Protein AF-Q0C7G9-F1 (afdb_monomer)

Mean predicted aligned error: 18.38 Å

Sequence (761 aa):
MPNPLQRLKQLMHKTRQRRKGALDIEALPSEIRRLLLSTLDPASLLALIHASPTYYQQFQLDKRFILRSCLELALGKVAVDAHVVQLSSSRDFLSRRTQQKVDRFLASYRDRRSASPASILREADVESLTKMLKFHVHVVMPLLSQYTRCAMDHLAVQTNIPRSADPQTPSRTEETRLMRALYRFELCCNVFGLGHLSHPFVGRPESMNEYVLQHLTAIFEPWELEEISCVHIFAQDKYNQVFDEIRDDLDRDNQRNGNGWSTPEGLDLDEHTLERTRLLKGTISRGLKLLHIVSQIHDHDTLVSVMDSEMVSLDIFIGDGLMEALSQVTQSRLWGLQPQSPRNVLVRQRAPMPFRGDQEAENAPSLGWVLLWGETYSNMFGGWTWQPLRRWGYVIRSIRVHMRRIIHSEQSRSPPSSSLIYPDLDHPPLKHIVYIAIPSSALHATLSPPDASPFIKYANAFLSVAYVIRAVELLLVYDLRQLKRAETSSPSTYVWHPIPPPLSLARLRYTTDLLLNPRGIGWSYAPAYSPPQADSNNASTRAFVLKHLLKLFTTYLLFNLHQATFGRNFPSVAVAIQTAASRVGIQLTPATTADLARHYLLGPACWLAAYAFIDGCHALVAAVHGVLRASAPASEPWTWMYPPLFRSPRAMLTCRLRDIWGRMWHDLCRRPLLATSLLLVPGGISGTVKRLLVLLVSFAVSGCVHAAGAYAVSGDAYGAGVMVVFFIVMAGCIVLQEVLALGVQRALGGWGYLYLYGSTV

Secondary structure (DSSP, 8-state):
---HHHHHHHHHHHHHHHGGGS--GGGS-HHHHHHHHHHS-HHHHHHHHHH-HHHHHHHHHTHHHHHHHHHHHHHGGGHHHHHHHHHHTSHHHHHT-BHHHHHHHHHHHHHHTTS-HHHHHHHS-HHHHHHHHHHIIIIIHHHHHHHHHHHHHHHHHHHT----S---PPPHHHHHHHHHHHHHHHHHHHHHS-TTTTPPPBS--TTHHHHHHHHHHHHS-HHHHHHHHHHHHHHHHHHHHHHHHHHHHHBTTTGGGSSS---TT-B---TT-HHHHHHHHHHHTT-HHHHHHHTT---HHHHHHHHHHH-----SSS---HHHHTSHHHHHHHHHH-TT-HHHHHHHTT-B-----SSS-TTSPPHHHHHHTTTB-----GGGS-HHHHHTTTTT---HHHHHHHHHHHHHHS---TTSSS-----HHHHHHHHHHHHHHHHHHHHS--SS-HHHHHHHHHHHHHHHHHHHIIIIIS-GGG-EEEEEEETTEEEEEEPPPTT-HHHHHHHHHHHH-TT-TTBTT-GGGPPPPTTS----HHHHHHHHHHHHHHHHHHHHHHIIIIII-HHHHHHHHHHHHHHTT----HHHHHHHIIIIIIHHHHHHHHHHHHHHHHHHHHHHHHHHHHTSS-----GGGS--SS--GGGGGG--HHHIIIIIS--TTHHHHHHHHHHHS-TTS-HHHHHHHHHHHHHHHHHHHHHHHHHHHH--HHHHHHHHHHHHHHHHHHHHHHHHHHHHHHHTTTTTHHHHH----

pLDDT: mean 80.61, std 14.95, range [27.89, 97.44]

Solvent-accessible surface area (backbone atoms only — not comparable to full-atom values): 41775 Å² total; per-residue (Å²): 131,83,56,69,68,56,54,49,53,50,49,54,50,50,53,55,56,62,48,72,73,55,81,58,77,80,76,47,56,70,69,56,50,51,52,53,50,31,71,30,48,67,66,59,38,52,52,46,40,72,74,29,71,68,49,32,54,54,43,65,76,44,39,60,59,32,51,38,37,18,46,48,71,69,38,44,76,42,39,50,47,45,51,50,31,54,55,40,69,31,67,74,46,39,76,64,36,31,61,73,56,50,54,54,50,53,51,54,49,53,59,48,73,76,50,59,42,73,56,58,54,64,71,50,50,62,67,57,49,50,50,46,50,50,45,43,63,74,34,48,52,57,48,53,54,51,49,55,52,51,18,51,52,46,46,36,69,74,64,77,50,74,96,75,77,74,87,75,71,70,51,74,57,31,46,49,46,48,53,43,17,50,35,51,40,35,36,46,10,36,72,77,34,34,15,83,80,66,33,69,68,46,76,71,62,96,54,52,35,56,53,50,37,55,54,50,60,74,68,44,55,42,60,57,52,36,34,25,47,22,52,48,52,52,51,50,57,51,51,49,53,50,43,66,71,40,27,71,81,46,23,55,74,59,73,59,81,80,74,88,70,89,72,96,77,48,46,61,56,55,89,89,37,71,58,30,54,26,28,51,45,30,39,57,18,27,24,58,63,57,56,43,52,61,72,67,56,85,52,64,70,60,44,46,54,50,45,70,72,65,55,33,68,46,80,78,97,78,70,67,43,74,64,52,19,38,20,46,68,44,48,53,50,54,45,71,77,42,64,82,37,72,66,51,45,36,41,74,67,48,36,80,34,73,72,74,58,80,82,74,41,96,85,55,72,31,55,39,48,25,60,72,49,72,35,26,43,67,75,77,37,50,56,58,47,66,66,75,49,35,58,41,30,39,53,42,41,73,61,68,79,60,46,59,55,52,49,53,56,38,50,72,74,56,52,63,66,65,86,72,73,54,89,61,92,73,50,66,67,59,57,54,50,51,67,50,47,54,57,50,51,23,48,43,34,23,79,60,39,66,100,60,55,61,64,55,12,20,51,49,8,25,48,38,43,48,48,48,44,44,46,46,25,50,70,72,71,40,65,64,89,72,39,22,41,58,42,75,80,49,78,60,42,76,43,77,40,64,70,57,63,85,97,36,74,63,29,52,54,52,51,51,46,57,70,76,34,55,64,32,66,36,26,65,87,25,69,95,35,53,81,76,66,77,82,68,78,84,72,51,68,65,60,54,31,50,53,22,50,53,44,30,53,52,19,48,50,50,34,50,49,42,42,51,44,64,68,72,35,41,69,59,53,22,50,50,51,35,57,55,35,48,76,73,72,40,89,64,53,74,66,58,28,41,50,49,38,53,70,69,46,45,54,61,47,52,53,50,30,51,48,22,48,58,55,22,54,52,21,47,55,52,28,52,53,42,55,65,50,72,77,47,100,66,81,60,87,60,70,78,76,65,65,75,53,51,53,51,70,67,31,59,79,68,75,39,65,58,37,34,64,70,47,21,45,64,50,58,59,51,55,35,38,46,50,45,20,56,70,72,49,75,83,92,52,58,75,66,60,44,52,52,49,35,46,42,43,28,29,35,56,53,12,50,29,52,16,33,12,45,24,27,53,68,74,36,66,65,64,18,50,50,40,26,49,50,31,37,50,52,41,50,50,38,52,51,53,51,52,50,52,53,50,53,45,62,73,50,58,78,68,44,58,61,80,78,62,71,82,80,130

Organism: Aspergillus terreus (strain NIH 2624 / FGSC A1156) (NCBI:txid341663)

Structure (mmCIF, N/CA/C/O backbone):
data_AF-Q0C7G9-F1
#
_entry.id   AF-Q0C7G9-F1
#
loop_
_atom_site.group_PDB
_atom_site.id
_atom_site.type_symbol
_atom_site.label_atom_id
_atom_site.label_alt_id
_atom_site.label_comp_id
_atom_site.label_asym_id
_atom_site.label_entity_id
_atom_site.label_seq_id
_atom_site.pdbx_PDB_ins_code
_atom_site.Cartn_x
_atom_site.Cartn_y
_atom_site.Cartn_z
_atom_site.occupancy
_atom_site.B_iso_or_equiv
_atom_site.auth_seq_id
_atom_site.auth_comp_id
_atom_site.auth_asym_id
_atom_site.auth_atom_id
_atom_site.pdbx_PDB_model_num
ATOM 1 N N . MET A 1 1 ? 6.159 -60.104 55.538 1.00 52.03 1 MET A N 1
ATOM 2 C CA . MET A 1 1 ? 6.085 -58.894 54.685 1.00 52.03 1 MET A CA 1
ATOM 3 C C . MET A 1 1 ? 4.843 -58.103 55.076 1.00 52.03 1 MET A C 1
ATOM 5 O O . MET A 1 1 ? 3.802 -58.736 55.204 1.00 52.03 1 MET A O 1
ATOM 9 N N . PRO A 1 2 ? 4.912 -56.786 55.344 1.00 51.84 2 PRO A N 1
ATOM 10 C CA . PRO A 1 2 ? 3.731 -56.040 55.774 1.00 51.84 2 PRO A CA 1
ATOM 11 C C . PRO A 1 2 ? 2.715 -55.903 54.631 1.00 51.84 2 PRO A C 1
ATOM 13 O O . PRO A 1 2 ? 3.087 -55.697 53.475 1.00 51.84 2 PRO A O 1
ATOM 16 N N . ASN A 1 3 ? 1.435 -56.031 54.985 1.00 67.00 3 ASN A N 1
ATOM 17 C CA . ASN A 1 3 ? 0.284 -56.041 54.085 1.00 67.00 3 ASN A CA 1
ATOM 18 C C . ASN A 1 3 ? 0.251 -54.758 53.211 1.00 67.00 3 ASN A C 1
ATOM 20 O O . ASN A 1 3 ? 0.360 -53.654 53.758 1.00 67.00 3 ASN A O 1
ATOM 24 N N . PRO A 1 4 ? 0.092 -54.850 51.874 1.00 63.19 4 PRO A N 1
ATOM 25 C CA . PRO A 1 4 ? 0.054 -53.689 50.975 1.00 63.19 4 PRO A CA 1
ATOM 26 C C . PRO A 1 4 ? -0.978 -52.622 51.381 1.00 63.19 4 PRO A C 1
ATOM 28 O O . PRO A 1 4 ? -0.719 -51.428 51.224 1.00 63.19 4 PRO A O 1
ATOM 31 N N . LEU A 1 5 ? -2.085 -53.017 52.019 1.00 60.72 5 LEU A N 1
ATOM 32 C CA . LEU A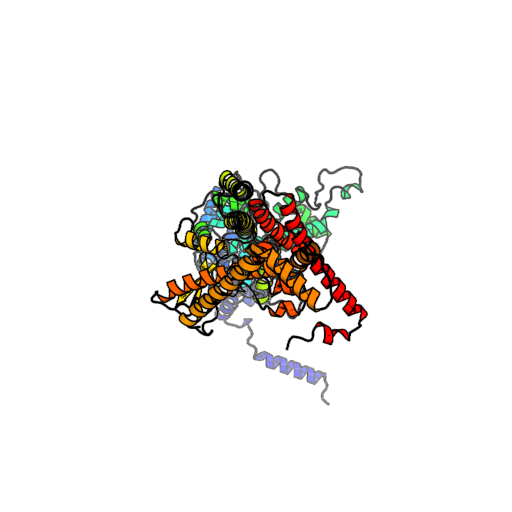 1 5 ? -3.093 -52.094 52.557 1.00 60.72 5 LEU A CA 1
ATOM 33 C C . LEU A 1 5 ? -2.582 -51.259 53.744 1.00 60.72 5 LEU A C 1
ATOM 35 O O . LEU A 1 5 ? -2.958 -50.097 53.898 1.00 60.72 5 LEU A O 1
ATOM 39 N N . GLN A 1 6 ? -1.691 -51.813 54.568 1.00 70.56 6 GLN A N 1
ATOM 40 C CA . GLN A 1 6 ? -1.032 -51.079 55.654 1.00 70.56 6 GLN A CA 1
ATOM 41 C C . GLN A 1 6 ? -0.008 -50.078 55.112 1.00 70.56 6 GLN A C 1
ATOM 43 O O . GLN A 1 6 ? 0.085 -48.964 55.627 1.00 70.56 6 GLN A O 1
ATOM 48 N N . ARG A 1 7 ? 0.700 -50.431 54.030 1.00 64.69 7 ARG A N 1
ATOM 49 C CA . ARG A 1 7 ? 1.621 -49.523 53.328 1.00 64.69 7 ARG A CA 1
ATOM 50 C C . ARG A 1 7 ? 0.877 -48.356 52.683 1.00 64.69 7 ARG A C 1
ATOM 52 O O . ARG A 1 7 ? 1.328 -47.220 52.798 1.00 64.69 7 ARG A O 1
ATOM 59 N N . LEU A 1 8 ? -0.285 -48.620 52.080 1.00 58.41 8 LEU A N 1
ATOM 60 C CA . LEU A 1 8 ? -1.154 -47.592 51.507 1.00 58.41 8 LEU A CA 1
ATOM 61 C C . LEU A 1 8 ? -1.707 -46.658 52.594 1.00 58.41 8 LEU A C 1
ATOM 63 O O . LEU A 1 8 ? -1.618 -45.442 52.457 1.00 58.41 8 LEU A O 1
ATOM 67 N N . LYS A 1 9 ? -2.187 -47.207 53.721 1.00 70.38 9 LYS A N 1
ATOM 68 C CA . LYS A 1 9 ? -2.651 -46.403 54.865 1.00 70.38 9 LYS A CA 1
ATOM 69 C C . LYS A 1 9 ? -1.531 -45.550 55.463 1.00 70.38 9 LYS A C 1
ATOM 71 O O . LYS A 1 9 ? -1.766 -44.384 55.759 1.00 70.38 9 LYS A O 1
ATOM 76 N N . GLN A 1 10 ? -0.313 -46.077 55.591 1.00 70.88 10 GLN A N 1
ATOM 77 C CA . GLN A 1 10 ? 0.842 -45.302 56.057 1.00 70.88 10 GLN A CA 1
ATOM 78 C C . GLN A 1 10 ? 1.275 -44.226 55.057 1.00 70.88 10 GLN A C 1
ATOM 80 O O . GLN A 1 10 ? 1.610 -43.121 55.479 1.00 70.88 10 GLN A O 1
ATOM 85 N N . LEU A 1 11 ? 1.231 -44.509 53.751 1.00 58.66 11 LEU A N 1
ATOM 86 C CA . LEU A 1 11 ? 1.492 -43.524 52.701 1.00 58.66 11 LEU A CA 1
ATOM 87 C C . LEU A 1 11 ? 0.460 -42.404 52.745 1.00 58.66 11 LEU A C 1
ATOM 89 O O . LEU A 1 11 ? 0.868 -41.255 52.857 1.00 58.66 11 LEU A O 1
ATOM 93 N N . MET A 1 12 ? -0.836 -42.730 52.778 1.00 59.41 12 MET A N 1
ATOM 94 C CA . MET A 1 12 ? -1.930 -41.761 52.907 1.00 59.41 12 MET A CA 1
ATOM 95 C C . MET A 1 12 ? -1.834 -40.960 54.208 1.00 59.41 12 MET A C 1
ATOM 97 O O . MET A 1 12 ? -2.069 -39.754 54.203 1.00 59.41 12 MET A O 1
ATOM 101 N N . HIS A 1 13 ? -1.442 -41.588 55.321 1.00 62.81 13 HIS A N 1
ATOM 102 C CA . HIS A 1 13 ? -1.265 -40.887 56.590 1.00 62.81 13 HIS A CA 1
ATOM 103 C C . HIS A 1 13 ? -0.047 -39.951 56.564 1.00 62.81 13 HIS A C 1
ATOM 105 O O . HIS A 1 13 ? -0.152 -38.829 57.062 1.00 62.81 13 HIS A O 1
ATOM 111 N N . LYS A 1 14 ? 1.053 -40.348 55.900 1.00 57.00 14 LYS A N 1
ATOM 112 C CA . LYS A 1 14 ? 2.213 -39.488 55.609 1.00 57.00 14 LYS A CA 1
ATOM 113 C C . LYS A 1 14 ? 1.868 -38.352 54.647 1.00 57.00 14 LYS A C 1
ATOM 115 O O . LYS A 1 14 ? 2.334 -37.241 54.871 1.00 57.00 14 LYS A O 1
ATOM 120 N N . THR A 1 15 ? 1.038 -38.569 53.620 1.00 52.56 15 THR A N 1
ATOM 121 C CA . THR A 1 15 ? 0.563 -37.489 52.729 1.00 52.56 15 THR A CA 1
ATOM 122 C C . THR A 1 15 ? -0.351 -36.524 53.482 1.00 52.56 15 THR A C 1
ATOM 124 O O . THR A 1 15 ? -0.251 -35.312 53.307 1.00 52.56 15 THR A O 1
ATOM 127 N N . ARG A 1 16 ? -1.197 -37.045 54.382 1.00 50.59 16 ARG A N 1
ATOM 128 C CA . ARG A 1 16 ? -2.101 -36.261 55.236 1.00 50.59 16 ARG A CA 1
ATOM 129 C C . ARG A 1 16 ? -1.350 -35.474 56.319 1.00 50.59 16 ARG A C 1
ATOM 131 O O . ARG A 1 16 ? -1.746 -34.356 56.619 1.00 50.59 16 ARG A O 1
ATOM 138 N N . GLN A 1 17 ? -0.246 -36.004 56.856 1.00 51.53 17 GLN A N 1
ATOM 139 C CA . GLN A 1 17 ? 0.662 -35.265 57.744 1.00 51.53 17 GLN A CA 1
ATOM 140 C C . GLN A 1 17 ? 1.540 -34.254 56.987 1.00 51.53 17 GLN A C 1
ATOM 142 O O . GLN A 1 17 ? 1.730 -33.155 57.491 1.00 51.53 17 GLN A O 1
ATOM 147 N N . ARG A 1 18 ? 1.998 -34.547 55.758 1.00 48.12 18 ARG A N 1
ATOM 148 C CA . ARG A 1 18 ? 2.683 -33.555 54.899 1.00 48.12 18 ARG A CA 1
ATOM 149 C C . ARG A 1 18 ? 1.771 -32.385 54.509 1.00 48.12 18 ARG A C 1
ATOM 151 O O . ARG A 1 18 ? 2.253 -31.268 54.392 1.00 48.12 18 ARG A O 1
ATOM 158 N N . ARG A 1 19 ? 0.458 -32.617 54.366 1.00 49.03 19 ARG A N 1
ATOM 159 C CA . ARG A 1 19 ? -0.550 -31.563 54.138 1.00 49.03 19 ARG A CA 1
ATOM 160 C C . ARG A 1 19 ? -0.839 -30.680 55.358 1.00 49.03 19 ARG A C 1
ATOM 162 O O . ARG A 1 19 ? -1.354 -29.590 55.165 1.00 49.03 19 ARG A O 1
ATOM 169 N N . LYS A 1 20 ? -0.483 -31.082 56.586 1.00 45.44 20 LYS A N 1
ATOM 170 C CA . LYS A 1 20 ? -0.690 -30.257 57.798 1.00 45.44 20 LYS A CA 1
ATOM 171 C C . LYS A 1 20 ? 0.229 -29.026 57.889 1.00 45.44 20 LYS A C 1
ATOM 173 O O . LYS A 1 20 ? 0.033 -28.213 58.781 1.00 45.44 20 LYS A O 1
ATOM 178 N N . GLY A 1 21 ? 1.203 -28.893 56.985 1.00 45.41 21 GLY A N 1
ATOM 179 C CA . GLY A 1 21 ? 2.015 -27.682 56.812 1.00 45.41 21 GLY A CA 1
ATOM 180 C C . GLY A 1 21 ? 1.626 -26.829 55.598 1.00 45.41 21 GLY A C 1
ATOM 181 O O . GLY A 1 21 ? 2.313 -25.854 55.315 1.00 45.41 21 GLY A O 1
ATOM 182 N N . ALA A 1 22 ? 0.571 -27.188 54.856 1.00 50.72 22 ALA A N 1
ATOM 183 C CA . ALA A 1 22 ? 0.025 -26.318 53.822 1.00 50.72 22 ALA A CA 1
ATOM 184 C C . ALA A 1 22 ? -0.895 -25.302 54.506 1.00 50.72 22 ALA A C 1
ATOM 186 O O . ALA A 1 22 ? -1.895 -25.695 55.103 1.00 50.72 22 ALA A O 1
ATOM 187 N N . LEU A 1 23 ? -0.523 -24.020 54.463 1.00 58.00 23 LEU A N 1
ATOM 188 C CA . LEU A 1 23 ? -1.391 -22.914 54.870 1.00 58.00 23 LEU A CA 1
ATOM 189 C C . LEU A 1 23 ? -2.753 -23.082 54.188 1.00 58.00 23 LEU A C 1
ATOM 191 O O . LEU A 1 23 ? -2.828 -23.100 52.959 1.00 58.00 23 LEU A O 1
ATOM 195 N N . ASP A 1 24 ? -3.806 -23.245 54.986 1.00 77.00 24 ASP A N 1
ATOM 196 C CA . ASP A 1 24 ? -5.170 -23.232 54.477 1.00 77.00 24 ASP A CA 1
ATOM 197 C C . ASP A 1 24 ? -5.474 -21.809 54.001 1.00 77.00 24 ASP A C 1
ATOM 199 O O . ASP A 1 24 ? -5.425 -20.854 54.779 1.00 77.00 24 ASP A O 1
ATOM 203 N N . ILE A 1 25 ? -5.718 -21.664 52.701 1.00 81.50 25 ILE A N 1
ATOM 204 C CA . ILE A 1 25 ? -5.929 -20.372 52.049 1.00 81.50 25 ILE A CA 1
ATOM 205 C C . ILE A 1 25 ? -7.168 -19.659 52.618 1.00 81.50 25 ILE A C 1
ATOM 207 O O . ILE A 1 25 ? -7.213 -18.432 52.663 1.00 81.50 25 ILE A O 1
ATOM 211 N N . GLU A 1 26 ? -8.142 -20.411 53.141 1.00 85.00 26 GLU A N 1
ATOM 212 C CA . GLU A 1 26 ? -9.327 -19.850 53.796 1.00 85.00 26 GLU A CA 1
ATOM 213 C C . GLU A 1 26 ? -9.049 -19.325 55.210 1.00 85.00 26 GLU A C 1
ATOM 215 O O . GLU A 1 26 ? -9.740 -18.417 55.672 1.00 85.00 26 GLU A O 1
ATOM 220 N N . ALA A 1 27 ? -8.009 -19.837 55.877 1.00 85.31 27 ALA A N 1
ATOM 221 C CA . ALA A 1 27 ? -7.601 -19.418 57.218 1.00 85.31 27 ALA A CA 1
ATOM 222 C C . ALA A 1 27 ? -6.750 -18.133 57.222 1.00 85.31 27 ALA A C 1
ATOM 224 O O . ALA A 1 27 ? -6.308 -17.679 58.279 1.00 85.31 27 ALA A O 1
ATOM 225 N N . LEU A 1 28 ? -6.500 -17.539 56.050 1.00 87.38 28 LEU A N 1
ATOM 226 C CA . LEU A 1 28 ? -5.770 -16.281 55.932 1.00 87.38 28 LEU A CA 1
ATOM 227 C C . LEU A 1 28 ? -6.563 -15.109 56.552 1.00 87.38 28 LEU A C 1
ATOM 229 O O . LEU A 1 28 ? -7.795 -15.056 56.429 1.00 87.38 28 LEU A O 1
ATOM 233 N N . PRO A 1 29 ? -5.879 -14.116 57.158 1.00 90.44 29 PRO A N 1
ATOM 234 C CA . PRO A 1 29 ? -6.519 -12.888 57.628 1.00 90.44 29 PRO A CA 1
ATOM 235 C C . PRO A 1 29 ? -7.336 -12.205 56.524 1.00 90.44 29 PRO A C 1
ATOM 237 O O . PRO A 1 29 ? -6.981 -12.278 55.342 1.00 90.44 29 PRO A O 1
ATOM 240 N N . SER A 1 30 ? -8.427 -11.531 56.895 1.00 86.94 30 SER A N 1
ATOM 241 C CA . SER A 1 30 ? -9.338 -10.848 55.958 1.00 86.94 30 SER A CA 1
ATOM 242 C C . SER A 1 30 ? -8.619 -9.874 55.023 1.00 86.94 30 SER A C 1
ATOM 244 O O . SER A 1 30 ? -8.951 -9.788 53.844 1.00 86.94 30 SER A O 1
ATOM 246 N N . GLU A 1 31 ? -7.586 -9.193 55.513 1.00 87.44 31 GLU A N 1
ATOM 247 C CA . GLU A 1 31 ? -6.753 -8.249 54.770 1.00 87.44 31 GLU A CA 1
ATOM 248 C C . GLU A 1 31 ? -5.969 -8.954 53.660 1.00 87.44 31 GLU A C 1
ATOM 250 O O . GLU A 1 31 ? -5.906 -8.463 52.533 1.00 87.44 31 GLU A O 1
ATOM 255 N N . ILE A 1 32 ? -5.418 -10.136 53.955 1.00 88.88 32 ILE A N 1
ATOM 256 C CA . ILE A 1 32 ? -4.672 -10.947 52.988 1.00 88.88 32 ILE A CA 1
ATOM 257 C C . ILE A 1 32 ? -5.630 -11.569 51.974 1.00 88.88 32 ILE A C 1
ATOM 259 O O . ILE A 1 32 ? -5.340 -11.555 50.779 1.00 88.88 32 ILE A O 1
ATOM 263 N N . ARG A 1 33 ? -6.801 -12.050 52.414 1.00 90.75 33 ARG A N 1
ATOM 264 C CA . ARG A 1 33 ? -7.844 -12.558 51.506 1.00 90.75 33 ARG A CA 1
ATOM 265 C C . ARG A 1 33 ? -8.330 -11.469 50.552 1.00 90.75 33 ARG A C 1
ATOM 267 O O . ARG A 1 33 ? -8.446 -11.720 49.355 1.00 90.75 33 ARG A O 1
ATOM 274 N N . ARG A 1 34 ? -8.552 -10.254 51.059 1.00 90.94 34 ARG A N 1
ATOM 275 C CA . ARG A 1 34 ? -8.919 -9.080 50.257 1.00 90.94 34 ARG A CA 1
ATOM 276 C C . ARG A 1 34 ? -7.824 -8.711 49.257 1.00 90.94 34 ARG A C 1
ATOM 278 O O . ARG A 1 34 ? -8.138 -8.475 48.092 1.00 90.94 34 ARG A O 1
ATOM 285 N N . LEU A 1 35 ? -6.562 -8.666 49.692 1.00 89.00 35 LEU A N 1
ATOM 286 C CA . LEU A 1 35 ? -5.435 -8.363 48.809 1.00 89.00 35 LEU A CA 1
ATOM 287 C C . LEU A 1 35 ? -5.318 -9.416 47.702 1.00 89.00 35 LEU A C 1
ATOM 289 O O . LEU A 1 35 ? -5.230 -9.050 46.535 1.00 89.00 35 LEU A O 1
ATOM 293 N N . LEU A 1 36 ? -5.422 -10.700 48.052 1.00 90.25 36 LEU A N 1
ATOM 294 C CA . LEU A 1 36 ? -5.384 -11.805 47.099 1.00 90.25 36 LEU A CA 1
ATOM 295 C C . LEU A 1 36 ? -6.495 -11.664 46.055 1.00 90.25 36 LEU A C 1
ATOM 297 O O . LEU A 1 36 ? -6.204 -11.671 44.865 1.00 90.25 36 LEU A O 1
ATOM 301 N N . LEU A 1 37 ? -7.745 -11.439 46.477 1.00 90.94 37 LEU A N 1
ATOM 302 C CA . LEU A 1 37 ? -8.864 -11.207 45.555 1.00 90.94 37 LEU A CA 1
ATOM 303 C C . LEU A 1 37 ? -8.624 -10.013 44.615 1.00 90.94 37 LEU A C 1
ATOM 305 O O . LEU A 1 37 ? -9.061 -10.045 43.469 1.00 90.94 37 LEU A O 1
ATOM 309 N N . SER A 1 38 ? -7.922 -8.972 45.074 1.00 89.88 38 SER A N 1
ATOM 310 C CA . SER A 1 38 ? -7.631 -7.778 44.269 1.00 89.88 38 SER A CA 1
ATOM 311 C C . SER A 1 38 ? -6.505 -7.955 43.242 1.00 89.88 38 SER A C 1
ATOM 313 O O . SER A 1 38 ? -6.370 -7.116 42.355 1.00 89.88 38 SER A O 1
ATOM 315 N N . THR A 1 39 ? -5.716 -9.030 43.340 1.00 90.62 39 THR A N 1
ATOM 316 C CA . THR A 1 39 ? -4.610 -9.332 42.414 1.00 90.62 39 THR A CA 1
ATOM 317 C C . THR A 1 39 ? -4.955 -10.399 41.374 1.00 90.62 39 THR A C 1
ATOM 319 O O . THR A 1 39 ? -4.121 -10.699 40.524 1.00 90.62 39 THR A O 1
ATOM 322 N N . LEU A 1 40 ? -6.145 -11.003 41.451 1.00 91.00 40 LEU A N 1
ATOM 323 C CA . LEU A 1 40 ? -6.573 -12.051 40.525 1.00 91.00 40 LEU A CA 1
ATOM 324 C C . LEU A 1 40 ? -7.103 -11.468 39.214 1.00 91.00 40 LEU A C 1
ATOM 326 O O . LEU A 1 40 ? -7.822 -10.464 39.197 1.00 91.00 40 LEU A O 1
ATOM 330 N N . ASP A 1 41 ? -6.800 -12.157 38.117 1.00 89.19 41 ASP A N 1
ATOM 331 C CA . ASP A 1 41 ? -7.468 -11.931 36.842 1.00 89.19 41 ASP A CA 1
ATOM 332 C C . ASP A 1 41 ? -8.962 -12.322 36.926 1.00 89.19 41 ASP A C 1
ATOM 334 O O . ASP A 1 41 ? -9.367 -13.071 37.825 1.00 89.19 41 ASP A O 1
ATOM 338 N N . PRO A 1 42 ? -9.804 -11.837 35.998 1.00 89.25 42 PRO A N 1
ATOM 339 C CA . PRO A 1 42 ? -11.243 -12.084 36.011 1.00 89.25 42 PRO A CA 1
ATOM 340 C C . PRO A 1 42 ? -11.656 -13.557 36.098 1.00 89.25 42 PRO A C 1
ATOM 342 O O . PRO A 1 42 ? -12.624 -13.871 36.793 1.00 89.25 42 PRO A O 1
ATOM 345 N N . ALA A 1 43 ? -10.947 -14.460 35.414 1.00 88.62 43 ALA A N 1
ATOM 346 C CA . ALA A 1 43 ? -11.293 -15.876 35.403 1.00 88.62 43 ALA A CA 1
ATOM 347 C C . ALA A 1 43 ? -10.939 -16.529 36.744 1.00 88.62 43 ALA A C 1
ATOM 349 O O . ALA A 1 43 ? -11.777 -17.214 37.336 1.00 88.62 43 ALA A O 1
ATOM 350 N N . SER A 1 44 ? -9.743 -16.248 37.267 1.00 90.94 44 SER A N 1
ATOM 351 C CA . SER A 1 44 ? -9.307 -16.742 38.577 1.00 90.94 44 SER A CA 1
ATOM 352 C C . SER A 1 44 ? -10.158 -16.191 39.722 1.00 90.94 44 SER A C 1
ATOM 354 O O . SER A 1 44 ? -10.475 -16.926 40.659 1.00 90.94 44 SER A O 1
ATOM 356 N N . LEU A 1 45 ? -10.574 -14.921 39.643 1.00 92.38 45 LEU A N 1
ATOM 357 C CA . LEU A 1 45 ? -11.474 -14.313 40.621 1.00 92.38 45 LEU A CA 1
ATOM 358 C C . LEU A 1 45 ? -12.808 -15.064 40.670 1.00 92.38 45 LEU A C 1
ATOM 360 O O . LEU A 1 45 ? -13.227 -15.476 41.750 1.00 92.38 45 LEU A O 1
ATOM 364 N N . LEU A 1 46 ? -13.451 -15.265 39.513 1.00 90.69 46 LEU A N 1
ATOM 365 C CA . LEU A 1 46 ? -14.728 -15.980 39.412 1.00 90.69 46 LEU A CA 1
ATOM 366 C C . LEU A 1 46 ? -14.610 -17.431 39.896 1.00 90.69 46 LEU A C 1
ATOM 368 O O . LEU A 1 46 ? -15.462 -17.897 40.651 1.00 90.69 46 LEU A O 1
ATOM 372 N N . ALA A 1 47 ? -13.532 -18.123 39.520 1.00 91.62 47 ALA A N 1
ATOM 373 C CA . ALA A 1 47 ? -13.276 -19.487 39.964 1.00 91.62 47 ALA A CA 1
ATOM 374 C C . ALA A 1 47 ? -13.137 -19.577 41.493 1.00 91.62 47 ALA A C 1
ATOM 376 O O . ALA A 1 47 ? -13.756 -20.442 42.112 1.00 91.62 47 ALA A O 1
ATOM 377 N N . LEU A 1 48 ? -12.383 -18.664 42.118 1.00 91.50 48 LEU A N 1
ATOM 378 C CA . LEU A 1 48 ? -12.155 -18.682 43.565 1.00 91.50 48 LEU A CA 1
ATOM 379 C C . LEU A 1 48 ? -13.429 -18.371 44.360 1.00 91.50 48 LEU A C 1
ATOM 381 O O . LEU A 1 48 ? -13.722 -19.061 45.337 1.00 91.50 48 LEU A O 1
ATOM 385 N N . ILE A 1 49 ? -14.212 -17.373 43.936 1.00 93.06 49 ILE A N 1
ATOM 386 C CA . ILE A 1 49 ? -15.463 -17.029 44.628 1.00 93.06 49 ILE A CA 1
ATOM 387 C C . ILE A 1 49 ? -16.550 -18.096 44.433 1.00 93.06 49 ILE A C 1
ATOM 389 O O . ILE A 1 49 ? -17.434 -18.209 45.273 1.00 93.06 49 ILE A O 1
ATOM 393 N N . HIS A 1 50 ? -16.505 -18.879 43.351 1.00 91.56 50 HIS A N 1
ATOM 394 C CA . HIS A 1 50 ? -17.407 -20.020 43.167 1.00 91.56 50 HIS A CA 1
ATOM 395 C C . HIS A 1 50 ? -16.956 -21.245 43.972 1.00 91.56 50 HIS A C 1
ATOM 397 O O . HIS A 1 50 ? -17.795 -22.007 44.444 1.00 91.56 50 HIS A O 1
ATOM 403 N N . ALA A 1 51 ? -15.645 -21.440 44.133 1.00 92.44 51 ALA A N 1
ATOM 404 C CA . ALA A 1 51 ? -15.086 -22.597 44.825 1.00 92.44 51 ALA A CA 1
ATOM 405 C C . ALA A 1 51 ? -15.114 -22.478 46.359 1.00 92.44 51 ALA A C 1
ATOM 407 O O . ALA A 1 51 ? -15.149 -23.505 47.034 1.00 92.44 51 ALA A O 1
ATOM 408 N N . SER A 1 52 ? -15.089 -21.259 46.915 1.00 92.88 52 SER A N 1
ATOM 409 C CA . SER A 1 52 ? -14.989 -21.030 48.362 1.00 92.88 52 SER A CA 1
ATOM 410 C C . SER A 1 52 ? -16.042 -20.038 48.882 1.00 92.88 52 SER A C 1
ATOM 412 O O . SER A 1 52 ? -15.987 -18.845 48.554 1.00 92.88 52 SER A O 1
ATOM 414 N N . PRO A 1 53 ? -16.958 -20.474 49.773 1.00 92.19 53 PRO A N 1
ATOM 415 C CA . PRO A 1 53 ? -17.904 -19.585 50.451 1.00 92.19 53 PRO A CA 1
ATOM 416 C C . PRO A 1 53 ? -17.209 -18.485 51.266 1.00 92.19 53 PRO A C 1
ATOM 418 O O . PRO A 1 53 ? -17.690 -17.353 51.314 1.00 92.19 53 PRO A O 1
ATOM 421 N N . THR A 1 54 ? -16.056 -18.796 51.864 1.00 91.56 54 THR A N 1
ATOM 422 C CA . THR A 1 54 ? -15.241 -17.865 52.658 1.00 91.56 54 THR A CA 1
ATOM 423 C C . THR A 1 54 ? -14.734 -16.699 51.803 1.00 91.56 54 THR A C 1
ATOM 425 O O . THR A 1 54 ? -14.806 -15.534 52.207 1.00 91.56 54 THR A O 1
ATOM 428 N N . TYR A 1 55 ? -14.258 -16.991 50.590 1.00 92.69 55 TYR A N 1
ATOM 429 C CA . TYR A 1 55 ? -13.835 -15.967 49.633 1.00 92.69 55 TYR A CA 1
ATOM 430 C C . TYR A 1 55 ? -15.012 -15.247 48.975 1.00 92.69 55 TYR A C 1
ATOM 432 O O . TYR A 1 55 ? -14.913 -14.047 48.724 1.00 92.69 55 TYR A O 1
ATOM 440 N N . TYR A 1 56 ? -16.144 -15.923 48.762 1.00 93.81 56 TYR A N 1
ATOM 441 C CA . TYR A 1 56 ? -17.375 -15.273 48.311 1.00 93.81 56 TYR A CA 1
ATOM 442 C C . TYR A 1 56 ? -17.874 -14.227 49.318 1.00 93.81 56 TYR A C 1
ATOM 444 O O . TYR A 1 56 ? -18.201 -13.107 48.930 1.00 93.81 56 TYR A O 1
ATOM 452 N N . GLN A 1 57 ? -17.882 -14.548 50.615 1.00 92.69 57 GLN A N 1
ATOM 453 C CA . GLN A 1 57 ? -18.255 -13.598 51.668 1.00 92.69 57 GLN A CA 1
ATOM 454 C C . GLN A 1 57 ? -17.306 -12.393 51.702 1.00 92.69 57 GLN A C 1
ATOM 456 O O . GLN A 1 57 ? -17.773 -11.254 51.708 1.00 92.69 57 GLN A O 1
ATOM 461 N N . GLN A 1 58 ? -15.987 -12.622 51.637 1.00 92.56 58 GLN A N 1
ATOM 462 C CA . GLN A 1 58 ? -15.004 -11.533 51.556 1.00 92.56 58 GLN A CA 1
ATOM 463 C C . GLN A 1 58 ? -15.215 -10.667 50.303 1.00 92.56 58 GLN A C 1
ATOM 465 O O . GLN A 1 58 ? -15.127 -9.441 50.372 1.00 92.56 58 GLN A O 1
ATOM 470 N N . PHE A 1 59 ? -15.531 -11.293 49.167 1.00 93.31 59 PHE A N 1
ATOM 471 C CA . PHE A 1 59 ? -15.854 -10.592 47.930 1.00 93.31 59 PHE A CA 1
ATOM 472 C C . PHE A 1 59 ? -17.092 -9.704 48.071 1.00 93.31 59 PHE A C 1
ATOM 474 O O . PHE A 1 59 ? -17.074 -8.580 47.580 1.00 93.31 59 PHE A O 1
ATOM 481 N N . GLN A 1 60 ? -18.150 -10.161 48.747 1.00 93.62 60 GLN A N 1
ATOM 482 C CA . GLN A 1 60 ? -19.354 -9.346 48.946 1.00 93.62 60 GLN A CA 1
ATOM 483 C C . GLN A 1 60 ? -19.098 -8.123 49.834 1.00 93.62 60 GLN A C 1
ATOM 485 O O . GLN A 1 60 ? -19.632 -7.054 49.541 1.00 93.62 60 GLN A O 1
ATOM 490 N N . LEU A 1 61 ? -18.256 -8.252 50.867 1.00 92.75 61 LEU A N 1
ATOM 491 C CA . LEU A 1 61 ? -17.919 -7.146 51.773 1.00 92.75 61 LEU A CA 1
ATOM 492 C C . LEU A 1 61 ? -17.189 -5.999 51.055 1.00 92.75 61 LEU A C 1
ATOM 494 O O . LEU A 1 61 ? -17.544 -4.837 51.231 1.00 92.75 61 LEU A O 1
ATOM 498 N N . ASP A 1 62 ? -16.215 -6.318 50.196 1.00 90.25 62 ASP A N 1
ATOM 499 C CA . ASP A 1 62 ? -15.363 -5.334 49.506 1.00 90.25 62 ASP A CA 1
ATOM 500 C C . ASP A 1 62 ? -15.581 -5.306 47.981 1.00 90.25 62 ASP A C 1
ATOM 502 O O . ASP A 1 62 ? -14.681 -4.971 47.200 1.00 90.25 62 ASP A O 1
ATOM 506 N N . LYS A 1 63 ? -16.796 -5.638 47.532 1.00 91.81 63 LYS A N 1
ATOM 507 C CA . LYS A 1 63 ? -17.125 -5.895 46.120 1.00 91.81 63 LYS A CA 1
ATOM 508 C C . LYS A 1 63 ? -16.673 -4.793 45.170 1.00 91.81 63 LYS A C 1
ATOM 510 O O . LYS A 1 63 ? -16.072 -5.074 44.136 1.00 91.81 63 LYS A O 1
ATOM 515 N N . ARG A 1 64 ? -16.933 -3.526 45.515 1.00 92.44 64 ARG A N 1
ATOM 516 C CA . ARG A 1 64 ? -16.550 -2.376 44.677 1.00 92.44 64 ARG A CA 1
ATOM 517 C C . ARG A 1 64 ? -15.037 -2.298 44.488 1.00 92.44 64 ARG A C 1
ATOM 519 O O . ARG A 1 64 ? -14.573 -2.082 43.374 1.00 92.44 64 ARG A O 1
ATOM 526 N N . PHE A 1 65 ? -14.282 -2.468 45.571 1.00 91.06 65 PHE A N 1
ATOM 527 C CA . PHE A 1 65 ? -12.825 -2.398 45.547 1.00 91.06 65 PHE A CA 1
ATOM 528 C C . PHE A 1 65 ? -12.235 -3.553 44.734 1.00 91.06 65 PHE A C 1
ATOM 530 O O . PHE A 1 65 ? -11.415 -3.311 43.854 1.00 91.06 65 PHE A O 1
ATOM 537 N N . ILE A 1 66 ? -12.699 -4.781 44.979 1.00 93.19 66 ILE A N 1
ATOM 538 C CA . ILE A 1 66 ? -12.186 -5.981 44.310 1.00 93.19 66 ILE A CA 1
ATOM 539 C C . ILE A 1 66 ? -12.499 -5.952 42.812 1.00 93.19 66 ILE A C 1
ATOM 541 O O . ILE A 1 66 ? -11.602 -6.170 42.002 1.00 93.19 66 ILE A O 1
ATOM 545 N N . LEU A 1 67 ? -13.738 -5.622 42.426 1.00 92.75 67 LEU A N 1
ATOM 546 C CA . LEU A 1 67 ? -14.114 -5.505 41.013 1.00 92.75 67 LEU A CA 1
ATOM 547 C C . LEU A 1 67 ? -13.300 -4.429 40.294 1.00 92.75 67 LEU A C 1
ATOM 549 O O . LEU A 1 67 ? -12.855 -4.652 39.171 1.00 92.75 67 LEU A O 1
ATOM 553 N N . ARG A 1 68 ? -13.089 -3.278 40.944 1.00 92.12 68 ARG A N 1
ATOM 554 C CA . ARG A 1 68 ? -12.265 -2.203 40.391 1.00 92.12 68 ARG A CA 1
ATOM 555 C C . ARG A 1 68 ? -10.840 -2.686 40.146 1.00 92.12 68 ARG A C 1
ATOM 557 O O . ARG A 1 68 ? -10.364 -2.556 39.028 1.00 92.12 68 ARG A O 1
ATOM 564 N N . SER A 1 69 ? -10.189 -3.263 41.154 1.00 90.81 69 SER A N 1
ATOM 565 C CA . SER A 1 69 ? -8.808 -3.743 41.033 1.00 90.81 69 SER A CA 1
ATOM 566 C C . SER A 1 69 ? -8.665 -4.851 39.987 1.00 90.81 69 SER A C 1
ATOM 568 O O . SER A 1 69 ? -7.732 -4.823 39.192 1.00 90.81 69 SER A O 1
ATOM 570 N N . CYS A 1 70 ? -9.631 -5.769 39.917 1.00 91.94 70 CYS A N 1
ATOM 571 C CA . CYS A 1 70 ? -9.656 -6.826 38.909 1.00 91.94 70 CYS A CA 1
ATOM 572 C C . CYS A 1 70 ? -9.793 -6.261 37.481 1.00 91.94 70 CYS A C 1
ATOM 574 O O . CYS A 1 70 ? -9.061 -6.663 36.578 1.00 91.94 70 CYS A O 1
ATOM 576 N N . LEU A 1 71 ? -10.680 -5.281 37.269 1.00 92.06 71 LEU A N 1
ATOM 577 C CA . LEU A 1 71 ? -10.839 -4.616 35.970 1.00 92.06 71 LEU A CA 1
ATOM 578 C C . LEU A 1 71 ? -9.642 -3.726 35.612 1.00 92.06 71 LEU A C 1
ATOM 580 O O . LEU A 1 71 ? -9.264 -3.676 34.445 1.00 92.06 71 LEU A O 1
ATOM 584 N N . GLU A 1 72 ? -9.029 -3.051 36.587 1.00 90.50 72 GLU A N 1
ATOM 585 C CA . GLU A 1 72 ? -7.784 -2.293 36.394 1.00 90.50 72 GLU A CA 1
ATOM 586 C C . GLU A 1 72 ? -6.654 -3.213 35.914 1.00 90.50 72 GLU A C 1
ATOM 588 O O . GLU A 1 72 ? -5.956 -2.873 34.957 1.00 90.50 72 GLU A O 1
ATOM 593 N N . LEU A 1 73 ? -6.518 -4.395 36.528 1.00 89.12 73 LEU A N 1
ATOM 594 C CA . LEU A 1 73 ? -5.532 -5.409 36.150 1.00 89.12 73 LEU A CA 1
ATOM 595 C C . LEU A 1 73 ? -5.788 -5.960 34.739 1.00 89.12 73 LEU A C 1
ATOM 597 O O . LEU A 1 73 ? -4.854 -6.067 33.945 1.00 89.12 73 LEU A O 1
ATOM 601 N N . ALA A 1 74 ? -7.044 -6.299 34.433 1.00 90.06 74 ALA A N 1
ATOM 602 C CA . ALA A 1 74 ? -7.424 -6.947 33.179 1.00 90.06 74 ALA A CA 1
ATOM 603 C C . ALA A 1 74 ? -7.413 -5.996 31.976 1.00 90.06 74 ALA A C 1
ATOM 605 O O . ALA A 1 74 ? -6.964 -6.364 30.894 1.00 90.06 74 ALA A O 1
ATOM 606 N N . LEU A 1 75 ? -7.921 -4.773 32.149 1.00 90.31 75 LEU A N 1
ATOM 607 C CA . LEU A 1 75 ? -8.173 -3.852 31.040 1.00 90.31 75 LEU A CA 1
ATOM 608 C C . LEU A 1 75 ? -7.076 -2.797 30.873 1.00 90.31 75 LEU A C 1
ATOM 610 O O . LEU A 1 75 ? -6.911 -2.264 29.776 1.00 90.31 75 LEU A O 1
ATOM 614 N N . GLY A 1 76 ? -6.352 -2.434 31.937 1.00 88.75 76 GLY A N 1
ATOM 615 C CA . GLY A 1 76 ? -5.382 -1.338 31.895 1.00 88.75 76 GLY A CA 1
ATOM 616 C C . GLY A 1 76 ? -5.982 -0.065 31.279 1.00 88.75 76 GLY A C 1
ATOM 617 O O . GLY A 1 76 ? -7.007 0.443 31.736 1.00 88.75 76 GLY A O 1
ATOM 618 N N . LYS A 1 77 ? -5.382 0.444 30.194 1.00 84.62 77 LYS A N 1
ATOM 619 C CA . LYS A 1 77 ? -5.900 1.622 29.468 1.00 84.62 77 LYS A CA 1
ATOM 620 C C . LYS A 1 77 ? -7.185 1.371 28.676 1.00 84.62 77 LYS A C 1
ATOM 622 O O . LYS A 1 77 ? -7.915 2.322 28.406 1.00 84.62 77 LYS A O 1
ATOM 627 N N . VAL A 1 78 ? -7.504 0.117 28.355 1.00 91.56 78 VAL A N 1
ATOM 628 C CA . VAL A 1 78 ? -8.745 -0.268 27.657 1.00 91.56 78 VAL A CA 1
ATOM 629 C C . VAL A 1 78 ? -9.976 -0.071 28.552 1.00 91.56 78 VAL A C 1
ATOM 631 O O . VAL A 1 78 ? -11.101 -0.028 28.059 1.00 91.56 78 VAL A O 1
ATOM 634 N N . ALA A 1 79 ? -9.792 0.144 29.861 1.00 91.69 79 ALA A N 1
ATOM 635 C CA . ALA A 1 79 ? -10.887 0.403 30.792 1.00 91.69 79 ALA A CA 1
ATOM 636 C C . ALA A 1 79 ? -11.758 1.607 30.396 1.00 91.69 79 ALA A C 1
ATOM 638 O O . ALA A 1 79 ? -12.963 1.588 30.646 1.00 91.69 79 ALA A O 1
ATOM 639 N N . VAL A 1 80 ? -11.177 2.627 29.748 1.00 91.25 80 VAL A N 1
ATOM 640 C CA . VAL A 1 80 ? -11.930 3.783 29.231 1.00 91.25 80 VAL A CA 1
ATOM 641 C C . VAL A 1 80 ? -12.929 3.338 28.164 1.00 91.25 80 VAL A C 1
ATOM 643 O O . VAL A 1 80 ? -14.112 3.663 28.253 1.00 91.25 80 VAL A O 1
ATOM 646 N N . ASP A 1 81 ? -12.466 2.544 27.197 1.00 93.50 81 ASP A N 1
ATOM 647 C CA . ASP A 1 81 ? -13.287 2.028 26.101 1.00 93.50 81 ASP A CA 1
ATOM 648 C C . ASP A 1 81 ? -14.367 1.078 26.640 1.00 93.50 81 ASP A C 1
ATOM 650 O O . ASP A 1 81 ? -15.538 1.206 26.288 1.00 93.50 81 ASP A O 1
ATOM 654 N N . ALA A 1 82 ? -14.009 0.196 27.579 1.00 94.31 82 ALA A N 1
ATOM 655 C CA . ALA A 1 82 ? -14.951 -0.716 28.226 1.00 94.31 82 ALA A CA 1
ATOM 656 C C . ALA A 1 82 ? -16.050 0.013 29.017 1.00 94.31 82 ALA A C 1
ATOM 658 O O . ALA A 1 82 ? -17.219 -0.376 28.968 1.00 94.31 82 ALA A O 1
ATOM 659 N N . HIS A 1 83 ? -15.697 1.083 29.733 1.00 92.81 83 HIS A N 1
ATOM 660 C CA . HIS A 1 83 ? -16.664 1.882 30.480 1.00 92.81 83 HIS A CA 1
ATOM 661 C C . HIS A 1 83 ? -17.622 2.632 29.546 1.00 92.81 83 HIS A C 1
ATOM 663 O O . HIS A 1 83 ? -18.830 2.650 29.770 1.00 92.81 83 HIS A O 1
ATOM 669 N N . VAL A 1 84 ? -17.106 3.216 28.464 1.00 93.25 84 VAL A N 1
ATOM 670 C CA . VAL A 1 84 ? -17.921 3.949 27.483 1.00 93.25 84 VAL A CA 1
ATOM 671 C C . VAL A 1 84 ? -18.848 2.998 26.726 1.00 93.25 84 VAL A C 1
ATOM 673 O O . VAL A 1 84 ? -20.018 3.325 26.525 1.00 93.25 84 VAL A O 1
ATOM 676 N N . VAL A 1 85 ? -18.378 1.791 26.393 1.00 95.19 85 VAL A N 1
ATOM 677 C CA . VAL A 1 85 ? -19.232 0.719 25.867 1.00 95.19 85 VAL A CA 1
ATOM 678 C C . VAL A 1 85 ? -20.368 0.426 26.837 1.00 95.19 85 VAL A C 1
ATOM 680 O O . VAL A 1 85 ? -21.523 0.470 26.427 1.00 95.19 85 VAL A O 1
ATOM 683 N N . GLN A 1 86 ? -20.077 0.251 28.128 1.00 93.94 86 GLN A N 1
ATOM 684 C CA . GLN A 1 86 ? -21.104 0.007 29.142 1.00 93.94 86 GLN A CA 1
ATOM 685 C C . GLN A 1 86 ? -22.155 1.133 29.222 1.00 93.94 86 GLN A C 1
ATOM 687 O O . GLN A 1 86 ? -23.343 0.843 29.380 1.00 93.94 86 GLN A O 1
ATOM 692 N N . LEU A 1 87 ? -21.754 2.400 29.079 1.00 91.81 87 LEU A N 1
ATOM 693 C CA . LEU A 1 87 ? -22.685 3.536 29.029 1.00 91.81 87 LEU A CA 1
ATOM 694 C C . LEU A 1 87 ? -23.542 3.521 27.751 1.00 91.81 87 LEU A C 1
ATOM 696 O O . LEU A 1 87 ? -24.762 3.699 27.817 1.00 91.81 87 LEU A O 1
ATOM 700 N N . SER A 1 88 ? -22.917 3.265 26.598 1.00 92.88 88 SER A N 1
ATOM 701 C CA . SER A 1 88 ? -23.599 3.198 25.297 1.00 92.88 88 SER A CA 1
ATOM 702 C C . SER A 1 88 ? -24.527 1.983 25.159 1.00 92.88 88 SER A C 1
ATOM 704 O O . SER A 1 88 ? -25.519 2.053 24.444 1.00 92.88 88 SER A O 1
ATOM 706 N N . SER A 1 89 ? -24.266 0.899 25.897 1.00 91.56 89 SER A N 1
ATOM 707 C CA . SER A 1 89 ? -25.123 -0.290 25.977 1.00 91.56 89 SER A CA 1
ATOM 708 C C . SER A 1 89 ? -26.320 -0.106 26.920 1.00 91.56 89 SER A C 1
ATOM 710 O O . SER A 1 89 ? -27.062 -1.052 27.174 1.00 91.56 89 SER A O 1
ATOM 712 N N . SER A 1 90 ? -26.531 1.075 27.504 1.00 90.38 90 SER A N 1
ATOM 713 C CA . SER A 1 90 ? -27.709 1.308 28.340 1.00 90.38 90 SER A CA 1
ATOM 714 C C . SER A 1 90 ? -28.982 1.419 27.493 1.00 90.38 90 SER A C 1
ATOM 716 O O . SER A 1 90 ? -28.983 1.975 26.393 1.00 90.38 90 SER A O 1
ATOM 718 N N . ARG A 1 91 ? -30.105 0.923 28.028 1.00 88.19 91 ARG A N 1
ATOM 719 C CA . ARG A 1 91 ? -31.413 1.017 27.358 1.00 88.19 91 ARG A CA 1
ATOM 720 C C . ARG A 1 91 ? -31.826 2.469 27.103 1.00 88.19 91 ARG A C 1
ATOM 722 O O . ARG A 1 91 ? -32.390 2.756 26.050 1.00 88.19 91 ARG A O 1
ATOM 729 N N . ASP A 1 92 ? -31.536 3.377 28.038 1.00 87.44 92 ASP A N 1
ATOM 730 C CA . ASP A 1 92 ? -31.849 4.804 27.880 1.00 87.44 92 ASP A CA 1
ATOM 731 C C . ASP A 1 92 ? -31.073 5.436 26.717 1.00 87.44 92 ASP A C 1
ATOM 733 O O . ASP A 1 92 ? -31.657 6.181 25.930 1.00 87.44 92 ASP A O 1
ATOM 737 N N . PHE A 1 93 ? -29.794 5.076 26.549 1.00 89.75 93 PHE A N 1
ATOM 738 C CA . PHE A 1 93 ? -29.021 5.528 25.399 1.00 89.75 93 PHE A CA 1
ATOM 739 C C . PHE A 1 93 ? -29.585 4.946 24.100 1.00 89.75 93 PHE A C 1
ATOM 741 O O . PHE A 1 93 ? -29.999 5.714 23.234 1.00 89.75 93 PHE A O 1
ATOM 748 N N . LEU A 1 94 ? -29.670 3.614 23.982 1.00 86.25 94 LEU A N 1
ATOM 749 C CA . LEU A 1 94 ? -30.033 2.922 22.736 1.00 86.25 94 LEU A CA 1
ATOM 750 C C . LEU A 1 94 ? -31.432 3.272 22.211 1.00 86.25 94 LEU A C 1
ATOM 752 O O . LEU A 1 94 ? -31.600 3.420 21.003 1.00 86.25 94 LEU A O 1
ATOM 756 N N . SER A 1 95 ? -32.418 3.437 23.100 1.00 84.25 95 SER A N 1
ATOM 757 C CA . SER A 1 95 ? -33.814 3.718 22.720 1.00 84.25 95 SER A CA 1
ATOM 758 C C . SER A 1 95 ? -34.074 5.167 22.296 1.00 84.25 95 SER A C 1
ATOM 760 O O . SER A 1 95 ? -35.134 5.468 21.752 1.00 84.25 95 SER A O 1
ATOM 762 N N . ARG A 1 96 ? -33.137 6.089 22.553 1.00 83.25 96 ARG A N 1
ATOM 763 C CA . ARG A 1 96 ? -33.324 7.532 22.333 1.00 83.25 96 ARG A CA 1
ATOM 764 C C . ARG A 1 96 ? -32.133 8.168 21.615 1.00 83.25 96 ARG A C 1
ATOM 766 O O . ARG A 1 96 ? -31.789 9.312 21.924 1.00 83.25 96 ARG A O 1
ATOM 773 N N . ARG A 1 97 ? -31.480 7.439 20.704 1.00 86.62 97 ARG A N 1
ATOM 774 C CA . ARG A 1 97 ? -30.311 7.927 19.952 1.00 86.62 97 ARG A CA 1
ATOM 775 C C . ARG A 1 97 ? -30.735 8.937 18.895 1.00 86.62 97 ARG A C 1
ATOM 777 O O . ARG A 1 97 ? -31.430 8.585 17.951 1.00 86.62 97 ARG A O 1
ATOM 784 N N . THR A 1 98 ? -30.291 10.176 19.070 1.00 87.88 98 THR A N 1
ATOM 785 C CA . THR A 1 98 ? -30.416 11.271 18.101 1.00 87.88 98 THR A CA 1
ATOM 786 C C . THR A 1 98 ? -29.031 11.830 17.802 1.00 87.88 98 THR A C 1
ATOM 788 O O . THR A 1 98 ? -28.119 11.669 18.619 1.00 87.88 98 THR A O 1
ATOM 791 N N . GLN A 1 99 ? -28.885 12.549 16.687 1.00 88.69 99 GLN A N 1
ATOM 792 C CA . GLN A 1 99 ? -27.628 13.209 16.312 1.00 88.69 99 GLN A CA 1
ATOM 793 C C . GLN A 1 99 ? -27.040 14.038 17.465 1.00 88.69 99 GLN A C 1
ATOM 795 O O . GLN A 1 99 ? -25.926 13.782 17.904 1.00 88.69 99 GLN A O 1
ATOM 800 N N . GLN A 1 100 ? -27.830 14.927 18.076 1.00 90.00 100 GLN A N 1
ATOM 801 C CA . GLN A 1 100 ? -27.362 15.786 19.172 1.00 90.00 100 GLN A CA 1
ATOM 802 C C . GLN A 1 100 ? -26.860 15.004 20.400 1.00 90.00 100 GLN A C 1
ATOM 804 O O . GLN A 1 100 ? -25.908 15.417 21.069 1.00 90.00 100 GLN A O 1
ATOM 809 N N . LYS A 1 101 ? -27.515 13.886 20.744 1.00 90.38 101 LYS A N 1
ATOM 810 C CA . LYS A 1 101 ? -27.094 13.049 21.875 1.00 90.38 101 LYS A CA 1
ATOM 811 C C . LYS A 1 101 ? -25.816 12.287 21.559 1.00 90.38 101 LYS A C 1
ATOM 813 O O . LYS A 1 101 ? -24.964 12.184 22.438 1.00 90.38 101 LYS A O 1
ATOM 818 N N . VAL A 1 102 ? -25.686 11.785 20.333 1.00 91.12 102 VAL A N 1
ATOM 819 C CA . VAL A 1 102 ? -24.476 11.104 19.869 1.00 91.12 102 VAL A CA 1
ATOM 820 C C . VAL A 1 102 ? -23.296 12.071 19.831 1.00 91.12 102 VAL A C 1
ATOM 822 O O . VAL A 1 102 ? -22.266 11.759 20.421 1.00 91.12 102 VAL A O 1
ATOM 825 N N . ASP A 1 103 ? -23.465 13.271 19.275 1.00 92.69 103 ASP A N 1
ATOM 826 C CA . ASP A 1 103 ? -22.413 14.293 19.216 1.00 92.69 103 ASP A CA 1
ATOM 827 C C . ASP A 1 103 ? -21.905 14.644 20.626 1.00 92.69 103 ASP A C 1
ATOM 829 O O . ASP A 1 103 ? -20.701 14.632 20.893 1.00 92.69 103 ASP A O 1
ATOM 833 N N . ARG A 1 104 ? -22.826 14.876 21.576 1.00 93.94 104 ARG A N 1
ATOM 834 C CA . ARG A 1 104 ? -22.483 15.165 22.980 1.00 93.94 104 ARG A CA 1
ATOM 835 C C . ARG A 1 104 ? -21.786 13.986 23.660 1.00 93.94 104 ARG A C 1
ATOM 837 O O . ARG A 1 104 ? -20.836 14.181 24.419 1.00 93.94 104 ARG A O 1
ATOM 844 N N . PHE A 1 105 ? -22.262 12.769 23.410 1.00 93.81 105 PHE A N 1
ATOM 845 C CA . PHE A 1 105 ? -21.685 11.554 23.976 1.00 93.81 105 PHE A CA 1
ATOM 846 C C . PHE A 1 105 ? -20.255 11.325 23.471 1.00 93.81 105 PHE A C 1
ATOM 848 O O . PHE A 1 105 ? -19.348 11.078 24.265 1.00 93.81 105 PHE A O 1
ATOM 855 N N . LEU A 1 106 ? -20.035 11.476 22.165 1.00 93.50 106 LEU A N 1
ATOM 856 C CA . LEU A 1 106 ? -18.730 11.315 21.533 1.00 93.50 106 LEU A CA 1
ATOM 857 C C . LEU A 1 106 ? -17.746 12.427 21.916 1.00 93.50 106 LEU A C 1
ATOM 859 O O . LEU A 1 106 ? -16.566 12.139 22.112 1.00 93.50 106 LEU A O 1
ATOM 863 N N . ALA A 1 107 ? -18.219 13.663 22.109 1.00 91.56 107 ALA A N 1
ATOM 864 C CA . ALA A 1 107 ? -17.411 14.738 22.682 1.00 91.56 107 ALA A CA 1
ATOM 865 C C . ALA A 1 107 ? -16.933 14.383 24.102 1.00 91.56 107 ALA A C 1
ATOM 867 O O . ALA A 1 107 ? -15.735 14.424 24.371 1.00 91.56 107 ALA A O 1
ATOM 868 N N . SER A 1 108 ? -17.834 13.910 24.974 1.00 91.62 108 SER A N 1
ATOM 869 C CA . SER A 1 108 ? -17.450 13.459 26.322 1.00 91.62 108 SER A CA 1
ATOM 870 C C . SER A 1 108 ? -16.471 12.283 26.285 1.00 91.62 108 SER A C 1
ATOM 872 O O . SER A 1 108 ? -15.541 12.226 27.090 1.00 91.62 108 SER A O 1
ATOM 874 N N . TYR A 1 109 ? -16.645 11.345 25.352 1.00 92.31 109 TYR A N 1
ATOM 875 C CA . TYR A 1 109 ? -15.702 10.243 25.179 1.00 92.31 109 TYR A CA 1
ATOM 876 C C . TYR A 1 109 ? -14.314 10.739 24.754 1.00 92.31 109 TYR A C 1
ATOM 878 O O . TYR A 1 109 ? -13.314 10.295 25.319 1.00 92.31 109 TYR A O 1
ATOM 886 N N . ARG A 1 110 ? -14.240 11.692 23.817 1.00 90.25 110 ARG A N 1
ATOM 887 C CA . ARG A 1 110 ? -12.978 12.308 23.387 1.00 90.25 110 ARG A CA 1
ATOM 888 C C . ARG A 1 110 ? -12.220 12.926 24.564 1.00 90.25 110 ARG A C 1
ATOM 890 O O . ARG A 1 110 ? -11.018 12.700 24.678 1.00 90.25 110 ARG A O 1
ATOM 897 N N . ASP A 1 111 ? -12.921 13.614 25.461 1.00 86.81 111 ASP A N 1
ATOM 898 C CA . ASP A 1 111 ? -12.319 14.197 26.665 1.00 86.81 111 ASP A CA 1
ATOM 899 C C . ASP A 1 111 ? -11.831 13.107 27.637 1.00 86.81 111 ASP A C 1
ATOM 901 O O . ASP A 1 111 ? -10.708 13.163 28.146 1.00 86.81 111 ASP A O 1
ATOM 905 N N . ARG A 1 112 ? -12.634 12.051 27.839 1.00 86.94 112 ARG A N 1
ATOM 906 C CA . ARG A 1 112 ? -12.306 10.918 28.727 1.00 86.94 112 ARG A CA 1
ATOM 907 C C . ARG A 1 112 ? -11.127 10.074 28.247 1.00 86.94 112 ARG A C 1
ATOM 909 O O . ARG A 1 112 ? -10.464 9.465 29.080 1.00 86.94 112 ARG A O 1
ATOM 916 N N . ARG A 1 113 ? -10.824 10.037 26.944 1.00 85.81 113 ARG A N 1
ATOM 917 C CA . ARG A 1 113 ? -9.647 9.316 26.410 1.00 85.81 113 ARG A CA 1
ATOM 918 C C . ARG A 1 113 ? -8.318 9.848 26.951 1.00 85.81 113 ARG A C 1
ATOM 920 O O . ARG A 1 113 ? -7.342 9.103 26.977 1.00 85.81 113 ARG A O 1
ATOM 927 N N . SER A 1 114 ? -8.289 11.103 27.398 1.00 80.12 114 SER A N 1
ATOM 928 C CA . SER A 1 114 ? -7.119 11.719 28.035 1.00 80.12 114 SER A CA 1
ATOM 929 C C . SER A 1 114 ? -7.081 11.509 29.556 1.00 80.12 114 SER A C 1
ATOM 931 O O . SER A 1 114 ? -6.089 11.854 30.196 1.00 80.12 114 SER A O 1
ATOM 933 N N . ALA A 1 115 ? -8.145 10.960 30.153 1.00 78.56 115 ALA A N 1
ATOM 934 C CA . ALA A 1 115 ? -8.241 10.742 31.591 1.00 78.56 115 ALA A CA 1
ATOM 935 C C . ALA A 1 115 ? -7.522 9.457 32.035 1.00 78.56 115 ALA A C 1
ATOM 937 O O . ALA A 1 115 ? -7.354 8.502 31.275 1.00 78.56 115 ALA A O 1
ATOM 938 N N . SER A 1 116 ? -7.127 9.413 33.311 1.00 80.19 116 SER A N 1
ATOM 939 C CA . SER A 1 116 ? -6.544 8.207 33.901 1.00 80.19 116 SER A CA 1
ATOM 940 C C . SER A 1 116 ? -7.599 7.092 34.020 1.00 80.19 116 SER A C 1
ATOM 942 O O . SER A 1 116 ? -8.663 7.338 34.602 1.00 80.19 116 SER A O 1
ATOM 944 N N . PRO A 1 117 ? -7.311 5.854 33.568 1.00 78.88 117 PRO A N 1
ATOM 945 C CA . PRO A 1 117 ? -8.219 4.709 33.698 1.00 78.88 117 PRO A CA 1
ATOM 946 C C . PRO A 1 117 ? -8.714 4.473 35.134 1.00 78.88 117 PRO A C 1
ATOM 948 O O . PRO A 1 117 ? -9.891 4.189 35.356 1.00 78.88 117 PRO A O 1
ATOM 951 N N . ALA A 1 118 ? -7.833 4.677 36.119 1.00 76.88 118 ALA A N 1
ATOM 952 C CA . ALA A 1 118 ? -8.142 4.521 37.540 1.00 76.88 118 ALA A CA 1
ATOM 953 C C . ALA A 1 118 ? -9.129 5.581 38.068 1.00 76.88 118 ALA A C 1
ATOM 955 O O . ALA A 1 118 ? -9.808 5.351 39.069 1.00 76.88 118 ALA A O 1
ATOM 956 N N . SER A 1 119 ? -9.226 6.748 37.417 1.00 81.69 119 SER A N 1
ATOM 957 C CA . SER A 1 119 ? -10.238 7.764 37.745 1.00 81.69 119 SER A CA 1
ATOM 958 C C . SER A 1 119 ? -11.623 7.302 37.299 1.00 81.69 119 SER A C 1
ATOM 960 O O . SER A 1 119 ? -12.563 7.301 38.088 1.00 81.69 119 SER A O 1
ATOM 962 N N . ILE A 1 120 ? -11.725 6.809 36.063 1.00 82.50 120 ILE A N 1
ATOM 963 C CA . ILE A 1 120 ? -12.992 6.365 35.467 1.00 82.50 120 ILE A CA 1
ATOM 964 C C . ILE A 1 120 ? -13.569 5.171 36.231 1.00 82.50 120 ILE A C 1
ATOM 966 O O . ILE A 1 120 ? -14.748 5.157 36.580 1.00 82.50 120 ILE A O 1
ATOM 970 N N . LEU A 1 121 ? -12.732 4.185 36.562 1.00 84.69 121 LEU A N 1
ATOM 971 C CA . LEU A 1 121 ? -13.181 3.018 37.322 1.00 84.69 121 LEU A CA 1
ATOM 972 C C . LEU A 1 121 ? -13.506 3.344 38.789 1.00 84.69 121 LEU A C 1
ATOM 974 O O . LEU A 1 121 ? -14.270 2.620 39.426 1.00 84.69 121 LEU A O 1
ATOM 978 N N . ARG A 1 122 ? -12.961 4.437 39.339 1.00 83.50 122 ARG A N 1
ATOM 979 C CA . ARG A 1 122 ? -13.315 4.922 40.680 1.00 83.50 122 ARG A CA 1
ATOM 980 C C . ARG A 1 122 ? -14.704 5.553 40.703 1.00 83.50 122 ARG A C 1
ATOM 982 O O . ARG A 1 122 ? -15.428 5.355 41.677 1.00 83.50 122 ARG A O 1
ATOM 989 N N . GLU A 1 123 ? -15.071 6.274 39.651 1.00 83.38 123 GLU A N 1
ATOM 990 C CA . GLU A 1 123 ? -16.385 6.910 39.503 1.00 83.38 123 GLU A CA 1
ATOM 991 C C . GLU A 1 123 ? -17.503 5.902 39.200 1.00 83.38 123 GLU A C 1
ATOM 993 O O . GLU A 1 123 ? -18.652 6.142 39.566 1.00 83.38 123 GLU A O 1
ATOM 998 N N . ALA A 1 124 ? -17.175 4.754 38.599 1.00 87.50 124 ALA A N 1
ATOM 999 C CA . ALA A 1 124 ? -18.143 3.709 38.287 1.00 87.50 124 ALA A CA 1
ATOM 1000 C C . ALA A 1 124 ? -18.792 3.091 39.544 1.00 87.50 124 ALA A C 1
ATOM 1002 O O . ALA A 1 124 ? -18.143 2.825 40.567 1.00 87.50 124 ALA A O 1
ATOM 1003 N N . ASP A 1 125 ? -20.094 2.827 39.444 1.00 91.12 125 ASP A N 1
ATOM 1004 C CA . ASP A 1 125 ? -20.870 2.124 40.458 1.00 91.12 125 ASP A CA 1
ATOM 1005 C C . ASP A 1 125 ? -20.684 0.597 40.366 1.00 91.12 125 ASP A C 1
ATOM 1007 O O . ASP A 1 125 ? -20.145 0.047 39.401 1.00 91.12 125 ASP A O 1
ATOM 1011 N N . VAL A 1 126 ? -21.118 -0.120 41.405 1.00 91.75 126 VAL A N 1
ATOM 1012 C CA . VAL A 1 126 ? -20.933 -1.581 41.500 1.00 91.75 126 VAL A CA 1
ATOM 1013 C C . VAL A 1 126 ? -21.663 -2.317 40.377 1.00 91.75 126 VAL A C 1
ATOM 1015 O O . VAL A 1 126 ? -21.177 -3.346 39.897 1.00 91.75 126 VAL A O 1
ATOM 1018 N N . GLU A 1 127 ? -22.814 -1.803 39.945 1.00 92.00 127 GLU A N 1
ATOM 1019 C CA . GLU A 1 127 ? -23.586 -2.390 38.855 1.00 92.00 127 GLU A CA 1
ATOM 1020 C C . GLU A 1 127 ? -22.838 -2.278 37.521 1.00 92.00 127 GLU A C 1
ATOM 1022 O O . GLU A 1 127 ? -22.677 -3.294 36.837 1.00 92.00 127 GLU A O 1
ATOM 1027 N N . SER A 1 128 ? -22.308 -1.098 37.180 1.00 91.94 128 SER A N 1
ATOM 1028 C CA . SER A 1 128 ? -21.518 -0.912 35.957 1.00 91.94 128 SER A CA 1
ATOM 1029 C C . SER A 1 128 ? -20.257 -1.765 35.968 1.00 91.94 128 SER A C 1
ATOM 1031 O O . SER A 1 128 ? -19.992 -2.450 34.982 1.00 91.94 128 SER A O 1
ATOM 1033 N N . LEU A 1 129 ? -19.523 -1.813 37.087 1.00 93.56 129 LEU A N 1
ATOM 1034 C CA . LEU A 1 129 ? -18.338 -2.671 37.224 1.00 93.56 129 LEU A CA 1
ATOM 1035 C C . LEU A 1 129 ? -18.691 -4.155 37.029 1.00 93.56 129 LEU A C 1
ATOM 1037 O O . LEU A 1 129 ? -17.987 -4.885 36.333 1.00 93.56 129 LEU A O 1
ATOM 1041 N N . THR A 1 130 ? -19.819 -4.604 37.586 1.00 93.06 130 THR A N 1
ATOM 1042 C CA . THR A 1 130 ? -20.285 -5.988 37.419 1.00 93.06 130 THR A CA 1
ATOM 1043 C C . THR A 1 130 ? -20.640 -6.286 35.959 1.00 93.06 130 THR A C 1
ATOM 1045 O O . THR A 1 130 ? -20.276 -7.344 35.446 1.00 93.06 130 THR A O 1
ATOM 1048 N N . LYS A 1 131 ? -21.338 -5.373 35.271 1.00 93.25 131 LYS A N 1
ATOM 1049 C CA . LYS A 1 131 ? -21.698 -5.536 33.852 1.00 93.25 131 LYS A CA 1
ATOM 1050 C C . LYS A 1 131 ? -20.463 -5.533 32.948 1.00 93.25 131 LYS A C 1
ATOM 1052 O O . LYS A 1 131 ? -20.358 -6.403 32.086 1.00 93.25 131 LYS A O 1
ATOM 1057 N N . MET A 1 132 ? -19.501 -4.643 33.205 1.00 94.50 132 MET A N 1
ATOM 1058 C CA . MET A 1 132 ? -18.214 -4.604 32.502 1.00 94.50 132 MET A CA 1
ATOM 1059 C C . MET A 1 132 ? -17.452 -5.922 32.653 1.00 94.50 132 MET A C 1
ATOM 1061 O O . MET A 1 132 ? -17.018 -6.485 31.650 1.00 94.50 132 MET A O 1
ATOM 1065 N N . LEU A 1 133 ? -17.344 -6.449 33.879 1.00 93.56 133 LEU A N 1
ATOM 1066 C CA . LEU A 1 133 ? -16.678 -7.728 34.135 1.00 93.56 133 LEU A CA 1
ATOM 1067 C C . LEU A 1 133 ? -17.380 -8.884 33.415 1.00 93.56 133 LEU A C 1
ATOM 1069 O O . LEU A 1 133 ? -16.725 -9.688 32.757 1.00 93.56 133 LEU A O 1
ATOM 1073 N N . LYS A 1 134 ? -18.717 -8.949 33.487 1.00 93.31 134 LYS A N 1
ATOM 1074 C CA . LYS A 1 134 ? -19.496 -9.988 32.800 1.00 93.31 134 LYS A CA 1
ATOM 1075 C C . LYS A 1 134 ? -19.285 -9.948 31.291 1.00 93.31 134 LYS A C 1
ATOM 1077 O O . LYS A 1 134 ? -19.027 -10.997 30.711 1.00 93.31 134 LYS A O 1
ATOM 1082 N N . PHE A 1 135 ? -19.367 -8.768 30.678 1.00 95.19 135 PHE A N 1
ATOM 1083 C CA . PHE A 1 135 ? -19.149 -8.600 29.242 1.00 95.19 135 PHE A CA 1
ATOM 1084 C C . PHE A 1 135 ? -17.712 -8.956 28.842 1.00 95.19 135 PHE A C 1
ATOM 1086 O O . PHE A 1 135 ? -17.496 -9.656 27.856 1.00 95.19 135 PHE A O 1
ATOM 1093 N N . HIS A 1 136 ? -16.727 -8.547 29.643 1.00 95.44 136 HIS A N 1
ATOM 1094 C CA . HIS A 1 136 ? -15.327 -8.876 29.402 1.00 95.44 136 HIS A CA 1
ATOM 1095 C C . HIS A 1 136 ? -15.080 -10.394 29.410 1.00 95.44 136 HIS A C 1
ATOM 1097 O O . HIS A 1 136 ? -14.549 -10.940 28.446 1.00 95.44 136 HIS A O 1
ATOM 1103 N N . VAL A 1 137 ? -15.525 -11.080 30.466 1.00 93.62 137 VAL A N 1
ATOM 1104 C CA . VAL A 1 137 ? -15.300 -12.522 30.652 1.00 93.62 137 VAL A CA 1
ATOM 1105 C C . VAL A 1 137 ? -16.091 -13.368 29.659 1.00 93.62 137 VAL A C 1
ATOM 1107 O O . VAL A 1 137 ? -15.542 -14.315 29.108 1.00 93.62 137 VAL A O 1
ATOM 1110 N N . HIS A 1 138 ? -17.369 -13.054 29.434 1.00 93.12 138 HIS A N 1
ATOM 1111 C CA . HIS A 1 138 ? -18.262 -13.936 28.676 1.00 93.12 138 HIS A CA 1
ATOM 1112 C C . HIS A 1 138 ? -18.340 -13.599 27.188 1.00 93.12 138 HIS A C 1
ATOM 1114 O O . HIS A 1 138 ? -18.809 -14.428 26.429 1.00 93.12 138 HIS A O 1
ATOM 1120 N N . VAL A 1 139 ? -17.918 -12.408 26.753 1.00 95.69 139 VAL A N 1
ATOM 1121 C CA . VAL A 1 139 ? -18.020 -12.002 25.339 1.00 95.69 139 VAL A CA 1
ATOM 1122 C C . VAL A 1 139 ? -16.645 -11.675 24.768 1.00 95.69 139 VAL A C 1
ATOM 1124 O O . VAL A 1 139 ? -16.229 -12.277 23.780 1.00 95.69 139 VAL A O 1
ATOM 1127 N N . VAL A 1 140 ? -15.906 -10.758 25.398 1.00 96.12 140 VAL A N 1
ATOM 1128 C CA . VAL A 1 140 ? -14.645 -10.246 24.835 1.00 96.12 140 VAL A CA 1
ATOM 1129 C C . VAL A 1 140 ? -13.545 -11.308 24.839 1.00 96.12 140 VAL A C 1
ATOM 1131 O O . VAL A 1 140 ? -12.948 -11.549 23.793 1.00 96.12 140 VAL A O 1
ATOM 1134 N N . MET A 1 141 ? -13.290 -11.974 25.969 1.00 93.00 141 MET A N 1
ATOM 1135 C CA . MET A 1 141 ? -12.215 -12.975 26.077 1.00 93.00 141 MET A CA 1
ATOM 1136 C C . MET A 1 141 ? -12.409 -14.201 25.155 1.00 93.00 141 MET A C 1
ATOM 1138 O O . MET A 1 141 ? -11.449 -14.598 24.479 1.00 93.00 141 MET A O 1
ATOM 1142 N N . PRO A 1 142 ? -13.620 -14.786 25.035 1.00 94.00 142 PRO A N 1
ATOM 1143 C CA . PRO A 1 142 ? -13.870 -15.861 24.076 1.00 94.00 142 PRO A CA 1
ATOM 1144 C C . PRO A 1 142 ? -13.667 -15.421 22.621 1.00 94.00 142 PRO A C 1
ATOM 1146 O O . PRO A 1 142 ? -12.998 -16.120 21.856 1.00 94.00 142 PRO A O 1
ATOM 1149 N N . LEU A 1 143 ? -14.177 -14.243 22.241 1.00 95.62 143 LEU A N 1
ATOM 1150 C CA . LEU A 1 143 ? -14.018 -13.717 20.881 1.00 95.62 143 LEU A CA 1
ATOM 1151 C C . LEU A 1 143 ? -12.567 -13.360 20.558 1.00 95.62 143 LEU A C 1
ATOM 1153 O O . LEU A 1 143 ? -12.119 -13.605 19.442 1.00 95.62 143 LEU A O 1
ATOM 1157 N N . LEU A 1 144 ? -11.805 -12.844 21.525 1.00 93.50 144 LEU A N 1
ATOM 1158 C CA . LEU A 1 144 ? -10.370 -12.589 21.380 1.00 93.50 144 LEU A CA 1
ATOM 1159 C C . LEU A 1 144 ? -9.625 -13.882 21.017 1.00 93.50 144 LEU A C 1
ATOM 1161 O O . LEU A 1 144 ? -8.823 -13.912 20.077 1.00 93.50 144 LEU A O 1
ATOM 1165 N N . SER A 1 145 ? -9.949 -14.971 21.715 1.00 90.94 145 SER A N 1
ATOM 1166 C CA . SER A 1 145 ? -9.373 -16.298 21.474 1.00 90.94 145 SER A CA 1
ATOM 1167 C C . SER A 1 145 ? -9.759 -16.846 20.094 1.00 90.94 145 SER A C 1
ATOM 1169 O O . SER A 1 145 ? -8.910 -17.354 19.357 1.00 90.94 145 SER A O 1
ATOM 1171 N N . GLN A 1 146 ? -11.032 -16.707 19.708 1.00 91.81 146 GLN A N 1
ATOM 1172 C CA . GLN A 1 146 ? -11.543 -17.151 18.409 1.00 91.81 146 GLN A CA 1
ATOM 1173 C C . GLN A 1 146 ? -10.939 -16.351 17.247 1.00 91.81 146 GLN A C 1
ATOM 1175 O O . GLN A 1 146 ? -10.503 -16.946 16.259 1.00 91.81 146 GLN A O 1
ATOM 1180 N N . TYR A 1 147 ? -10.857 -15.024 17.377 1.00 92.38 147 TYR A N 1
ATOM 1181 C CA . TYR A 1 147 ? -10.223 -14.143 16.398 1.00 92.38 147 TYR A CA 1
ATOM 1182 C C . TYR A 1 147 ? -8.760 -14.532 16.196 1.00 92.38 147 TYR A C 1
ATOM 1184 O O . TYR A 1 147 ? -8.313 -14.697 15.064 1.00 92.38 147 TYR A O 1
ATOM 1192 N N . THR A 1 148 ? -8.018 -14.733 17.290 1.00 88.75 148 THR A N 1
ATOM 1193 C CA . THR A 1 148 ? -6.594 -15.095 17.242 1.00 88.75 148 THR A CA 1
ATOM 1194 C C . THR A 1 148 ? -6.378 -16.391 16.464 1.00 88.75 148 THR A C 1
ATOM 1196 O O . THR A 1 148 ? -5.482 -16.466 15.621 1.00 88.75 148 THR A O 1
ATOM 1199 N N . ARG A 1 149 ? -7.242 -17.388 16.685 1.00 86.69 149 ARG A N 1
ATOM 1200 C CA . ARG A 1 149 ? -7.227 -18.652 15.942 1.00 86.69 149 ARG A CA 1
ATOM 1201 C C . ARG A 1 149 ? -7.509 -18.442 14.450 1.00 86.69 149 ARG A C 1
ATOM 1203 O O . ARG A 1 149 ? -6.709 -18.866 13.624 1.00 86.69 149 ARG A O 1
ATOM 1210 N N . CYS A 1 150 ? -8.579 -17.723 14.106 1.00 88.12 150 CYS A N 1
ATOM 1211 C CA . CYS A 1 150 ? -8.949 -17.473 12.707 1.00 88.12 150 CYS A CA 1
ATOM 1212 C C . CYS A 1 150 ? -7.868 -16.674 11.957 1.00 88.12 150 CYS A C 1
ATOM 1214 O O . CYS A 1 150 ? -7.520 -16.991 10.822 1.00 88.12 150 CYS A O 1
ATOM 1216 N N . ALA A 1 151 ? -7.280 -15.668 12.608 1.00 85.88 151 ALA A N 1
ATOM 1217 C CA . ALA A 1 151 ? -6.204 -14.868 12.036 1.00 85.88 151 ALA A CA 1
ATOM 1218 C C . ALA A 1 151 ? -4.938 -15.701 11.761 1.00 85.88 151 ALA A C 1
ATOM 1220 O O . ALA A 1 151 ? -4.258 -15.473 10.759 1.00 85.88 151 ALA A O 1
ATOM 1221 N N . MET A 1 152 ? -4.619 -16.672 12.627 1.00 79.19 152 MET A N 1
ATOM 1222 C CA . MET A 1 152 ? -3.528 -17.629 12.401 1.00 79.19 152 MET A CA 1
ATOM 1223 C C . MET A 1 152 ? -3.797 -18.527 11.192 1.00 79.19 152 MET A C 1
ATOM 1225 O O . MET A 1 152 ? -2.888 -18.748 10.392 1.00 79.19 152 MET A O 1
ATOM 1229 N N . ASP A 1 153 ? -5.028 -19.012 11.041 1.00 81.94 153 ASP A N 1
ATOM 1230 C CA . ASP A 1 153 ? -5.401 -19.884 9.927 1.00 81.94 153 ASP A CA 1
ATOM 1231 C C . ASP A 1 153 ? -5.296 -19.147 8.585 1.00 81.94 153 ASP A C 1
ATOM 1233 O O . ASP A 1 153 ? -4.670 -19.647 7.649 1.00 81.94 153 ASP A O 1
ATOM 1237 N N . HIS A 1 154 ? -5.786 -17.907 8.511 1.00 81.88 154 HIS A N 1
ATOM 1238 C CA . HIS A 1 154 ? -5.627 -17.067 7.321 1.00 81.88 154 HIS A CA 1
ATOM 1239 C C . HIS A 1 154 ? -4.157 -16.773 6.987 1.00 81.88 154 HIS A C 1
ATOM 1241 O O . HIS A 1 154 ? -3.766 -16.814 5.818 1.00 81.88 154 HIS A O 1
ATOM 1247 N N . LEU A 1 155 ? -3.319 -16.519 7.997 1.00 76.25 155 LEU A N 1
ATOM 1248 C CA . LEU A 1 155 ? -1.888 -16.290 7.791 1.00 76.25 155 LEU A CA 1
ATOM 1249 C C . LEU A 1 155 ? -1.178 -17.542 7.249 1.00 76.25 155 LEU A C 1
ATOM 1251 O O . LEU A 1 155 ? -0.314 -17.432 6.374 1.00 76.25 155 LEU A O 1
ATOM 1255 N N . ALA A 1 156 ? -1.540 -18.728 7.745 1.00 73.81 156 ALA A N 1
ATOM 1256 C CA . ALA A 1 156 ? -0.982 -19.995 7.278 1.00 73.81 156 ALA A CA 1
ATOM 1257 C C . ALA A 1 156 ? -1.320 -20.244 5.799 1.00 73.81 156 ALA A C 1
ATOM 1259 O O . ALA A 1 156 ? -0.423 -20.528 5.002 1.00 73.81 156 ALA A O 1
ATOM 1260 N N . VAL A 1 157 ? -2.585 -20.035 5.414 1.00 75.69 157 VAL A N 1
ATOM 1261 C CA . VAL A 1 157 ? -3.044 -20.147 4.017 1.00 75.69 157 VAL A CA 1
ATOM 1262 C C . VAL A 1 157 ? -2.279 -19.188 3.103 1.00 75.69 157 VAL A C 1
ATOM 1264 O O . VAL A 1 157 ? -1.845 -19.569 2.019 1.00 75.69 157 VAL A O 1
ATOM 1267 N N . GLN A 1 158 ? -2.056 -17.949 3.540 1.00 68.00 158 GLN A N 1
ATOM 1268 C CA . GLN A 1 158 ? -1.423 -16.931 2.703 1.00 68.00 158 GLN A CA 1
ATOM 1269 C C . GLN A 1 158 ? 0.093 -17.124 2.528 1.00 68.00 158 GLN A C 1
ATOM 1271 O O . GLN A 1 158 ? 0.674 -16.638 1.556 1.00 68.00 158 GLN A O 1
ATOM 1276 N N . THR A 1 159 ? 0.753 -17.815 3.460 1.00 65.50 159 THR A N 1
ATOM 1277 C CA . THR A 1 159 ? 2.216 -17.971 3.459 1.00 65.50 159 THR A CA 1
ATOM 1278 C C . THR A 1 159 ? 2.705 -19.307 2.897 1.00 65.50 159 THR A C 1
ATOM 1280 O O . THR A 1 159 ? 3.898 -19.411 2.607 1.00 65.50 159 THR A O 1
ATOM 1283 N N . ASN A 1 160 ? 1.828 -20.302 2.693 1.00 63.00 160 ASN A N 1
ATOM 1284 C CA . ASN A 1 160 ? 2.195 -21.690 2.352 1.00 63.00 160 ASN A CA 1
ATOM 1285 C C . ASN A 1 160 ? 3.227 -22.305 3.325 1.00 63.00 160 ASN A C 1
ATOM 1287 O O . ASN A 1 160 ? 3.965 -23.222 2.963 1.00 63.00 160 ASN A O 1
ATOM 1291 N N . ILE A 1 161 ? 3.314 -21.789 4.554 1.00 54.34 161 ILE A N 1
ATOM 1292 C CA . ILE A 1 161 ? 4.215 -22.300 5.590 1.00 54.34 161 ILE A CA 1
ATOM 1293 C C . ILE A 1 161 ? 3.411 -23.296 6.441 1.00 54.34 161 ILE A C 1
ATOM 1295 O O . ILE A 1 161 ? 2.328 -22.939 6.912 1.00 54.34 161 ILE A O 1
ATOM 1299 N N . PRO A 1 162 ? 3.897 -24.539 6.647 1.00 50.16 162 PRO A N 1
ATOM 1300 C CA . PRO A 1 162 ? 3.251 -25.495 7.544 1.00 50.16 162 PRO A CA 1
ATOM 1301 C C . PRO A 1 162 ? 3.073 -24.897 8.945 1.00 50.16 162 PRO A C 1
ATOM 1303 O O . PRO A 1 162 ? 3.891 -24.079 9.361 1.00 50.16 162 PRO A O 1
ATOM 1306 N N . ARG A 1 163 ? 2.060 -25.342 9.704 1.00 52.53 163 ARG A N 1
ATOM 1307 C CA . ARG A 1 163 ? 1.926 -25.067 11.151 1.00 52.53 163 ARG A CA 1
ATOM 1308 C C . ARG A 1 163 ? 3.139 -25.643 11.909 1.00 52.53 163 ARG A C 1
ATOM 1310 O O . ARG A 1 163 ? 3.029 -26.674 12.560 1.00 52.53 163 ARG A O 1
ATOM 1317 N N . SER A 1 164 ? 4.325 -25.054 11.793 1.00 40.25 164 SER A N 1
ATOM 1318 C CA . SER A 1 164 ? 5.506 -25.505 12.521 1.00 40.25 164 SER A CA 1
ATOM 1319 C C . SER A 1 164 ? 5.593 -24.757 13.848 1.00 40.25 164 SER A C 1
ATOM 1321 O O . SER A 1 164 ? 5.863 -23.559 13.854 1.00 40.25 164 SER A O 1
ATOM 1323 N N . ALA A 1 165 ? 5.391 -25.518 14.927 1.00 37.31 165 ALA A N 1
ATOM 1324 C CA . ALA A 1 165 ? 5.652 -25.206 16.333 1.00 37.31 165 ALA A CA 1
ATOM 1325 C C . ALA A 1 165 ? 4.888 -24.004 16.927 1.00 37.31 165 ALA A C 1
ATOM 1327 O O . ALA A 1 165 ? 5.346 -22.870 16.865 1.00 37.31 165 ALA A O 1
ATOM 1328 N N . 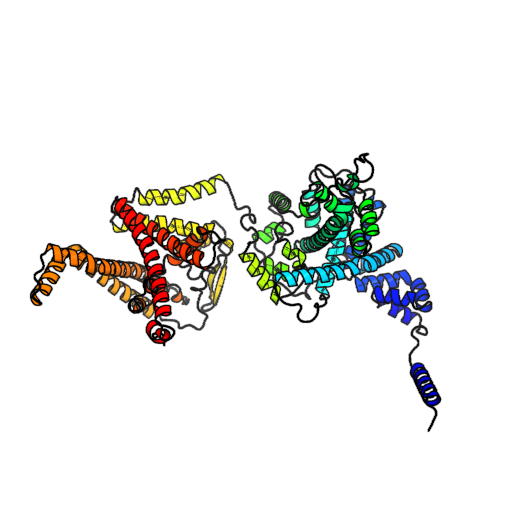ASP A 1 166 ? 3.770 -24.345 17.580 1.00 39.56 166 ASP A N 1
ATOM 1329 C CA . ASP A 1 166 ? 2.975 -23.560 18.536 1.00 39.56 166 ASP A CA 1
ATOM 1330 C C . ASP A 1 166 ? 2.317 -22.277 17.974 1.00 39.56 166 ASP A C 1
ATOM 1332 O O . ASP A 1 166 ? 3.010 -21.393 17.462 1.00 39.56 166 ASP A O 1
ATOM 1336 N N . PRO A 1 167 ? 0.976 -22.113 18.032 1.00 48.75 167 PRO A N 1
ATOM 1337 C CA . PRO A 1 167 ? 0.374 -20.804 17.808 1.00 48.75 167 PRO A CA 1
ATOM 1338 C C . PRO A 1 167 ? 0.959 -19.844 18.841 1.00 48.75 167 PRO A C 1
ATOM 1340 O O . PRO A 1 167 ? 0.550 -19.872 19.996 1.00 48.75 167 PRO A O 1
ATOM 1343 N N . GLN A 1 168 ? 1.940 -19.026 18.435 1.00 58.78 168 GLN A N 1
ATOM 1344 C CA . GLN A 1 168 ? 2.542 -18.018 19.303 1.00 58.78 168 GLN A CA 1
ATOM 1345 C C . GLN A 1 168 ? 1.413 -17.257 19.986 1.00 58.78 168 GLN A C 1
ATOM 1347 O O . GLN A 1 168 ? 0.645 -16.551 19.324 1.00 58.78 168 GLN A O 1
ATOM 1352 N N . THR A 1 169 ? 1.294 -17.463 21.298 1.00 66.25 169 THR A N 1
ATOM 1353 C CA . THR A 1 169 ? 0.368 -16.731 22.151 1.00 66.25 169 THR A CA 1
ATOM 1354 C C . THR A 1 169 ? 0.558 -15.248 21.858 1.00 66.25 169 THR A C 1
ATOM 1356 O O . THR A 1 169 ? 1.715 -14.806 21.828 1.00 66.25 169 THR A O 1
ATOM 1359 N N . PRO A 1 170 ? -0.522 -14.494 21.588 1.00 73.25 170 PRO A N 1
ATOM 1360 C CA . PRO A 1 170 ? -0.399 -13.081 21.274 1.00 73.25 170 PRO A CA 1
ATOM 1361 C C . PRO A 1 170 ? 0.381 -12.403 22.395 1.00 73.25 170 PRO A C 1
ATOM 1363 O O . PRO A 1 170 ? 0.164 -12.667 23.578 1.00 73.25 170 PRO A O 1
ATOM 1366 N N . SER A 1 171 ? 1.335 -11.556 22.026 1.00 80.62 171 SER A N 1
ATOM 1367 C CA . SER A 1 171 ? 2.021 -10.731 23.011 1.00 80.62 171 SER A CA 1
ATOM 1368 C C . SER A 1 171 ? 1.003 -9.834 23.716 1.00 80.62 171 SER A C 1
ATOM 1370 O O . SER A 1 171 ? -0.032 -9.477 23.148 1.00 80.62 171 SER A O 1
ATOM 1372 N N . ARG A 1 172 ? 1.324 -9.390 24.935 1.00 82.94 172 ARG A N 1
ATOM 1373 C CA . ARG A 1 172 ? 0.446 -8.507 25.718 1.00 82.94 172 ARG A CA 1
ATOM 1374 C C . ARG A 1 172 ? -0.005 -7.264 24.935 1.00 82.94 172 ARG A C 1
ATOM 1376 O O . ARG A 1 172 ? -1.142 -6.821 25.083 1.00 82.94 172 ARG A O 1
ATOM 1383 N N . THR A 1 173 ? 0.860 -6.709 24.081 1.00 84.81 173 THR A N 1
ATOM 1384 C CA . THR A 1 173 ? 0.529 -5.554 23.228 1.00 84.81 173 THR A CA 1
ATOM 1385 C C . THR A 1 173 ? -0.469 -5.921 22.127 1.00 84.81 173 THR A C 1
ATOM 1387 O O . THR A 1 173 ? -1.406 -5.164 21.884 1.00 84.81 173 THR A O 1
ATOM 1390 N N . GLU A 1 174 ? -0.307 -7.076 21.476 1.00 86.19 174 GLU A N 1
ATOM 1391 C CA . GLU A 1 174 ? -1.241 -7.565 20.449 1.00 86.19 174 GLU A CA 1
ATOM 1392 C C . GLU A 1 174 ? -2.612 -7.884 21.060 1.00 86.19 174 GLU A C 1
ATOM 1394 O O . GLU A 1 174 ? -3.640 -7.484 20.514 1.00 86.19 174 GLU A O 1
ATOM 1399 N N . GLU A 1 175 ? -2.624 -8.532 22.228 1.00 88.19 175 GLU A N 1
ATOM 1400 C CA . GLU A 1 175 ? -3.838 -8.810 23.001 1.00 88.19 175 GLU A CA 1
ATOM 1401 C C . GLU A 1 175 ? -4.561 -7.510 23.378 1.00 88.19 175 GLU A C 1
ATOM 1403 O O . GLU A 1 175 ? -5.760 -7.372 23.142 1.00 88.19 175 GLU A O 1
ATOM 1408 N N . THR A 1 176 ? -3.820 -6.510 23.865 1.00 89.56 176 THR A N 1
ATOM 1409 C CA . THR A 1 176 ? -4.367 -5.189 24.210 1.00 89.56 176 THR A CA 1
ATOM 1410 C C . THR A 1 176 ? -4.951 -4.477 22.985 1.00 89.56 176 THR A C 1
ATOM 1412 O O . THR A 1 176 ? -6.048 -3.923 23.070 1.00 89.56 176 THR A O 1
ATOM 1415 N N . ARG A 1 177 ? -4.265 -4.507 21.830 1.00 90.62 177 ARG A N 1
ATOM 1416 C CA . ARG A 1 177 ? -4.764 -3.922 20.568 1.00 90.62 177 ARG A CA 1
ATOM 1417 C C . ARG A 1 177 ? -6.062 -4.586 20.117 1.00 90.62 177 ARG A C 1
ATOM 1419 O O . ARG A 1 177 ? -7.012 -3.886 19.777 1.00 90.62 177 ARG A O 1
ATOM 1426 N N . LEU A 1 178 ? -6.131 -5.917 20.155 1.00 93.12 178 LEU A N 1
ATOM 1427 C CA . LEU A 1 178 ? -7.333 -6.662 19.777 1.00 93.12 178 LEU A CA 1
ATOM 1428 C C . LEU A 1 178 ? -8.492 -6.420 20.749 1.00 93.12 178 LEU A C 1
ATOM 1430 O O . LEU A 1 178 ? -9.612 -6.158 20.319 1.00 93.12 178 LEU A O 1
ATOM 1434 N N . MET A 1 179 ? -8.229 -6.444 22.055 1.00 94.12 179 MET A N 1
ATOM 1435 C CA . MET A 1 179 ? -9.232 -6.155 23.081 1.00 94.12 179 MET A CA 1
ATOM 1436 C C . MET A 1 179 ? -9.826 -4.755 22.891 1.00 94.12 179 MET A C 1
ATOM 1438 O O . MET A 1 179 ? -11.043 -4.573 22.881 1.00 94.12 179 MET A O 1
ATOM 1442 N N . ARG A 1 180 ? -8.964 -3.764 22.660 1.00 93.19 180 ARG A N 1
ATOM 1443 C CA . ARG A 1 180 ? -9.349 -2.392 22.333 1.00 93.19 180 ARG A CA 1
ATOM 1444 C C . ARG A 1 180 ? -10.176 -2.307 21.049 1.00 93.19 180 ARG A C 1
ATOM 1446 O O . ARG A 1 180 ? -11.187 -1.607 21.026 1.00 93.19 180 ARG A O 1
ATOM 1453 N N . ALA A 1 181 ? -9.780 -3.030 20.003 1.00 95.25 181 ALA A N 1
ATOM 1454 C CA . ALA A 1 181 ? -10.518 -3.105 18.745 1.00 95.25 181 ALA A CA 1
ATOM 1455 C C . ALA A 1 181 ? -11.935 -3.665 18.944 1.00 95.25 181 ALA A C 1
ATOM 1457 O O . ALA A 1 181 ? -12.889 -3.095 18.420 1.00 95.25 181 ALA A O 1
ATOM 1458 N N . LEU A 1 182 ? -12.083 -4.725 19.750 1.00 97.25 182 LEU A N 1
ATOM 1459 C CA . LEU A 1 182 ? -13.374 -5.329 20.097 1.00 97.25 182 LEU A CA 1
ATOM 1460 C C . LEU A 1 182 ? -14.286 -4.321 20.814 1.00 97.25 182 LEU A C 1
ATOM 1462 O O . LEU A 1 182 ? -15.411 -4.092 20.373 1.00 97.25 182 LEU A O 1
ATOM 1466 N N . TYR A 1 183 ? -13.801 -3.649 21.864 1.00 97.44 183 TYR A N 1
ATOM 1467 C CA . TYR A 1 183 ? -14.603 -2.634 22.560 1.00 97.44 183 TYR A CA 1
ATOM 1468 C C . TYR A 1 183 ? -14.993 -1.465 21.650 1.00 97.44 183 TYR A C 1
ATOM 1470 O O . TYR A 1 183 ? -16.126 -0.995 21.689 1.00 97.44 183 TYR A O 1
ATOM 1478 N N . ARG A 1 184 ? -14.091 -0.993 20.789 1.00 95.44 184 ARG A N 1
ATOM 1479 C CA . ARG A 1 184 ? -14.398 0.117 19.874 1.00 95.44 184 ARG A CA 1
ATOM 1480 C C . ARG A 1 184 ? -15.341 -0.287 18.748 1.00 95.44 184 ARG A C 1
ATOM 1482 O O . ARG A 1 184 ? -16.158 0.527 18.327 1.00 95.44 184 ARG A O 1
ATOM 1489 N N . PHE A 1 185 ? -15.264 -1.531 18.289 1.00 95.88 185 PHE A N 1
ATOM 1490 C CA . PHE A 1 185 ? -16.246 -2.098 17.375 1.00 95.88 185 PHE A CA 1
ATOM 1491 C C . PHE A 1 185 ? -17.636 -2.158 18.027 1.00 95.88 185 PHE A C 1
ATOM 1493 O O . PHE A 1 185 ? -18.605 -1.689 17.429 1.00 95.88 185 PHE A O 1
ATOM 1500 N N . GLU A 1 186 ? -17.731 -2.634 19.273 1.00 96.00 186 GLU A N 1
ATOM 1501 C CA . GLU A 1 186 ? -18.984 -2.629 20.044 1.00 96.00 186 GLU A CA 1
ATOM 1502 C C . GLU A 1 186 ? -19.529 -1.205 20.222 1.00 96.00 186 GLU A C 1
ATOM 1504 O O . GLU A 1 186 ? -20.716 -0.956 20.024 1.00 96.00 186 GLU A O 1
ATOM 1509 N N . LEU A 1 187 ? -18.654 -0.238 20.512 1.00 94.69 187 LEU A N 1
ATOM 1510 C CA . LEU A 1 187 ? -19.025 1.172 20.591 1.00 94.69 187 LEU A CA 1
ATOM 1511 C C . LEU A 1 187 ? -19.619 1.679 19.268 1.00 94.69 187 LEU A C 1
ATOM 1513 O O . LEU A 1 187 ? -20.647 2.353 19.280 1.00 94.69 187 LEU A O 1
ATOM 1517 N N . CYS A 1 188 ? -19.012 1.338 18.126 1.00 92.81 188 CYS A N 1
ATOM 1518 C CA . CYS A 1 188 ? -19.547 1.703 16.812 1.00 92.81 188 CYS A CA 1
ATOM 1519 C C . CYS A 1 188 ? -20.936 1.089 16.581 1.00 92.81 188 CYS A C 1
ATOM 1521 O O . CYS A 1 188 ? -21.830 1.777 16.086 1.00 92.81 188 CYS A O 1
ATOM 1523 N N . CYS A 1 189 ? -21.145 -0.164 16.996 1.00 91.19 189 CYS A N 1
ATOM 1524 C CA . CYS A 1 189 ? -22.447 -0.833 16.927 1.00 91.19 189 CYS A CA 1
ATOM 1525 C C . CYS A 1 189 ? -23.498 -0.121 17.795 1.00 91.19 189 CYS A C 1
ATOM 1527 O O . CYS A 1 189 ? -24.601 0.160 17.330 1.00 91.19 189 CYS A O 1
ATOM 1529 N N . ASN A 1 190 ? -23.138 0.264 19.021 1.00 91.44 190 ASN A N 1
ATOM 1530 C CA . ASN A 1 190 ? -24.035 0.960 19.945 1.00 91.44 190 ASN A CA 1
ATOM 1531 C C . ASN A 1 190 ? -24.319 2.416 19.571 1.00 91.44 190 ASN A C 1
ATOM 1533 O O . ASN A 1 190 ? -25.366 2.943 19.939 1.00 91.44 190 ASN A O 1
ATOM 1537 N N . VAL A 1 191 ? -23.407 3.103 18.884 1.00 89.75 191 VAL A N 1
ATOM 1538 C CA . VAL A 1 191 ? -23.566 4.528 18.551 1.00 89.75 191 VAL A CA 1
ATOM 1539 C C . VAL A 1 191 ? -24.181 4.717 17.166 1.00 89.75 191 VAL A C 1
ATOM 1541 O O . VAL A 1 191 ? -25.124 5.493 17.026 1.00 89.75 191 VAL A O 1
ATOM 1544 N N . PHE A 1 192 ? -23.685 3.992 16.162 1.00 87.19 192 PHE A N 1
ATOM 1545 C CA . PHE A 1 192 ? -24.065 4.176 14.757 1.00 87.19 192 PHE A CA 1
ATOM 1546 C C . PHE A 1 192 ? -24.875 3.007 14.176 1.00 87.19 192 PHE A C 1
ATOM 1548 O O . PHE A 1 192 ? -25.577 3.195 13.184 1.00 87.19 192 PHE A O 1
ATOM 1555 N N . GLY A 1 193 ? -24.771 1.817 14.776 1.00 84.31 193 GLY A N 1
ATOM 1556 C CA . GLY A 1 193 ? -25.488 0.600 14.378 1.00 84.31 193 GLY A CA 1
ATOM 1557 C C . GLY A 1 193 ? -26.838 0.428 15.076 1.00 84.31 193 GLY A C 1
ATOM 1558 O O . GLY A 1 193 ? -27.386 1.384 15.618 1.00 84.31 193 GLY A O 1
ATOM 1559 N N . LEU A 1 194 ? -27.381 -0.789 15.098 1.00 81.69 194 LEU A N 1
ATOM 1560 C CA . LEU A 1 194 ? -28.623 -1.115 15.814 1.00 81.69 194 LEU A CA 1
ATOM 1561 C C . LEU A 1 194 ? -28.403 -1.423 17.309 1.00 81.69 194 LEU A C 1
ATOM 1563 O O . LEU A 1 194 ? -29.320 -1.265 18.121 1.00 81.69 194 LEU A O 1
ATOM 1567 N N . GLY A 1 195 ? -27.182 -1.819 17.680 1.00 78.81 195 GLY A N 1
ATOM 1568 C CA . GLY A 1 195 ? -26.843 -2.274 19.025 1.00 78.81 195 GLY A CA 1
ATOM 1569 C C . GLY A 1 195 ? -27.585 -3.558 19.418 1.00 78.81 195 GLY A C 1
ATOM 1570 O O . GLY A 1 195 ? -28.386 -4.114 18.665 1.00 78.81 195 GLY A O 1
ATOM 1571 N N . HIS A 1 196 ? -27.350 -4.039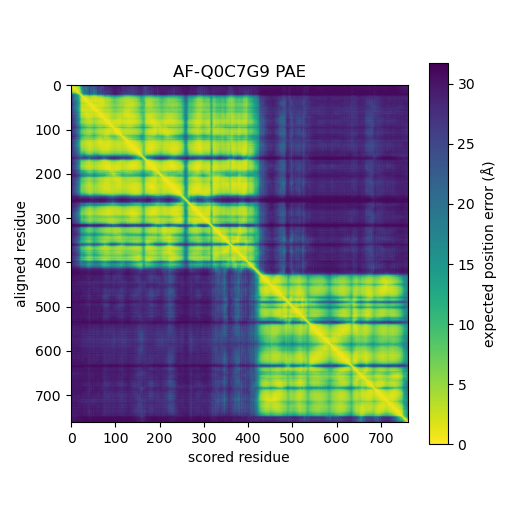 20.636 1.00 79.69 196 HIS A N 1
ATOM 1572 C CA . HIS A 1 196 ? -27.921 -5.317 21.079 1.00 79.69 196 HIS A CA 1
ATOM 1573 C C . HIS A 1 196 ? -29.449 -5.306 21.290 1.00 79.69 196 HIS A C 1
ATOM 1575 O O . HIS A 1 196 ? -30.024 -6.381 21.429 1.00 79.69 196 HIS A O 1
ATOM 1581 N N . LEU A 1 197 ? -30.098 -4.133 21.331 1.00 79.88 197 LEU A N 1
ATOM 1582 C CA . LEU A 1 197 ? -31.560 -3.987 21.469 1.00 79.88 197 LEU A CA 1
ATOM 1583 C C . LEU A 1 197 ? -32.288 -3.763 20.134 1.00 79.88 197 LEU A C 1
ATOM 1585 O O . LEU A 1 197 ? -33.495 -3.548 20.144 1.00 79.88 197 LEU A O 1
ATOM 1589 N N . SER A 1 198 ? -31.572 -3.751 19.007 1.00 76.50 198 SER A N 1
ATOM 1590 C CA . SER A 1 198 ? -32.160 -3.571 17.672 1.00 76.50 198 SER A CA 1
ATOM 1591 C C . SER A 1 198 ? -32.966 -2.274 17.479 1.00 76.50 198 SER A C 1
ATOM 1593 O O . SER A 1 198 ? -33.892 -2.225 16.675 1.00 76.50 198 SER A O 1
ATOM 1595 N N . HIS A 1 199 ? -32.633 -1.197 18.199 1.00 78.00 199 HIS A N 1
ATOM 1596 C CA . HIS A 1 199 ? -33.340 0.083 18.067 1.00 78.00 199 HIS A CA 1
ATOM 1597 C C . HIS A 1 199 ? -32.716 0.945 16.961 1.00 78.00 199 HIS A C 1
ATOM 1599 O O . HIS A 1 199 ? -31.504 1.130 16.980 1.00 78.00 199 HIS A O 1
ATOM 1605 N N . PRO A 1 200 ? -33.482 1.537 16.030 1.00 73.69 200 PRO A N 1
ATOM 1606 C CA . PRO A 1 200 ? -32.920 2.385 14.981 1.00 73.69 200 PRO A CA 1
ATOM 1607 C C . PRO A 1 200 ? -32.481 3.763 15.502 1.00 73.69 200 PRO A C 1
ATOM 1609 O O . PRO A 1 200 ? -32.894 4.225 16.567 1.00 73.69 200 PRO A O 1
ATOM 1612 N N . PHE A 1 201 ? -31.633 4.435 14.725 1.00 78.69 201 PHE A N 1
ATOM 1613 C CA . PHE A 1 201 ? -31.229 5.818 14.971 1.00 78.69 201 PHE A CA 1
ATOM 1614 C C . PHE A 1 201 ? -32.385 6.776 14.641 1.00 78.69 201 PHE A C 1
ATOM 1616 O O . PHE A 1 201 ? -32.919 6.742 13.532 1.00 78.69 201 PHE A O 1
ATOM 1623 N N . VAL A 1 202 ? -32.761 7.652 15.577 1.00 78.50 202 VAL A N 1
ATOM 1624 C CA . VAL A 1 202 ? -33.880 8.592 15.408 1.00 78.50 202 VAL A CA 1
ATOM 1625 C C . VAL A 1 202 ? -33.403 9.862 14.704 1.00 78.50 202 VAL A C 1
ATOM 1627 O O . VAL A 1 202 ? -32.495 10.535 15.192 1.00 78.50 202 VAL A O 1
ATOM 1630 N N . GLY A 1 203 ? -34.046 10.217 13.585 1.00 70.12 203 GLY A N 1
ATOM 1631 C CA . GLY A 1 203 ? -33.709 11.417 12.808 1.00 70.12 203 GLY A CA 1
ATOM 1632 C C . GLY A 1 203 ? -32.321 11.313 12.174 1.00 70.12 203 GLY A C 1
ATOM 1633 O O . GLY A 1 203 ? -31.409 12.050 12.545 1.00 70.12 203 GLY A O 1
ATOM 1634 N N . ARG A 1 204 ? -32.145 10.335 11.276 1.00 72.81 204 ARG A N 1
ATOM 1635 C CA . ARG A 1 204 ? -30.851 10.016 10.661 1.00 72.81 204 ARG A CA 1
ATOM 1636 C C . ARG A 1 204 ? -30.338 11.196 9.810 1.00 72.81 204 ARG A C 1
ATOM 1638 O O . ARG A 1 204 ? -31.130 11.753 9.052 1.00 72.81 204 ARG A O 1
ATOM 1645 N N . PRO A 1 205 ? -29.044 11.562 9.899 1.00 74.69 205 PRO A N 1
ATOM 1646 C CA . PRO A 1 205 ? -28.445 12.559 9.012 1.00 74.69 205 PRO A CA 1
ATOM 1647 C C . PRO A 1 205 ? -28.582 12.173 7.533 1.00 74.69 205 PRO A C 1
ATOM 1649 O O . PRO A 1 205 ? -28.495 10.989 7.204 1.00 74.69 205 PRO A O 1
ATOM 1652 N N . GLU A 1 206 ? -28.714 13.166 6.646 1.00 71.19 206 GLU A N 1
ATOM 1653 C CA . GLU A 1 206 ? -28.807 12.955 5.187 1.00 71.19 206 GLU A CA 1
ATOM 1654 C C . GLU A 1 206 ? -27.596 12.189 4.626 1.00 71.19 206 GLU A C 1
ATOM 1656 O O . GLU A 1 206 ? -27.750 11.324 3.770 1.00 71.19 206 GLU A O 1
ATOM 1661 N N . SER A 1 207 ? -26.393 12.458 5.150 1.00 79.06 207 SER A N 1
ATOM 1662 C CA . SER A 1 207 ? -25.151 11.764 4.786 1.00 79.06 207 SER A CA 1
ATOM 1663 C C . SER A 1 207 ? -24.576 11.015 5.989 1.00 79.06 207 SER A C 1
ATOM 1665 O O . SER A 1 207 ? -23.652 11.475 6.665 1.00 79.06 207 SER A O 1
ATOM 1667 N N . MET A 1 208 ? -25.148 9.844 6.293 1.00 81.12 208 MET A N 1
ATOM 1668 C CA . MET A 1 208 ? -24.717 9.041 7.445 1.00 81.12 208 MET A CA 1
ATOM 1669 C C . MET A 1 208 ? -23.246 8.614 7.331 1.00 81.12 208 MET A C 1
ATOM 1671 O O . MET A 1 208 ? -22.516 8.675 8.315 1.00 81.12 208 MET A O 1
ATOM 1675 N N . ASN A 1 209 ? -22.792 8.225 6.139 1.00 83.12 209 ASN A N 1
ATOM 1676 C CA . ASN A 1 209 ? -21.405 7.842 5.870 1.00 83.12 209 ASN A CA 1
ATOM 1677 C C . ASN A 1 209 ? -20.383 8.894 6.298 1.00 83.12 209 ASN A C 1
ATOM 1679 O O . ASN A 1 209 ? -19.437 8.607 7.034 1.00 83.12 209 ASN A O 1
ATOM 1683 N N . GLU A 1 210 ? -20.577 10.120 5.820 1.00 84.31 210 GLU A N 1
ATOM 1684 C CA . GLU A 1 210 ? -19.666 11.230 6.080 1.00 84.31 210 GLU A CA 1
ATOM 1685 C C . GLU A 1 210 ? -19.767 11.655 7.547 1.00 84.31 210 GLU A C 1
ATOM 1687 O O . GLU A 1 210 ? -18.739 11.898 8.178 1.00 84.31 210 GLU A O 1
ATOM 1692 N N . TYR A 1 211 ? -20.977 11.630 8.121 1.00 86.38 211 TYR A N 1
ATOM 1693 C CA . TYR A 1 211 ? -21.207 11.865 9.545 1.00 86.38 211 TYR A CA 1
ATOM 1694 C C . TYR A 1 211 ? -20.441 10.867 10.429 1.00 86.38 211 TYR A C 1
ATOM 1696 O O . TYR A 1 211 ? -19.714 11.281 11.337 1.00 86.38 211 TYR A O 1
ATOM 1704 N N . VAL A 1 212 ? -20.544 9.562 10.153 1.00 88.50 212 VAL A N 1
ATOM 1705 C CA . VAL A 1 212 ? -19.817 8.508 10.882 1.00 88.50 212 VAL A CA 1
ATOM 1706 C C . VAL A 1 212 ? -18.313 8.699 10.720 1.00 88.50 212 VAL A C 1
ATOM 1708 O O . VAL A 1 212 ? -17.587 8.736 11.715 1.00 88.50 212 VAL A O 1
ATOM 1711 N N . LEU A 1 213 ? -17.830 8.867 9.485 1.00 88.44 213 LEU A N 1
ATOM 1712 C CA . LEU A 1 213 ? -16.403 9.010 9.210 1.00 88.44 213 LEU A CA 1
ATOM 1713 C C . LEU A 1 213 ? -15.803 10.246 9.898 1.00 88.44 213 LEU A C 1
ATOM 1715 O O . LEU A 1 213 ? -14.716 10.164 10.474 1.00 88.44 213 LEU A O 1
ATOM 1719 N N . GLN A 1 214 ? -16.502 11.381 9.881 1.00 89.19 214 GLN A N 1
ATOM 1720 C CA . GLN A 1 214 ? -16.057 12.613 10.532 1.00 89.19 214 GLN A CA 1
ATOM 1721 C C . GLN A 1 214 ? -15.907 12.428 12.047 1.00 89.19 214 GLN A C 1
ATOM 1723 O O . GLN A 1 214 ? -14.901 12.841 12.625 1.00 89.19 214 GLN A O 1
ATOM 1728 N N . HIS A 1 215 ? -16.863 11.756 12.691 1.00 89.69 215 HIS A N 1
ATOM 1729 C CA . HIS A 1 215 ? -16.795 11.476 14.125 1.00 89.69 215 HIS A CA 1
ATOM 1730 C C . HIS A 1 215 ? -15.690 10.478 14.471 1.00 89.69 215 HIS A C 1
ATOM 1732 O O . HIS A 1 215 ? -14.916 10.702 15.401 1.00 89.69 215 HIS A O 1
ATOM 1738 N N . LEU A 1 216 ? -15.573 9.396 13.702 1.00 90.94 216 LEU A N 1
ATOM 1739 C CA . LEU A 1 216 ? -14.551 8.377 13.920 1.00 90.94 216 LEU A CA 1
ATOM 1740 C C . LEU A 1 216 ? -13.138 8.945 13.748 1.00 90.94 216 LEU A C 1
ATOM 1742 O O . LEU A 1 216 ? -12.272 8.714 14.591 1.00 90.94 216 LEU A O 1
ATOM 1746 N N . THR A 1 217 ? -12.910 9.752 12.711 1.00 89.81 217 THR A N 1
ATOM 1747 C CA . THR A 1 217 ? -11.611 10.400 12.480 1.00 89.81 217 THR A CA 1
ATOM 1748 C C . THR A 1 217 ? -11.298 11.489 13.506 1.00 89.81 217 THR A C 1
ATOM 1750 O O . THR A 1 217 ? -10.125 11.724 13.783 1.00 89.81 217 THR A O 1
ATOM 1753 N N . ALA A 1 218 ? -12.294 12.115 14.136 1.00 88.94 218 ALA A N 1
ATOM 1754 C CA . ALA A 1 218 ? -12.061 13.075 15.216 1.00 88.94 218 ALA A CA 1
ATOM 1755 C C . ALA A 1 218 ? -11.596 12.424 16.536 1.00 88.94 218 ALA A C 1
ATOM 1757 O O . ALA A 1 218 ? -10.997 13.105 17.372 1.00 88.94 218 ALA A O 1
ATOM 1758 N N . ILE A 1 219 ? -11.881 11.132 16.736 1.00 90.56 219 ILE A N 1
ATOM 1759 C CA . ILE A 1 219 ? -11.663 10.421 18.007 1.00 90.56 219 ILE A CA 1
ATOM 1760 C C . ILE A 1 219 ? -10.494 9.436 17.925 1.00 90.56 219 ILE A C 1
ATOM 1762 O O . ILE A 1 219 ? -9.735 9.301 18.888 1.00 90.56 219 ILE A O 1
ATOM 1766 N N . PHE A 1 220 ? -10.354 8.749 16.792 1.00 91.81 220 PHE A N 1
ATOM 1767 C CA . PHE A 1 220 ? -9.396 7.665 16.606 1.00 91.81 220 PHE A CA 1
ATOM 1768 C C . PHE A 1 220 ? -8.292 8.039 15.618 1.00 91.81 220 PHE A C 1
ATOM 1770 O O . PHE A 1 220 ? -8.490 8.821 14.678 1.00 91.81 220 PHE A O 1
ATOM 1777 N N . GLU A 1 221 ? -7.116 7.460 15.831 1.00 91.62 221 GLU A N 1
ATOM 1778 C CA . GLU A 1 221 ? -6.028 7.479 14.859 1.00 91.62 221 GLU A CA 1
ATOM 1779 C C . GLU A 1 221 ? -6.275 6.479 13.711 1.00 91.62 221 GLU A C 1
ATOM 1781 O O . GLU A 1 221 ? -7.001 5.497 13.878 1.00 91.62 221 GLU A O 1
ATOM 1786 N N . PRO A 1 222 ? -5.665 6.683 12.531 1.00 92.12 222 PRO A N 1
ATOM 1787 C CA . PRO A 1 222 ? -5.885 5.842 11.350 1.00 92.12 222 PRO A CA 1
ATOM 1788 C C . PRO A 1 222 ? -5.696 4.333 11.570 1.00 92.12 222 PRO A C 1
ATOM 1790 O O . PRO A 1 222 ? -6.515 3.533 11.124 1.00 92.12 222 PRO A O 1
ATOM 1793 N N . TRP A 1 223 ? -4.651 3.930 12.300 1.00 91.50 223 TRP A N 1
ATOM 1794 C CA . TRP A 1 223 ? -4.410 2.516 12.613 1.00 91.50 223 TRP A CA 1
ATOM 1795 C C . TRP A 1 223 ? -5.437 1.948 13.597 1.00 91.50 223 TRP A C 1
ATOM 1797 O O . TRP A 1 223 ? -5.750 0.766 13.529 1.00 91.50 223 TRP A O 1
ATOM 1807 N N . GLU A 1 224 ? -6.003 2.776 14.478 1.00 93.12 224 GLU A N 1
ATOM 1808 C CA . GLU A 1 224 ? -7.077 2.371 15.389 1.00 93.12 224 GLU A CA 1
ATOM 1809 C C . GLU A 1 224 ? -8.390 2.111 14.629 1.00 93.12 224 GLU A C 1
ATOM 1811 O O . GLU A 1 224 ? -9.152 1.219 14.993 1.00 93.12 224 GLU A O 1
ATOM 1816 N N . LEU A 1 225 ? -8.651 2.858 13.551 1.00 93.19 225 LEU A N 1
ATOM 1817 C CA . LEU A 1 225 ? -9.789 2.608 12.657 1.00 93.19 225 LEU A CA 1
ATOM 1818 C C . LEU A 1 225 ? -9.594 1.332 11.832 1.00 93.19 225 LEU A C 1
ATOM 1820 O O . LEU A 1 225 ? -10.542 0.576 11.603 1.00 93.19 225 LEU A O 1
ATOM 1824 N N . GLU A 1 226 ? -8.357 1.049 11.431 1.00 92.19 226 GLU A N 1
ATOM 1825 C CA . GLU A 1 226 ? -8.016 -0.212 10.776 1.00 92.19 226 GLU A CA 1
ATOM 1826 C C . GLU A 1 226 ? -8.155 -1.411 11.733 1.00 92.19 226 GLU A C 1
ATOM 1828 O O . GLU A 1 226 ? -8.617 -2.473 11.319 1.00 92.19 226 GLU A O 1
ATOM 1833 N N . GLU A 1 227 ? -7.825 -1.249 13.022 1.00 93.50 227 GLU A N 1
ATOM 1834 C CA . GLU A 1 227 ? -8.057 -2.264 14.063 1.00 93.50 227 GLU A CA 1
ATOM 1835 C C . GLU A 1 227 ? -9.551 -2.628 14.154 1.00 93.50 227 GLU A C 1
ATOM 1837 O O . GLU A 1 227 ? -9.905 -3.808 14.115 1.00 93.50 227 GLU A O 1
ATOM 1842 N N . ILE A 1 228 ? -10.436 -1.623 14.192 1.00 93.62 228 ILE A N 1
ATOM 1843 C CA . ILE A 1 228 ? -11.898 -1.824 14.177 1.00 93.62 228 ILE A CA 1
ATOM 1844 C C . ILE A 1 228 ? -12.334 -2.523 12.882 1.00 93.62 228 ILE A C 1
ATOM 1846 O O . ILE A 1 228 ? -13.154 -3.442 12.914 1.00 93.62 228 ILE A O 1
ATOM 1850 N N . SER A 1 229 ? -11.757 -2.127 11.745 1.00 91.69 229 SER A N 1
ATOM 1851 C CA . SER A 1 229 ? -12.048 -2.737 10.442 1.00 91.69 229 SER A CA 1
ATOM 1852 C C . SER A 1 229 ? -11.683 -4.226 10.411 1.00 91.69 229 SER A C 1
ATOM 1854 O O . SER A 1 229 ? -12.391 -5.016 9.794 1.00 91.69 229 SER A O 1
ATOM 1856 N N . CYS A 1 230 ? -10.616 -4.643 11.101 1.00 92.31 230 CYS A N 1
ATOM 1857 C CA . CYS A 1 230 ? -10.257 -6.059 11.218 1.00 92.31 230 CYS A CA 1
ATOM 1858 C C . CYS A 1 230 ? -11.324 -6.863 11.978 1.00 92.31 230 CYS A C 1
ATOM 1860 O O . CYS A 1 230 ? -11.702 -7.947 11.537 1.00 92.31 230 CYS A O 1
ATOM 1862 N N . VAL A 1 231 ? -11.852 -6.319 13.081 1.00 94.31 231 VAL A N 1
ATOM 1863 C CA . VAL A 1 231 ? -12.945 -6.951 13.843 1.00 94.31 231 VAL A CA 1
ATOM 1864 C C . VAL A 1 231 ? -14.228 -7.018 13.014 1.00 94.31 231 VAL A C 1
ATOM 1866 O O . VAL A 1 231 ? -14.905 -8.044 13.025 1.00 94.31 231 VAL A O 1
ATOM 1869 N N . HIS A 1 232 ? -14.534 -5.969 12.245 1.00 92.88 232 HIS A N 1
ATOM 1870 C CA . HIS A 1 232 ? -15.678 -5.979 11.337 1.00 92.88 232 HIS A CA 1
ATOM 1871 C C . HIS A 1 232 ? -15.563 -7.094 10.289 1.00 92.88 232 HIS A C 1
ATOM 1873 O O . HIS A 1 232 ? -16.513 -7.849 10.110 1.00 92.88 232 HIS A O 1
ATOM 1879 N N . ILE A 1 233 ? -14.408 -7.231 9.626 1.00 90.50 233 ILE A N 1
ATOM 1880 C CA . ILE A 1 233 ? -14.183 -8.302 8.641 1.00 90.50 233 ILE A CA 1
ATOM 1881 C C . ILE A 1 233 ? -14.294 -9.685 9.291 1.00 90.50 233 ILE A C 1
ATOM 1883 O O . ILE A 1 233 ? -14.885 -10.584 8.704 1.00 90.50 233 ILE A O 1
ATOM 1887 N N . PHE A 1 234 ? -13.793 -9.855 10.516 1.00 93.00 234 PHE A N 1
ATOM 1888 C CA . PHE A 1 234 ? -13.971 -11.101 11.262 1.00 93.00 234 PHE A CA 1
ATOM 1889 C C . PHE A 1 234 ? -15.453 -11.425 11.514 1.00 93.00 234 PHE A C 1
ATOM 1891 O O . PHE A 1 234 ? -15.873 -12.557 11.282 1.00 93.00 234 PHE A O 1
ATOM 1898 N N . ALA A 1 235 ? -16.254 -10.442 11.938 1.00 92.75 235 ALA A N 1
ATOM 1899 C CA . ALA A 1 235 ? -17.695 -10.619 12.107 1.00 92.75 235 ALA A CA 1
ATOM 1900 C C . ALA A 1 235 ? -18.383 -10.943 10.770 1.00 92.75 235 ALA A C 1
ATOM 1902 O O . ALA A 1 235 ? -19.222 -11.835 10.710 1.00 92.75 235 ALA A O 1
ATOM 1903 N N . GLN A 1 236 ? -17.990 -10.258 9.695 1.00 90.81 236 GLN A N 1
ATOM 1904 C CA . GLN A 1 236 ? -18.517 -10.473 8.350 1.00 90.81 236 GLN A CA 1
ATOM 1905 C C . GLN A 1 236 ? -18.247 -11.893 7.844 1.00 90.81 236 GLN A C 1
ATOM 1907 O O . GLN A 1 236 ? -19.166 -12.553 7.369 1.00 90.81 236 GLN A O 1
ATOM 1912 N N . ASP A 1 237 ? -17.009 -12.380 7.967 1.00 90.88 237 ASP A N 1
ATOM 1913 C CA . ASP A 1 237 ? -16.643 -13.740 7.564 1.00 90.88 237 ASP A CA 1
ATOM 1914 C C . ASP A 1 237 ? -17.421 -14.783 8.390 1.00 90.88 237 ASP A C 1
ATOM 1916 O O . ASP A 1 237 ? -17.862 -15.792 7.846 1.00 90.88 237 ASP A O 1
ATOM 1920 N N . LYS A 1 238 ? -17.645 -14.524 9.687 1.00 92.56 238 LYS A N 1
ATOM 1921 C CA . LYS A 1 238 ? -18.421 -15.412 10.565 1.00 92.56 238 LYS A CA 1
ATOM 1922 C C . LYS A 1 238 ? -19.901 -15.468 10.204 1.00 92.56 238 LYS A C 1
ATOM 1924 O O . LYS A 1 238 ? -20.442 -16.559 10.086 1.00 92.56 238 LYS A O 1
ATOM 1929 N N . TYR A 1 239 ? -20.550 -14.325 10.005 1.00 91.81 239 TYR A N 1
ATOM 1930 C CA . TYR A 1 239 ? -21.963 -14.317 9.626 1.00 91.81 239 TYR A CA 1
ATOM 1931 C C . TYR A 1 239 ? -22.194 -14.823 8.206 1.00 91.81 239 TYR A C 1
ATOM 1933 O O . TYR A 1 239 ? -23.219 -15.441 7.973 1.00 91.81 239 TYR A O 1
ATOM 1941 N N . ASN A 1 240 ? -21.254 -14.628 7.275 1.00 90.81 240 ASN A N 1
ATOM 1942 C CA . ASN A 1 240 ? -21.360 -15.255 5.958 1.00 90.81 240 ASN A CA 1
ATOM 1943 C C . ASN A 1 240 ? -21.340 -16.785 6.055 1.00 90.81 240 ASN A C 1
ATOM 1945 O O . ASN A 1 240 ? -22.194 -17.409 5.446 1.00 90.81 240 ASN A O 1
ATOM 1949 N N . GLN A 1 241 ? -20.440 -17.364 6.863 1.00 91.38 241 GLN A N 1
ATOM 1950 C CA . GLN A 1 241 ? -20.428 -18.814 7.123 1.00 91.38 241 GLN A CA 1
ATOM 1951 C C . GLN A 1 241 ? -21.786 -19.288 7.651 1.00 91.38 241 GLN A C 1
ATOM 1953 O O . GLN A 1 241 ? -22.363 -20.221 7.113 1.00 91.38 241 GLN A O 1
ATOM 1958 N N . VAL A 1 242 ? -22.334 -18.581 8.641 1.00 91.06 242 VAL A N 1
ATOM 1959 C CA . VAL A 1 242 ? -23.641 -18.908 9.227 1.00 91.06 242 VAL A CA 1
ATOM 1960 C C . VAL A 1 242 ? -24.775 -18.763 8.212 1.00 91.06 242 VAL A C 1
ATOM 1962 O O . VAL A 1 242 ? -25.645 -19.618 8.153 1.00 91.06 242 VAL A O 1
ATOM 1965 N N . PHE A 1 243 ? -24.775 -17.701 7.404 1.00 88.62 243 PHE A N 1
ATOM 1966 C CA . PHE A 1 243 ? -25.789 -17.490 6.369 1.00 88.62 243 PHE A CA 1
ATOM 1967 C C . PHE A 1 243 ? -25.734 -18.579 5.298 1.00 88.62 243 PHE A C 1
ATOM 1969 O O . PHE A 1 243 ? -26.780 -18.975 4.805 1.00 88.62 243 PHE A O 1
ATOM 1976 N N . ASP A 1 244 ? -24.540 -19.065 4.951 1.00 88.88 244 ASP A N 1
ATOM 1977 C CA . ASP A 1 244 ? -24.376 -20.179 4.014 1.00 88.88 244 ASP A CA 1
ATOM 1978 C C . ASP A 1 244 ? -24.873 -21.501 4.617 1.00 88.88 244 ASP A C 1
ATOM 1980 O O . ASP A 1 244 ? -25.440 -22.316 3.897 1.00 88.88 244 ASP A O 1
ATOM 1984 N N . GLU A 1 245 ? -24.692 -21.699 5.928 1.00 88.75 245 GLU A N 1
ATOM 1985 C CA . GLU A 1 245 ? -25.168 -22.882 6.659 1.00 88.75 245 GLU A CA 1
ATOM 1986 C C . GLU A 1 245 ? -26.700 -22.936 6.756 1.00 88.75 245 GLU A C 1
ATOM 1988 O O . GLU A 1 245 ? -27.271 -24.000 6.555 1.00 88.75 245 GLU A O 1
ATOM 1993 N N . ILE A 1 246 ? -27.365 -21.807 7.028 1.00 86.75 246 ILE A N 1
ATOM 1994 C CA . ILE A 1 246 ? -28.830 -21.738 7.221 1.00 86.75 246 ILE A CA 1
ATOM 1995 C C . ILE A 1 246 ? -29.609 -21.394 5.944 1.00 86.75 246 ILE A C 1
ATOM 1997 O O . ILE A 1 246 ? -30.833 -21.263 5.994 1.00 86.75 246 ILE A O 1
ATOM 2001 N N . ARG A 1 247 ? -28.912 -21.165 4.820 1.00 82.69 247 ARG A N 1
ATOM 2002 C CA . ARG A 1 247 ? -29.517 -20.669 3.575 1.00 82.69 247 ARG A CA 1
ATOM 2003 C C . ARG A 1 247 ? -30.706 -21.525 3.173 1.00 82.69 247 ARG A C 1
ATOM 2005 O O . ARG A 1 247 ? -31.793 -20.997 2.994 1.00 82.69 247 ARG A O 1
ATOM 2012 N N . ASP A 1 248 ? -30.489 -22.829 3.067 1.00 78.06 248 ASP A N 1
ATOM 2013 C CA . ASP A 1 248 ? -31.464 -23.748 2.489 1.00 78.06 248 ASP A CA 1
ATOM 2014 C C . ASP A 1 248 ? -32.710 -23.920 3.391 1.00 78.06 248 ASP A C 1
ATOM 2016 O O . ASP A 1 248 ? -33.773 -24.288 2.890 1.00 78.06 248 ASP A O 1
ATOM 2020 N N . ASP A 1 249 ? -32.611 -23.621 4.693 1.00 78.50 249 ASP A N 1
ATOM 2021 C CA . ASP A 1 249 ? -33.723 -23.699 5.656 1.00 78.50 249 ASP A CA 1
ATOM 2022 C C . ASP A 1 249 ? -34.621 -22.454 5.643 1.00 78.50 249 ASP A C 1
ATOM 2024 O O . ASP A 1 249 ? -35.828 -22.545 5.883 1.00 78.50 249 ASP A O 1
ATOM 2028 N N . LEU A 1 250 ? -34.031 -21.285 5.373 1.00 72.44 250 LEU A N 1
ATOM 2029 C CA . LEU A 1 250 ? -34.718 -19.988 5.352 1.00 72.44 250 LEU A CA 1
ATOM 2030 C C . LEU A 1 250 ? -35.087 -19.523 3.932 1.00 72.44 250 LEU A C 1
ATOM 2032 O O . LEU A 1 250 ? -35.769 -18.504 3.777 1.00 72.44 250 LEU A O 1
ATOM 2036 N N . ASP A 1 251 ? -34.656 -20.269 2.909 1.00 65.44 251 ASP A N 1
ATOM 2037 C CA . ASP A 1 251 ? -34.892 -19.956 1.504 1.00 65.44 251 ASP A CA 1
ATOM 2038 C C . ASP A 1 251 ? -36.382 -20.037 1.136 1.00 65.44 251 ASP A C 1
ATOM 2040 O O . ASP A 1 251 ? -37.121 -20.980 1.453 1.00 65.44 251 ASP A O 1
ATOM 2044 N N . ARG A 1 252 ? -36.806 -19.020 0.387 1.00 57.16 252 ARG A N 1
ATOM 2045 C CA . ARG A 1 252 ? -38.163 -18.805 -0.112 1.00 57.16 252 ARG A CA 1
ATOM 2046 C C . ARG A 1 252 ? -38.628 -19.955 -1.018 1.00 57.16 252 ARG A C 1
ATOM 2048 O O . ARG A 1 252 ? -39.829 -20.228 -1.073 1.00 57.16 252 ARG A O 1
ATOM 2055 N N . ASP A 1 253 ? -37.706 -20.651 -1.690 1.00 52.00 253 ASP A N 1
ATOM 2056 C CA . ASP A 1 253 ? -38.017 -21.756 -2.606 1.00 52.00 253 ASP A CA 1
ATOM 2057 C C . ASP A 1 253 ? -38.098 -23.149 -1.943 1.00 52.00 253 ASP A C 1
ATOM 2059 O O . ASP A 1 253 ? -38.762 -24.032 -2.492 1.00 52.00 253 ASP A O 1
ATOM 2063 N N . ASN A 1 254 ? -37.538 -23.362 -0.744 1.00 48.84 254 ASN A N 1
ATOM 2064 C CA . ASN A 1 254 ? -37.607 -24.659 -0.045 1.00 48.84 254 ASN A CA 1
ATOM 2065 C C . ASN A 1 254 ? -38.867 -24.830 0.824 1.00 48.84 254 ASN A C 1
ATOM 2067 O O . ASN A 1 254 ? -39.369 -25.948 0.971 1.00 48.84 254 ASN A O 1
ATOM 2071 N N . GLN A 1 255 ? -39.481 -23.736 1.292 1.00 49.06 255 GLN A N 1
ATOM 2072 C CA . GLN A 1 255 ? -40.818 -23.771 1.920 1.00 49.06 255 GLN A CA 1
ATOM 2073 C C . GLN A 1 255 ? -41.949 -24.148 0.937 1.00 49.06 255 GLN A C 1
ATOM 2075 O O . GLN A 1 255 ? -43.104 -24.341 1.321 1.00 49.06 255 GLN A O 1
ATOM 2080 N N . ARG A 1 256 ? -41.624 -24.294 -0.352 1.00 45.47 256 ARG A N 1
ATOM 2081 C CA . ARG A 1 256 ? -42.552 -24.531 -1.463 1.00 45.47 256 ARG A CA 1
ATOM 2082 C C . ARG A 1 256 ? -43.085 -25.972 -1.538 1.00 45.47 256 ARG A C 1
ATOM 2084 O O . ARG A 1 256 ? -44.113 -26.200 -2.174 1.00 45.47 256 ARG A O 1
ATOM 2091 N N . ASN A 1 257 ? -42.442 -26.936 -0.867 1.00 40.66 257 ASN A N 1
ATOM 2092 C CA . ASN A 1 257 ? -42.688 -28.372 -1.080 1.00 40.66 257 ASN A CA 1
ATOM 2093 C C . ASN A 1 257 ? -43.606 -29.076 -0.057 1.00 40.66 257 ASN A C 1
ATOM 2095 O O . ASN A 1 257 ? -43.769 -30.292 -0.141 1.00 40.66 257 ASN A O 1
ATOM 2099 N N . GLY A 1 258 ? -44.244 -28.359 0.876 1.00 45.81 258 GLY A N 1
ATOM 2100 C CA . GLY A 1 258 ? -45.098 -28.990 1.897 1.00 45.81 258 GLY A CA 1
ATOM 2101 C C . GLY A 1 258 ? -46.616 -28.869 1.700 1.00 45.81 258 GLY A C 1
ATOM 2102 O O . GLY A 1 258 ? -47.347 -29.801 2.033 1.00 45.81 258 GLY A O 1
ATOM 2103 N N . ASN A 1 259 ? -47.134 -27.720 1.238 1.00 40.69 259 ASN A N 1
ATOM 2104 C CA . ASN A 1 259 ? -48.554 -27.413 1.495 1.00 40.69 259 ASN A CA 1
ATOM 2105 C C . ASN A 1 259 ? -49.236 -26.424 0.530 1.00 40.69 259 ASN A C 1
ATOM 2107 O O . ASN A 1 259 ? -50.386 -26.066 0.768 1.00 40.69 259 ASN A O 1
ATOM 2111 N N . GLY A 1 260 ? -48.606 -26.001 -0.570 1.00 41.00 260 GLY A N 1
ATOM 2112 C CA . GLY A 1 260 ? -49.306 -25.300 -1.663 1.00 41.00 260 GLY A CA 1
ATOM 2113 C C . GLY A 1 260 ? -49.941 -23.936 -1.332 1.00 41.00 260 GLY A C 1
ATOM 2114 O O . GLY A 1 260 ? -50.686 -23.415 -2.158 1.00 41.00 260 GLY A O 1
ATOM 2115 N N . TRP A 1 261 ? -49.637 -23.336 -0.179 1.00 30.80 261 TRP A N 1
ATOM 2116 C CA . TRP A 1 261 ? -50.014 -21.963 0.167 1.00 30.80 261 TRP A CA 1
ATOM 2117 C C . TRP A 1 261 ? -48.754 -21.156 0.471 1.00 30.80 261 TRP A C 1
ATOM 2119 O O . TRP A 1 261 ? -47.944 -21.547 1.303 1.00 30.80 261 TRP A O 1
ATOM 2129 N N . SER A 1 262 ? -48.583 -20.042 -0.236 1.00 34.09 262 SER A N 1
ATOM 2130 C CA . SER A 1 262 ? -47.447 -19.129 -0.112 1.00 34.09 262 SER A CA 1
ATOM 2131 C C . SER A 1 262 ? -47.555 -18.254 1.139 1.00 34.09 262 SER A C 1
ATOM 2133 O O . SER A 1 262 ? -48.463 -17.427 1.228 1.00 34.09 262 SER A O 1
ATOM 2135 N N . THR A 1 263 ? -46.598 -18.368 2.057 1.00 35.25 263 THR A N 1
ATOM 2136 C CA . THR A 1 263 ? -46.247 -17.292 2.991 1.00 35.25 263 THR A CA 1
ATOM 2137 C C . THR A 1 263 ? -45.312 -16.305 2.270 1.00 35.25 263 THR A C 1
ATOM 2139 O O . THR A 1 263 ? -44.325 -16.729 1.672 1.00 35.25 263 THR A O 1
ATOM 2142 N N . PRO A 1 264 ? -45.578 -14.986 2.280 1.00 41.16 264 PRO A N 1
ATOM 2143 C CA . PRO A 1 264 ? -44.712 -13.973 1.655 1.00 41.16 264 PRO A CA 1
ATOM 2144 C C . PRO A 1 264 ? -43.333 -13.770 2.330 1.00 41.16 264 PRO A C 1
ATOM 2146 O O . PRO A 1 264 ? -42.666 -12.783 2.034 1.00 41.16 264 PRO A O 1
ATOM 2149 N N . GLU A 1 265 ? -42.928 -14.647 3.255 1.00 50.06 265 GLU A N 1
ATOM 2150 C CA . GLU A 1 265 ? -41.960 -14.377 4.337 1.00 50.06 265 GLU A CA 1
ATOM 2151 C C . GLU A 1 265 ? -40.599 -15.093 4.200 1.00 50.06 265 GLU A C 1
ATOM 2153 O O . GLU A 1 265 ? -39.812 -15.072 5.137 1.00 50.06 265 GLU A O 1
ATOM 2158 N N . GLY A 1 266 ? -40.276 -15.722 3.063 1.00 55.03 266 GLY A N 1
ATOM 2159 C CA . GLY A 1 266 ? -38.942 -16.322 2.872 1.00 55.03 266 GLY A CA 1
ATOM 2160 C C . GLY A 1 266 ? -37.843 -15.275 2.636 1.00 55.03 266 GLY A C 1
ATOM 2161 O O . GLY A 1 266 ? -38.092 -14.269 1.957 1.00 55.03 266 GLY A O 1
ATOM 2162 N N . LEU A 1 267 ? -36.633 -15.517 3.148 1.00 66.12 267 LEU A N 1
ATOM 2163 C CA . LEU A 1 267 ? -35.477 -14.619 3.017 1.00 66.12 267 LEU A CA 1
ATOM 2164 C C . LEU A 1 267 ? -34.567 -15.063 1.869 1.00 66.12 267 LEU A C 1
ATOM 2166 O O . LEU A 1 267 ? -34.264 -16.244 1.731 1.00 66.12 267 LEU A O 1
ATOM 2170 N N . ASP A 1 268 ? -34.090 -14.107 1.071 1.00 66.38 268 ASP A N 1
ATOM 2171 C CA . ASP A 1 268 ? -33.085 -14.378 0.039 1.00 66.38 268 ASP A CA 1
ATOM 2172 C C . ASP A 1 268 ? -31.665 -14.230 0.618 1.00 66.38 268 ASP A C 1
ATOM 2174 O O . ASP A 1 268 ? -31.153 -13.122 0.840 1.00 66.38 268 ASP A O 1
ATOM 2178 N N . LEU A 1 269 ? -31.034 -15.379 0.870 1.00 73.81 269 LEU A N 1
ATOM 2179 C CA . LEU A 1 269 ? -29.670 -15.494 1.386 1.00 73.81 269 LEU A CA 1
ATOM 2180 C C . LEU A 1 269 ? -28.654 -15.895 0.308 1.00 73.81 269 LEU A C 1
ATOM 2182 O O . LEU A 1 269 ? -27.526 -16.260 0.656 1.00 73.81 269 LEU A O 1
ATOM 2186 N N . ASP A 1 270 ? -28.993 -15.797 -0.979 1.00 72.25 270 ASP A N 1
ATOM 2187 C CA . ASP A 1 270 ? -28.062 -16.140 -2.049 1.00 72.25 270 ASP A CA 1
ATOM 2188 C C . ASP A 1 270 ? -26.849 -15.201 -2.114 1.00 72.25 270 ASP A C 1
ATOM 2190 O O . ASP A 1 270 ? -26.854 -14.033 -1.696 1.00 72.25 270 ASP A O 1
ATOM 2194 N N . GLU A 1 271 ? -25.749 -15.735 -2.646 1.00 64.88 271 GLU A N 1
ATOM 2195 C CA . GLU A 1 271 ? -24.526 -14.964 -2.820 1.00 64.88 271 GLU A CA 1
ATOM 2196 C C . GLU A 1 271 ? -24.780 -13.798 -3.794 1.00 64.88 271 GLU A C 1
ATOM 2198 O O . GLU A 1 271 ? -25.353 -13.966 -4.867 1.00 64.88 271 GLU A O 1
ATOM 2203 N N . HIS A 1 272 ? -24.333 -12.595 -3.417 1.00 68.31 272 HIS A N 1
ATOM 2204 C CA . HIS A 1 272 ? -24.503 -11.332 -4.158 1.00 68.31 272 HIS A CA 1
ATOM 2205 C C . HIS A 1 272 ? -25.894 -10.684 -4.142 1.00 68.31 272 HIS A C 1
ATOM 2207 O O . HIS A 1 272 ? -26.071 -9.645 -4.788 1.00 68.31 272 HIS A O 1
ATOM 2213 N N . THR A 1 273 ? -26.854 -11.192 -3.369 1.00 74.88 273 THR A N 1
ATOM 2214 C CA . THR A 1 273 ? -28.162 -10.536 -3.278 1.00 74.88 273 THR A CA 1
ATOM 2215 C C . THR A 1 273 ? -28.107 -9.289 -2.395 1.00 74.88 273 THR A C 1
ATOM 2217 O O . THR A 1 273 ? -27.345 -9.161 -1.420 1.00 74.88 273 THR A O 1
ATOM 2220 N N . LEU A 1 274 ? -28.899 -8.287 -2.783 1.00 73.06 274 LEU A N 1
ATOM 2221 C CA . LEU A 1 274 ? -28.990 -7.030 -2.044 1.00 73.06 274 LEU A CA 1
ATOM 2222 C C . LEU A 1 274 ? -29.614 -7.256 -0.661 1.00 73.06 274 LEU A C 1
ATOM 2224 O O . LEU A 1 274 ? -29.229 -6.586 0.297 1.00 73.06 274 LEU A O 1
ATOM 2228 N N . GLU A 1 275 ? -30.533 -8.217 -0.567 1.00 75.50 275 GLU A N 1
ATOM 2229 C CA . GLU A 1 275 ? -31.195 -8.646 0.663 1.00 75.50 275 GLU A CA 1
ATOM 2230 C C . GLU A 1 275 ? -30.184 -9.244 1.651 1.00 75.50 275 GLU A C 1
ATOM 2232 O O . GLU A 1 275 ? -30.005 -8.680 2.736 1.00 75.50 275 GLU A O 1
ATOM 2237 N N . ARG A 1 276 ? -29.391 -10.244 1.231 1.00 83.44 276 ARG A N 1
ATOM 2238 C CA . ARG A 1 276 ? -28.282 -10.789 2.031 1.00 83.44 276 ARG A CA 1
ATOM 2239 C C . ARG A 1 276 ? -27.332 -9.700 2.519 1.00 83.44 276 ARG A C 1
ATOM 2241 O O . ARG A 1 276 ? -26.946 -9.675 3.686 1.00 83.44 276 ARG A O 1
ATOM 2248 N N . THR A 1 277 ? -26.971 -8.757 1.648 1.00 80.06 277 THR A N 1
ATOM 2249 C CA . THR A 1 277 ? -26.069 -7.651 2.007 1.00 80.06 277 THR A CA 1
ATOM 2250 C C . THR A 1 277 ? -26.660 -6.753 3.104 1.00 80.06 277 THR A C 1
ATOM 2252 O O . THR A 1 277 ? -25.935 -6.329 4.009 1.00 80.06 277 THR A O 1
ATOM 2255 N N . ARG A 1 278 ? -27.963 -6.447 3.050 1.00 78.56 278 ARG A N 1
ATOM 2256 C CA . ARG A 1 278 ? -28.655 -5.626 4.062 1.00 78.56 278 ARG A CA 1
ATOM 2257 C C . ARG A 1 278 ? -28.808 -6.362 5.388 1.00 78.56 278 ARG A C 1
ATOM 2259 O O . ARG A 1 278 ? -28.542 -5.761 6.432 1.00 78.56 278 ARG A O 1
ATOM 2266 N N . LEU A 1 279 ? -29.171 -7.642 5.340 1.00 85.12 279 LEU A N 1
ATOM 2267 C CA . LEU A 1 279 ? -29.254 -8.522 6.507 1.00 85.12 279 LEU A CA 1
ATOM 2268 C C . LEU A 1 279 ? -27.897 -8.640 7.194 1.00 85.12 279 LEU A C 1
ATOM 2270 O O . LEU A 1 279 ? -27.782 -8.412 8.393 1.00 85.12 279 LEU A O 1
ATOM 2274 N N . LEU A 1 280 ? -26.835 -8.892 6.429 1.00 86.25 280 LEU A N 1
ATOM 2275 C CA . LEU A 1 280 ? -25.481 -9.014 6.959 1.00 86.25 280 LEU A CA 1
ATOM 2276 C C . LEU A 1 280 ? -25.056 -7.741 7.704 1.00 86.25 280 LEU A C 1
ATOM 2278 O O . LEU A 1 280 ? -24.558 -7.807 8.826 1.00 86.25 280 LEU A O 1
ATOM 2282 N N . LYS A 1 281 ? -25.299 -6.563 7.117 1.00 83.94 281 LYS A N 1
ATOM 2283 C CA . LYS A 1 281 ? -24.985 -5.271 7.746 1.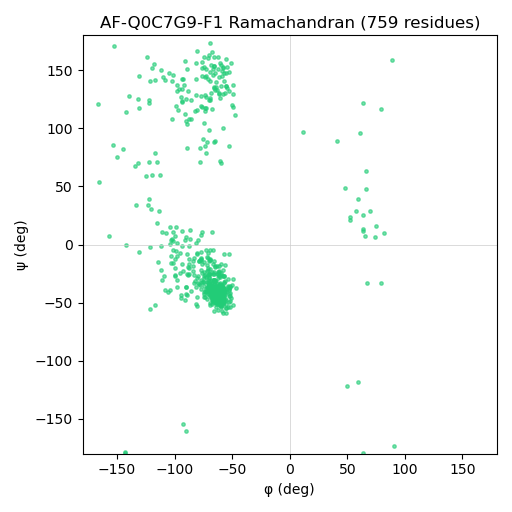00 83.94 281 LYS A CA 1
ATOM 2284 C C . LYS A 1 281 ? -25.777 -5.038 9.029 1.00 83.94 281 LYS A C 1
ATOM 2286 O O . LYS A 1 281 ? -25.187 -4.626 10.031 1.00 83.94 281 LYS A O 1
ATOM 2291 N N . GLY A 1 282 ? -27.087 -5.279 9.003 1.00 83.62 282 GLY A N 1
ATOM 2292 C CA . GLY A 1 282 ? -27.945 -5.096 10.170 1.00 83.62 282 GLY A CA 1
ATOM 2293 C C . GLY A 1 282 ? -27.562 -6.045 11.305 1.00 83.62 282 GLY A C 1
ATOM 2294 O O . GLY A 1 282 ? -27.326 -5.581 12.423 1.00 83.62 282 GLY A O 1
ATOM 2295 N N . THR A 1 283 ? -27.346 -7.323 10.998 1.00 89.25 283 THR A N 1
ATOM 2296 C CA . THR A 1 283 ? -26.912 -8.353 11.952 1.00 89.25 283 THR A CA 1
ATOM 2297 C C . THR A 1 283 ? -25.526 -8.060 12.541 1.00 89.25 283 THR A C 1
ATOM 2299 O O . THR A 1 283 ? -25.359 -8.108 13.759 1.00 89.25 283 THR A O 1
ATOM 2302 N N . ILE A 1 284 ? -24.537 -7.642 11.737 1.00 90.44 284 ILE A N 1
ATOM 2303 C CA . ILE A 1 284 ? -23.220 -7.209 12.253 1.00 90.44 284 ILE A CA 1
ATOM 2304 C C . ILE A 1 284 ? -23.370 -6.021 13.215 1.00 90.44 284 ILE A C 1
ATOM 2306 O O . ILE A 1 284 ? -22.700 -5.963 14.248 1.00 90.44 284 ILE A O 1
ATOM 2310 N N . SER A 1 285 ? -24.268 -5.080 12.908 1.00 89.44 285 SER A N 1
ATOM 2311 C CA . SER A 1 285 ? -24.477 -3.866 13.706 1.00 89.44 285 SER A CA 1
ATOM 2312 C C . SER A 1 285 ? -25.111 -4.106 15.084 1.00 89.44 285 SER A C 1
ATOM 2314 O O . SER A 1 285 ? -25.223 -3.165 15.876 1.00 89.44 285 SER A O 1
ATOM 2316 N N . ARG A 1 286 ? -25.506 -5.351 15.388 1.00 89.81 286 ARG A N 1
ATOM 2317 C CA . ARG A 1 286 ? -26.007 -5.773 16.703 1.00 89.81 286 ARG A CA 1
ATOM 2318 C C . ARG A 1 286 ? -24.924 -5.982 17.753 1.00 89.81 286 ARG A C 1
ATOM 2320 O O . ARG A 1 286 ? -25.244 -6.075 18.940 1.00 89.81 286 ARG A O 1
ATOM 2327 N N . GLY A 1 287 ? -23.663 -5.998 17.331 1.00 91.69 287 GLY A N 1
ATOM 2328 C CA . GLY A 1 287 ? -22.511 -6.032 18.220 1.00 91.69 287 GLY A CA 1
ATOM 2329 C C . GLY A 1 287 ? -22.021 -7.436 18.568 1.00 91.69 287 GLY A C 1
ATOM 2330 O O . GLY A 1 287 ? -22.452 -8.457 18.030 1.00 91.69 287 GLY A O 1
ATOM 2331 N N . LEU A 1 288 ? -21.064 -7.474 19.489 1.00 95.62 288 LEU A N 1
ATOM 2332 C CA . LEU A 1 288 ? -20.272 -8.649 19.833 1.00 95.62 288 LEU A CA 1
ATOM 2333 C C . LEU A 1 288 ? -21.064 -9.719 20.581 1.00 95.62 288 LEU A C 1
ATOM 2335 O O . LEU A 1 288 ? -20.705 -10.892 20.516 1.00 95.62 288 LEU A O 1
ATOM 2339 N N . LYS A 1 289 ? -22.130 -9.347 21.299 1.00 94.62 289 LYS A N 1
ATOM 2340 C CA . LYS A 1 289 ? -22.914 -10.316 22.078 1.00 94.62 289 LYS A CA 1
ATOM 2341 C C . LYS A 1 289 ? -23.588 -11.349 21.171 1.00 94.62 289 LYS A C 1
ATOM 2343 O O . LYS A 1 289 ? -23.476 -12.538 21.451 1.00 94.62 289 LYS A O 1
ATOM 2348 N N . LEU A 1 290 ? -24.237 -10.902 20.093 1.00 93.44 290 LEU A N 1
ATOM 2349 C CA . LEU A 1 290 ? -24.853 -11.802 19.114 1.00 93.44 290 LEU A CA 1
ATOM 2350 C C . LEU A 1 290 ? -23.783 -12.634 18.398 1.00 93.44 290 LEU A C 1
ATOM 2352 O O . LEU A 1 290 ? -23.904 -13.852 18.336 1.00 93.44 290 LEU A O 1
ATOM 2356 N N . LEU A 1 291 ? -22.685 -11.995 17.977 1.00 94.56 291 LEU A N 1
ATOM 2357 C CA . LEU A 1 291 ? -21.565 -12.677 17.322 1.00 94.56 291 LEU A CA 1
ATOM 2358 C C . LEU A 1 291 ? -20.989 -13.806 18.190 1.00 94.56 291 LEU A C 1
ATOM 2360 O O . LEU A 1 291 ? -20.672 -14.881 17.681 1.00 94.56 291 LEU A O 1
ATOM 2364 N N . HIS A 1 292 ? -20.861 -13.568 19.499 1.00 95.44 292 HIS A N 1
ATOM 2365 C CA . HIS A 1 292 ? -20.420 -14.581 20.450 1.00 95.44 292 HIS A CA 1
ATOM 2366 C C . HIS A 1 292 ? -21.432 -15.722 20.579 1.00 95.44 292 HIS A C 1
ATOM 2368 O O . HIS A 1 292 ? -21.022 -16.870 20.459 1.00 95.44 292 HIS A O 1
ATOM 2374 N N . ILE A 1 293 ? -22.721 -15.418 20.782 1.00 93.69 293 ILE A N 1
ATOM 2375 C CA . ILE A 1 293 ? -23.784 -16.430 20.922 1.00 93.69 293 ILE A CA 1
ATOM 2376 C C . ILE A 1 293 ? -23.789 -17.356 19.707 1.00 93.69 293 ILE A C 1
ATOM 2378 O O . ILE A 1 293 ? -23.622 -18.560 19.864 1.00 93.69 293 ILE A O 1
ATOM 2382 N N . VAL A 1 294 ? -23.879 -16.785 18.507 1.00 92.62 294 VAL A N 1
ATOM 2383 C CA . VAL A 1 294 ? -23.916 -17.532 17.243 1.00 92.62 294 VAL A CA 1
ATOM 2384 C C . VAL A 1 294 ? -22.657 -18.385 17.065 1.00 92.62 294 VAL A C 1
ATOM 2386 O O . VAL A 1 294 ? -22.735 -19.535 16.658 1.00 92.62 294 VAL A O 1
ATOM 2389 N N . SER A 1 295 ? -21.492 -17.877 17.476 1.00 88.94 295 SER A N 1
ATOM 2390 C CA . SER A 1 295 ? -20.229 -18.625 17.416 1.00 88.94 295 SER A CA 1
ATOM 2391 C C . SER A 1 295 ? -20.128 -19.808 18.392 1.00 88.94 295 SER A C 1
ATOM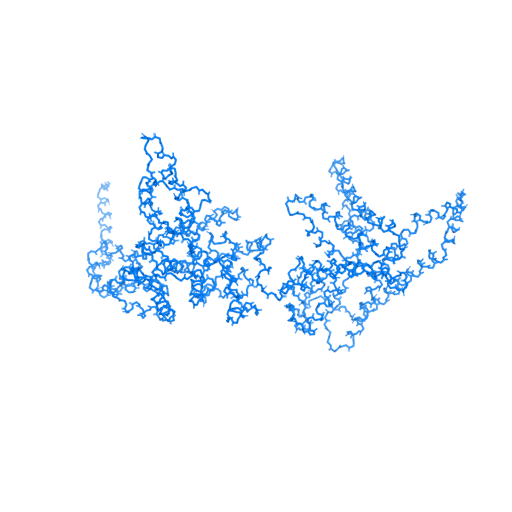 2393 O O . SER A 1 295 ? -19.157 -20.561 18.304 1.00 88.94 295 SER A O 1
ATOM 2395 N N . GLN A 1 296 ? -21.034 -19.933 19.367 1.00 89.88 296 GLN A N 1
ATOM 2396 C CA . GLN A 1 296 ? -21.066 -21.045 20.329 1.00 89.88 296 GLN A CA 1
ATOM 2397 C C . GLN A 1 296 ? -22.159 -22.077 20.022 1.00 89.88 296 GLN A C 1
ATOM 2399 O O . GLN A 1 296 ? -22.181 -23.130 20.658 1.00 89.88 296 GLN A O 1
ATOM 2404 N N . ILE A 1 297 ? -23.070 -21.791 19.090 1.00 90.69 297 ILE A N 1
ATOM 2405 C CA . ILE A 1 297 ? -24.125 -22.731 18.719 1.00 90.69 297 ILE A CA 1
ATOM 2406 C C . ILE A 1 297 ? -23.517 -23.806 17.813 1.00 90.69 297 ILE A C 1
ATOM 2408 O O . ILE A 1 297 ? -22.826 -23.508 16.842 1.00 90.69 297 ILE A O 1
ATOM 2412 N N . HIS A 1 298 ? -23.742 -25.068 18.171 1.00 89.38 298 HIS A N 1
ATOM 2413 C CA . HIS A 1 298 ? -23.327 -26.236 17.385 1.00 89.38 298 HIS A CA 1
ATOM 2414 C C . HIS A 1 298 ? -24.518 -27.030 16.842 1.00 89.38 298 HIS A C 1
ATOM 2416 O O . HIS A 1 298 ? -24.338 -27.886 15.984 1.00 89.38 298 HIS A O 1
ATOM 2422 N N . ASP A 1 299 ? -25.710 -26.768 17.376 1.00 92.19 299 ASP A N 1
ATOM 2423 C CA . ASP A 1 299 ? -26.957 -27.398 16.968 1.00 92.19 299 ASP A CA 1
ATOM 2424 C C . ASP A 1 299 ? -27.608 -26.582 15.848 1.00 92.19 299 ASP A C 1
ATOM 2426 O O . ASP A 1 299 ? -27.813 -25.377 16.005 1.00 92.19 299 ASP A O 1
ATOM 2430 N N . HIS A 1 300 ? -27.904 -27.242 14.728 1.00 87.88 300 HIS A N 1
ATOM 2431 C CA . HIS A 1 300 ? -28.381 -26.588 13.508 1.00 87.88 300 HIS A CA 1
ATOM 2432 C C . HIS A 1 300 ? -29.755 -25.941 13.697 1.00 87.88 300 HIS A C 1
ATOM 2434 O O . HIS A 1 300 ? -29.917 -24.759 13.411 1.00 87.88 300 HIS A O 1
ATOM 2440 N N . ASP A 1 301 ? -30.715 -26.661 14.279 1.00 86.50 301 ASP A N 1
ATOM 2441 C CA . ASP A 1 301 ? -32.078 -26.151 14.483 1.00 86.50 301 ASP A CA 1
ATOM 2442 C C . ASP A 1 301 ? -32.089 -24.940 15.428 1.00 86.50 301 ASP A C 1
ATOM 2444 O O . ASP A 1 301 ? -32.773 -23.939 15.193 1.00 86.50 301 ASP A O 1
ATOM 2448 N N . THR A 1 302 ? -31.269 -24.990 16.484 1.00 89.50 302 THR A N 1
ATOM 2449 C CA . THR A 1 302 ? -31.065 -23.850 17.384 1.00 89.50 302 THR A CA 1
ATOM 2450 C C . THR A 1 302 ? -30.428 -22.668 16.652 1.00 89.50 302 THR A C 1
ATOM 2452 O O . THR A 1 302 ? -30.812 -21.524 16.903 1.00 89.50 302 THR A O 1
ATOM 2455 N N . LEU A 1 303 ? -29.466 -22.912 15.755 1.00 89.69 303 LEU A N 1
ATOM 2456 C CA . LEU A 1 303 ? -28.822 -21.862 14.964 1.00 89.69 303 LEU A CA 1
ATOM 2457 C C . LEU A 1 303 ? -29.836 -21.176 14.048 1.00 89.69 303 LEU A C 1
ATOM 2459 O O . LEU A 1 303 ? -29.924 -19.950 14.076 1.00 89.69 303 LEU A O 1
ATOM 2463 N N . VAL A 1 304 ? -30.631 -21.952 13.308 1.00 86.44 304 VAL A N 1
ATOM 2464 C CA . VAL A 1 304 ? -31.692 -21.441 12.430 1.00 86.44 304 VAL A CA 1
ATOM 2465 C C . VAL A 1 304 ? -32.689 -20.609 13.236 1.00 86.44 304 VAL A C 1
ATOM 2467 O O . VAL A 1 304 ? -32.935 -19.461 12.885 1.00 86.44 304 VAL A O 1
ATOM 2470 N N . SER A 1 305 ? -33.187 -21.113 14.371 1.00 86.25 305 SER A N 1
ATOM 2471 C CA . SER A 1 305 ? -34.154 -20.387 15.210 1.00 86.25 305 SER A CA 1
ATOM 2472 C C . SER A 1 305 ? -33.596 -19.080 15.795 1.00 86.25 305 SER A C 1
ATOM 2474 O O . SER A 1 305 ? -34.275 -18.047 15.811 1.00 86.25 305 SER A O 1
ATOM 2476 N N . VAL A 1 306 ? -32.348 -19.092 16.274 1.00 88.94 306 VAL A N 1
ATOM 2477 C CA . VAL A 1 306 ? -31.695 -17.878 16.784 1.00 88.94 306 VAL A CA 1
ATOM 2478 C C . VAL A 1 306 ? -31.485 -16.874 15.657 1.00 88.94 306 VAL A C 1
ATOM 2480 O O . VAL A 1 306 ? -31.747 -15.691 15.847 1.00 88.94 306 VAL A O 1
ATOM 2483 N N . MET A 1 307 ? -31.036 -17.319 14.486 1.00 88.62 307 MET A N 1
ATOM 2484 C CA . MET A 1 307 ? -30.795 -16.426 13.357 1.00 88.62 307 MET A CA 1
ATOM 2485 C C . MET A 1 307 ? -32.098 -15.858 12.790 1.00 88.62 307 MET A C 1
ATOM 2487 O O . MET A 1 307 ? -32.168 -14.648 12.610 1.00 88.62 307 MET A O 1
ATOM 2491 N N . ASP A 1 3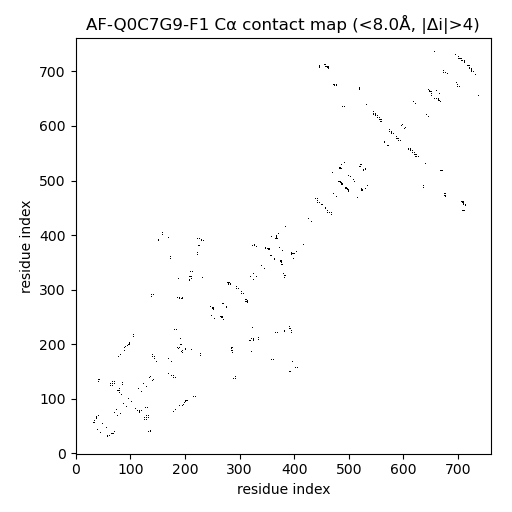08 ? -33.145 -16.663 12.632 1.00 83.06 308 ASP A N 1
ATOM 2492 C CA . ASP A 1 308 ? -34.476 -16.215 12.198 1.00 83.06 308 ASP A CA 1
ATOM 2493 C C . ASP A 1 308 ? -35.034 -15.096 13.101 1.00 83.06 308 ASP A C 1
ATOM 2495 O O . ASP A 1 308 ? -35.543 -14.081 12.630 1.00 83.06 308 ASP A O 1
ATOM 2499 N N . SER A 1 309 ? -34.840 -15.218 14.420 1.00 83.88 309 SER A N 1
ATOM 2500 C CA . SER A 1 309 ? -35.315 -14.215 15.387 1.00 83.88 309 SER A CA 1
ATOM 2501 C C . SER A 1 309 ? -34.403 -12.991 15.560 1.00 83.88 309 SER A C 1
ATOM 2503 O O . SER A 1 309 ? -34.883 -11.898 15.873 1.00 83.88 309 SER A O 1
ATOM 2505 N N . GLU A 1 310 ? -33.086 -13.145 15.406 1.00 85.62 310 GLU A N 1
ATOM 2506 C CA . GLU A 1 310 ? -32.114 -12.096 15.736 1.00 85.62 310 GLU A CA 1
ATOM 2507 C C . GLU A 1 310 ? -31.553 -11.362 14.506 1.00 85.62 310 GLU A C 1
ATOM 2509 O O . GLU A 1 310 ? -30.972 -10.278 14.679 1.00 85.62 310 GLU A O 1
ATOM 2514 N N . MET A 1 311 ? -31.708 -11.917 13.295 1.00 84.62 311 MET A N 1
ATOM 2515 C CA . MET A 1 311 ? -31.327 -11.271 12.037 1.00 84.62 311 MET A CA 1
ATOM 2516 C C . MET A 1 311 ? -32.185 -10.038 11.790 1.00 84.62 311 MET A C 1
ATOM 2518 O O . MET A 1 311 ? -33.402 -10.046 11.936 1.00 84.62 311 MET A O 1
ATOM 2522 N N . VAL A 1 312 ? -31.534 -8.947 11.394 1.00 79.69 312 VAL A N 1
ATOM 2523 C CA . VAL A 1 312 ? -32.235 -7.692 11.127 1.00 79.69 312 VAL A CA 1
ATOM 2524 C C . VAL A 1 312 ? -31.775 -7.145 9.793 1.00 79.69 312 VAL A C 1
ATOM 2526 O O . VAL A 1 312 ? -30.582 -6.928 9.582 1.00 79.69 312 VAL A O 1
ATOM 2529 N N . SER A 1 313 ? -32.728 -6.883 8.901 1.00 75.62 313 SER A N 1
ATOM 2530 C CA . SER A 1 313 ? -32.460 -6.131 7.680 1.00 75.62 313 SER A CA 1
ATOM 2531 C C . SER A 1 313 ? -32.268 -4.663 8.033 1.00 75.62 313 SER A C 1
ATOM 2533 O O . SER A 1 313 ? -33.091 -4.049 8.717 1.00 75.62 313 SER A O 1
ATOM 2535 N N . LEU A 1 314 ? -31.173 -4.075 7.562 1.00 70.19 314 LEU A N 1
ATOM 2536 C CA . LEU A 1 314 ? -31.002 -2.630 7.601 1.00 70.19 314 LEU A CA 1
ATOM 2537 C C . LEU A 1 314 ? -31.580 -2.040 6.309 1.00 70.19 314 LEU A C 1
ATOM 2539 O O . LEU A 1 314 ? -30.853 -1.831 5.335 1.00 70.19 314 LEU A O 1
ATOM 2543 N N . ASP A 1 315 ? -32.900 -1.842 6.289 1.00 53.62 315 ASP A N 1
ATOM 2544 C CA . ASP A 1 315 ? -33.639 -1.591 5.054 1.00 53.62 315 ASP A CA 1
ATOM 2545 C C . ASP A 1 315 ? -33.810 -0.094 4.684 1.00 53.62 315 ASP A C 1
ATOM 2547 O O . ASP A 1 315 ? -34.173 0.749 5.502 1.00 53.62 315 ASP A O 1
ATOM 2551 N N . ILE A 1 316 ? -33.603 0.152 3.380 1.00 43.09 316 ILE A N 1
ATOM 2552 C CA . ILE A 1 316 ? -34.040 1.244 2.478 1.00 43.09 316 ILE A CA 1
ATOM 2553 C C . ILE A 1 316 ? -33.314 2.626 2.471 1.00 43.09 316 ILE A C 1
ATOM 2555 O O . ILE A 1 316 ? -33.356 3.445 3.382 1.00 43.09 316 ILE A O 1
ATOM 2559 N N . PHE A 1 317 ? -32.725 2.892 1.296 1.00 37.56 317 PHE A N 1
ATOM 2560 C CA . PHE A 1 317 ? -32.281 4.148 0.658 1.00 37.56 317 PHE A CA 1
ATOM 2561 C C . PHE A 1 317 ? -30.966 4.844 1.045 1.00 37.56 317 PHE A C 1
ATOM 2563 O O . PHE A 1 317 ? -30.322 5.369 0.145 1.00 37.56 317 PHE A O 1
ATOM 2570 N N . ILE A 1 318 ? -30.486 4.810 2.286 1.00 39.50 318 ILE A N 1
ATOM 2571 C CA . ILE A 1 318 ? -29.149 5.335 2.657 1.00 39.50 318 ILE A CA 1
ATOM 2572 C C . ILE A 1 318 ? -28.676 4.495 3.839 1.00 39.50 318 ILE A C 1
ATOM 2574 O O . ILE A 1 318 ? -28.831 4.895 4.983 1.00 39.50 318 ILE A O 1
ATOM 2578 N N . GLY A 1 319 ? -28.247 3.258 3.582 1.00 38.47 319 GLY A N 1
ATOM 2579 C CA . GLY A 1 319 ? -28.019 2.202 4.576 1.00 38.47 319 GLY A CA 1
ATOM 2580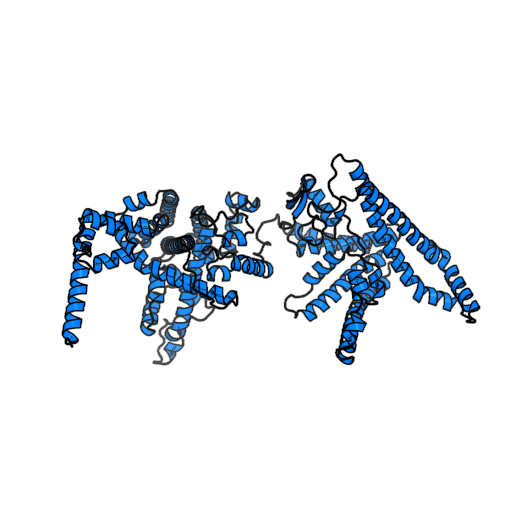 C C . GLY A 1 319 ? -26.546 1.847 4.704 1.00 38.47 319 GLY A C 1
ATOM 2581 O O . GLY A 1 319 ? -26.143 0.723 4.413 1.00 38.47 319 GLY A O 1
ATOM 2582 N N . ASP A 1 320 ? -25.730 2.824 5.069 1.00 52.88 320 ASP A N 1
ATOM 2583 C CA . ASP A 1 320 ? -24.295 2.622 5.110 1.00 52.88 320 ASP A CA 1
ATOM 2584 C C . ASP A 1 320 ? -23.861 1.913 6.393 1.00 52.88 320 ASP A C 1
ATOM 2586 O O . ASP A 1 320 ? -24.045 2.424 7.503 1.00 52.88 320 ASP A O 1
ATOM 2590 N N . GLY A 1 321 ? -23.319 0.707 6.248 1.00 64.94 321 GLY A N 1
ATOM 2591 C CA . GLY A 1 321 ? -22.637 0.022 7.328 1.00 64.94 321 GLY A CA 1
ATOM 2592 C C . GLY A 1 321 ? -21.318 0.720 7.655 1.00 64.94 321 GLY A C 1
ATOM 2593 O O . GLY A 1 321 ? -20.858 1.636 6.970 1.00 64.94 321 GLY A O 1
ATOM 2594 N N . LEU A 1 322 ? -20.669 0.258 8.723 1.00 77.25 322 LEU A N 1
ATOM 2595 C CA . LEU A 1 322 ? -19.376 0.794 9.148 1.00 77.25 322 LEU A CA 1
ATOM 2596 C C . LEU A 1 322 ? -18.340 0.775 8.007 1.00 77.25 322 LEU A C 1
ATOM 2598 O O . LEU A 1 322 ? -17.561 1.711 7.877 1.00 77.25 322 LEU A O 1
ATOM 2602 N N . MET A 1 323 ? -18.351 -0.247 7.147 1.00 79.19 323 MET A N 1
ATOM 2603 C CA . MET A 1 323 ? -17.387 -0.356 6.047 1.00 79.19 323 MET A CA 1
ATOM 2604 C C . MET A 1 323 ? -17.658 0.596 4.884 1.00 79.19 323 MET A C 1
ATOM 2606 O O . MET A 1 323 ? -16.704 1.017 4.233 1.00 79.19 323 MET A O 1
ATOM 2610 N N . GLU A 1 324 ? -18.908 0.985 4.637 1.00 78.69 324 GLU A N 1
ATOM 2611 C CA . GLU A 1 324 ? -19.224 2.045 3.677 1.00 78.69 324 GLU A CA 1
ATOM 2612 C C . GLU A 1 324 ? -18.725 3.409 4.171 1.00 78.69 324 GLU A C 1
ATOM 2614 O O . GLU A 1 324 ? -18.141 4.178 3.396 1.00 78.69 324 GLU A O 1
ATOM 2619 N N . ALA A 1 325 ? -18.843 3.675 5.476 1.00 82.81 325 ALA A N 1
ATOM 2620 C CA . ALA A 1 325 ? -18.327 4.907 6.073 1.00 82.81 325 ALA A CA 1
ATOM 2621 C C . ALA A 1 325 ? -16.797 4.954 5.992 1.00 82.81 325 ALA A C 1
ATOM 2623 O O . ALA A 1 325 ? -16.207 5.993 5.699 1.00 82.81 325 ALA A O 1
ATOM 2624 N N . LEU A 1 326 ? -16.151 3.800 6.172 1.00 84.94 326 LEU A N 1
ATOM 2625 C CA . LEU A 1 326 ? -14.708 3.612 6.016 1.00 84.94 326 LEU A CA 1
ATOM 2626 C C . LEU A 1 326 ? -14.298 3.305 4.560 1.00 84.94 326 LEU A C 1
ATOM 2628 O O . LEU A 1 326 ? -13.155 2.906 4.312 1.00 84.94 326 LEU A O 1
ATOM 2632 N N . SER A 1 327 ? -15.186 3.483 3.578 1.00 82.19 327 SER A N 1
ATOM 2633 C CA . SER A 1 327 ? -14.874 3.207 2.173 1.00 82.19 327 SER A CA 1
ATOM 2634 C C . SER A 1 327 ? -13.904 4.232 1.589 1.00 82.19 327 SER A C 1
ATOM 2636 O O . SER A 1 327 ? -13.749 5.352 2.088 1.00 82.19 327 SER A O 1
ATOM 2638 N N . GLN A 1 328 ? -13.264 3.852 0.482 1.00 80.81 328 GLN A N 1
ATOM 2639 C CA . GLN A 1 328 ? -12.388 4.745 -0.270 1.00 80.81 328 GLN A CA 1
ATOM 2640 C C . GLN A 1 328 ? -13.132 6.013 -0.717 1.00 80.81 328 GLN A C 1
ATOM 2642 O O . GLN A 1 328 ? -12.601 7.113 -0.593 1.00 80.81 328 GLN A O 1
ATOM 2647 N N . VAL A 1 329 ? -14.379 5.866 -1.180 1.00 78.69 329 VAL A N 1
ATOM 2648 C CA . VAL A 1 329 ? -15.200 6.965 -1.710 1.00 78.69 329 VAL A CA 1
ATOM 2649 C C . VAL A 1 329 ? -15.498 7.999 -0.627 1.00 78.69 329 VAL A C 1
ATOM 2651 O O . VAL A 1 329 ? -15.255 9.189 -0.834 1.00 78.69 329 VAL A O 1
ATOM 2654 N N . THR A 1 330 ? -15.970 7.558 0.541 1.00 81.12 330 THR A N 1
ATOM 2655 C CA . THR A 1 330 ? -16.302 8.450 1.663 1.00 81.12 330 THR A CA 1
ATOM 2656 C C . THR A 1 330 ? -15.058 9.178 2.173 1.00 81.12 330 THR A C 1
ATOM 2658 O O . THR A 1 330 ? -15.086 10.391 2.394 1.00 81.12 330 THR A O 1
ATOM 2661 N N . GLN A 1 331 ? -13.928 8.471 2.274 1.00 87.00 331 GLN A N 1
ATOM 2662 C CA . GLN A 1 331 ? -12.650 9.071 2.663 1.00 87.00 331 GLN A CA 1
ATOM 2663 C C . GLN A 1 331 ? -12.148 10.111 1.654 1.00 87.00 331 GLN A C 1
ATOM 2665 O O . GLN A 1 331 ? -11.733 11.195 2.064 1.00 87.00 331 GLN A O 1
ATOM 2670 N N . SER A 1 332 ? -12.221 9.832 0.349 1.00 80.94 332 SER A N 1
ATOM 2671 C CA . SER A 1 332 ? -11.844 10.790 -0.700 1.00 80.94 332 SER A CA 1
ATOM 2672 C C . SER A 1 332 ? -12.694 12.061 -0.664 1.00 80.94 332 SER A C 1
ATOM 2674 O O . SER A 1 332 ? -12.159 13.158 -0.833 1.00 80.94 332 SER A O 1
ATOM 2676 N N . ARG A 1 333 ? -14.003 11.940 -0.409 1.00 80.44 333 ARG A N 1
ATOM 2677 C CA . ARG A 1 333 ? -14.897 13.100 -0.267 1.00 80.44 333 ARG A CA 1
ATOM 2678 C C . ARG A 1 333 ? -14.519 13.954 0.936 1.00 80.44 333 ARG A C 1
ATOM 2680 O O . ARG A 1 333 ? -14.296 15.153 0.781 1.00 80.44 333 ARG A O 1
ATOM 2687 N N . LEU A 1 334 ? -14.370 13.339 2.112 1.00 78.69 334 LEU A N 1
ATOM 2688 C CA . LEU A 1 334 ? -13.985 14.059 3.328 1.00 78.69 334 LEU A CA 1
ATOM 2689 C C . LEU A 1 334 ? -12.614 14.736 3.175 1.00 78.69 334 LEU A C 1
ATOM 2691 O O . LEU A 1 334 ? -12.429 15.871 3.615 1.00 78.69 334 LEU A O 1
ATOM 2695 N N . TRP A 1 335 ? -11.672 14.077 2.493 1.00 79.00 335 TRP A N 1
ATOM 2696 C CA . TRP A 1 335 ? -10.378 14.665 2.160 1.00 79.00 335 TRP A CA 1
ATOM 2697 C C . TRP A 1 335 ? -10.509 15.945 1.333 1.00 79.00 335 TRP A C 1
ATOM 2699 O O . TRP A 1 335 ? -9.870 16.951 1.650 1.00 79.00 335 TRP A O 1
ATOM 2709 N N . GLY A 1 336 ? -11.331 15.905 0.280 1.00 74.31 336 GLY A N 1
ATOM 2710 C CA . GLY A 1 336 ? -11.582 17.046 -0.600 1.00 74.31 336 GLY A CA 1
ATOM 2711 C C . GLY A 1 336 ? -12.249 18.218 0.119 1.00 74.31 336 GLY A C 1
ATOM 2712 O O . GLY A 1 336 ? -11.913 19.367 -0.154 1.00 74.31 336 GLY A O 1
ATOM 2713 N N . LEU A 1 337 ? -13.135 17.935 1.079 1.00 75.75 337 LEU A N 1
ATOM 2714 C CA . LEU A 1 337 ? -13.809 18.952 1.893 1.00 75.75 337 LEU A CA 1
ATOM 2715 C C . LEU A 1 337 ? -12.893 19.580 2.955 1.00 75.75 337 LEU A C 1
ATOM 2717 O O . LEU A 1 337 ? -13.103 20.725 3.347 1.00 75.75 337 LEU A O 1
ATOM 2721 N N . GLN A 1 338 ? -11.871 18.856 3.425 1.00 76.00 338 GLN A N 1
ATOM 2722 C CA . GLN A 1 338 ? -10.972 19.309 4.495 1.00 76.00 338 GLN A CA 1
ATOM 2723 C C . GLN A 1 338 ? -9.492 19.277 4.082 1.00 76.00 338 GLN A C 1
ATOM 2725 O O . GLN A 1 338 ? -8.661 18.648 4.751 1.00 76.00 338 GLN A O 1
ATOM 2730 N N . PRO A 1 339 ? -9.092 19.994 3.017 1.00 68.50 339 PRO A N 1
ATOM 2731 C CA . PRO A 1 339 ? -7.733 19.913 2.495 1.00 68.50 339 PRO A CA 1
ATOM 2732 C C . PRO A 1 339 ? -6.690 20.377 3.517 1.00 68.50 339 PRO A C 1
ATOM 2734 O O . PRO A 1 339 ? -5.577 19.869 3.505 1.00 68.50 339 PRO A O 1
ATOM 2737 N N . GLN A 1 340 ? -7.034 21.295 4.427 1.00 75.56 340 GLN A N 1
ATOM 2738 C CA . GLN A 1 340 ? -6.123 21.845 5.443 1.00 75.56 340 GLN A CA 1
ATOM 2739 C C . GLN A 1 340 ? -6.161 21.121 6.796 1.00 75.56 340 GLN A C 1
ATOM 2741 O O . GLN A 1 340 ? -5.594 21.614 7.768 1.00 75.56 340 GLN A O 1
ATOM 2746 N N . SER A 1 341 ? -6.797 19.948 6.882 1.00 81.25 341 SER A N 1
ATOM 2747 C CA . SER A 1 341 ? -6.736 19.128 8.097 1.00 81.25 341 SER A CA 1
ATOM 2748 C C . SER A 1 341 ? -5.272 18.838 8.484 1.00 81.25 341 SER A C 1
ATOM 2750 O O . SER A 1 341 ? -4.484 18.467 7.603 1.00 81.25 341 SER A O 1
ATOM 2752 N N . PRO A 1 342 ? -4.884 18.941 9.774 1.00 85.31 342 PRO A N 1
ATOM 2753 C CA . PRO A 1 342 ? -3.522 18.645 10.225 1.00 85.31 342 PRO A CA 1
ATOM 2754 C C . PRO A 1 342 ? -3.015 17.274 9.761 1.00 85.31 342 PRO A C 1
ATOM 2756 O O . PRO A 1 342 ? -1.863 17.136 9.356 1.00 85.31 342 PRO A O 1
ATOM 2759 N N . ARG A 1 343 ? -3.893 16.265 9.724 1.00 84.75 343 ARG A N 1
ATOM 2760 C CA . ARG A 1 343 ? -3.550 14.920 9.238 1.00 84.75 343 ARG A CA 1
ATOM 2761 C C . ARG A 1 343 ? -3.233 14.915 7.742 1.00 84.75 343 ARG A C 1
ATOM 2763 O O . ARG A 1 343 ? -2.238 14.328 7.330 1.00 84.75 343 ARG A O 1
ATOM 2770 N N . ASN A 1 344 ? -4.011 15.640 6.940 1.00 83.62 344 ASN A N 1
ATOM 2771 C CA . ASN A 1 344 ? -3.777 15.768 5.497 1.00 83.62 344 ASN A CA 1
ATOM 2772 C C . ASN A 1 344 ? -2.470 16.521 5.207 1.00 83.62 344 ASN A C 1
ATOM 2774 O O . ASN A 1 344 ? -1.800 16.259 4.208 1.00 83.62 344 ASN A O 1
ATOM 2778 N N . VAL A 1 345 ? -2.070 17.446 6.085 1.00 82.25 345 VAL A N 1
ATOM 2779 C CA . VAL A 1 345 ? -0.754 18.096 6.025 1.00 82.25 345 VAL A CA 1
ATOM 2780 C C . VAL A 1 345 ? 0.368 17.091 6.305 1.00 82.25 345 VAL A C 1
ATOM 2782 O O . VAL A 1 345 ? 1.301 17.018 5.507 1.00 82.25 345 VAL A O 1
ATOM 2785 N N . LEU A 1 346 ? 0.260 16.268 7.356 1.00 84.06 346 LEU A N 1
ATOM 2786 C CA . LEU A 1 346 ? 1.271 15.252 7.693 1.00 84.06 346 LEU A CA 1
ATOM 2787 C C . LEU A 1 346 ? 1.494 14.238 6.562 1.00 84.06 346 LEU A C 1
ATOM 2789 O O . LEU A 1 346 ? 2.638 13.902 6.255 1.00 84.06 346 LEU A O 1
ATOM 2793 N N . VAL A 1 347 ? 0.423 13.803 5.894 1.00 82.81 347 VAL A N 1
ATOM 2794 C CA . VAL A 1 347 ? 0.514 12.913 4.721 1.00 82.81 347 VAL A CA 1
ATOM 2795 C C . VAL A 1 347 ? 1.194 13.605 3.544 1.00 82.81 347 VAL A C 1
ATOM 2797 O O . VAL A 1 347 ? 2.077 13.032 2.904 1.00 82.81 347 VAL A O 1
ATOM 2800 N N . ARG A 1 348 ? 0.829 14.864 3.262 1.00 78.00 348 ARG A N 1
ATOM 2801 C CA . ARG A 1 348 ? 1.455 15.648 2.185 1.00 78.00 348 ARG A CA 1
ATOM 2802 C C . ARG A 1 348 ? 2.942 15.882 2.435 1.00 78.00 348 ARG A C 1
ATOM 2804 O O . ARG A 1 348 ? 3.728 15.822 1.495 1.00 78.00 348 ARG A O 1
ATOM 2811 N N . GLN A 1 349 ? 3.326 16.084 3.692 1.00 80.75 349 GLN A N 1
ATOM 2812 C CA . GLN A 1 349 ? 4.717 16.251 4.116 1.00 80.75 349 GLN A CA 1
ATOM 2813 C C . GLN A 1 349 ? 5.477 14.926 4.260 1.00 80.75 349 GLN A C 1
ATOM 2815 O O . GLN A 1 349 ? 6.686 14.957 4.477 1.00 80.75 349 GLN A O 1
ATOM 2820 N N . ARG A 1 350 ? 4.797 13.774 4.143 1.00 78.56 350 ARG A N 1
ATOM 2821 C CA . ARG A 1 350 ? 5.355 12.443 4.434 1.00 78.56 350 ARG A CA 1
ATOM 2822 C C . ARG A 1 350 ? 6.078 12.417 5.779 1.00 78.56 350 ARG A C 1
ATOM 2824 O O . ARG A 1 350 ? 7.220 11.966 5.873 1.00 78.56 350 ARG A O 1
ATOM 2831 N N . ALA A 1 351 ? 5.410 12.943 6.806 1.00 82.00 351 ALA A N 1
ATOM 2832 C CA . ALA A 1 351 ? 5.975 13.047 8.142 1.00 82.00 351 ALA A CA 1
ATOM 2833 C C . ALA A 1 351 ? 6.505 11.673 8.603 1.00 82.00 351 ALA A C 1
ATOM 2835 O O . ALA A 1 351 ? 5.798 10.672 8.447 1.00 82.00 351 ALA A O 1
ATOM 2836 N N . PRO A 1 352 ? 7.738 11.592 9.133 1.00 86.25 352 PRO A N 1
ATOM 2837 C CA . PRO A 1 352 ? 8.334 10.320 9.516 1.00 86.25 352 PRO A CA 1
ATOM 2838 C C . PRO A 1 352 ? 7.544 9.678 10.661 1.00 86.25 352 PRO A C 1
ATOM 2840 O O . PRO A 1 352 ? 7.241 10.322 11.666 1.00 86.25 352 PRO A O 1
ATOM 2843 N N . MET A 1 353 ? 7.243 8.391 10.517 1.00 87.19 353 MET A N 1
ATOM 2844 C CA . MET A 1 353 ? 6.555 7.573 11.514 1.00 87.19 353 MET A CA 1
ATOM 2845 C C . MET A 1 353 ? 7.319 6.252 11.697 1.00 87.19 353 MET A C 1
ATOM 2847 O O . MET A 1 353 ? 6.858 5.199 11.253 1.00 87.19 353 MET A O 1
ATOM 2851 N N . PRO A 1 354 ? 8.516 6.290 12.312 1.00 85.88 354 PRO A N 1
ATOM 2852 C CA . PRO A 1 354 ? 9.299 5.087 12.552 1.00 85.88 354 PRO A CA 1
ATOM 2853 C C . PRO A 1 354 ? 8.632 4.205 13.609 1.00 85.88 354 PRO A C 1
ATOM 2855 O O . PRO A 1 354 ? 8.008 4.693 14.557 1.00 85.88 354 PRO A O 1
ATOM 2858 N N . PHE A 1 355 ? 8.805 2.891 13.477 1.00 85.62 355 PHE A N 1
ATOM 2859 C CA . PHE A 1 355 ? 8.326 1.943 14.475 1.00 85.62 355 PHE A CA 1
ATOM 2860 C C . PHE A 1 355 ? 9.208 2.012 15.724 1.00 85.62 355 PHE A C 1
ATOM 2862 O O . PHE A 1 355 ? 10.394 1.694 15.670 1.00 85.62 355 PHE A O 1
ATOM 2869 N N . ARG A 1 356 ? 8.614 2.397 16.856 1.00 80.19 356 ARG A N 1
ATOM 2870 C CA . ARG A 1 356 ? 9.303 2.565 18.148 1.00 80.19 356 ARG A CA 1
ATOM 2871 C C . ARG A 1 356 ? 9.324 1.299 19.018 1.00 80.19 356 ARG A C 1
ATOM 2873 O O . ARG A 1 356 ? 9.768 1.321 20.153 1.00 80.19 356 ARG A O 1
ATOM 2880 N N . GLY A 1 357 ? 8.859 0.167 18.490 1.00 71.94 357 GLY A N 1
ATOM 2881 C CA . GLY A 1 357 ? 8.708 -1.062 19.272 1.00 71.94 357 GLY A CA 1
ATOM 2882 C C . GLY A 1 357 ? 7.348 -1.163 19.963 1.00 71.94 357 GLY A C 1
ATOM 2883 O O . GLY A 1 357 ? 6.659 -0.172 20.185 1.00 71.94 357 GLY A O 1
ATOM 2884 N N . ASP A 1 358 ? 6.960 -2.390 20.316 1.00 67.75 358 ASP A N 1
ATOM 2885 C CA . ASP A 1 358 ? 5.664 -2.677 20.952 1.00 67.75 358 ASP A CA 1
ATOM 2886 C C . ASP A 1 358 ? 5.616 -2.317 22.448 1.00 67.75 358 ASP A C 1
ATOM 2888 O O . ASP A 1 358 ? 4.549 -2.392 23.055 1.00 67.75 358 ASP A O 1
ATOM 2892 N N . GLN A 1 359 ? 6.752 -1.928 23.041 1.00 59.94 359 GLN A N 1
ATOM 2893 C CA . GLN A 1 359 ? 6.870 -1.566 24.459 1.00 59.94 359 GLN A CA 1
ATOM 2894 C C . GLN A 1 359 ? 6.858 -0.048 24.714 1.00 59.94 359 GLN A C 1
ATOM 2896 O O . GLN A 1 359 ? 6.554 0.363 25.829 1.00 59.94 359 GLN A O 1
ATOM 2901 N N . GLU A 1 360 ? 7.158 0.794 23.714 1.00 52.53 360 GLU A N 1
ATOM 2902 C CA . GLU A 1 360 ? 7.404 2.231 23.943 1.00 52.53 360 GLU A CA 1
ATOM 2903 C C . GLU A 1 360 ? 6.143 3.118 23.926 1.00 52.53 360 GLU A C 1
ATOM 2905 O O . GLU A 1 360 ? 6.187 4.227 24.453 1.00 52.53 360 GLU A O 1
ATOM 2910 N N . ALA A 1 361 ? 5.002 2.659 23.390 1.00 57.47 361 ALA A N 1
ATOM 2911 C CA . ALA A 1 361 ? 3.702 3.317 23.585 1.00 57.47 361 ALA A CA 1
ATOM 2912 C C . ALA A 1 361 ? 2.519 2.430 23.148 1.00 57.47 361 ALA A C 1
ATOM 2914 O O . ALA A 1 361 ? 2.371 2.110 21.973 1.00 57.47 361 ALA A O 1
ATOM 2915 N N . GLU A 1 362 ? 1.596 2.124 24.064 1.00 60.53 362 GLU A N 1
ATOM 2916 C CA . GLU A 1 362 ? 0.361 1.348 23.798 1.00 60.53 362 GLU A CA 1
ATOM 2917 C C . GLU A 1 362 ? -0.577 1.989 22.742 1.00 60.53 362 GLU A C 1
ATOM 2919 O O . GLU A 1 362 ? -1.438 1.318 22.170 1.00 60.53 362 GLU A O 1
ATOM 2924 N N . ASN A 1 363 ? -0.398 3.282 22.442 1.00 70.12 363 ASN A N 1
ATOM 2925 C CA . ASN A 1 363 ? -1.150 4.018 21.414 1.00 70.12 363 ASN A CA 1
ATOM 2926 C C . ASN A 1 363 ? -0.369 4.214 20.099 1.00 70.12 363 ASN A C 1
ATOM 2928 O O . ASN A 1 363 ? -0.874 4.868 19.188 1.00 70.12 363 ASN A O 1
ATOM 2932 N N . ALA A 1 364 ? 0.843 3.665 19.980 1.00 81.81 364 ALA A N 1
ATOM 2933 C CA . ALA A 1 364 ? 1.621 3.731 18.748 1.00 81.81 364 ALA A CA 1
ATOM 2934 C C . ALA A 1 364 ? 1.104 2.743 17.683 1.00 81.81 364 ALA A C 1
ATOM 2936 O O . ALA A 1 364 ? 0.577 1.673 18.028 1.00 81.81 364 ALA A O 1
ATOM 2937 N N . PRO A 1 365 ? 1.299 3.067 16.390 1.00 87.62 365 PRO A N 1
ATOM 2938 C CA . PRO A 1 365 ? 0.983 2.154 15.300 1.00 87.62 365 PRO A CA 1
ATOM 2939 C C . PRO A 1 365 ? 1.769 0.847 15.432 1.00 87.62 365 PRO A C 1
ATOM 2941 O O . PRO A 1 365 ? 2.900 0.815 15.927 1.00 87.62 365 PRO A O 1
ATOM 2944 N N . SER A 1 366 ? 1.174 -0.244 14.962 1.00 87.69 366 SER A N 1
ATOM 2945 C CA . SER A 1 366 ? 1.861 -1.529 14.872 1.00 87.69 366 SER A CA 1
ATOM 2946 C C . SER A 1 366 ? 2.941 -1.524 13.801 1.00 87.69 366 SER A C 1
ATOM 2948 O O . SER A 1 366 ? 2.951 -0.704 12.878 1.00 87.69 366 SER A O 1
ATOM 2950 N N . LEU A 1 367 ? 3.838 -2.504 13.892 1.00 84.12 367 LEU A N 1
ATOM 2951 C CA . LEU A 1 367 ? 4.849 -2.712 12.868 1.00 84.12 367 LEU A CA 1
ATOM 2952 C C . LEU A 1 367 ? 4.214 -2.916 11.484 1.00 84.12 367 LEU A C 1
ATOM 2954 O O . LEU A 1 367 ? 4.722 -2.375 10.506 1.00 84.12 367 LEU A O 1
ATOM 2958 N N . GLY A 1 368 ? 3.105 -3.656 11.396 1.00 83.12 368 GLY A N 1
ATOM 2959 C CA . GLY A 1 368 ? 2.407 -3.887 10.131 1.00 83.12 368 GLY A CA 1
ATOM 2960 C C . GLY A 1 368 ? 1.924 -2.593 9.475 1.00 83.12 368 GLY A C 1
ATOM 2961 O O . GLY A 1 368 ? 2.105 -2.419 8.272 1.00 83.12 368 GLY A O 1
ATOM 2962 N N . TRP A 1 369 ? 1.395 -1.652 10.263 1.00 87.62 369 TRP A N 1
ATOM 2963 C CA . TRP A 1 369 ? 1.001 -0.329 9.773 1.00 87.62 369 TRP A CA 1
ATOM 2964 C C . TRP A 1 369 ? 2.197 0.476 9.257 1.00 87.62 369 TRP A C 1
ATOM 2966 O O . TRP A 1 369 ? 2.177 0.990 8.139 1.00 87.62 369 TRP A O 1
ATOM 2976 N N . VAL A 1 370 ? 3.262 0.549 10.058 1.00 88.50 370 VAL A N 1
ATOM 2977 C CA . VAL A 1 370 ? 4.475 1.303 9.720 1.00 88.50 370 VAL A CA 1
ATOM 2978 C C . VAL A 1 370 ? 5.141 0.750 8.455 1.00 88.50 370 VAL A C 1
ATOM 2980 O O . VAL A 1 370 ? 5.552 1.518 7.586 1.00 88.50 370 VAL A O 1
ATOM 2983 N N . LEU A 1 371 ? 5.220 -0.578 8.322 1.00 83.62 371 LEU A N 1
ATOM 2984 C CA . LEU A 1 371 ? 5.783 -1.234 7.141 1.00 83.62 371 LEU A CA 1
ATOM 2985 C C . LEU A 1 371 ? 4.922 -1.020 5.893 1.00 83.62 371 LEU A C 1
ATOM 2987 O O . LEU A 1 371 ? 5.477 -0.790 4.819 1.00 83.62 371 LEU A O 1
ATOM 2991 N N . LEU A 1 372 ? 3.590 -1.069 6.020 1.00 83.69 372 LEU A N 1
ATOM 2992 C CA . LEU A 1 372 ? 2.680 -0.844 4.894 1.00 83.69 372 LEU A CA 1
ATOM 2993 C C . LEU A 1 372 ? 2.889 0.546 4.277 1.00 83.69 372 LEU A C 1
ATOM 2995 O O . LEU A 1 372 ? 2.907 0.673 3.053 1.00 83.69 372 LEU A O 1
ATOM 2999 N N . TRP A 1 373 ? 3.104 1.558 5.121 1.00 83.94 373 TRP A N 1
ATOM 3000 C CA . TRP A 1 373 ? 3.271 2.958 4.719 1.00 83.94 373 TRP A CA 1
ATOM 3001 C C . TRP A 1 373 ? 4.733 3.420 4.633 1.00 83.94 373 TRP A C 1
ATOM 3003 O O . TRP A 1 373 ? 5.005 4.620 4.570 1.00 83.94 373 TRP A O 1
ATOM 3013 N N . GLY A 1 374 ? 5.690 2.487 4.616 1.00 80.94 374 GLY A N 1
ATOM 3014 C CA . GLY A 1 374 ? 7.105 2.792 4.389 1.00 80.94 374 GLY A CA 1
ATOM 3015 C C . GLY A 1 374 ? 7.708 3.763 5.408 1.00 80.94 374 GLY A C 1
ATOM 3016 O O . GLY A 1 374 ? 8.473 4.642 5.021 1.00 80.94 374 GLY A O 1
ATOM 3017 N N . GLU A 1 375 ? 7.340 3.624 6.685 1.00 84.12 375 GLU A N 1
ATOM 3018 C CA . GLU A 1 375 ? 7.800 4.477 7.795 1.00 84.12 375 GLU A CA 1
ATOM 3019 C C . GLU A 1 375 ? 7.381 5.954 7.686 1.00 84.12 375 GLU A C 1
ATOM 3021 O O . GLU A 1 375 ? 8.013 6.842 8.262 1.00 84.12 375 GLU A O 1
ATOM 3026 N N . THR A 1 376 ? 6.279 6.228 6.981 1.00 85.19 376 THR A N 1
ATOM 3027 C CA . THR A 1 376 ? 5.676 7.565 6.878 1.00 85.19 376 THR A CA 1
ATOM 3028 C C . THR A 1 376 ? 4.251 7.589 7.424 1.00 85.19 376 THR A C 1
ATOM 3030 O O . THR A 1 376 ? 3.552 6.575 7.427 1.00 85.19 376 THR A O 1
ATOM 3033 N N . TYR A 1 377 ? 3.820 8.753 7.914 1.00 86.88 377 TYR A N 1
ATOM 3034 C CA . TYR A 1 377 ? 2.453 8.968 8.372 1.00 86.88 377 TYR A CA 1
ATOM 3035 C C . TYR A 1 377 ? 1.468 8.772 7.215 1.00 86.88 377 TYR A C 1
ATOM 3037 O O . TYR A 1 377 ? 1.590 9.405 6.165 1.00 86.88 377 TYR A O 1
ATOM 3045 N N . SER A 1 378 ? 0.449 7.951 7.454 1.00 87.62 378 SER A N 1
ATOM 3046 C CA . SER A 1 378 ? -0.707 7.794 6.578 1.00 87.62 378 SER A CA 1
ATOM 3047 C C . SER A 1 378 ? -1.983 7.893 7.400 1.00 87.62 378 SER A C 1
ATOM 3049 O 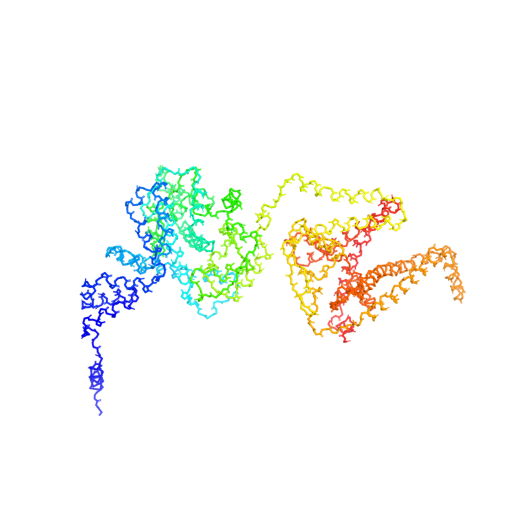O . SER A 1 378 ? -2.033 7.445 8.546 1.00 87.62 378 SER A O 1
ATOM 3051 N N . ASN A 1 379 ? -3.018 8.465 6.804 1.00 87.62 379 ASN A N 1
ATOM 3052 C CA . ASN A 1 379 ? -4.389 8.462 7.308 1.00 87.62 379 ASN A CA 1
ATOM 3053 C C . ASN A 1 379 ? -5.347 7.695 6.382 1.00 87.62 379 ASN A C 1
ATOM 3055 O O . ASN A 1 379 ? -6.554 7.895 6.466 1.00 87.62 379 ASN A O 1
ATOM 3059 N N . MET A 1 380 ? -4.811 6.838 5.512 1.00 85.25 380 MET A N 1
ATOM 3060 C CA . MET A 1 380 ? -5.586 5.968 4.632 1.00 85.25 380 MET A CA 1
ATOM 3061 C C . MET A 1 380 ? -5.780 4.609 5.301 1.00 85.25 380 MET A C 1
ATOM 3063 O O . MET A 1 380 ? -4.809 3.949 5.666 1.00 85.25 380 MET A O 1
ATOM 3067 N N . PHE A 1 381 ? -7.030 4.196 5.465 1.00 87.69 381 PHE A N 1
ATOM 3068 C CA . PHE A 1 381 ? -7.442 2.941 6.109 1.00 87.69 381 PHE A CA 1
ATOM 3069 C C . PHE A 1 381 ? -8.666 2.369 5.375 1.00 87.69 381 PHE A C 1
ATOM 3071 O O . PHE A 1 381 ? -9.127 2.947 4.388 1.00 87.69 381 PHE A O 1
ATOM 3078 N N . GLY A 1 382 ? -9.214 1.240 5.814 1.00 83.44 382 GLY A N 1
ATOM 3079 C CA . GLY A 1 382 ? -10.454 0.679 5.280 1.00 83.44 382 GLY A CA 1
ATOM 3080 C C . GLY A 1 382 ? -10.348 0.374 3.782 1.00 83.44 382 GLY A C 1
ATOM 3081 O O . GLY A 1 382 ? -9.514 -0.422 3.348 1.00 83.44 382 GLY A O 1
ATOM 3082 N N . GLY A 1 383 ? -11.171 1.025 2.960 1.00 76.75 383 GLY A N 1
ATOM 3083 C CA . GLY A 1 383 ? -11.188 0.802 1.507 1.00 76.75 383 GLY A CA 1
ATOM 3084 C C . GLY A 1 383 ? -9.846 1.003 0.778 1.00 76.75 383 GLY A C 1
ATOM 3085 O O . GLY A 1 383 ? -9.691 0.499 -0.327 1.00 76.75 383 GLY A O 1
ATOM 3086 N N . TRP A 1 384 ? -8.869 1.692 1.379 1.00 77.12 384 TRP A N 1
ATOM 3087 C CA . TRP A 1 384 ? -7.537 1.904 0.790 1.00 77.12 384 TRP A CA 1
ATOM 3088 C C . TRP A 1 384 ? -6.544 0.763 1.015 1.00 77.12 384 TRP A C 1
ATOM 3090 O O . TRP A 1 384 ? -5.515 0.696 0.340 1.00 77.12 384 TRP A O 1
ATOM 3100 N N . THR A 1 385 ? -6.810 -0.104 1.988 1.00 79.12 385 THR A N 1
ATOM 3101 C CA . THR A 1 385 ? -5.930 -1.215 2.352 1.00 79.12 385 THR A CA 1
ATOM 3102 C C . THR A 1 385 ? -6.521 -2.525 1.840 1.00 79.12 385 THR A C 1
ATOM 3104 O O . THR A 1 385 ? -7.738 -2.708 1.736 1.00 79.12 385 THR A O 1
ATOM 3107 N N . TRP A 1 386 ? -5.642 -3.457 1.480 1.00 78.00 386 TRP A N 1
ATOM 3108 C CA . TRP A 1 386 ? -6.057 -4.718 0.880 1.00 78.00 386 TRP A CA 1
ATOM 3109 C C . TRP A 1 386 ? -6.777 -5.607 1.905 1.00 78.00 386 TRP A C 1
ATOM 3111 O O . TRP A 1 386 ? -6.230 -5.922 2.962 1.00 78.00 386 TRP A O 1
ATOM 3121 N N . GLN A 1 387 ? -8.008 -6.022 1.593 1.00 79.06 387 GLN A N 1
ATOM 3122 C CA . GLN A 1 387 ? -8.897 -6.725 2.528 1.00 79.06 387 GLN A CA 1
ATOM 3123 C C . GLN A 1 387 ? -8.292 -8.007 3.139 1.00 79.06 387 GLN A C 1
ATOM 3125 O O . GLN A 1 387 ? -8.450 -8.193 4.347 1.00 79.06 387 GLN A O 1
ATOM 3130 N N . PRO A 1 388 ? -7.543 -8.857 2.406 1.00 82.06 388 PRO A N 1
ATOM 3131 C CA . PRO A 1 388 ? -6.868 -10.013 3.000 1.00 82.06 388 PRO A CA 1
ATOM 3132 C C . PRO A 1 388 ? -5.896 -9.674 4.134 1.00 82.06 388 PRO A C 1
ATOM 3134 O O . PRO A 1 388 ? -5.730 -10.493 5.030 1.00 82.06 388 PRO A O 1
ATOM 3137 N N . LEU A 1 389 ? -5.307 -8.470 4.171 1.00 83.62 389 LEU A N 1
ATOM 3138 C CA . LEU A 1 389 ? -4.461 -8.049 5.297 1.00 83.62 389 LEU A CA 1
ATOM 3139 C C . LEU A 1 389 ? -5.259 -7.925 6.602 1.00 83.62 389 LEU A C 1
ATOM 3141 O O . LEU A 1 389 ? -4.756 -8.264 7.676 1.00 83.62 389 LEU A O 1
ATOM 3145 N N . ARG A 1 390 ? -6.518 -7.473 6.521 1.00 87.81 390 ARG A N 1
ATOM 3146 C CA . ARG A 1 390 ? -7.415 -7.380 7.682 1.00 87.81 390 ARG A CA 1
ATOM 3147 C C . ARG A 1 390 ? -7.782 -8.752 8.239 1.00 87.81 390 ARG A C 1
ATOM 3149 O O . ARG A 1 390 ? -7.850 -8.901 9.453 1.00 87.81 390 ARG A O 1
ATOM 3156 N N . ARG A 1 391 ? -7.943 -9.760 7.373 1.00 85.81 391 ARG A N 1
ATOM 3157 C CA . ARG A 1 391 ? -8.327 -11.134 7.755 1.00 85.81 391 ARG A CA 1
ATOM 3158 C C . ARG A 1 391 ? -7.339 -11.833 8.688 1.00 85.81 391 ARG A C 1
ATOM 3160 O O . ARG A 1 391 ? -7.753 -12.694 9.461 1.00 85.81 391 ARG A O 1
ATOM 3167 N N . TRP A 1 392 ? -6.056 -11.473 8.646 1.00 82.44 392 TRP A N 1
ATOM 3168 C CA . TRP A 1 392 ? -5.054 -11.956 9.606 1.00 82.44 392 TRP A CA 1
ATOM 3169 C C . TRP A 1 392 ? -4.597 -10.881 10.608 1.00 82.44 392 TRP A C 1
ATOM 3171 O O . TRP A 1 392 ? -3.666 -11.108 11.383 1.00 82.44 392 TRP A O 1
ATOM 3181 N N . GLY A 1 393 ? -5.271 -9.724 10.638 1.00 85.62 393 GLY A N 1
ATOM 3182 C CA . GLY A 1 393 ? -5.058 -8.676 11.632 1.00 85.62 393 GLY A CA 1
ATOM 3183 C C . GLY A 1 393 ? -3.690 -8.005 11.552 1.00 85.62 393 GLY A C 1
ATOM 3184 O O . GLY A 1 393 ? -3.034 -7.848 12.582 1.00 85.62 393 GLY A O 1
ATOM 3185 N N . TYR A 1 394 ? -3.241 -7.600 10.360 1.00 85.81 394 TYR A N 1
ATOM 3186 C CA . TYR A 1 394 ? -1.903 -7.019 10.173 1.00 85.81 394 TYR A CA 1
ATOM 3187 C C . TYR A 1 394 ? -1.616 -5.777 11.037 1.00 85.81 394 TYR A C 1
ATOM 3189 O O . TYR A 1 394 ? -0.460 -5.512 11.351 1.00 85.81 394 TYR A O 1
ATOM 3197 N N . VAL A 1 395 ? -2.644 -5.015 11.432 1.00 88.31 395 VAL A N 1
ATOM 3198 C CA . VAL A 1 395 ? -2.483 -3.872 12.347 1.00 88.31 395 VAL A CA 1
ATOM 3199 C C . VAL A 1 395 ? -2.475 -4.255 13.820 1.00 88.31 395 VAL A C 1
ATOM 3201 O O . VAL A 1 395 ? -2.065 -3.450 14.649 1.00 88.31 395 VAL A O 1
ATOM 3204 N N . ILE A 1 396 ? -2.893 -5.472 14.143 1.00 86.31 396 ILE A N 1
ATOM 3205 C CA . ILE A 1 396 ? -2.924 -5.999 15.505 1.00 86.31 396 ILE A CA 1
ATOM 3206 C C . ILE A 1 396 ? -1.600 -6.695 15.810 1.00 86.31 396 ILE A C 1
ATOM 3208 O O . ILE A 1 396 ? -1.051 -6.487 16.888 1.00 86.31 396 ILE A O 1
ATOM 3212 N N . ARG A 1 397 ? -1.074 -7.473 14.853 1.00 75.00 397 ARG A N 1
ATOM 3213 C CA . ARG A 1 397 ? 0.077 -8.366 15.053 1.00 75.00 397 ARG A CA 1
ATOM 3214 C C . ARG A 1 397 ? 1.433 -7.730 14.743 1.00 75.00 397 ARG A C 1
ATOM 3216 O O . ARG A 1 397 ? 1.526 -6.806 13.943 1.00 75.00 397 ARG A O 1
ATOM 3223 N N . SER A 1 398 ? 2.501 -8.285 15.314 1.00 65.44 398 SER A N 1
ATOM 3224 C CA . SER A 1 398 ? 3.885 -7.790 15.194 1.00 65.44 398 SER A CA 1
ATOM 3225 C C . SER A 1 398 ? 4.874 -8.829 14.632 1.00 65.44 398 SER A C 1
ATOM 3227 O O . SER A 1 398 ? 6.058 -8.846 14.979 1.00 65.44 398 SER A O 1
ATOM 3229 N N . ILE A 1 399 ? 4.434 -9.706 13.720 1.00 61.38 399 ILE A N 1
ATOM 3230 C CA . ILE A 1 399 ? 5.285 -10.766 13.142 1.00 61.38 399 ILE A CA 1
ATOM 3231 C C . ILE A 1 399 ? 6.273 -10.193 12.104 1.00 61.38 399 ILE A C 1
ATOM 3233 O O . ILE A 1 399 ? 6.003 -10.144 10.902 1.00 61.38 399 ILE A O 1
ATOM 3237 N N . ARG A 1 400 ? 7.473 -9.813 12.567 1.00 55.56 400 ARG A N 1
ATOM 3238 C CA . ARG A 1 400 ? 8.539 -9.147 11.782 1.00 55.56 400 ARG A CA 1
ATOM 3239 C C . ARG A 1 400 ? 8.932 -9.843 10.471 1.00 55.56 400 ARG A C 1
ATOM 3241 O O . ARG A 1 400 ? 9.055 -9.175 9.445 1.00 55.56 400 ARG A O 1
ATOM 3248 N N . VAL A 1 401 ? 9.176 -11.155 10.502 1.00 51.78 401 VAL A N 1
ATOM 3249 C CA . VAL A 1 401 ? 9.794 -11.886 9.373 1.00 51.78 401 VAL A CA 1
ATOM 3250 C C . VAL A 1 401 ? 8.814 -12.078 8.212 1.00 51.78 401 VAL A C 1
ATOM 3252 O O . VAL A 1 401 ? 9.179 -11.908 7.050 1.00 51.78 401 VAL A O 1
ATOM 3255 N N . HIS A 1 402 ? 7.552 -12.370 8.522 1.00 58.31 402 HIS A N 1
ATOM 3256 C CA . HIS A 1 402 ? 6.523 -12.658 7.523 1.00 58.31 402 HIS A CA 1
ATOM 3257 C C . HIS A 1 402 ? 5.934 -11.375 6.921 1.00 58.31 402 HIS A C 1
ATOM 3259 O O . HIS A 1 402 ? 5.717 -11.306 5.711 1.00 58.31 402 HIS A O 1
ATOM 3265 N N . MET A 1 403 ? 5.772 -10.321 7.732 1.00 63.12 403 MET A N 1
ATOM 3266 C CA . MET A 1 403 ? 5.178 -9.053 7.298 1.00 63.12 403 MET A CA 1
ATOM 3267 C C . MET A 1 403 ? 5.944 -8.375 6.166 1.00 63.12 403 MET A C 1
ATOM 3269 O O . MET A 1 403 ? 5.326 -7.979 5.184 1.00 63.12 403 MET A O 1
ATOM 3273 N N . ARG A 1 404 ? 7.278 -8.267 6.249 1.00 63.62 404 ARG A N 1
ATOM 3274 C CA . ARG A 1 404 ? 8.061 -7.608 5.186 1.00 63.62 404 ARG A CA 1
ATOM 3275 C C . ARG A 1 404 ? 7.927 -8.323 3.848 1.00 63.62 404 ARG A C 1
ATOM 3277 O O . ARG A 1 404 ? 7.805 -7.665 2.821 1.00 63.62 404 ARG A O 1
ATOM 3284 N N . ARG A 1 405 ? 7.936 -9.660 3.859 1.00 63.53 405 ARG A N 1
ATOM 3285 C CA . ARG A 1 405 ? 7.834 -10.465 2.638 1.00 63.53 405 ARG A CA 1
ATOM 3286 C C . ARG A 1 405 ? 6.454 -10.328 1.999 1.00 63.53 405 ARG A C 1
ATOM 3288 O O . ARG A 1 405 ? 6.396 -10.088 0.800 1.00 63.53 405 ARG A O 1
ATOM 3295 N N . ILE A 1 406 ? 5.386 -10.423 2.797 1.00 64.12 406 ILE A N 1
ATOM 3296 C CA . ILE A 1 406 ? 3.997 -10.303 2.324 1.00 64.12 406 ILE A CA 1
ATOM 3297 C C . ILE A 1 406 ? 3.722 -8.879 1.830 1.00 64.12 406 ILE A C 1
ATOM 3299 O O . ILE A 1 406 ? 3.262 -8.697 0.710 1.00 64.12 406 ILE A O 1
ATOM 3303 N N . ILE A 1 407 ? 4.068 -7.856 2.618 1.00 64.19 407 ILE A N 1
ATOM 3304 C CA . ILE A 1 407 ? 3.835 -6.454 2.245 1.00 64.19 407 ILE A CA 1
ATOM 3305 C C . ILE A 1 407 ? 4.610 -6.100 0.969 1.00 64.19 407 ILE A C 1
ATOM 3307 O O . ILE A 1 407 ? 4.030 -5.496 0.075 1.00 64.19 407 ILE A O 1
ATOM 3311 N N . HIS A 1 408 ? 5.866 -6.535 0.810 1.00 62.28 408 HIS A N 1
ATOM 3312 C CA . HIS A 1 408 ? 6.600 -6.320 -0.444 1.00 62.28 408 HIS A CA 1
ATOM 3313 C C . HIS A 1 408 ? 6.032 -7.113 -1.630 1.00 62.28 408 HIS A C 1
ATOM 3315 O O . HIS A 1 408 ? 5.965 -6.583 -2.743 1.00 62.28 408 HIS A O 1
ATOM 3321 N N . SER A 1 409 ? 5.615 -8.369 -1.433 1.00 58.06 409 SER A N 1
ATOM 3322 C CA . SER A 1 409 ? 4.991 -9.146 -2.511 1.00 58.06 409 SER A CA 1
ATOM 3323 C C . SER A 1 409 ? 3.646 -8.564 -2.939 1.00 58.06 409 SER A C 1
ATOM 3325 O O . SER A 1 409 ? 3.297 -8.648 -4.109 1.00 58.06 409 SER A O 1
ATOM 3327 N N . GLU A 1 410 ? 2.915 -7.928 -2.027 1.00 57.03 410 GLU A N 1
ATOM 3328 C CA . GLU A 1 410 ? 1.594 -7.375 -2.323 1.00 57.03 410 GLU A CA 1
ATOM 3329 C C . GLU A 1 410 ? 1.662 -5.929 -2.825 1.00 57.03 410 GLU A C 1
ATOM 3331 O O . GLU A 1 410 ? 0.990 -5.605 -3.800 1.00 57.03 410 GLU A O 1
ATOM 3336 N N . GLN A 1 411 ? 2.575 -5.096 -2.307 1.00 56.03 411 GLN A N 1
ATOM 3337 C CA . GLN A 1 411 ? 2.907 -3.795 -2.912 1.00 56.03 411 GLN A CA 1
ATOM 3338 C C . GLN A 1 411 ? 3.371 -3.935 -4.372 1.00 56.03 411 GLN A C 1
ATOM 3340 O O . GLN A 1 411 ? 3.207 -3.002 -5.154 1.00 56.03 411 GLN A O 1
ATOM 3345 N N . SER A 1 412 ? 3.937 -5.088 -4.753 1.00 49.78 412 SER A N 1
ATOM 3346 C CA . SER A 1 412 ? 4.329 -5.370 -6.141 1.00 49.78 412 SER A CA 1
ATOM 3347 C C . SER A 1 412 ? 3.214 -5.969 -7.013 1.00 49.78 412 SER A C 1
ATOM 3349 O O . SER A 1 412 ? 3.308 -5.866 -8.235 1.00 49.78 412 SER A O 1
ATOM 3351 N N . ARG A 1 413 ? 2.161 -6.560 -6.425 1.00 41.59 413 ARG A N 1
ATOM 3352 C CA . ARG A 1 413 ? 0.990 -7.114 -7.143 1.00 41.59 413 ARG A CA 1
ATOM 3353 C C . ARG A 1 413 ? -0.132 -6.098 -7.332 1.00 41.59 413 ARG A C 1
ATOM 3355 O O . ARG A 1 413 ? -0.774 -6.080 -8.377 1.00 41.59 413 ARG A O 1
ATOM 3362 N N . SER A 1 414 ? -0.335 -5.250 -6.335 1.00 37.78 414 SER A N 1
ATOM 3363 C CA . SER A 1 414 ? -1.373 -4.226 -6.290 1.00 37.78 414 SER A CA 1
ATOM 3364 C C . SER A 1 414 ? -0.866 -3.114 -5.374 1.00 37.78 414 SER A C 1
ATOM 3366 O O . SER A 1 414 ? -1.119 -3.156 -4.167 1.00 37.78 414 SER A O 1
ATOM 3368 N N . PRO A 1 415 ? -0.088 -2.144 -5.897 1.00 42.66 415 PRO A N 1
ATOM 3369 C CA . PRO A 1 415 ? 0.293 -0.990 -5.098 1.00 42.66 415 PRO A CA 1
ATOM 3370 C C . PRO A 1 415 ? -0.996 -0.334 -4.578 1.00 42.66 415 PRO A C 1
ATOM 3372 O O . PRO A 1 415 ? -1.945 -0.218 -5.361 1.00 42.66 415 PRO A O 1
ATOM 3375 N N . PRO A 1 416 ? -1.074 0.079 -3.294 1.00 38.12 416 PRO A N 1
ATOM 3376 C CA . PRO A 1 416 ? -2.196 0.891 -2.829 1.00 38.12 416 PRO A CA 1
ATOM 3377 C C . PRO A 1 416 ? -2.319 2.038 -3.820 1.00 38.12 416 PRO A C 1
ATOM 3379 O O . PRO A 1 416 ? -1.320 2.713 -4.061 1.00 38.12 416 PRO A O 1
ATOM 3382 N N . SER A 1 417 ? -3.476 2.141 -4.480 1.00 32.56 417 SER A N 1
ATOM 3383 C CA . SER A 1 417 ? -3.695 2.891 -5.719 1.00 32.56 417 SER A CA 1
ATOM 3384 C C . SER A 1 417 ? -3.210 4.334 -5.592 1.00 32.56 417 SER A C 1
ATOM 3386 O O . SER A 1 417 ? -3.982 5.237 -5.280 1.00 32.56 417 SER A O 1
ATOM 3388 N N . SER A 1 418 ? -1.917 4.558 -5.822 1.00 34.50 418 SER A N 1
ATOM 3389 C CA . SER A 1 418 ? -1.227 5.829 -5.598 1.00 34.50 418 SER A CA 1
ATOM 3390 C C . SER A 1 418 ? -1.619 6.890 -6.617 1.00 34.50 418 SER A C 1
ATOM 3392 O O . SER A 1 418 ? -1.359 8.078 -6.407 1.00 34.50 418 SER A O 1
ATOM 3394 N N . SER A 1 419 ? -2.335 6.464 -7.659 1.00 27.89 419 SER A N 1
ATOM 3395 C CA . SER A 1 419 ? -3.046 7.291 -8.626 1.00 27.89 419 SER A CA 1
ATOM 3396 C C . SER A 1 419 ? -4.207 8.095 -8.026 1.00 27.89 419 SER A C 1
ATOM 3398 O O . SER A 1 419 ? -4.593 9.088 -8.627 1.00 27.89 419 SER A O 1
ATOM 3400 N N . LEU A 1 420 ? -4.734 7.723 -6.852 1.00 33.53 420 LEU A N 1
ATOM 3401 C CA . LEU A 1 420 ? -5.826 8.440 -6.164 1.00 33.53 420 LEU A CA 1
ATOM 3402 C C . LEU A 1 420 ? -5.382 9.121 -4.851 1.00 33.53 420 LEU A C 1
ATOM 3404 O O . LEU A 1 420 ? -6.184 9.768 -4.186 1.00 33.53 420 LEU A O 1
ATOM 3408 N N . ILE A 1 421 ? -4.107 8.977 -4.468 1.00 38.72 421 ILE A N 1
ATOM 3409 C CA . ILE A 1 421 ? -3.578 9.324 -3.129 1.00 38.72 421 ILE A CA 1
ATOM 3410 C C . ILE A 1 421 ? -3.224 10.814 -2.983 1.00 38.72 421 ILE A C 1
ATOM 3412 O O . ILE A 1 421 ? -3.023 11.313 -1.879 1.00 38.72 421 ILE A O 1
ATOM 3416 N N . TYR A 1 422 ? -3.200 11.558 -4.083 1.00 33.25 422 TYR A N 1
ATOM 3417 C CA . TYR A 1 422 ? -3.055 13.006 -4.069 1.00 33.25 422 TYR A CA 1
ATOM 3418 C C . TYR A 1 422 ? -4.000 13.547 -5.139 1.00 33.25 422 TYR A C 1
ATOM 3420 O O . TYR A 1 422 ? -3.881 13.104 -6.284 1.00 33.25 422 TYR A O 1
ATOM 3428 N N . PRO A 1 423 ? -4.892 14.508 -4.837 1.00 31.41 423 PRO A N 1
ATOM 3429 C CA . PRO A 1 423 ? -5.312 15.418 -5.877 1.00 31.41 423 PRO A CA 1
ATOM 3430 C C . PRO A 1 423 ? -4.042 16.196 -6.233 1.00 31.41 423 PRO A C 1
ATOM 3432 O O . PRO A 1 423 ? -3.712 17.214 -5.623 1.00 31.41 423 PRO A O 1
ATOM 3435 N N . ASP A 1 424 ? -3.272 15.669 -7.189 1.00 36.12 424 ASP A N 1
ATOM 3436 C CA . ASP A 1 424 ? -2.518 16.555 -8.057 1.00 36.12 424 ASP A CA 1
ATOM 3437 C C . ASP A 1 424 ? -3.524 17.587 -8.581 1.00 36.12 424 ASP A C 1
ATOM 3439 O O . ASP A 1 424 ? -4.736 17.348 -8.609 1.00 36.12 424 ASP A O 1
ATOM 3443 N N . LEU A 1 425 ? -3.039 18.755 -8.978 1.00 35.19 425 LEU A N 1
ATOM 3444 C CA . LEU A 1 425 ? -3.794 19.644 -9.848 1.00 35.19 425 LEU A CA 1
ATOM 3445 C C . LEU A 1 425 ? -4.094 18.912 -11.174 1.00 35.19 425 LEU A C 1
ATOM 3447 O O . LEU A 1 425 ? -3.536 19.236 -12.217 1.00 35.19 425 LEU A O 1
ATOM 3451 N N . ASP A 1 426 ? -4.965 17.906 -11.147 1.00 36.84 426 ASP A N 1
ATOM 3452 C CA . ASP A 1 426 ? -5.667 17.370 -12.292 1.00 36.84 426 ASP A CA 1
ATOM 3453 C C . ASP A 1 426 ? -6.693 18.453 -12.627 1.00 36.84 426 ASP A C 1
ATOM 3455 O O . ASP A 1 426 ? -7.866 18.394 -12.273 1.00 36.84 426 ASP A O 1
ATOM 3459 N N . HIS A 1 427 ? -6.219 19.505 -13.291 1.00 43.06 427 HIS A N 1
ATOM 3460 C CA . HIS A 1 427 ? -7.040 20.153 -14.290 1.00 43.06 427 HIS A CA 1
ATOM 3461 C C . HIS A 1 427 ? -7.110 19.146 -15.447 1.00 43.06 427 HIS A C 1
ATOM 3463 O O . HIS A 1 427 ? -6.150 19.080 -16.225 1.00 43.06 427 HIS A O 1
ATOM 3469 N N . PRO A 1 428 ? -8.190 18.342 -15.579 1.00 53.75 428 PRO A N 1
ATOM 3470 C CA . PRO A 1 428 ? -8.314 17.350 -16.642 1.00 53.75 428 PRO A CA 1
ATOM 3471 C C . PRO A 1 428 ? -7.941 17.879 -18.040 1.00 53.75 428 PRO A C 1
ATOM 3473 O O . PRO A 1 428 ? -7.251 17.148 -18.752 1.00 53.75 428 PRO A O 1
ATOM 3476 N N . PRO A 1 429 ? -8.246 19.136 -18.447 1.00 58.25 429 PRO A N 1
ATOM 3477 C CA . PRO A 1 429 ? -7.822 19.605 -19.765 1.00 58.25 429 PRO A CA 1
ATOM 3478 C C . PRO A 1 429 ? -6.298 19.689 -19.919 1.00 58.25 429 PRO A C 1
ATOM 3480 O O . PRO A 1 429 ? -5.778 19.286 -20.955 1.00 58.25 429 PRO A O 1
ATOM 3483 N N . LEU A 1 430 ? -5.553 20.149 -18.907 1.00 59.81 430 LEU A N 1
ATOM 3484 C CA . LEU A 1 430 ? -4.110 20.389 -19.037 1.00 59.81 430 LEU A CA 1
ATOM 3485 C C . LEU A 1 430 ? -3.327 19.082 -19.211 1.00 59.81 430 LEU A C 1
ATOM 3487 O O . LEU A 1 430 ? -2.401 19.009 -20.015 1.00 59.81 430 LEU A O 1
ATOM 3491 N N . LYS A 1 431 ? -3.735 18.029 -18.500 1.00 63.72 431 LYS A N 1
ATOM 3492 C CA . LYS A 1 431 ? -3.134 16.694 -18.596 1.00 63.72 431 LYS A CA 1
ATOM 3493 C C . LYS A 1 431 ? -3.314 16.091 -19.986 1.00 63.72 431 LYS A C 1
ATOM 3495 O O . LYS A 1 431 ? -2.344 15.628 -20.582 1.00 63.72 431 LYS A O 1
ATOM 3500 N N . HIS A 1 432 ? -4.533 16.147 -20.526 1.00 76.12 432 HIS A N 1
ATOM 3501 C CA . HIS A 1 432 ? -4.809 15.673 -21.881 1.00 76.12 432 HIS A CA 1
ATOM 3502 C C . HIS A 1 432 ? -4.081 16.513 -22.937 1.00 76.12 432 HIS A C 1
ATOM 3504 O O . HIS A 1 432 ? -3.497 15.944 -23.856 1.00 76.12 432 HIS A O 1
ATOM 3510 N N . ILE A 1 433 ? -4.017 17.839 -22.764 1.00 78.56 433 ILE A N 1
ATOM 3511 C CA . ILE A 1 433 ? -3.244 18.730 -23.642 1.00 78.56 433 ILE A CA 1
ATOM 3512 C C . ILE A 1 433 ? -1.762 18.340 -23.641 1.00 78.56 433 ILE A C 1
ATOM 3514 O O . ILE A 1 433 ? -1.181 18.187 -24.710 1.00 78.56 433 ILE A O 1
ATOM 3518 N N . VAL A 1 434 ? -1.148 18.118 -22.476 1.00 78.25 434 VAL A N 1
ATOM 3519 C CA . VAL A 1 434 ? 0.270 17.729 -22.379 1.00 78.25 434 VAL A CA 1
ATOM 3520 C C . VAL A 1 434 ? 0.516 16.343 -22.986 1.00 78.25 434 VAL A C 1
ATOM 3522 O O . VAL A 1 434 ? 1.477 16.167 -23.736 1.00 78.25 434 VAL A O 1
ATOM 3525 N N . TYR A 1 435 ? -0.363 15.370 -22.729 1.00 79.62 435 TYR A N 1
ATOM 3526 C CA . TYR A 1 435 ? -0.247 14.025 -23.305 1.00 79.62 435 TYR A CA 1
ATOM 3527 C C . TYR A 1 435 ? -0.431 13.984 -24.820 1.00 79.62 435 TYR A C 1
ATOM 3529 O O . TYR A 1 435 ? 0.121 13.089 -25.451 1.00 79.62 435 TYR A O 1
ATOM 3537 N N . ILE A 1 436 ? -1.151 14.940 -25.409 1.00 83.06 436 ILE A N 1
ATOM 3538 C CA . ILE A 1 436 ? -1.268 15.082 -26.865 1.00 83.06 436 ILE A CA 1
ATOM 3539 C C . ILE A 1 436 ? -0.096 15.900 -27.424 1.00 83.06 436 ILE A C 1
ATOM 3541 O O . ILE A 1 436 ? 0.462 15.550 -28.466 1.00 83.06 436 ILE A O 1
ATOM 3545 N N . ALA A 1 437 ? 0.326 16.959 -26.731 1.00 84.62 437 ALA A N 1
ATOM 3546 C CA . ALA A 1 437 ? 1.388 17.853 -27.182 1.00 84.62 437 ALA A CA 1
ATOM 3547 C C . ALA A 1 437 ? 2.744 17.143 -27.299 1.00 84.62 437 ALA A C 1
ATOM 3549 O O . ALA A 1 437 ? 3.455 17.348 -28.280 1.00 84.62 437 ALA A O 1
ATOM 3550 N N . ILE A 1 438 ? 3.093 16.273 -26.344 1.00 85.06 438 ILE A N 1
ATOM 3551 C CA . ILE A 1 438 ? 4.360 15.521 -26.350 1.00 85.06 438 ILE A CA 1
ATOM 3552 C C . ILE A 1 438 ? 4.522 14.663 -27.626 1.00 85.06 438 ILE A C 1
ATOM 3554 O O . ILE A 1 438 ? 5.471 14.911 -28.373 1.00 85.06 438 ILE A O 1
ATOM 3558 N N . PRO A 1 439 ? 3.628 13.706 -27.950 1.00 87.50 439 PRO A N 1
ATOM 3559 C CA . PRO A 1 439 ? 3.747 12.917 -29.174 1.00 87.50 439 PRO A CA 1
ATOM 3560 C C . PRO A 1 439 ? 3.578 13.768 -30.439 1.00 87.50 439 PRO A C 1
ATOM 3562 O O . PRO A 1 439 ? 4.280 13.523 -31.417 1.00 87.50 439 PRO A O 1
ATOM 3565 N N . SER A 1 440 ? 2.730 14.804 -30.418 1.00 89.56 440 SER A N 1
ATOM 3566 C CA . SER A 1 440 ? 2.564 15.713 -31.566 1.00 89.56 440 SER A CA 1
ATOM 3567 C C . SER A 1 440 ? 3.848 16.488 -31.875 1.00 89.56 440 SER A C 1
ATOM 3569 O O . SER A 1 440 ? 4.224 16.621 -33.037 1.00 89.56 440 SER A O 1
ATOM 3571 N N . SER A 1 441 ? 4.570 16.948 -30.848 1.00 89.31 441 SER A N 1
ATOM 3572 C CA . SER A 1 441 ? 5.865 17.618 -31.017 1.00 89.31 441 SER A CA 1
ATOM 3573 C C . SER A 1 441 ? 6.936 16.682 -31.581 1.00 89.31 441 SER A C 1
ATOM 3575 O O . SER A 1 441 ? 7.707 17.088 -32.449 1.00 89.31 441 SER A O 1
ATOM 3577 N N . ALA A 1 442 ? 6.951 15.414 -31.157 1.00 91.12 442 ALA A N 1
ATOM 3578 C CA . ALA A 1 442 ? 7.874 14.425 -31.700 1.00 91.12 442 ALA A CA 1
ATOM 3579 C C . ALA A 1 442 ? 7.547 14.064 -33.155 1.00 91.12 442 ALA A C 1
ATOM 3581 O O . ALA A 1 442 ? 8.455 13.904 -33.975 1.00 91.12 442 ALA A O 1
ATOM 3582 N N . LEU A 1 443 ? 6.257 14.002 -33.493 1.00 92.25 443 LEU A N 1
ATOM 3583 C CA . LEU A 1 443 ? 5.801 13.813 -34.865 1.00 92.25 443 LEU A CA 1
ATOM 3584 C C . LEU A 1 443 ? 6.209 15.000 -35.746 1.00 92.25 443 LEU A C 1
ATOM 3586 O O . LEU A 1 443 ? 6.805 14.794 -36.799 1.00 92.25 443 LEU A O 1
ATOM 3590 N N . HIS A 1 444 ? 5.987 16.235 -35.287 1.00 92.75 444 HIS A N 1
ATOM 3591 C CA . HIS A 1 444 ? 6.430 17.442 -35.987 1.00 92.75 444 HIS A CA 1
ATOM 3592 C C . HIS A 1 444 ? 7.951 17.451 -36.197 1.00 92.75 444 HIS A C 1
ATOM 3594 O O . HIS A 1 444 ? 8.417 17.691 -37.305 1.00 92.75 444 HIS A O 1
ATOM 3600 N N . ALA A 1 445 ? 8.738 17.129 -35.166 1.00 90.25 445 ALA A N 1
ATOM 3601 C CA . ALA A 1 445 ? 10.198 17.050 -35.257 1.00 90.25 445 ALA A CA 1
ATOM 3602 C C . ALA A 1 445 ? 10.700 16.012 -36.281 1.00 90.25 445 ALA A C 1
ATOM 3604 O O . ALA A 1 445 ? 11.819 16.140 -36.780 1.00 90.25 445 ALA A O 1
ATOM 3605 N N . THR A 1 446 ? 9.878 15.002 -36.583 1.00 92.12 446 THR A N 1
ATOM 3606 C CA . THR A 1 446 ? 10.171 13.942 -37.556 1.00 92.12 446 THR A CA 1
ATOM 3607 C C . THR A 1 446 ? 9.718 14.317 -38.970 1.00 92.12 446 THR A C 1
ATOM 3609 O O . THR A 1 446 ? 10.458 14.095 -39.924 1.00 92.12 446 THR A O 1
ATOM 3612 N N . LEU A 1 447 ? 8.516 14.889 -39.116 1.00 93.31 447 LEU A N 1
ATOM 3613 C CA . LEU A 1 447 ? 7.929 15.254 -40.413 1.00 93.31 447 LEU A CA 1
ATOM 3614 C C . LEU A 1 447 ? 8.459 16.583 -40.965 1.00 93.31 447 LEU A C 1
ATOM 3616 O O . LEU A 1 447 ? 8.484 16.789 -42.175 1.00 93.31 447 LEU A O 1
ATOM 3620 N N . SER A 1 448 ? 8.863 17.492 -40.085 1.00 91.88 448 SER A N 1
ATOM 3621 C CA . SER A 1 448 ? 9.343 18.833 -40.420 1.00 91.88 448 SER A CA 1
ATOM 3622 C C . SER A 1 448 ? 10.622 19.135 -39.630 1.00 91.88 448 SER A C 1
ATOM 3624 O O . SER A 1 448 ? 10.613 19.955 -38.707 1.00 91.88 448 SER A O 1
ATOM 3626 N N . PRO A 1 449 ? 11.727 18.426 -39.934 1.00 91.69 449 PRO A N 1
ATOM 3627 C CA . PRO A 1 449 ? 12.994 18.615 -39.242 1.00 91.69 449 PRO A CA 1
ATOM 3628 C C . PRO A 1 449 ? 13.608 19.987 -39.572 1.00 91.69 449 PRO A C 1
ATOM 3630 O O . PRO A 1 449 ? 13.359 20.534 -40.649 1.00 91.69 449 PRO A O 1
ATOM 3633 N N . PRO A 1 450 ? 14.442 20.546 -38.676 1.00 89.31 450 PRO A N 1
ATOM 3634 C CA . PRO A 1 450 ? 15.074 21.844 -38.892 1.00 89.31 450 PRO A CA 1
ATOM 3635 C C . PRO A 1 450 ? 15.988 21.830 -40.122 1.00 89.31 450 PRO A C 1
ATOM 3637 O O . PRO A 1 450 ? 16.592 20.801 -40.448 1.00 89.31 450 PRO A O 1
ATOM 3640 N N . ASP A 1 451 ? 16.143 22.986 -40.772 1.00 89.56 451 ASP A N 1
ATOM 3641 C CA . ASP A 1 451 ? 17.092 23.133 -41.874 1.00 89.56 451 ASP A CA 1
ATOM 3642 C C . ASP A 1 451 ? 18.532 23.166 -41.348 1.00 89.56 451 ASP A C 1
ATOM 3644 O O . ASP A 1 451 ? 19.102 24.200 -41.007 1.00 89.56 451 ASP A O 1
ATOM 3648 N N . ALA A 1 452 ? 19.082 21.971 -41.167 1.00 91.00 452 ALA A N 1
ATOM 3649 C CA . ALA A 1 452 ? 20.385 21.735 -40.578 1.00 91.00 452 ALA A CA 1
ATOM 3650 C C . ALA A 1 452 ? 21.088 20.558 -41.269 1.00 91.00 452 ALA A C 1
ATOM 3652 O O . ALA A 1 452 ? 20.559 19.930 -42.191 1.00 91.00 452 ALA A O 1
ATOM 3653 N N . SER A 1 453 ? 22.296 20.226 -40.810 1.00 88.56 453 SER A N 1
ATOM 3654 C CA . SER A 1 453 ? 23.028 19.072 -41.335 1.00 88.56 453 SER A CA 1
ATOM 3655 C C . SER A 1 453 ? 22.216 17.771 -41.175 1.00 88.56 453 SER A C 1
ATOM 3657 O O . SER A 1 453 ? 21.440 17.649 -40.221 1.00 88.56 453 SER A O 1
ATOM 3659 N N . PRO A 1 454 ? 22.413 16.759 -42.048 1.00 86.94 454 PRO A N 1
ATOM 3660 C CA . PRO A 1 454 ? 21.741 15.459 -41.936 1.00 86.94 454 PRO A CA 1
ATOM 3661 C C . PRO A 1 454 ? 21.845 14.844 -40.538 1.00 86.94 454 PRO A C 1
ATOM 3663 O O . PRO A 1 454 ? 20.909 14.236 -40.034 1.00 86.94 454 PRO A O 1
ATOM 3666 N N . PHE A 1 455 ? 22.975 15.063 -39.869 1.00 84.06 455 PHE A N 1
ATOM 3667 C CA . PHE A 1 455 ? 23.170 14.631 -38.496 1.00 84.06 455 PHE A CA 1
ATOM 3668 C C . PHE A 1 455 ? 22.211 15.319 -37.515 1.00 84.06 455 PHE A C 1
ATOM 3670 O O . PHE A 1 455 ? 21.581 14.639 -36.712 1.00 84.06 455 PHE A O 1
ATOM 3677 N N . ILE A 1 456 ? 22.081 16.648 -37.578 1.00 86.88 456 ILE A N 1
ATOM 3678 C CA . ILE A 1 456 ? 21.179 17.392 -36.689 1.00 86.88 456 ILE A CA 1
ATOM 3679 C C . ILE A 1 456 ? 19.729 16.981 -36.955 1.00 86.88 456 ILE A C 1
ATOM 3681 O O . ILE A 1 456 ? 18.983 16.777 -36.001 1.00 86.88 456 ILE A O 1
ATOM 3685 N N . LYS A 1 457 ? 19.351 16.771 -38.224 1.00 92.19 457 LYS A N 1
ATOM 3686 C CA . LYS A 1 457 ? 18.029 16.243 -38.599 1.00 92.19 457 LYS A CA 1
ATOM 3687 C C . LYS A 1 457 ? 17.772 14.870 -37.967 1.00 92.19 457 LYS A C 1
ATOM 3689 O O . LYS A 1 457 ? 16.758 14.692 -37.292 1.00 92.19 457 LYS A O 1
ATOM 3694 N N . TYR A 1 458 ? 18.725 13.941 -38.100 1.00 91.62 458 TYR A N 1
ATOM 3695 C CA . TYR A 1 458 ? 18.643 12.609 -37.492 1.00 91.62 458 TYR A CA 1
ATOM 3696 C C . TYR A 1 458 ? 18.534 12.681 -35.968 1.00 91.62 458 TYR A C 1
ATOM 3698 O O . TYR A 1 458 ? 17.639 12.081 -35.379 1.00 91.62 458 TYR A O 1
ATOM 3706 N N . ALA A 1 459 ? 19.448 13.411 -35.323 1.00 89.25 459 ALA A N 1
ATOM 3707 C CA . ALA A 1 459 ? 19.531 13.514 -33.873 1.00 89.25 459 ALA A CA 1
ATOM 3708 C C . ALA A 1 459 ? 18.286 14.181 -33.282 1.00 89.25 459 ALA A C 1
ATOM 3710 O O . ALA A 1 459 ? 17.795 13.717 -32.258 1.00 89.25 459 ALA A O 1
ATOM 3711 N N . ASN A 1 460 ? 17.750 15.216 -33.936 1.00 92.19 460 ASN A N 1
ATOM 3712 C CA . ASN A 1 460 ? 16.517 15.880 -33.529 1.00 92.19 460 ASN A CA 1
ATOM 3713 C C . ASN A 1 460 ? 15.346 14.889 -33.494 1.00 92.19 460 ASN A C 1
ATOM 3715 O O . ASN A 1 460 ? 14.764 14.674 -32.435 1.00 92.19 460 ASN A O 1
ATOM 3719 N N . ALA A 1 461 ? 15.059 14.214 -34.611 1.00 93.81 461 ALA A N 1
ATOM 3720 C CA . ALA A 1 461 ? 13.952 13.260 -34.680 1.00 93.81 461 ALA A CA 1
ATOM 3721 C C . ALA A 1 461 ? 14.164 12.040 -33.763 1.00 93.81 461 ALA A C 1
ATOM 3723 O O . ALA A 1 461 ? 13.249 11.638 -33.041 1.00 93.81 461 ALA A O 1
ATOM 3724 N N . PHE A 1 462 ? 15.387 11.496 -33.715 1.00 92.62 462 PHE A N 1
ATOM 3725 C CA . PHE A 1 462 ? 15.750 10.399 -32.815 1.00 92.62 462 PHE A CA 1
ATOM 3726 C C . PHE A 1 462 ? 15.504 10.773 -31.347 1.00 92.62 462 PHE A C 1
ATOM 3728 O O . PHE A 1 462 ? 14.831 10.038 -30.622 1.00 92.62 462 PHE A O 1
ATOM 3735 N N . LEU A 1 463 ? 16.032 11.917 -30.896 1.00 90.31 463 LEU A N 1
ATOM 3736 C CA . LEU A 1 463 ? 15.902 12.359 -29.509 1.00 90.31 463 LEU A CA 1
ATOM 3737 C C . LEU A 1 463 ? 14.452 12.689 -29.167 1.00 90.31 463 LEU A C 1
ATOM 3739 O O . LEU A 1 463 ? 14.003 12.311 -28.091 1.00 90.31 463 LEU A O 1
ATOM 3743 N N . SER A 1 464 ? 13.698 13.320 -30.069 1.00 92.12 464 SER A N 1
ATOM 3744 C CA . SER A 1 464 ? 12.283 13.615 -29.838 1.00 92.12 464 SER A CA 1
ATOM 3745 C C . SER A 1 464 ? 11.468 12.351 -29.566 1.00 92.12 464 SER A C 1
ATOM 3747 O O . SER A 1 464 ? 10.755 12.295 -28.565 1.00 92.12 464 SER A O 1
ATOM 3749 N N . VAL A 1 465 ? 11.613 11.301 -30.382 1.00 92.00 465 VAL A N 1
ATOM 3750 C CA . VAL A 1 465 ? 10.910 10.025 -30.149 1.00 92.00 465 VAL A CA 1
ATOM 3751 C C . VAL A 1 465 ? 11.458 9.302 -28.912 1.00 92.00 465 VAL A C 1
ATOM 3753 O O . VAL A 1 465 ? 10.687 8.762 -28.116 1.00 92.00 465 VAL A O 1
ATOM 3756 N N . ALA A 1 466 ? 12.773 9.344 -28.675 1.00 90.69 466 ALA A N 1
ATOM 3757 C CA . ALA A 1 466 ? 13.372 8.790 -27.461 1.00 90.69 466 ALA A CA 1
ATOM 3758 C C . ALA A 1 466 ? 12.861 9.484 -26.182 1.00 90.69 466 ALA A C 1
ATOM 3760 O O . ALA A 1 466 ? 12.651 8.816 -25.168 1.00 90.69 466 ALA A O 1
ATOM 3761 N N . TYR A 1 467 ? 12.599 10.794 -26.221 1.00 89.56 467 TYR A N 1
ATOM 3762 C CA . TYR A 1 467 ? 12.017 11.533 -25.102 1.00 89.56 467 TYR A CA 1
ATOM 3763 C C . TYR A 1 467 ? 10.549 11.188 -24.860 1.00 89.56 467 TYR A C 1
ATOM 3765 O O . TYR A 1 467 ? 10.137 11.174 -23.703 1.00 89.56 467 TYR A O 1
ATOM 3773 N N . VAL A 1 468 ? 9.776 10.823 -25.890 1.00 89.38 468 VAL A N 1
ATOM 3774 C CA . VAL A 1 468 ? 8.427 10.258 -25.697 1.00 89.38 468 VAL A CA 1
ATOM 3775 C C . VAL A 1 468 ? 8.512 8.945 -24.917 1.00 89.38 468 VAL A C 1
ATOM 3777 O O . VAL A 1 468 ? 7.806 8.769 -23.927 1.00 89.38 468 VAL A O 1
ATOM 3780 N N . ILE A 1 469 ? 9.429 8.047 -25.296 1.00 89.12 469 ILE A N 1
ATOM 3781 C CA . ILE A 1 469 ? 9.662 6.782 -24.575 1.00 89.12 469 ILE A CA 1
ATOM 3782 C C . ILE A 1 469 ? 10.103 7.062 -23.134 1.00 89.12 469 ILE A C 1
ATOM 3784 O O . ILE A 1 469 ? 9.622 6.421 -22.201 1.00 89.12 469 ILE A O 1
ATOM 3788 N N . ARG A 1 470 ? 10.984 8.047 -22.936 1.00 86.69 470 ARG A N 1
ATOM 3789 C CA . ARG A 1 470 ? 11.442 8.462 -21.607 1.00 86.69 470 ARG A CA 1
ATOM 3790 C C . ARG A 1 470 ? 10.312 9.056 -20.763 1.00 86.69 470 ARG A C 1
ATOM 3792 O O . ARG A 1 470 ? 10.258 8.798 -19.564 1.00 86.69 470 ARG A O 1
ATOM 3799 N N . ALA A 1 471 ? 9.408 9.819 -21.371 1.00 85.19 471 ALA A N 1
ATOM 3800 C CA . ALA A 1 471 ? 8.227 10.352 -20.705 1.00 85.19 471 ALA A CA 1
ATOM 3801 C C . ALA A 1 471 ? 7.275 9.223 -20.294 1.00 85.19 471 ALA A C 1
ATOM 3803 O O . ALA A 1 471 ? 6.827 9.208 -19.155 1.00 85.19 471 ALA A O 1
ATOM 3804 N N . VAL A 1 472 ? 7.032 8.236 -21.163 1.00 83.94 472 VAL A N 1
ATOM 3805 C CA . VAL A 1 472 ? 6.248 7.035 -20.822 1.00 83.94 472 VAL A CA 1
ATOM 3806 C C . VAL A 1 472 ? 6.877 6.287 -19.646 1.00 83.94 472 VAL A C 1
ATOM 3808 O O . VAL A 1 472 ? 6.191 5.980 -18.675 1.00 83.94 472 VAL A O 1
ATOM 3811 N N . GLU A 1 473 ? 8.188 6.051 -19.677 1.00 85.25 473 GLU A N 1
ATOM 3812 C CA . GLU A 1 473 ? 8.902 5.400 -18.577 1.00 85.25 473 GLU A CA 1
ATOM 3813 C C . GLU A 1 473 ? 8.746 6.171 -17.253 1.00 85.25 473 GLU A C 1
ATOM 3815 O O . GLU A 1 473 ? 8.392 5.592 -16.227 1.00 85.25 473 GLU A O 1
ATOM 3820 N N . LEU A 1 474 ? 9.003 7.480 -17.250 1.00 81.88 474 LEU A N 1
ATOM 3821 C CA . LEU A 1 474 ? 9.007 8.272 -16.019 1.00 81.88 474 LEU A CA 1
ATOM 3822 C C . LEU A 1 474 ? 7.607 8.612 -15.497 1.00 81.88 474 LEU A C 1
ATOM 3824 O O . LEU A 1 474 ? 7.459 8.775 -14.292 1.00 81.88 474 LEU A O 1
ATOM 3828 N N . LEU A 1 475 ? 6.612 8.763 -16.376 1.00 77.00 475 LEU A N 1
ATOM 3829 C CA . LEU A 1 475 ? 5.262 9.204 -16.009 1.00 77.00 475 LEU A CA 1
ATOM 3830 C C . LEU A 1 475 ? 4.273 8.051 -15.844 1.00 77.00 475 LEU A C 1
ATOM 3832 O O . LEU A 1 475 ? 3.330 8.188 -15.070 1.00 77.00 475 LEU A O 1
ATOM 3836 N N . LEU A 1 476 ? 4.450 6.952 -16.586 1.00 76.88 476 LEU A N 1
ATOM 3837 C CA . LEU A 1 476 ? 3.505 5.830 -16.596 1.00 76.88 476 LEU A CA 1
ATOM 3838 C C . LEU A 1 476 ? 4.068 4.568 -15.938 1.00 76.88 476 LEU A C 1
ATOM 3840 O O . LEU A 1 476 ? 3.295 3.790 -15.387 1.00 76.88 476 LEU A O 1
ATOM 3844 N N . VAL A 1 477 ? 5.388 4.345 -15.988 1.00 76.69 477 VAL A N 1
ATOM 3845 C CA . VAL A 1 477 ? 6.004 3.131 -15.419 1.00 76.69 477 VAL A CA 1
ATOM 3846 C C . VAL A 1 477 ? 6.508 3.357 -13.996 1.00 76.69 477 VAL A C 1
ATOM 3848 O O . VAL A 1 477 ? 6.306 2.501 -13.135 1.00 76.69 477 VAL A O 1
ATOM 3851 N N . TYR A 1 478 ? 7.165 4.487 -13.729 1.00 73.38 478 TYR A N 1
ATOM 3852 C CA . TYR A 1 478 ? 7.685 4.799 -12.398 1.00 73.38 478 TYR A CA 1
ATOM 3853 C C . TYR A 1 478 ? 6.816 5.798 -11.646 1.00 73.38 478 TYR A C 1
ATOM 3855 O O . TYR A 1 478 ? 6.365 6.803 -12.186 1.00 73.38 478 TYR A O 1
ATOM 3863 N N . ASP A 1 479 ? 6.659 5.563 -10.345 1.00 67.94 479 ASP A N 1
ATOM 3864 C CA . ASP A 1 479 ? 6.118 6.568 -9.441 1.00 67.94 479 ASP A CA 1
ATOM 3865 C C . ASP A 1 479 ? 7.194 7.634 -9.192 1.00 67.94 479 ASP A C 1
ATOM 3867 O O . ASP A 1 479 ? 8.145 7.415 -8.429 1.00 67.94 479 ASP A O 1
ATOM 3871 N N . LEU A 1 480 ? 7.037 8.802 -9.827 1.00 69.25 480 LEU A N 1
ATOM 3872 C CA . LEU A 1 480 ? 7.923 9.956 -9.646 1.00 69.25 480 LEU A CA 1
ATOM 3873 C C . LEU A 1 480 ? 8.152 10.284 -8.160 1.00 69.25 480 LEU A C 1
ATOM 3875 O O . LEU A 1 480 ? 9.217 10.771 -7.790 1.00 69.25 480 LEU A O 1
ATOM 3879 N N . ARG A 1 481 ? 7.184 9.996 -7.282 1.00 64.00 481 ARG A N 1
ATOM 3880 C CA . ARG A 1 481 ? 7.260 10.308 -5.849 1.00 64.00 481 ARG A CA 1
ATOM 3881 C C . ARG A 1 481 ? 8.150 9.340 -5.065 1.00 64.00 481 ARG A C 1
ATOM 3883 O O . ARG A 1 481 ? 8.460 9.611 -3.904 1.00 64.00 481 ARG A O 1
ATOM 3890 N N . GLN A 1 482 ? 8.539 8.212 -5.652 1.00 71.94 482 GLN A N 1
ATOM 3891 C CA . GLN A 1 482 ? 9.457 7.233 -5.053 1.00 71.94 482 GLN A CA 1
ATOM 3892 C C . GLN A 1 482 ? 10.897 7.398 -5.550 1.00 71.94 482 GLN A C 1
ATOM 3894 O O . GLN A 1 482 ? 11.825 6.799 -4.994 1.00 71.94 482 GLN A O 1
ATOM 3899 N N . LEU A 1 483 ? 11.104 8.230 -6.574 1.00 80.25 483 LEU A N 1
ATOM 3900 C CA . LEU A 1 483 ? 12.433 8.533 -7.079 1.00 80.25 483 LEU A CA 1
ATOM 3901 C C . LEU A 1 483 ? 13.187 9.368 -6.042 1.00 80.25 483 LEU A C 1
ATOM 3903 O O . LEU A 1 483 ? 12.726 10.418 -5.589 1.00 80.25 483 LEU A O 1
ATOM 3907 N N . LYS A 1 484 ? 14.372 8.889 -5.678 1.00 85.94 484 LYS A N 1
ATOM 3908 C CA . LYS A 1 484 ? 15.321 9.600 -4.831 1.00 85.94 484 LYS A CA 1
ATOM 3909 C C . LYS A 1 484 ? 16.626 9.766 -5.597 1.00 85.94 484 LYS A C 1
ATOM 3911 O O . LYS A 1 484 ? 17.052 8.836 -6.286 1.00 85.94 484 LYS A O 1
ATOM 3916 N N . ARG A 1 485 ? 17.261 10.926 -5.466 1.00 87.00 485 ARG A N 1
ATOM 3917 C CA . ARG A 1 485 ? 18.596 11.204 -5.997 1.00 87.00 485 ARG A CA 1
ATOM 3918 C C . ARG A 1 485 ? 19.620 11.027 -4.884 1.00 87.00 485 ARG A C 1
ATOM 3920 O O . ARG A 1 485 ? 19.424 11.530 -3.784 1.00 87.00 485 ARG A O 1
ATOM 3927 N N . ALA A 1 486 ? 20.703 10.311 -5.160 1.00 83.69 486 ALA A N 1
ATOM 3928 C CA . ALA A 1 486 ? 21.849 10.262 -4.262 1.00 83.69 486 ALA A CA 1
ATOM 3929 C C . ALA A 1 486 ? 22.630 11.582 -4.338 1.00 83.69 486 ALA A C 1
ATOM 3931 O O . ALA A 1 486 ? 23.184 11.905 -5.393 1.00 83.69 486 ALA A O 1
ATOM 3932 N N . GLU A 1 487 ? 22.702 12.314 -3.232 1.00 78.88 487 GLU A N 1
ATOM 3933 C CA . GLU A 1 487 ? 23.575 13.479 -3.082 1.00 78.88 487 GLU A CA 1
ATOM 3934 C C . GLU A 1 487 ? 24.589 13.246 -1.967 1.00 78.88 487 GLU A C 1
ATOM 3936 O O . GLU A 1 487 ? 24.401 12.419 -1.076 1.00 78.88 487 GLU A O 1
ATOM 3941 N N . THR A 1 488 ? 25.703 13.949 -2.055 1.00 69.62 488 THR A N 1
ATOM 3942 C CA . THR A 1 488 ? 26.798 13.931 -1.092 1.00 69.62 488 THR A CA 1
ATOM 3943 C C . THR A 1 488 ? 26.421 14.762 0.132 1.00 69.62 488 THR A C 1
ATOM 3945 O O . THR A 1 488 ? 26.200 15.964 0.035 1.00 69.62 488 THR A O 1
ATOM 3948 N N . SER A 1 489 ? 26.370 14.126 1.304 1.00 67.00 489 SER A N 1
ATOM 3949 C CA . SER A 1 489 ? 26.222 14.833 2.587 1.00 67.00 489 SER A CA 1
ATOM 3950 C C . SER A 1 489 ? 27.578 15.133 3.237 1.00 67.00 489 SER A C 1
ATOM 3952 O O . SER A 1 489 ? 27.671 16.023 4.078 1.00 67.00 489 SER A O 1
ATOM 3954 N N . SER A 1 490 ? 28.619 14.379 2.877 1.00 62.03 490 SER A N 1
ATOM 3955 C CA . SER A 1 490 ? 30.012 14.542 3.312 1.00 62.03 490 SER A CA 1
ATOM 3956 C C . SER A 1 490 ? 30.953 13.976 2.225 1.00 62.03 490 SER A C 1
ATOM 3958 O O . SER A 1 490 ? 30.457 13.318 1.304 1.00 62.03 490 SER A O 1
ATOM 3960 N N . PRO A 1 491 ? 32.290 14.168 2.302 1.00 60.25 491 PRO A N 1
ATOM 3961 C CA . PRO A 1 491 ? 33.252 13.750 1.265 1.00 60.25 491 PRO A CA 1
ATOM 3962 C C . PRO A 1 491 ? 33.248 12.253 0.899 1.00 60.25 491 PRO A C 1
ATOM 3964 O O . PRO A 1 491 ? 33.903 11.855 -0.061 1.00 60.25 491 PRO A O 1
ATOM 3967 N N . SER A 1 492 ? 32.520 11.417 1.642 1.00 57.03 492 SER A N 1
ATOM 3968 C CA . SER A 1 492 ? 32.469 9.963 1.460 1.00 57.03 492 SER A CA 1
ATOM 3969 C C . SER A 1 492 ? 31.086 9.339 1.686 1.00 57.03 492 SER A C 1
ATOM 3971 O O . SER A 1 492 ? 30.943 8.125 1.554 1.00 57.03 492 SER A O 1
ATOM 3973 N N . THR A 1 493 ? 30.057 10.130 2.021 1.00 67.00 493 THR A N 1
ATOM 3974 C CA . THR A 1 493 ? 28.733 9.596 2.391 1.00 67.00 493 THR A CA 1
ATOM 3975 C C . THR A 1 493 ? 27.637 10.151 1.485 1.00 67.00 493 THR A C 1
ATOM 3977 O O . THR A 1 493 ? 27.424 11.364 1.417 1.00 67.00 493 THR A O 1
ATOM 3980 N N . TYR A 1 494 ? 26.924 9.248 0.807 1.00 75.75 494 TYR A N 1
ATOM 3981 C CA . TYR A 1 494 ? 25.772 9.573 -0.032 1.00 75.75 494 TYR A CA 1
ATOM 3982 C C . TYR A 1 494 ? 24.465 9.389 0.737 1.00 75.75 494 TYR A C 1
ATOM 3984 O O . TYR A 1 494 ? 24.247 8.356 1.370 1.00 75.75 494 TYR A O 1
ATOM 3992 N N . VAL A 1 495 ? 23.575 10.371 0.634 1.00 80.69 495 VAL A N 1
ATOM 3993 C CA . VAL A 1 495 ? 22.230 10.359 1.211 1.00 80.69 495 VAL A CA 1
ATOM 3994 C C . VAL A 1 495 ? 21.204 10.434 0.082 1.00 80.69 495 VAL A C 1
ATOM 3996 O O . VAL A 1 495 ? 21.396 11.107 -0.929 1.00 80.69 495 VAL A O 1
ATOM 3999 N N . TRP A 1 496 ? 20.107 9.692 0.229 1.00 84.88 496 TRP A N 1
ATOM 4000 C CA . TRP A 1 496 ? 19.024 9.662 -0.751 1.00 84.88 496 TRP A CA 1
ATOM 4001 C C . TRP A 1 496 ? 18.029 10.793 -0.494 1.00 84.88 496 TRP A C 1
ATOM 4003 O O . TRP A 1 496 ? 17.220 10.709 0.430 1.00 84.88 496 TRP A O 1
ATOM 4013 N N . HIS A 1 497 ? 18.034 11.807 -1.353 1.00 84.00 497 HIS A N 1
ATOM 4014 C CA . HIS A 1 497 ? 17.103 12.929 -1.291 1.00 84.00 497 HIS A CA 1
ATOM 4015 C C . HIS A 1 497 ? 15.874 12.682 -2.180 1.00 84.00 497 HIS A C 1
ATOM 4017 O O . HIS A 1 497 ? 16.024 12.241 -3.322 1.00 84.00 497 HIS A O 1
ATOM 4023 N N . PRO A 1 498 ? 14.644 12.931 -1.690 1.00 85.38 498 PRO A N 1
ATOM 4024 C CA . PRO A 1 498 ? 13.436 12.846 -2.512 1.00 85.38 498 PRO A CA 1
ATOM 4025 C C . PRO A 1 498 ? 13.407 13.956 -3.572 1.00 85.38 498 PRO A C 1
ATOM 4027 O O . PRO A 1 498 ? 14.157 14.928 -3.480 1.00 85.38 498 PRO A O 1
ATOM 4030 N N . ILE A 1 499 ? 12.523 13.846 -4.574 1.00 82.06 499 ILE A N 1
ATOM 4031 C CA . ILE A 1 499 ? 12.389 14.927 -5.560 1.00 82.06 499 ILE A CA 1
ATOM 4032 C C . ILE A 1 499 ? 11.937 16.235 -4.864 1.00 82.06 499 ILE A C 1
ATOM 4034 O O . ILE A 1 499 ? 10.937 16.211 -4.142 1.00 82.06 499 ILE A O 1
ATOM 4038 N N . PRO A 1 500 ? 12.612 17.376 -5.119 1.00 82.75 500 PRO A N 1
ATOM 4039 C CA . PRO A 1 500 ? 12.244 18.690 -4.597 1.00 82.75 500 PRO A CA 1
ATOM 4040 C C . PRO A 1 500 ? 10.799 19.109 -4.932 1.00 82.75 500 PRO A C 1
ATOM 4042 O O . PRO A 1 500 ? 10.213 18.598 -5.900 1.00 82.75 500 PRO A O 1
ATOM 4045 N N . PRO A 1 501 ? 10.224 20.071 -4.184 1.00 75.94 501 PRO A N 1
ATOM 4046 C CA . PRO A 1 501 ? 8.892 20.608 -4.459 1.00 75.94 501 PRO A CA 1
ATOM 4047 C C . PRO A 1 501 ? 8.798 21.245 -5.861 1.00 75.94 501 PRO A C 1
ATOM 4049 O O . PRO A 1 501 ? 9.820 21.681 -6.412 1.00 75.94 501 PRO A O 1
ATOM 4052 N N . PRO A 1 502 ? 7.587 21.292 -6.456 1.00 73.94 502 PRO A N 1
ATOM 4053 C CA . PRO A 1 502 ? 7.367 21.880 -7.777 1.00 73.94 502 PRO A CA 1
ATOM 4054 C C . PRO A 1 502 ? 7.807 23.353 -7.822 1.00 73.94 502 PRO A C 1
ATOM 4056 O O . PRO A 1 502 ? 7.812 24.033 -6.801 1.00 73.94 502 PRO A O 1
ATOM 4059 N N . LEU A 1 503 ? 8.192 23.828 -9.014 1.00 76.88 503 LEU A N 1
ATOM 4060 C CA . LEU A 1 503 ? 8.646 25.207 -9.285 1.00 76.88 503 LEU A CA 1
ATOM 4061 C C . LEU A 1 503 ? 9.941 25.651 -8.569 1.00 76.88 503 LEU A C 1
ATOM 4063 O O . LEU A 1 503 ? 10.279 26.830 -8.585 1.00 76.88 503 LEU A O 1
ATOM 4067 N N . SER A 1 504 ? 10.712 24.727 -7.987 1.00 82.56 504 SER A N 1
ATOM 4068 C CA . SER A 1 504 ? 12.038 25.034 -7.432 1.00 82.56 504 SER A CA 1
ATOM 4069 C C . SER A 1 504 ? 13.162 24.882 -8.467 1.00 82.56 504 SER A C 1
ATOM 4071 O O . SER A 1 504 ? 13.110 24.026 -9.355 1.00 82.56 504 SER A O 1
ATOM 4073 N N . LEU A 1 505 ? 14.246 25.652 -8.311 1.00 85.12 505 LEU A N 1
ATOM 4074 C CA . LEU A 1 505 ? 15.453 25.504 -9.140 1.00 85.12 505 LEU A CA 1
ATOM 4075 C C . LEU A 1 505 ? 16.074 24.099 -8.993 1.00 85.12 505 LEU A C 1
ATOM 4077 O O . LEU A 1 505 ? 16.579 23.518 -9.954 1.00 85.12 505 LEU A O 1
ATOM 4081 N N . ALA A 1 506 ? 15.965 23.516 -7.795 1.00 81.38 506 ALA A N 1
ATOM 4082 C CA . ALA A 1 506 ? 16.365 22.141 -7.521 1.00 81.38 506 ALA A CA 1
ATOM 4083 C C . ALA A 1 506 ? 15.512 21.128 -8.307 1.00 81.38 506 ALA A C 1
ATOM 4085 O O . ALA A 1 506 ? 16.054 20.178 -8.874 1.00 81.38 506 ALA A O 1
ATOM 4086 N N . ARG A 1 507 ? 14.192 21.353 -8.419 1.00 85.62 507 ARG A N 1
ATOM 4087 C CA . ARG A 1 507 ? 13.298 20.526 -9.247 1.00 85.62 507 ARG A CA 1
ATOM 4088 C C . ARG A 1 507 ? 13.676 20.594 -10.718 1.00 85.62 507 ARG A C 1
ATOM 4090 O O . ARG A 1 507 ? 13.699 19.549 -11.366 1.00 85.62 507 ARG A O 1
ATOM 4097 N N . LEU A 1 508 ? 13.995 21.782 -11.234 1.00 85.56 508 LEU A N 1
ATOM 4098 C CA . LEU A 1 508 ? 14.459 21.937 -12.613 1.00 85.56 508 LEU A CA 1
ATOM 4099 C C . LEU A 1 508 ? 15.750 21.141 -12.836 1.00 85.56 508 LEU A C 1
ATOM 4101 O O . LEU A 1 508 ? 15.799 20.317 -13.742 1.00 85.56 508 LEU A O 1
ATOM 4105 N N . ARG A 1 509 ? 16.745 21.285 -11.952 1.00 87.19 509 ARG A N 1
ATOM 4106 C CA . ARG A 1 509 ? 18.004 20.525 -12.018 1.00 87.19 509 ARG A CA 1
ATOM 4107 C C . ARG A 1 509 ? 17.777 19.011 -12.023 1.00 87.19 509 ARG A C 1
ATOM 4109 O O . ARG A 1 509 ? 18.369 18.315 -12.841 1.00 87.19 509 ARG A O 1
ATOM 4116 N N . TYR A 1 510 ? 16.927 18.501 -11.134 1.00 88.31 510 TYR A N 1
ATOM 4117 C CA . TYR A 1 510 ? 16.624 17.068 -11.034 1.00 88.31 510 TYR A CA 1
ATOM 4118 C C . TYR A 1 510 ? 15.885 16.550 -12.267 1.00 88.31 510 TYR A C 1
ATOM 4120 O O . TYR A 1 510 ? 16.154 15.449 -12.738 1.00 88.31 510 TYR A O 1
ATOM 4128 N N . THR A 1 511 ? 14.969 17.354 -12.805 1.00 87.00 511 THR A N 1
ATOM 4129 C CA . THR A 1 511 ? 14.228 17.013 -14.023 1.00 87.00 511 THR A CA 1
ATOM 4130 C C . THR A 1 511 ? 15.171 16.972 -15.224 1.00 87.00 511 THR A C 1
ATOM 4132 O O . THR A 1 511 ? 15.151 16.007 -15.983 1.00 87.00 511 THR A O 1
ATOM 4135 N N . THR A 1 512 ? 16.061 17.958 -15.354 1.00 86.69 512 THR A N 1
ATOM 4136 C CA . THR A 1 512 ? 17.098 17.977 -16.391 1.00 86.69 512 THR A CA 1
ATOM 4137 C C . THR A 1 512 ? 18.046 16.784 -16.262 1.00 86.69 512 THR A C 1
ATOM 4139 O O . THR A 1 512 ? 18.347 16.148 -17.269 1.00 86.69 512 THR A O 1
ATOM 4142 N N . ASP A 1 513 ? 18.460 16.415 -15.043 1.00 87.50 513 ASP A N 1
ATOM 4143 C CA . ASP A 1 513 ? 19.260 15.204 -14.807 1.00 87.50 513 ASP A CA 1
ATOM 4144 C C . ASP A 1 513 ? 18.501 13.951 -15.268 1.00 87.50 513 ASP A C 1
ATOM 4146 O O . ASP A 1 513 ? 19.030 13.181 -16.057 1.00 87.50 513 ASP A O 1
ATOM 4150 N N . LEU A 1 514 ? 17.229 13.770 -14.897 1.00 86.88 514 LEU A N 1
ATOM 4151 C CA . LEU A 1 514 ? 16.420 12.622 -15.342 1.00 86.88 514 LEU A CA 1
ATOM 4152 C C . LEU A 1 514 ? 16.261 12.525 -16.866 1.00 86.88 514 LEU A C 1
ATOM 4154 O O . LEU A 1 514 ? 16.206 11.409 -17.398 1.00 86.88 514 LEU A O 1
ATOM 4158 N N . LEU A 1 515 ? 16.173 13.662 -17.558 1.00 84.06 515 LEU A N 1
ATOM 4159 C CA . LEU A 1 515 ? 16.055 13.720 -19.015 1.00 84.06 515 LEU A CA 1
ATOM 4160 C C . LEU A 1 515 ? 17.385 13.405 -19.712 1.00 84.06 515 LEU A C 1
ATOM 4162 O O . LEU A 1 515 ? 17.393 12.678 -20.703 1.00 84.06 515 LEU A O 1
ATOM 4166 N N . LEU A 1 516 ? 18.506 13.908 -19.191 1.00 83.75 516 LEU A N 1
ATOM 4167 C CA . LEU A 1 516 ? 19.838 13.717 -19.780 1.00 83.75 516 LEU A CA 1
ATOM 4168 C C . LEU A 1 516 ? 20.541 12.431 -19.307 1.00 83.75 516 LEU A C 1
ATOM 4170 O O . LEU A 1 516 ? 21.525 12.007 -19.912 1.00 83.75 516 LEU A O 1
ATOM 4174 N N . ASN A 1 517 ? 20.024 11.779 -18.263 1.00 86.44 517 ASN A N 1
ATOM 4175 C CA . ASN A 1 517 ? 20.543 10.545 -17.672 1.00 86.44 517 ASN A CA 1
ATOM 4176 C C . ASN A 1 517 ? 19.540 9.384 -17.845 1.00 86.44 517 ASN A C 1
ATOM 4178 O O . ASN A 1 517 ? 18.934 8.922 -16.871 1.00 86.44 517 ASN A O 1
ATOM 4182 N N . PRO A 1 518 ? 19.355 8.859 -19.073 1.00 85.12 518 PRO A N 1
ATOM 4183 C CA . PRO A 1 518 ? 18.412 7.767 -19.339 1.00 85.12 518 PRO A CA 1
ATOM 4184 C C . PRO A 1 518 ? 18.796 6.449 -18.642 1.00 85.12 518 PRO A C 1
ATOM 4186 O O . PRO A 1 518 ? 17.952 5.576 -18.449 1.00 85.12 518 PRO A O 1
ATOM 4189 N N . ARG A 1 519 ? 20.057 6.307 -18.209 1.00 86.00 519 ARG A N 1
ATOM 4190 C CA . ARG A 1 519 ? 20.550 5.150 -17.441 1.00 86.00 519 ARG A CA 1
ATOM 4191 C C . ARG A 1 519 ? 20.171 5.213 -15.955 1.00 86.00 519 ARG A C 1
ATOM 4193 O O . ARG A 1 519 ? 20.275 4.197 -15.270 1.00 86.00 519 ARG A O 1
ATOM 4200 N N . GLY A 1 520 ? 19.719 6.372 -15.466 1.00 85.56 520 GLY A N 1
ATOM 4201 C CA . GLY A 1 520 ? 19.312 6.575 -14.074 1.00 85.56 520 GLY A CA 1
ATOM 4202 C C . GLY A 1 520 ? 20.472 6.536 -13.078 1.00 85.56 520 GLY A C 1
ATOM 4203 O O . GLY A 1 520 ? 20.282 6.143 -11.933 1.00 85.56 520 GLY A O 1
ATOM 4204 N N . ILE A 1 521 ? 21.686 6.907 -13.492 1.00 87.31 521 ILE A N 1
ATOM 4205 C CA . ILE A 1 521 ? 22.877 6.838 -12.633 1.00 87.31 521 ILE A CA 1
ATOM 4206 C C . ILE A 1 521 ? 22.688 7.725 -11.397 1.00 87.31 521 ILE A C 1
ATOM 4208 O O . ILE A 1 521 ? 22.380 8.909 -11.530 1.00 87.31 521 ILE A O 1
ATOM 4212 N N . GLY A 1 522 ? 22.861 7.157 -10.201 1.00 82.88 522 GLY A N 1
ATOM 4213 C CA . GLY A 1 522 ? 22.661 7.871 -8.940 1.00 82.88 522 GLY A CA 1
ATOM 4214 C C . GLY A 1 522 ? 21.196 8.118 -8.560 1.00 82.88 522 GLY A C 1
ATOM 4215 O O . GLY A 1 522 ? 20.933 8.941 -7.677 1.00 82.88 522 GLY A O 1
ATOM 4216 N N . TRP A 1 523 ? 20.251 7.420 -9.194 1.00 86.75 523 TRP A N 1
ATOM 4217 C CA . TRP A 1 523 ? 18.832 7.436 -8.844 1.00 86.75 523 TRP A CA 1
ATOM 4218 C C . TRP A 1 523 ? 18.374 6.103 -8.236 1.00 86.75 523 TRP A C 1
ATOM 4220 O O . TRP A 1 523 ? 18.795 5.030 -8.665 1.00 86.75 523 TRP A O 1
ATOM 4230 N N . SER A 1 524 ? 17.462 6.163 -7.261 1.00 82.81 524 SER A N 1
ATOM 4231 C CA . SER A 1 524 ? 17.027 5.009 -6.449 1.00 82.81 524 SER A CA 1
ATOM 4232 C C . SER A 1 524 ? 16.414 3.862 -7.252 1.00 82.81 524 SER A C 1
ATOM 4234 O O . SER A 1 524 ? 16.465 2.706 -6.843 1.00 82.81 524 SER A O 1
ATOM 4236 N N . TYR A 1 525 ? 15.846 4.170 -8.414 1.00 77.94 525 TYR A N 1
ATOM 4237 C CA . TYR A 1 525 ? 15.195 3.200 -9.286 1.00 77.94 525 TYR A CA 1
ATOM 4238 C C . TYR A 1 525 ? 16.183 2.396 -10.150 1.00 77.94 525 TYR A C 1
ATOM 4240 O O . TYR A 1 525 ? 15.780 1.444 -10.828 1.00 77.94 525 TYR A O 1
ATOM 4248 N N . ALA A 1 526 ? 17.473 2.753 -10.149 1.00 73.81 526 ALA A N 1
ATOM 4249 C CA . ALA A 1 526 ? 18.532 2.100 -10.916 1.00 73.81 526 ALA A CA 1
ATOM 4250 C C . ALA A 1 526 ? 19.666 1.594 -9.998 1.00 73.81 526 ALA A C 1
ATOM 4252 O O . ALA A 1 526 ? 20.784 2.108 -10.045 1.00 73.81 526 ALA A O 1
ATOM 4253 N N . PRO A 1 527 ? 19.420 0.535 -9.198 1.00 60.16 527 PRO A N 1
ATOM 4254 C CA . PRO A 1 527 ? 20.359 0.071 -8.173 1.00 60.16 527 PRO A CA 1
ATOM 4255 C C . PRO A 1 527 ? 21.714 -0.401 -8.723 1.00 60.16 527 PRO A C 1
ATOM 4257 O O . PRO A 1 527 ? 22.707 -0.343 -8.002 1.00 60.16 527 PRO A O 1
ATOM 4260 N N . ALA A 1 528 ? 21.780 -0.805 -10.000 1.00 67.00 528 ALA A N 1
ATOM 4261 C CA . ALA A 1 528 ? 23.026 -1.161 -10.690 1.00 67.00 528 ALA A CA 1
ATOM 4262 C C . ALA A 1 528 ? 24.015 0.015 -10.828 1.00 67.00 528 ALA A C 1
ATOM 4264 O O . ALA A 1 528 ? 25.197 -0.206 -11.072 1.00 67.00 528 ALA A O 1
ATOM 4265 N N . TYR A 1 529 ? 23.532 1.251 -10.676 1.00 71.12 529 TYR A N 1
ATOM 4266 C CA . TYR A 1 529 ? 24.303 2.487 -10.780 1.00 71.12 529 TYR A CA 1
ATOM 4267 C C . TYR A 1 529 ? 24.206 3.309 -9.485 1.00 71.12 529 TYR A C 1
ATOM 4269 O O . TYR A 1 529 ? 24.070 4.535 -9.519 1.00 71.12 529 TYR A O 1
ATOM 4277 N N . SER A 1 530 ? 24.230 2.613 -8.346 1.00 66.69 530 SER A N 1
ATOM 4278 C CA . SER A 1 530 ? 24.308 3.215 -7.013 1.00 66.69 530 SER A CA 1
ATOM 4279 C C . SER A 1 530 ? 25.709 3.779 -6.741 1.00 66.69 530 SER A C 1
ATOM 4281 O O . SER A 1 530 ? 26.686 3.246 -7.277 1.00 66.69 530 SER A O 1
ATOM 4283 N N . PRO A 1 531 ? 25.829 4.826 -5.905 1.00 69.62 531 PRO A N 1
ATOM 4284 C CA . PRO A 1 531 ? 27.132 5.322 -5.480 1.00 69.62 531 PRO A CA 1
ATOM 4285 C C . PRO A 1 531 ? 27.946 4.208 -4.800 1.00 69.62 531 PRO A C 1
ATOM 4287 O O . PRO A 1 531 ? 27.372 3.405 -4.055 1.00 69.62 531 PRO A O 1
ATOM 4290 N N . PRO A 1 532 ? 29.266 4.137 -5.038 1.00 69.44 532 PRO A N 1
ATOM 4291 C CA . PRO A 1 532 ? 30.121 3.167 -4.371 1.00 69.44 532 PRO A CA 1
ATOM 4292 C C . PRO A 1 532 ? 30.220 3.455 -2.864 1.00 69.44 532 PRO A C 1
ATOM 4294 O O . PRO A 1 532 ? 30.106 4.602 -2.429 1.00 69.44 532 PRO A O 1
ATOM 4297 N N . GLN A 1 533 ? 30.437 2.405 -2.065 1.00 60.41 533 GLN A N 1
ATOM 4298 C CA . GLN A 1 533 ? 30.765 2.547 -0.642 1.00 60.41 533 GLN A CA 1
ATOM 4299 C C . GLN A 1 533 ? 32.142 3.215 -0.480 1.00 60.41 533 GLN A C 1
ATOM 4301 O O . GLN A 1 533 ? 32.977 3.125 -1.380 1.00 60.41 533 GLN A O 1
ATOM 4306 N N . ALA A 1 534 ? 32.352 3.887 0.657 1.00 54.47 534 ALA A N 1
ATOM 4307 C CA . ALA A 1 534 ? 33.430 4.848 0.935 1.00 54.47 534 ALA A CA 1
ATOM 4308 C C . ALA A 1 534 ? 34.884 4.379 0.673 1.00 54.47 534 ALA A C 1
ATOM 4310 O O . ALA A 1 534 ? 35.786 5.212 0.676 1.00 54.47 534 ALA A O 1
ATOM 4311 N N . ASP A 1 535 ? 35.110 3.099 0.370 1.00 47.47 535 ASP A N 1
ATOM 4312 C CA . ASP A 1 535 ? 36.437 2.485 0.245 1.00 47.47 535 ASP A CA 1
ATOM 4313 C C . ASP A 1 535 ? 36.921 2.278 -1.208 1.00 47.47 535 ASP A C 1
ATOM 4315 O O . ASP A 1 535 ? 37.978 1.690 -1.439 1.00 47.47 535 ASP A O 1
ATOM 4319 N N . SER A 1 536 ? 36.189 2.742 -2.230 1.00 50.59 536 SER A N 1
ATOM 4320 C CA . SER A 1 536 ? 36.592 2.506 -3.626 1.00 50.59 536 SER A CA 1
ATOM 4321 C C . SER A 1 536 ? 37.495 3.614 -4.191 1.00 50.59 536 SER A C 1
ATOM 4323 O O . SER A 1 536 ? 37.014 4.693 -4.530 1.00 50.59 536 SER A O 1
ATOM 4325 N N . ASN A 1 537 ? 38.789 3.307 -4.338 1.00 51.34 537 ASN A N 1
ATOM 4326 C CA . ASN A 1 537 ? 39.798 3.949 -5.197 1.00 51.34 537 ASN A CA 1
ATOM 4327 C C . ASN A 1 537 ? 39.402 5.293 -5.843 1.00 51.34 537 ASN A C 1
ATOM 4329 O O . ASN A 1 537 ? 38.838 5.338 -6.942 1.00 51.34 537 ASN A O 1
ATOM 4333 N N . ASN A 1 538 ? 39.818 6.394 -5.212 1.00 55.81 538 ASN A N 1
ATOM 4334 C CA . ASN A 1 538 ? 39.793 7.730 -5.804 1.00 55.81 538 ASN A CA 1
ATOM 4335 C C . ASN A 1 538 ? 40.766 7.796 -6.993 1.00 55.81 538 ASN A C 1
ATOM 4337 O O . ASN A 1 538 ? 41.937 8.147 -6.850 1.00 55.81 538 ASN A O 1
ATOM 4341 N N . ALA A 1 539 ? 40.293 7.444 -8.190 1.00 61.12 539 ALA A N 1
ATOM 4342 C CA . ALA A 1 539 ? 41.035 7.696 -9.419 1.00 61.12 539 ALA A CA 1
ATOM 4343 C C . ALA A 1 539 ? 41.312 9.203 -9.537 1.00 61.12 539 ALA A C 1
ATOM 4345 O O . ALA A 1 539 ? 40.391 10.011 -9.411 1.00 61.12 539 ALA A O 1
ATOM 4346 N N . SER A 1 540 ? 42.569 9.587 -9.782 1.00 73.94 540 SER A N 1
ATOM 4347 C CA . SER A 1 540 ? 42.933 11.005 -9.843 1.00 73.94 540 SER A CA 1
ATOM 4348 C C . SER A 1 540 ? 42.136 11.724 -10.937 1.00 73.94 540 SER A C 1
ATOM 4350 O O . SER A 1 540 ? 41.994 11.221 -12.056 1.00 73.94 540 SER A O 1
ATOM 4352 N N . THR A 1 541 ? 41.633 12.925 -10.639 1.00 78.38 541 THR A N 1
ATOM 4353 C CA . THR A 1 541 ? 40.872 13.752 -11.594 1.00 78.38 541 THR A CA 1
ATOM 4354 C C . THR A 1 541 ? 41.636 13.940 -12.907 1.00 78.38 541 THR A C 1
ATOM 4356 O O . THR A 1 541 ? 41.053 13.861 -13.986 1.00 78.38 541 THR A O 1
ATOM 4359 N N . ARG A 1 542 ? 42.966 14.092 -12.829 1.00 81.00 542 ARG A N 1
ATOM 4360 C CA . ARG A 1 542 ? 43.851 14.196 -13.998 1.00 81.00 542 ARG A CA 1
ATOM 4361 C C . ARG A 1 542 ? 43.868 12.914 -14.830 1.00 81.00 542 ARG A C 1
ATOM 4363 O O . ARG A 1 542 ? 43.716 12.993 -16.044 1.00 81.00 542 ARG A O 1
ATOM 4370 N N . ALA A 1 543 ? 43.999 11.743 -14.201 1.00 85.88 543 ALA A N 1
ATOM 4371 C CA . ALA A 1 543 ? 43.961 10.463 -14.910 1.00 85.88 543 ALA A CA 1
ATOM 4372 C C . ALA A 1 543 ? 42.590 10.214 -15.559 1.00 85.88 543 ALA A C 1
ATOM 4374 O O . ALA A 1 543 ? 42.521 9.722 -16.686 1.00 85.88 543 ALA A O 1
ATOM 4375 N N . PHE A 1 544 ? 41.499 10.600 -14.889 1.00 86.88 544 PHE A N 1
ATOM 4376 C CA . PHE A 1 544 ? 40.149 10.512 -15.444 1.00 86.88 544 PHE A CA 1
ATOM 4377 C C . PHE A 1 544 ? 39.976 11.404 -16.681 1.00 86.88 544 PHE A C 1
ATOM 4379 O O . PHE A 1 544 ? 39.496 10.923 -17.709 1.00 86.88 544 PHE A O 1
ATOM 4386 N N . VAL A 1 545 ? 40.376 12.678 -16.605 1.00 87.75 545 VAL A N 1
ATOM 4387 C CA . VAL A 1 545 ? 40.278 13.617 -17.735 1.00 87.75 545 VAL A CA 1
ATOM 4388 C C . VAL A 1 545 ? 41.167 13.158 -18.890 1.00 87.75 545 VAL A C 1
ATOM 4390 O O . VAL A 1 545 ? 40.683 13.052 -20.014 1.00 87.75 545 VAL A O 1
ATOM 4393 N N . LEU A 1 546 ? 42.425 12.787 -18.624 1.00 90.25 546 LEU A N 1
ATOM 4394 C CA . LEU A 1 546 ? 43.355 12.306 -19.651 1.00 90.25 546 LEU A CA 1
ATOM 4395 C C . LEU A 1 546 ? 42.821 11.061 -20.371 1.00 90.25 546 LEU A C 1
ATOM 4397 O O . LEU A 1 546 ? 42.866 10.993 -21.597 1.00 90.25 546 LEU A O 1
ATOM 4401 N N . LYS A 1 547 ? 42.248 10.105 -19.628 1.00 90.69 547 LYS A N 1
ATOM 4402 C CA . LYS A 1 547 ? 41.603 8.916 -20.201 1.00 90.69 547 LYS A CA 1
ATOM 4403 C C . LYS A 1 547 ? 40.489 9.290 -21.181 1.00 90.69 547 LYS A C 1
ATOM 4405 O O . LYS A 1 547 ? 40.401 8.692 -22.251 1.00 90.69 547 LYS A O 1
ATOM 4410 N N . HIS A 1 548 ? 39.637 10.253 -20.829 1.00 92.62 548 HIS A N 1
ATOM 4411 C CA . HIS A 1 548 ? 38.525 10.668 -21.686 1.00 92.62 548 HIS A CA 1
ATOM 4412 C C . HIS A 1 548 ? 38.978 11.535 -22.866 1.00 92.62 548 HIS A C 1
ATOM 4414 O O . HIS A 1 548 ? 38.416 11.390 -23.946 1.00 92.62 548 HIS A O 1
ATOM 4420 N N . LEU A 1 549 ? 40.029 12.346 -22.720 1.00 93.38 549 LEU A N 1
ATOM 4421 C CA . LEU A 1 549 ? 40.639 13.076 -23.837 1.00 93.38 549 LEU A CA 1
ATOM 4422 C C . LEU A 1 549 ? 41.303 12.132 -24.845 1.00 93.38 549 LEU A C 1
ATOM 4424 O O . LEU A 1 549 ? 41.070 12.263 -26.044 1.00 93.38 549 LEU A O 1
ATOM 4428 N N . LEU A 1 550 ? 42.064 11.137 -24.374 1.00 94.88 550 LEU A N 1
ATOM 4429 C CA . LEU A 1 550 ? 42.638 10.107 -25.245 1.00 94.88 550 LEU A CA 1
ATOM 4430 C C . LEU A 1 550 ? 41.533 9.351 -25.989 1.00 94.88 550 LEU A C 1
ATOM 4432 O O . LEU A 1 550 ? 41.641 9.091 -27.183 1.00 94.88 550 LEU A O 1
ATOM 4436 N N . LYS A 1 551 ? 40.443 9.040 -25.289 1.00 92.88 551 LYS A N 1
ATOM 4437 C CA . LYS A 1 551 ? 39.275 8.379 -25.866 1.00 92.88 551 LYS A CA 1
ATOM 4438 C C . LYS A 1 551 ? 38.541 9.252 -26.888 1.00 92.88 551 LYS A C 1
ATOM 4440 O O . LYS A 1 551 ? 38.106 8.748 -27.919 1.00 92.88 551 LYS A O 1
ATOM 4445 N N . LEU A 1 552 ? 38.425 10.555 -26.640 1.00 94.31 552 LEU A N 1
ATOM 4446 C CA . LEU A 1 552 ? 37.870 11.513 -27.597 1.00 94.31 552 LEU A CA 1
ATOM 4447 C C . LEU A 1 552 ? 38.740 11.590 -28.859 1.00 94.31 552 LEU A C 1
ATOM 4449 O O . LEU A 1 552 ? 38.219 11.568 -29.969 1.00 94.31 552 LEU A O 1
ATOM 4453 N N . PHE A 1 553 ? 40.064 11.598 -28.698 1.00 95.50 553 PHE A N 1
ATOM 4454 C CA . PHE A 1 553 ? 41.001 11.579 -29.818 1.00 95.50 553 PHE A CA 1
ATOM 4455 C C . PHE A 1 553 ? 40.885 10.294 -30.652 1.00 95.50 553 PHE A C 1
ATOM 4457 O O . PHE A 1 553 ? 40.761 10.366 -31.875 1.00 95.50 553 PHE A O 1
ATOM 4464 N N . THR A 1 554 ? 40.871 9.116 -30.017 1.00 94.38 554 THR A N 1
ATOM 4465 C CA . THR A 1 554 ? 40.764 7.839 -30.743 1.00 94.38 554 THR A CA 1
ATOM 4466 C C . THR A 1 554 ? 39.421 7.690 -31.451 1.00 94.38 554 THR A C 1
ATOM 4468 O O . THR A 1 554 ? 39.380 7.272 -32.606 1.00 94.38 554 THR A O 1
ATOM 4471 N N . THR A 1 555 ? 38.320 8.069 -30.802 1.00 94.06 555 THR A N 1
ATOM 4472 C CA . THR A 1 555 ? 36.983 8.033 -31.413 1.00 94.06 555 THR A CA 1
ATOM 4473 C C . THR A 1 555 ? 36.839 9.034 -32.560 1.00 94.06 555 THR A C 1
ATOM 4475 O O . THR A 1 555 ? 36.287 8.680 -33.602 1.00 94.06 555 THR A O 1
ATOM 4478 N N . TYR A 1 556 ? 37.410 10.236 -32.438 1.00 94.50 556 TYR A N 1
ATOM 4479 C CA . TYR A 1 556 ? 37.486 11.195 -33.541 1.00 94.50 556 TYR A CA 1
ATOM 4480 C C . TYR A 1 556 ? 38.270 10.632 -34.733 1.00 94.50 556 TYR A C 1
ATOM 4482 O O . TYR A 1 556 ? 37.796 10.707 -35.865 1.00 94.50 556 TYR A O 1
ATOM 4490 N N . LEU A 1 557 ? 39.433 10.013 -34.490 1.00 95.38 557 LEU A N 1
ATOM 4491 C CA . LEU A 1 557 ? 40.242 9.396 -35.543 1.00 95.38 557 LEU A CA 1
ATOM 4492 C C . LEU A 1 557 ? 39.463 8.294 -36.275 1.00 95.38 557 LEU A C 1
ATOM 4494 O O . LEU A 1 557 ? 39.452 8.278 -37.502 1.00 95.38 557 LEU A O 1
ATOM 4498 N N . LEU A 1 558 ? 38.782 7.407 -35.540 1.00 93.38 558 LEU A N 1
ATOM 4499 C CA . LEU A 1 558 ? 37.959 6.338 -36.119 1.00 93.38 558 LEU A CA 1
ATOM 4500 C C . LEU A 1 558 ? 36.815 6.895 -36.975 1.00 93.38 558 LEU A C 1
ATOM 4502 O O . LEU A 1 558 ? 36.584 6.423 -38.089 1.00 93.38 558 LEU A O 1
ATOM 4506 N N . PHE A 1 559 ? 36.121 7.920 -36.479 1.00 90.38 559 PHE A N 1
ATOM 4507 C CA . PHE A 1 559 ? 35.024 8.552 -37.206 1.00 90.38 559 PHE A CA 1
ATOM 4508 C C . PHE A 1 559 ? 35.516 9.284 -38.464 1.00 90.38 559 PHE A C 1
ATOM 4510 O O . PHE A 1 559 ? 34.930 9.144 -39.540 1.00 90.38 559 PHE A O 1
ATOM 4517 N N . ASN A 1 560 ? 36.632 10.013 -38.362 1.00 92.69 560 ASN A N 1
ATOM 4518 C CA . ASN A 1 560 ? 37.254 10.684 -39.499 1.00 92.69 560 ASN A CA 1
ATOM 4519 C C . ASN A 1 560 ? 37.792 9.681 -40.528 1.00 92.69 560 ASN A C 1
ATOM 4521 O O . ASN A 1 560 ? 37.619 9.894 -41.724 1.00 92.69 560 ASN A O 1
ATOM 4525 N N . LEU A 1 561 ? 38.381 8.565 -40.087 1.00 92.88 561 LEU A N 1
ATOM 4526 C CA . LEU A 1 561 ? 38.827 7.489 -40.971 1.00 92.88 561 LEU A CA 1
ATOM 4527 C C . LEU A 1 561 ? 37.644 6.900 -41.746 1.00 92.88 561 LEU A C 1
ATOM 4529 O O . LEU A 1 561 ? 37.732 6.759 -42.965 1.00 92.88 561 LEU A O 1
ATOM 4533 N N . HIS A 1 562 ? 36.519 6.629 -41.078 1.00 92.00 562 HIS A N 1
ATOM 4534 C CA . HIS A 1 562 ? 35.291 6.198 -41.747 1.00 92.00 562 HIS A CA 1
ATOM 4535 C C . HIS A 1 562 ? 34.826 7.228 -42.789 1.00 92.00 562 HIS A C 1
ATOM 4537 O O . HIS A 1 562 ? 34.596 6.873 -43.945 1.00 92.00 562 HIS A O 1
ATOM 4543 N N . GLN A 1 563 ? 34.744 8.510 -42.418 1.00 89.81 563 GLN A N 1
ATOM 4544 C CA . GLN A 1 563 ? 34.305 9.567 -43.332 1.00 89.81 563 GLN A CA 1
ATOM 4545 C C . GLN A 1 563 ? 35.257 9.736 -44.526 1.00 89.81 563 GLN A C 1
ATOM 4547 O O . GLN A 1 563 ? 34.806 9.903 -45.658 1.00 89.81 563 GLN A O 1
ATOM 4552 N N . ALA A 1 564 ? 36.569 9.668 -44.301 1.00 91.00 564 ALA A N 1
ATOM 4553 C CA . ALA A 1 564 ? 37.572 9.748 -45.353 1.00 91.00 564 ALA A CA 1
ATOM 4554 C C . ALA A 1 564 ? 37.503 8.539 -46.296 1.00 91.00 564 ALA A C 1
ATOM 4556 O O . ALA A 1 564 ? 37.554 8.721 -47.509 1.00 91.00 564 ALA A O 1
ATOM 4557 N N . THR A 1 565 ? 37.341 7.330 -45.756 1.00 90.25 565 THR A N 1
ATOM 4558 C CA . THR A 1 565 ? 37.404 6.073 -46.519 1.00 90.25 565 THR A CA 1
ATOM 4559 C C . THR A 1 565 ? 36.098 5.779 -47.252 1.00 90.25 565 THR A C 1
ATOM 4561 O O . THR A 1 565 ? 36.100 5.588 -48.461 1.00 90.25 565 THR A O 1
ATOM 4564 N N . PHE A 1 566 ? 34.970 5.784 -46.539 1.00 88.75 566 PHE A N 1
ATOM 4565 C CA . PHE A 1 566 ? 33.665 5.389 -47.078 1.00 88.75 566 PHE A CA 1
ATOM 4566 C C . PHE A 1 566 ? 32.792 6.577 -47.483 1.00 88.75 566 PHE A C 1
ATOM 4568 O O . PHE A 1 566 ? 31.946 6.433 -48.356 1.00 88.75 566 PHE A O 1
ATOM 4575 N N . GLY A 1 567 ? 32.987 7.752 -46.876 1.00 84.50 567 GLY A N 1
ATOM 4576 C CA . GLY A 1 567 ? 32.222 8.951 -47.228 1.00 84.50 567 GLY A CA 1
ATOM 4577 C C . GLY A 1 567 ? 32.772 9.665 -48.463 1.00 84.50 567 GLY A C 1
ATOM 4578 O O . GLY A 1 567 ? 32.027 9.960 -49.389 1.00 84.50 567 GLY A O 1
ATOM 4579 N N . ARG A 1 568 ? 34.081 9.949 -48.476 1.00 89.44 568 ARG A N 1
ATOM 4580 C CA . ARG A 1 568 ? 34.727 10.747 -49.536 1.00 89.44 568 ARG A CA 1
ATOM 4581 C C . ARG A 1 568 ? 35.404 9.901 -50.617 1.00 89.44 568 ARG A C 1
ATOM 4583 O O . ARG A 1 568 ? 35.367 10.282 -51.778 1.00 89.44 568 ARG A O 1
ATOM 4590 N N . ASN A 1 569 ? 36.005 8.765 -50.250 1.00 90.88 569 ASN A N 1
ATOM 4591 C CA . ASN A 1 569 ? 36.862 7.973 -51.145 1.00 90.88 569 ASN A CA 1
ATOM 4592 C C . ASN A 1 569 ? 36.373 6.529 -51.362 1.00 90.88 569 ASN A C 1
ATOM 4594 O O . ASN A 1 569 ? 37.183 5.634 -51.607 1.00 90.88 569 ASN A O 1
ATOM 4598 N N . PHE A 1 570 ? 35.058 6.285 -51.307 1.00 88.94 570 PHE A N 1
ATOM 4599 C CA . PHE A 1 570 ? 34.494 4.944 -51.513 1.00 88.94 570 PHE A CA 1
ATOM 4600 C C . PHE A 1 570 ? 34.965 4.256 -52.813 1.00 88.94 570 PHE A C 1
ATOM 4602 O O . PHE A 1 570 ? 35.315 3.074 -52.753 1.00 88.94 570 PHE A O 1
ATOM 4609 N N . PRO A 1 571 ? 35.063 4.949 -53.971 1.00 89.06 571 PRO A N 1
ATOM 4610 C CA . PRO A 1 571 ? 35.575 4.330 -55.196 1.00 89.06 571 PRO A CA 1
ATOM 4611 C C . PRO A 1 571 ? 36.994 3.764 -55.040 1.00 89.06 571 PRO A C 1
ATOM 4613 O O . PRO A 1 571 ? 37.286 2.680 -55.540 1.00 89.06 571 PRO A O 1
ATOM 4616 N N . SER A 1 572 ? 37.858 4.440 -54.279 1.00 89.56 572 SER A N 1
ATOM 4617 C CA . SER A 1 572 ? 39.233 3.998 -54.025 1.00 89.56 572 SER A CA 1
ATOM 4618 C C . SER A 1 572 ? 39.291 2.694 -53.224 1.00 89.56 572 SER A C 1
ATOM 4620 O O . SER A 1 572 ? 40.192 1.886 -53.431 1.00 89.56 572 SER A O 1
ATOM 4622 N N . VAL A 1 573 ? 38.308 2.443 -52.351 1.00 88.00 573 VAL A N 1
ATOM 4623 C CA . VAL A 1 573 ? 38.177 1.169 -51.619 1.00 88.00 573 VAL A CA 1
ATOM 4624 C C . VAL A 1 573 ? 37.861 0.026 -52.584 1.00 88.00 573 VAL A C 1
ATOM 4626 O O . VAL A 1 573 ? 38.490 -1.029 -52.517 1.00 88.00 573 VAL A O 1
ATOM 4629 N N . ALA A 1 574 ? 36.931 0.242 -53.517 1.00 87.62 574 ALA A N 1
ATOM 4630 C CA . ALA A 1 574 ? 36.574 -0.756 -54.525 1.00 87.62 574 ALA A CA 1
ATOM 4631 C C . ALA A 1 574 ? 37.763 -1.091 -55.447 1.00 87.62 574 ALA A C 1
ATOM 4633 O O . ALA A 1 574 ? 38.001 -2.264 -55.744 1.00 87.62 574 ALA A O 1
ATOM 4634 N N . VAL A 1 575 ? 38.556 -0.083 -55.829 1.00 90.62 575 VAL A N 1
ATOM 4635 C CA . VAL A 1 575 ? 39.796 -0.260 -56.608 1.00 90.62 575 VAL A CA 1
ATOM 4636 C C . VAL A 1 575 ? 40.862 -1.016 -55.809 1.00 90.62 575 VAL A C 1
ATOM 4638 O O . VAL A 1 575 ? 41.538 -1.891 -56.354 1.00 90.62 575 VAL A O 1
ATOM 4641 N N . ALA A 1 576 ? 41.002 -0.745 -54.509 1.00 88.81 576 ALA A N 1
ATOM 4642 C CA . ALA A 1 576 ? 41.947 -1.460 -53.653 1.00 88.81 576 ALA A CA 1
ATOM 4643 C C . ALA A 1 576 ? 41.602 -2.954 -53.529 1.00 88.81 576 ALA A C 1
ATOM 4645 O O . ALA A 1 576 ? 42.491 -3.797 -53.649 1.00 88.81 576 ALA A O 1
ATOM 4646 N N . ILE A 1 577 ? 40.317 -3.295 -53.366 1.00 88.06 577 ILE A N 1
ATOM 4647 C CA . ILE A 1 577 ? 39.844 -4.691 -53.354 1.00 88.06 577 ILE A CA 1
ATOM 4648 C C . ILE A 1 577 ? 40.108 -5.355 -54.703 1.00 88.06 577 ILE A C 1
ATOM 4650 O O . ILE A 1 577 ? 40.600 -6.480 -54.742 1.00 88.06 577 ILE A O 1
ATOM 4654 N N . GLN A 1 578 ? 39.828 -4.655 -55.805 1.00 89.44 578 GLN A N 1
ATOM 4655 C CA . GLN A 1 578 ? 40.086 -5.161 -57.152 1.00 89.44 578 GLN A CA 1
ATOM 4656 C C . GLN A 1 578 ? 41.570 -5.483 -57.358 1.00 89.44 578 GLN A C 1
ATOM 4658 O O . GLN A 1 578 ? 41.911 -6.562 -57.837 1.00 89.44 578 GLN A O 1
ATOM 4663 N N . THR A 1 579 ? 42.447 -4.576 -56.925 1.00 89.75 579 THR A N 1
ATOM 4664 C CA . THR A 1 579 ? 43.906 -4.729 -57.010 1.00 89.75 579 THR A CA 1
ATOM 4665 C C . THR A 1 579 ? 44.412 -5.863 -56.114 1.00 89.75 579 THR A C 1
ATOM 4667 O O . THR A 1 579 ? 45.350 -6.575 -56.466 1.00 89.75 579 THR A O 1
ATOM 4670 N N . ALA A 1 580 ? 43.810 -6.056 -54.939 1.00 88.62 580 ALA A N 1
ATOM 4671 C CA . ALA A 1 580 ? 44.150 -7.166 -54.054 1.00 88.62 580 ALA A CA 1
ATOM 4672 C C . ALA A 1 580 ? 43.699 -8.516 -54.637 1.00 88.62 580 ALA A C 1
ATOM 4674 O O . ALA A 1 580 ? 44.468 -9.472 -54.623 1.00 88.62 580 ALA A O 1
ATOM 4675 N N . ALA A 1 581 ? 42.490 -8.583 -55.199 1.00 88.06 581 ALA A N 1
ATOM 4676 C CA . ALA A 1 581 ? 41.956 -9.783 -55.838 1.00 88.06 581 ALA A CA 1
ATOM 4677 C C . ALA A 1 581 ? 42.781 -10.192 -57.068 1.00 88.06 581 ALA A C 1
ATOM 4679 O O . ALA A 1 581 ? 43.114 -11.369 -57.222 1.00 88.06 581 ALA A O 1
ATOM 4680 N N . SER A 1 582 ? 43.210 -9.221 -57.884 1.00 88.81 582 SER A N 1
ATOM 4681 C CA . SER A 1 582 ? 44.041 -9.488 -59.060 1.00 88.81 582 SER A CA 1
ATOM 4682 C C . SER A 1 582 ? 45.424 -10.037 -58.694 1.00 88.81 582 SER A C 1
ATOM 4684 O O . SER A 1 582 ? 45.957 -10.864 -59.430 1.00 88.81 582 SER A O 1
ATOM 4686 N N . ARG A 1 583 ? 45.992 -9.656 -57.537 1.00 91.38 583 ARG A N 1
ATOM 4687 C CA . ARG A 1 583 ? 47.256 -10.229 -57.021 1.00 91.38 583 ARG A CA 1
ATOM 4688 C C . ARG A 1 583 ? 47.150 -11.708 -56.647 1.00 91.38 583 ARG A C 1
ATOM 4690 O O . ARG A 1 583 ? 48.165 -12.391 -56.632 1.00 91.38 583 ARG A O 1
ATOM 4697 N N . VAL A 1 584 ? 45.943 -12.191 -56.358 1.00 89.38 584 VAL A N 1
ATOM 4698 C CA . VAL A 1 584 ? 45.659 -13.600 -56.031 1.00 89.38 584 VAL A CA 1
ATOM 4699 C C . VAL A 1 584 ? 45.056 -14.336 -57.245 1.00 89.38 584 VAL A C 1
ATOM 4701 O O . VAL A 1 584 ? 44.593 -15.463 -57.135 1.00 89.38 584 VAL A O 1
ATOM 4704 N N . GLY A 1 585 ? 45.074 -13.714 -58.432 1.00 87.88 585 GLY A N 1
ATOM 4705 C CA . GLY A 1 585 ? 44.609 -14.319 -59.685 1.00 87.88 585 GLY A CA 1
ATOM 4706 C C . GLY A 1 585 ? 43.094 -14.267 -59.913 1.00 87.88 585 GLY A C 1
ATOM 4707 O O . GLY A 1 585 ? 42.606 -14.882 -60.857 1.00 87.88 585 GLY A O 1
ATOM 4708 N N . ILE A 1 586 ? 42.338 -13.531 -59.091 1.00 88.50 586 ILE A N 1
ATOM 4709 C CA . ILE A 1 586 ? 40.881 -13.395 -59.227 1.00 88.50 586 ILE A CA 1
ATOM 4710 C C . ILE A 1 586 ? 40.565 -12.099 -59.984 1.00 88.50 586 ILE A C 1
ATOM 4712 O O . ILE A 1 586 ? 40.819 -11.000 -59.490 1.00 88.50 586 ILE A O 1
ATOM 4716 N N . GLN A 1 587 ? 39.975 -12.211 -61.178 1.00 87.88 587 GLN A N 1
ATOM 4717 C CA . GLN A 1 587 ? 39.510 -11.050 -61.941 1.00 87.88 587 GLN A CA 1
ATOM 4718 C C . GLN A 1 587 ? 38.084 -10.670 -61.529 1.00 87.88 587 GLN A C 1
ATOM 4720 O O . GLN A 1 587 ? 37.124 -11.368 -61.846 1.00 87.88 587 GLN A O 1
ATOM 4725 N N . LEU A 1 588 ? 37.944 -9.549 -60.819 1.00 87.56 588 LEU A N 1
ATOM 4726 C CA . LEU A 1 588 ? 36.651 -8.989 -60.419 1.00 87.56 588 LEU A CA 1
ATOM 4727 C C . LEU A 1 588 ? 36.346 -7.722 -61.221 1.00 87.56 588 LEU A C 1
ATOM 4729 O O . LEU A 1 588 ? 37.232 -6.895 -61.461 1.00 87.56 588 LEU A O 1
ATOM 4733 N N . THR A 1 589 ? 35.078 -7.542 -61.594 1.00 88.25 589 THR A N 1
ATOM 4734 C CA . THR A 1 589 ? 34.624 -6.295 -62.224 1.00 88.25 589 THR A CA 1
ATOM 4735 C C . THR A 1 589 ? 34.517 -5.169 -61.184 1.00 88.25 589 THR A C 1
ATOM 4737 O O . THR A 1 589 ? 34.248 -5.455 -60.013 1.00 88.25 589 THR A O 1
ATOM 4740 N N . PRO A 1 590 ? 34.659 -3.889 -61.580 1.00 84.62 590 PRO A N 1
ATOM 4741 C CA . PRO A 1 590 ? 34.488 -2.754 -60.667 1.00 84.62 590 PRO A CA 1
ATOM 4742 C C . PRO A 1 590 ? 33.113 -2.704 -59.980 1.00 84.62 590 PRO A C 1
ATOM 4744 O O . PRO A 1 590 ? 33.004 -2.269 -58.836 1.00 84.62 590 PRO A O 1
ATOM 4747 N N . ALA A 1 591 ? 32.058 -3.172 -60.658 1.00 86.88 591 ALA A N 1
ATOM 4748 C CA . ALA A 1 591 ? 30.721 -3.270 -60.074 1.00 86.88 591 ALA A CA 1
ATOM 4749 C C . ALA A 1 591 ? 30.686 -4.326 -58.960 1.00 86.88 591 ALA A C 1
ATOM 4751 O O . ALA A 1 591 ? 30.244 -4.044 -57.848 1.00 86.88 591 ALA A O 1
ATOM 4752 N N . THR A 1 592 ? 31.256 -5.508 -59.218 1.00 88.31 592 THR A N 1
ATOM 4753 C CA . THR A 1 592 ? 31.343 -6.589 -58.228 1.00 88.31 592 THR A CA 1
ATOM 4754 C C . THR A 1 592 ? 32.178 -6.182 -57.013 1.00 88.31 592 THR A C 1
ATOM 4756 O O . THR A 1 592 ? 31.797 -6.489 -55.888 1.00 88.31 592 THR A O 1
ATOM 4759 N N . THR A 1 593 ? 33.296 -5.468 -57.189 1.00 88.38 593 THR A N 1
ATOM 4760 C CA . THR A 1 593 ? 34.119 -5.022 -56.049 1.00 88.38 593 THR A CA 1
ATOM 4761 C C . THR A 1 593 ? 33.450 -3.923 -55.233 1.00 88.38 593 THR A C 1
ATOM 4763 O O . THR A 1 593 ? 33.547 -3.941 -54.005 1.00 88.38 593 THR A O 1
ATOM 4766 N N . ALA A 1 594 ? 32.727 -3.006 -55.881 1.00 87.38 594 ALA A N 1
ATOM 4767 C CA . ALA A 1 594 ? 31.907 -2.019 -55.188 1.00 87.38 594 ALA A CA 1
ATOM 4768 C C . ALA A 1 594 ? 30.786 -2.691 -54.380 1.00 87.38 594 ALA A C 1
ATOM 4770 O O . ALA A 1 594 ? 30.563 -2.323 -53.227 1.00 87.38 594 ALA A O 1
ATOM 4771 N N . ASP A 1 595 ? 30.130 -3.712 -54.933 1.00 88.31 595 ASP A N 1
ATOM 4772 C CA . ASP A 1 595 ? 29.085 -4.453 -54.226 1.00 88.31 595 ASP A CA 1
ATOM 4773 C C . ASP A 1 595 ? 29.641 -5.291 -53.076 1.00 88.31 595 ASP A C 1
ATOM 4775 O O . ASP A 1 595 ? 29.060 -5.276 -51.991 1.00 88.31 595 ASP A O 1
ATOM 4779 N N . LEU A 1 596 ? 30.799 -5.934 -53.245 1.00 87.50 596 LEU A N 1
ATOM 4780 C CA . LEU A 1 596 ? 31.503 -6.611 -52.152 1.00 87.50 596 LEU A CA 1
ATOM 4781 C C . LEU A 1 596 ? 31.850 -5.629 -51.022 1.00 87.50 596 LEU A C 1
ATOM 4783 O O . LEU A 1 596 ? 31.610 -5.923 -49.850 1.00 87.50 596 LEU A O 1
ATOM 4787 N N . ALA A 1 597 ? 32.353 -4.436 -51.357 1.00 88.75 597 ALA A N 1
ATOM 4788 C CA . ALA A 1 597 ? 32.643 -3.398 -50.371 1.00 88.75 597 ALA A CA 1
ATOM 4789 C C . ALA A 1 597 ? 31.375 -2.924 -49.638 1.00 88.75 597 ALA A C 1
ATOM 4791 O O . ALA A 1 597 ? 31.401 -2.775 -48.415 1.00 88.75 597 ALA A O 1
ATOM 4792 N N . ARG A 1 598 ? 30.255 -2.725 -50.349 1.00 87.94 598 ARG A N 1
ATOM 4793 C CA . ARG A 1 598 ? 28.966 -2.336 -49.743 1.00 87.94 598 ARG A CA 1
ATOM 4794 C C . ARG A 1 598 ? 28.415 -3.412 -48.811 1.00 87.94 598 ARG A C 1
ATOM 4796 O O . ARG A 1 598 ? 27.984 -3.088 -47.710 1.00 87.94 598 ARG A O 1
ATOM 4803 N N . HIS A 1 599 ? 28.445 -4.676 -49.224 1.00 86.25 599 HIS A N 1
ATOM 4804 C CA . HIS A 1 599 ? 27.835 -5.761 -48.455 1.00 86.25 599 HIS A CA 1
ATOM 4805 C C . HIS A 1 599 ? 28.683 -6.183 -47.250 1.00 86.25 599 HIS A C 1
ATOM 4807 O O . HIS A 1 599 ? 28.127 -6.451 -46.187 1.00 86.25 599 HIS A O 1
ATOM 4813 N N . TYR A 1 600 ? 30.013 -6.215 -47.385 1.00 86.88 600 TYR A N 1
ATOM 4814 C CA . TYR A 1 600 ? 30.885 -6.809 -46.365 1.00 86.88 600 TYR A CA 1
ATOM 4815 C C . TYR A 1 600 ? 31.722 -5.805 -45.567 1.00 86.88 600 TYR A C 1
ATOM 4817 O O . TYR A 1 600 ? 32.065 -6.097 -44.424 1.00 86.88 600 TYR A O 1
ATOM 4825 N N . LEU A 1 601 ? 32.051 -4.630 -46.119 1.00 89.75 601 LEU A N 1
ATOM 4826 C CA . LEU A 1 601 ? 32.914 -3.653 -45.436 1.00 89.75 601 LEU A CA 1
ATOM 4827 C C . LEU A 1 601 ? 32.140 -2.453 -44.893 1.00 89.75 601 LEU A C 1
ATOM 4829 O O . LEU A 1 601 ? 32.410 -2.012 -43.776 1.00 89.75 601 LEU A O 1
ATOM 4833 N N . LEU A 1 602 ? 31.166 -1.942 -45.651 1.00 87.44 602 LEU A N 1
ATOM 4834 C CA . LEU A 1 602 ? 30.422 -0.742 -45.270 1.00 87.44 602 LEU A CA 1
ATOM 4835 C C . LEU A 1 602 ? 29.614 -0.959 -43.986 1.00 87.44 602 LEU A C 1
ATOM 4837 O O . LEU A 1 602 ? 29.665 -0.117 -43.100 1.00 87.44 602 LEU A O 1
ATOM 4841 N N . GLY A 1 603 ? 28.933 -2.100 -43.842 1.00 86.44 603 GLY A N 1
ATOM 4842 C CA . GLY A 1 603 ? 28.157 -2.427 -42.638 1.00 86.44 603 GLY A CA 1
ATOM 4843 C C . GLY A 1 603 ? 28.988 -2.366 -41.344 1.00 86.44 603 GLY A C 1
ATOM 4844 O O . GLY A 1 603 ? 28.678 -1.553 -40.467 1.00 86.44 603 GLY A O 1
ATOM 4845 N N . PRO A 1 604 ? 30.074 -3.157 -41.216 1.00 87.44 604 PRO A N 1
ATOM 4846 C CA . PRO A 1 604 ? 30.980 -3.080 -40.069 1.00 87.44 604 PRO A CA 1
ATOM 4847 C C . PRO A 1 604 ? 31.596 -1.691 -39.867 1.00 87.44 604 PRO A C 1
ATOM 4849 O O . PRO A 1 604 ? 31.732 -1.242 -38.729 1.00 87.44 604 PRO A O 1
ATOM 4852 N N . ALA A 1 605 ? 31.932 -0.983 -40.951 1.00 88.94 605 ALA A N 1
ATOM 4853 C CA . ALA A 1 605 ? 32.488 0.364 -40.871 1.00 88.94 605 ALA A CA 1
ATOM 4854 C C . ALA A 1 605 ? 31.474 1.383 -40.322 1.00 88.94 605 ALA A C 1
ATOM 4856 O O . ALA A 1 605 ? 31.826 2.181 -39.452 1.00 88.94 605 ALA A O 1
ATOM 4857 N N . CYS A 1 606 ? 30.211 1.325 -40.753 1.00 87.81 606 CYS A N 1
ATOM 4858 C CA . CYS A 1 606 ? 29.128 2.144 -40.208 1.00 87.81 606 CYS A CA 1
ATOM 4859 C C . CYS A 1 606 ? 28.861 1.814 -38.735 1.00 87.81 606 CYS A C 1
ATOM 4861 O O . CYS A 1 606 ? 28.638 2.714 -37.926 1.00 87.81 606 CYS A O 1
ATOM 4863 N N . TRP A 1 607 ? 28.934 0.536 -38.363 1.00 87.00 607 TRP A N 1
ATOM 4864 C CA . TRP A 1 607 ? 28.767 0.096 -36.980 1.00 87.00 607 TRP A CA 1
ATOM 4865 C C . TRP A 1 607 ? 29.898 0.618 -36.075 1.00 87.00 607 TRP A C 1
ATOM 4867 O O . TRP A 1 607 ? 29.639 1.133 -34.985 1.00 87.00 607 TRP A O 1
ATOM 4877 N N . LEU A 1 608 ? 31.146 0.586 -36.557 1.00 88.62 608 LEU A N 1
ATOM 4878 C CA . LEU A 1 608 ? 32.302 1.172 -35.874 1.00 88.62 608 LEU A CA 1
ATOM 4879 C C . LEU A 1 608 ? 32.215 2.703 -35.786 1.00 88.62 608 LEU A C 1
ATOM 4881 O O . LEU A 1 608 ? 32.565 3.278 -34.756 1.00 88.62 608 LEU A O 1
ATOM 4885 N N . ALA A 1 609 ? 31.717 3.368 -36.830 1.00 90.25 609 ALA A N 1
ATOM 4886 C CA . ALA A 1 609 ? 31.487 4.809 -36.817 1.00 90.25 609 ALA A CA 1
ATOM 4887 C C . ALA A 1 609 ? 30.408 5.203 -35.796 1.00 90.25 609 ALA A C 1
ATOM 4889 O O . ALA A 1 609 ? 30.597 6.166 -35.054 1.00 90.25 609 ALA A O 1
ATOM 4890 N N . ALA A 1 610 ? 29.319 4.433 -35.697 1.00 89.00 610 ALA A N 1
ATOM 4891 C CA . ALA A 1 610 ? 28.285 4.626 -34.683 1.00 89.00 610 ALA A CA 1
ATOM 4892 C C . ALA A 1 610 ? 28.830 4.409 -33.260 1.00 89.00 610 ALA A C 1
ATOM 4894 O O . ALA A 1 610 ? 28.560 5.220 -32.373 1.00 89.00 610 ALA A O 1
ATOM 4895 N N . TYR A 1 611 ? 29.648 3.368 -33.051 1.00 90.44 611 TYR A N 1
ATOM 4896 C CA . TYR A 1 611 ? 30.375 3.158 -31.795 1.00 90.44 611 TYR A CA 1
ATOM 4897 C C . TYR A 1 611 ? 31.228 4.382 -31.441 1.00 90.44 611 TYR A C 1
ATOM 4899 O O . TYR A 1 611 ? 31.072 4.955 -30.363 1.00 90.44 611 TYR A O 1
ATOM 4907 N N . ALA A 1 612 ? 32.098 4.805 -32.364 1.00 91.88 612 ALA A N 1
ATOM 4908 C CA . ALA A 1 612 ? 33.029 5.903 -32.144 1.00 91.88 612 ALA A CA 1
ATOM 4909 C C . ALA A 1 612 ? 32.287 7.204 -31.829 1.00 91.88 612 ALA A C 1
ATOM 4911 O O . ALA A 1 612 ? 32.655 7.921 -30.904 1.00 91.88 612 ALA A O 1
ATOM 4912 N N . PHE A 1 613 ? 31.195 7.467 -32.539 1.00 89.31 613 PHE A N 1
ATOM 4913 C CA . PHE A 1 613 ? 30.359 8.632 -32.308 1.00 89.31 613 PHE A CA 1
ATOM 4914 C C . PHE A 1 613 ? 29.732 8.636 -30.902 1.00 89.31 613 PHE A C 1
ATOM 4916 O O . PHE A 1 613 ? 29.953 9.572 -30.133 1.00 89.31 613 PHE A O 1
ATOM 4923 N N . ILE A 1 614 ? 28.998 7.580 -30.533 1.00 89.75 614 ILE A N 1
ATOM 4924 C CA . ILE A 1 614 ? 28.294 7.500 -29.241 1.00 89.75 614 ILE A CA 1
ATOM 4925 C C . ILE A 1 614 ? 29.291 7.574 -28.076 1.00 89.75 614 ILE A C 1
ATOM 4927 O O . ILE A 1 614 ? 29.082 8.293 -27.095 1.00 89.75 614 ILE A O 1
ATOM 4931 N N . ASP A 1 615 ? 30.392 6.833 -28.186 1.00 91.06 615 ASP A N 1
ATOM 4932 C CA . ASP A 1 615 ? 31.421 6.757 -27.153 1.00 91.06 615 ASP A CA 1
ATOM 4933 C C . ASP A 1 615 ? 32.233 8.062 -27.057 1.00 91.06 615 ASP A C 1
ATOM 4935 O O . ASP A 1 615 ? 32.617 8.477 -25.960 1.00 91.06 615 ASP A O 1
ATOM 4939 N N . GLY A 1 616 ? 32.433 8.746 -28.188 1.00 92.56 616 GLY A N 1
ATOM 4940 C CA . GLY A 1 616 ? 33.050 10.068 -28.278 1.00 92.56 616 GLY A CA 1
ATOM 4941 C C . GLY A 1 616 ? 32.201 11.156 -27.621 1.00 92.56 616 GLY A C 1
ATOM 4942 O O . GLY A 1 616 ? 32.718 11.914 -26.801 1.00 92.56 616 GLY A O 1
ATOM 4943 N N . CYS A 1 617 ? 30.887 11.191 -27.878 1.00 89.88 617 CYS A N 1
ATOM 4944 C CA . CYS A 1 617 ? 29.964 12.107 -27.196 1.00 89.88 617 CYS A CA 1
ATOM 4945 C C . CYS A 1 617 ? 29.983 11.904 -25.675 1.00 89.88 617 CYS A C 1
ATOM 4947 O O . CYS A 1 617 ? 30.065 12.870 -24.917 1.00 89.88 617 CYS A O 1
ATOM 4949 N N . HIS A 1 618 ? 29.966 10.653 -25.212 1.00 90.56 618 HIS A N 1
ATOM 4950 C CA . HIS A 1 618 ? 30.080 10.353 -23.785 1.00 90.56 618 HIS A CA 1
ATOM 4951 C C . HIS A 1 618 ? 31.424 10.795 -23.201 1.00 90.56 618 HIS A C 1
ATOM 4953 O O . HIS A 1 618 ? 31.465 11.364 -22.110 1.00 90.56 618 HIS A O 1
ATOM 4959 N N . ALA A 1 619 ? 32.523 10.562 -23.923 1.00 91.94 619 ALA A N 1
ATOM 4960 C CA . ALA A 1 619 ? 33.846 10.995 -23.496 1.00 91.94 619 ALA A CA 1
ATOM 4961 C C . ALA A 1 619 ? 33.961 12.522 -23.408 1.00 91.94 619 ALA A C 1
ATOM 4963 O O . ALA A 1 619 ? 34.546 13.022 -22.449 1.00 91.94 619 ALA A O 1
ATOM 4964 N N . LEU A 1 620 ? 33.350 13.251 -24.345 1.00 92.38 620 LEU A N 1
ATOM 4965 C CA . LEU A 1 620 ? 33.287 14.709 -24.326 1.00 92.38 620 LEU A CA 1
ATOM 4966 C C . LEU A 1 620 ? 32.549 15.224 -23.084 1.00 92.38 620 LEU A C 1
ATOM 4968 O O . LEU A 1 620 ? 33.100 16.039 -22.348 1.00 92.38 620 LEU A O 1
ATOM 4972 N N . VAL A 1 621 ? 31.341 14.717 -22.806 1.00 89.25 621 VAL A N 1
ATOM 4973 C CA . VAL A 1 621 ? 30.555 15.129 -21.626 1.00 89.25 621 VAL A CA 1
ATOM 4974 C C . VAL A 1 621 ? 31.313 14.822 -20.329 1.00 89.25 621 VAL A C 1
ATOM 4976 O O . VAL A 1 621 ? 31.410 15.680 -19.449 1.00 89.25 621 VAL A O 1
ATOM 4979 N N . ALA A 1 622 ? 31.913 13.632 -20.226 1.00 88.56 622 ALA A N 1
ATOM 4980 C CA . ALA A 1 622 ? 32.715 13.239 -19.070 1.00 88.56 622 ALA A CA 1
ATOM 4981 C C . ALA A 1 622 ? 33.951 14.138 -18.882 1.00 88.56 622 ALA A C 1
ATOM 4983 O O . ALA A 1 622 ? 34.253 14.537 -17.756 1.00 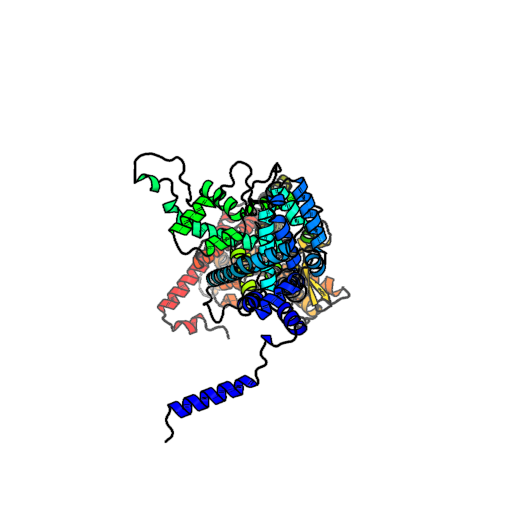88.56 622 ALA A O 1
ATOM 4984 N N . ALA A 1 623 ? 34.651 14.489 -19.966 1.00 88.75 623 ALA A N 1
ATOM 4985 C CA . ALA A 1 623 ? 35.816 15.370 -19.923 1.00 88.75 623 ALA A CA 1
ATOM 4986 C C . ALA A 1 623 ? 35.438 16.795 -19.495 1.00 88.75 623 ALA A C 1
ATOM 4988 O O . ALA A 1 623 ? 36.074 17.336 -18.592 1.00 88.75 623 ALA A O 1
ATOM 4989 N N . VAL A 1 624 ? 34.377 17.373 -20.073 1.00 88.31 624 VAL A N 1
ATOM 4990 C CA . VAL A 1 624 ? 33.878 18.713 -19.712 1.00 88.31 624 VAL A CA 1
ATOM 4991 C C . VAL A 1 624 ? 33.499 18.766 -18.234 1.00 88.31 624 VAL A C 1
ATOM 4993 O O . VAL A 1 624 ? 33.960 19.648 -17.510 1.00 88.31 624 VAL A O 1
ATOM 4996 N N . HIS A 1 625 ? 32.725 17.791 -17.748 1.00 83.94 625 HIS A N 1
ATOM 4997 C CA . HIS A 1 625 ? 32.364 17.737 -16.332 1.00 83.94 625 HIS A CA 1
ATOM 4998 C C . HIS A 1 625 ? 33.591 17.535 -15.429 1.00 83.94 625 HIS A C 1
ATOM 5000 O O . HIS A 1 625 ? 33.687 18.154 -14.371 1.00 83.94 625 HIS A O 1
ATOM 5006 N N . GLY A 1 626 ? 34.558 16.717 -15.858 1.00 82.44 626 GLY A N 1
ATOM 5007 C CA . GLY A 1 626 ? 35.823 16.523 -15.152 1.00 82.44 626 GLY A CA 1
ATOM 5008 C C . GLY A 1 626 ? 36.647 17.808 -15.020 1.00 82.44 626 GLY A C 1
ATOM 5009 O O . GLY A 1 626 ? 37.167 18.075 -13.940 1.00 82.44 626 GLY A O 1
ATOM 5010 N N . VAL A 1 627 ? 36.727 18.627 -16.075 1.00 84.38 627 VAL A N 1
ATOM 5011 C CA . VAL A 1 627 ? 37.427 19.926 -16.061 1.00 84.38 627 VAL A CA 1
ATOM 5012 C C . VAL A 1 627 ? 36.724 20.921 -15.137 1.00 84.38 627 VAL A C 1
ATOM 5014 O O . VAL A 1 627 ? 37.377 21.505 -14.277 1.00 84.38 627 VAL A O 1
ATOM 5017 N N . LEU A 1 628 ? 35.396 21.054 -15.243 1.00 82.81 628 LEU A N 1
ATOM 5018 C CA . LEU A 1 628 ? 34.605 21.954 -14.390 1.00 82.81 628 LEU A CA 1
ATOM 5019 C C . LEU A 1 628 ? 34.715 21.604 -12.896 1.00 82.81 628 LEU A C 1
ATOM 5021 O O . LEU A 1 628 ? 34.696 22.486 -12.037 1.00 82.81 628 LEU A O 1
ATOM 5025 N N . ARG A 1 629 ? 34.834 20.312 -12.571 1.00 76.38 629 ARG A N 1
ATOM 5026 C CA . ARG A 1 629 ? 34.992 19.833 -11.191 1.00 76.38 629 ARG A CA 1
ATOM 5027 C C . ARG A 1 629 ? 36.433 19.893 -10.689 1.00 76.38 629 ARG A C 1
ATOM 5029 O O . ARG A 1 629 ? 36.634 20.062 -9.493 1.00 76.38 629 ARG A O 1
ATOM 5036 N N . ALA A 1 630 ? 37.427 19.822 -11.576 1.00 72.56 630 ALA A N 1
ATOM 5037 C CA . ALA A 1 630 ? 38.831 20.029 -11.216 1.00 72.56 630 ALA A CA 1
ATOM 5038 C C . ALA A 1 630 ? 39.108 21.453 -10.696 1.00 72.56 630 ALA A C 1
ATOM 5040 O O . ALA A 1 630 ? 40.052 21.643 -9.935 1.00 72.56 630 ALA A O 1
ATOM 5041 N N . SER A 1 631 ? 38.286 22.434 -11.085 1.00 68.12 631 SER A N 1
ATOM 5042 C CA . SER A 1 631 ? 38.359 23.827 -10.627 1.00 68.12 631 SER A CA 1
ATOM 5043 C C . SER A 1 631 ? 37.577 24.132 -9.336 1.00 68.12 631 SER A C 1
ATOM 5045 O O . SER A 1 631 ? 37.601 25.276 -8.890 1.00 68.12 631 SER A O 1
ATOM 5047 N N . ALA A 1 632 ? 36.875 23.161 -8.733 1.00 65.50 632 ALA A N 1
ATOM 5048 C CA . ALA A 1 632 ? 36.023 23.383 -7.556 1.00 65.50 632 ALA A CA 1
ATOM 5049 C C . ALA A 1 632 ? 36.694 22.944 -6.225 1.00 65.50 632 ALA A C 1
ATOM 5051 O O . ALA A 1 632 ? 37.393 21.930 -6.220 1.00 65.50 632 ALA A O 1
ATOM 5052 N N . PRO A 1 633 ? 36.456 23.621 -5.074 1.00 51.56 633 PRO A N 1
ATOM 5053 C CA . PRO A 1 633 ? 37.202 23.389 -3.822 1.00 51.56 633 PRO A CA 1
ATOM 5054 C C . PRO A 1 633 ? 36.859 22.123 -3.010 1.00 51.56 633 PRO A C 1
ATOM 5056 O O . PRO A 1 633 ? 37.304 22.006 -1.873 1.00 51.56 633 PRO A O 1
ATOM 5059 N N . ALA A 1 634 ? 36.082 21.170 -3.528 1.00 51.62 634 ALA A N 1
ATOM 5060 C CA . ALA A 1 634 ? 35.718 19.966 -2.776 1.00 51.62 634 ALA A CA 1
ATOM 5061 C C . ALA A 1 634 ? 35.691 18.732 -3.686 1.00 51.62 634 ALA A C 1
ATOM 5063 O O . ALA A 1 634 ? 34.871 18.629 -4.599 1.00 51.62 634 ALA A O 1
ATOM 5064 N N . SER A 1 635 ? 36.610 17.796 -3.444 1.00 55.72 635 SER A N 1
ATOM 5065 C CA . SER A 1 635 ? 36.732 16.535 -4.176 1.00 55.72 635 SER A CA 1
ATOM 5066 C C . SER A 1 635 ? 35.683 15.523 -3.705 1.00 55.72 635 SER A C 1
ATOM 5068 O O . SER A 1 635 ? 35.961 14.669 -2.866 1.00 55.72 635 SER A O 1
ATOM 5070 N N . GLU A 1 636 ? 34.469 15.624 -4.242 1.00 57.44 636 GLU A N 1
ATOM 5071 C CA . GLU A 1 636 ? 33.489 14.535 -4.201 1.00 57.44 636 GLU A CA 1
ATOM 5072 C C . GLU A 1 636 ? 33.953 13.408 -5.144 1.00 57.44 636 GLU A C 1
ATOM 5074 O O . GLU A 1 636 ? 34.456 13.682 -6.235 1.00 57.44 636 GLU A O 1
ATOM 5079 N N . PRO A 1 637 ? 33.772 12.124 -4.811 1.00 63.50 637 PRO A N 1
ATOM 5080 C CA . PRO A 1 637 ? 34.032 11.057 -5.767 1.00 63.50 637 PRO A CA 1
ATOM 5081 C C . PRO A 1 637 ? 32.938 11.072 -6.848 1.00 63.50 637 PRO A C 1
ATOM 5083 O O . PRO A 1 637 ? 31.930 10.407 -6.695 1.00 63.50 637 PRO A O 1
ATOM 5086 N N . TRP A 1 638 ? 33.091 11.839 -7.935 1.00 73.19 638 TRP A N 1
ATOM 5087 C CA . TRP A 1 638 ? 32.112 11.946 -9.045 1.00 73.19 638 TRP A CA 1
ATOM 5088 C C . TRP A 1 638 ? 32.403 11.014 -10.232 1.00 73.19 638 TRP A C 1
ATOM 5090 O O . TRP A 1 638 ? 31.622 10.932 -11.179 1.00 73.19 638 TRP A O 1
ATOM 5100 N N . THR A 1 639 ? 33.547 10.329 -10.239 1.00 76.88 639 THR A N 1
ATOM 5101 C CA . THR A 1 639 ? 34.021 9.536 -11.390 1.00 76.88 639 THR A CA 1
ATOM 5102 C C . THR A 1 639 ? 33.127 8.331 -11.696 1.00 76.88 639 THR A C 1
ATOM 5104 O O . THR A 1 639 ? 32.970 7.968 -12.862 1.00 76.88 639 THR A O 1
ATOM 5107 N N . TRP A 1 640 ? 32.476 7.757 -10.679 1.00 79.94 640 TRP A N 1
ATOM 5108 C CA . TRP A 1 640 ? 31.505 6.667 -10.833 1.00 79.94 640 TRP A CA 1
ATOM 5109 C C . TRP A 1 640 ? 30.229 7.091 -11.573 1.00 79.94 640 TRP A C 1
ATOM 5111 O O . TRP A 1 640 ? 29.515 6.227 -12.076 1.00 79.94 640 TRP A O 1
ATOM 5121 N N . MET A 1 641 ? 29.953 8.399 -11.690 1.00 79.94 641 MET A N 1
ATOM 5122 C CA . MET A 1 641 ? 28.790 8.917 -12.420 1.00 79.94 641 MET A CA 1
ATOM 5123 C C . MET A 1 641 ? 28.908 8.752 -13.944 1.00 79.94 641 MET A C 1
ATOM 5125 O O . MET A 1 641 ? 27.916 8.921 -14.648 1.00 79.94 641 MET A O 1
ATOM 5129 N N . TYR A 1 642 ? 30.091 8.395 -14.459 1.00 85.50 642 TYR A N 1
ATOM 5130 C CA . TYR A 1 642 ? 30.351 8.190 -15.889 1.00 85.50 642 TYR A CA 1
ATOM 5131 C C . TYR A 1 642 ? 30.820 6.754 -16.182 1.00 85.50 642 TYR A C 1
ATOM 5133 O O . TYR A 1 642 ? 31.932 6.548 -16.686 1.00 85.50 642 TYR A O 1
ATOM 5141 N N . PRO A 1 643 ? 30.009 5.726 -15.861 1.00 86.19 643 PRO A N 1
ATOM 5142 C CA . PRO A 1 643 ? 30.353 4.353 -16.187 1.00 86.19 643 PRO A CA 1
ATOM 5143 C C . PRO A 1 643 ? 30.380 4.169 -17.714 1.00 86.19 643 PRO A C 1
ATOM 5145 O O . PRO A 1 643 ? 29.566 4.781 -18.412 1.00 86.19 643 PRO A O 1
ATOM 5148 N N . PRO A 1 644 ? 31.246 3.294 -18.260 1.00 86.69 644 PRO A N 1
ATOM 5149 C CA . PRO A 1 644 ? 31.310 3.037 -19.700 1.00 86.69 644 PRO A CA 1
ATOM 5150 C C . PRO A 1 644 ? 29.928 2.752 -20.316 1.00 86.69 644 PRO A C 1
ATOM 5152 O O . PRO A 1 644 ? 29.113 2.040 -19.718 1.00 86.69 644 PRO A O 1
ATOM 5155 N N . LEU A 1 645 ? 29.656 3.331 -21.494 1.00 86.81 645 LEU A N 1
ATOM 5156 C CA . LEU A 1 645 ? 28.425 3.070 -22.256 1.00 86.81 645 LEU A CA 1
ATOM 5157 C C . LEU A 1 645 ? 28.452 1.699 -22.919 1.00 86.81 645 LEU A C 1
ATOM 5159 O O . LEU A 1 645 ? 27.464 0.966 -22.873 1.00 86.81 645 LEU A O 1
ATOM 5163 N N . PHE A 1 646 ? 29.587 1.382 -23.533 1.00 87.94 646 PHE A N 1
ATOM 5164 C CA . PHE A 1 646 ? 29.870 0.088 -24.123 1.00 87.94 646 PHE A CA 1
ATOM 5165 C C . PHE A 1 646 ? 30.575 -0.790 -23.099 1.00 87.94 646 PHE A C 1
ATOM 5167 O O . PHE A 1 646 ? 31.391 -0.328 -22.295 1.00 87.94 646 PHE A O 1
ATOM 5174 N N . ARG A 1 647 ? 30.223 -2.070 -23.118 1.00 83.06 647 ARG A N 1
ATOM 5175 C CA . ARG A 1 647 ? 30.821 -3.095 -22.260 1.00 83.06 647 ARG A CA 1
ATOM 5176 C C . ARG A 1 647 ? 31.988 -3.753 -23.012 1.00 83.06 647 ARG A C 1
ATOM 5178 O O . ARG A 1 647 ? 32.622 -3.115 -23.845 1.00 83.06 647 ARG A O 1
ATOM 5185 N N . SER A 1 648 ? 32.342 -4.997 -22.691 1.00 82.31 648 SER A N 1
ATOM 5186 C CA . SER A 1 648 ? 33.547 -5.626 -23.241 1.00 82.31 648 SER A CA 1
ATOM 5187 C C . SER A 1 648 ? 33.408 -5.935 -24.740 1.00 82.31 648 SER A C 1
ATOM 5189 O O . SER A 1 648 ? 32.525 -6.716 -25.105 1.00 82.31 648 SER A O 1
ATOM 5191 N N . PRO A 1 649 ? 34.321 -5.446 -25.604 1.00 79.25 649 PRO A N 1
ATOM 5192 C CA . PRO A 1 649 ? 34.380 -5.846 -27.013 1.00 79.25 649 PRO A CA 1
ATOM 5193 C C . PRO A 1 649 ? 34.642 -7.346 -27.204 1.00 79.25 649 PRO A C 1
ATOM 5195 O O . PRO A 1 649 ? 34.330 -7.899 -28.254 1.00 79.25 649 PRO A O 1
ATOM 5198 N N . ARG A 1 650 ? 35.154 -8.039 -26.172 1.00 82.06 650 ARG A N 1
ATOM 5199 C CA . ARG A 1 650 ? 35.368 -9.497 -26.193 1.00 82.06 650 ARG A CA 1
ATOM 5200 C C . ARG A 1 650 ? 34.081 -10.278 -26.454 1.00 82.06 650 ARG A C 1
ATOM 5202 O O . ARG A 1 650 ? 34.152 -11.398 -26.937 1.00 82.06 650 ARG A O 1
ATOM 5209 N N . ALA A 1 651 ? 32.911 -9.694 -26.192 1.00 80.38 651 ALA A N 1
ATOM 5210 C CA . ALA A 1 651 ? 31.634 -10.316 -26.525 1.00 80.38 651 ALA A CA 1
ATOM 5211 C C . ALA A 1 651 ? 31.392 -10.466 -28.043 1.00 80.38 651 ALA A C 1
ATOM 5213 O O . ALA A 1 651 ? 30.538 -11.258 -28.419 1.00 80.38 651 ALA A O 1
ATOM 5214 N N . MET A 1 652 ? 32.155 -9.803 -28.927 1.00 79.88 652 MET A N 1
ATOM 5215 C CA . MET A 1 652 ? 32.153 -10.163 -30.356 1.00 79.88 652 MET A CA 1
ATOM 5216 C C . MET A 1 652 ? 32.690 -11.569 -30.603 1.00 79.88 652 MET A C 1
ATOM 5218 O O . MET A 1 652 ? 32.192 -12.273 -31.477 1.00 79.88 652 MET A O 1
ATOM 5222 N N . LEU A 1 653 ? 33.694 -11.980 -29.823 1.00 83.62 653 LEU A N 1
ATOM 5223 C CA . LEU A 1 653 ? 34.385 -13.255 -29.999 1.00 83.62 653 LEU A CA 1
ATOM 5224 C C . LEU A 1 653 ? 33.502 -14.449 -29.624 1.00 83.62 653 LEU A C 1
ATOM 5226 O O . LEU A 1 653 ? 33.832 -15.575 -29.974 1.00 83.62 653 LEU A O 1
ATOM 5230 N N . THR A 1 654 ? 32.374 -14.225 -28.939 1.00 80.50 654 THR A N 1
ATOM 5231 C CA . THR A 1 654 ? 31.421 -15.302 -28.640 1.00 80.50 654 THR A CA 1
ATOM 5232 C C . THR A 1 654 ? 30.535 -15.644 -29.836 1.00 80.50 654 THR A C 1
ATOM 5234 O O . THR A 1 654 ? 29.862 -16.668 -29.802 1.00 80.50 654 THR A O 1
ATOM 5237 N N . CYS A 1 655 ? 30.491 -14.796 -30.875 1.00 80.94 655 CYS A N 1
ATOM 5238 C CA . CYS A 1 655 ? 29.620 -14.944 -32.048 1.00 80.94 655 CYS A CA 1
ATOM 5239 C C . CYS A 1 655 ? 28.124 -15.144 -31.707 1.00 80.94 655 CYS A C 1
ATOM 5241 O O . CYS A 1 655 ? 27.340 -15.629 -32.527 1.00 80.94 655 CYS A O 1
ATOM 5243 N N . ARG A 1 656 ? 27.692 -14.750 -30.499 1.00 84.12 656 ARG A N 1
ATOM 5244 C CA . ARG A 1 656 ? 26.291 -14.814 -30.059 1.00 84.12 656 ARG A CA 1
ATOM 5245 C C . ARG A 1 656 ? 25.646 -13.450 -30.226 1.00 84.12 656 ARG A C 1
ATOM 5247 O O . ARG A 1 656 ? 26.030 -12.494 -29.553 1.00 84.12 656 ARG A O 1
ATOM 5254 N N . LEU A 1 657 ? 24.601 -13.368 -31.048 1.00 86.94 657 LEU A N 1
ATOM 5255 C CA . LEU A 1 657 ? 23.861 -12.125 -31.288 1.00 86.94 657 LEU A CA 1
ATOM 5256 C C . LEU A 1 657 ? 23.325 -11.533 -29.979 1.00 86.94 657 LEU A C 1
ATOM 5258 O O . LEU A 1 657 ? 23.407 -10.325 -29.759 1.00 86.94 657 LEU A O 1
ATOM 5262 N N . ARG A 1 658 ? 22.865 -12.386 -29.055 1.00 87.06 658 ARG A N 1
ATOM 5263 C CA . ARG A 1 658 ? 22.434 -11.963 -27.717 1.00 87.06 658 ARG A CA 1
ATOM 5264 C C . ARG A 1 658 ? 23.540 -11.276 -26.913 1.00 87.06 658 ARG A C 1
ATOM 5266 O O . ARG A 1 658 ? 23.247 -10.324 -26.194 1.00 87.06 658 ARG A O 1
ATOM 5273 N N . ASP A 1 659 ? 24.782 -11.742 -27.000 1.00 85.19 659 ASP A N 1
ATOM 5274 C CA . ASP A 1 659 ? 25.901 -11.143 -26.264 1.00 85.19 659 ASP A CA 1
ATOM 5275 C C . ASP A 1 659 ? 26.389 -9.862 -26.940 1.00 85.19 659 ASP A C 1
ATOM 5277 O O . ASP A 1 659 ? 26.713 -8.894 -26.256 1.00 85.19 659 ASP A O 1
ATOM 5281 N N . ILE A 1 660 ? 26.352 -9.802 -28.269 1.00 86.56 660 ILE A N 1
ATOM 5282 C CA . ILE A 1 660 ? 26.669 -8.592 -29.035 1.00 86.56 660 ILE A CA 1
ATOM 5283 C C . ILE A 1 660 ? 25.710 -7.458 -28.640 1.00 86.56 660 ILE A C 1
ATOM 5285 O O . ILE A 1 660 ? 26.152 -6.406 -28.176 1.00 86.56 660 ILE A O 1
ATOM 5289 N N . TRP A 1 661 ? 24.396 -7.685 -28.710 1.00 86.19 661 TRP A N 1
ATOM 5290 C CA . TRP A 1 661 ? 23.396 -6.677 -28.330 1.00 86.19 661 TRP A CA 1
ATOM 5291 C C . TRP A 1 661 ? 23.276 -6.479 -26.813 1.00 86.19 661 TRP A C 1
ATOM 5293 O O . TRP A 1 661 ? 22.986 -5.384 -26.339 1.00 86.19 661 TRP A O 1
ATOM 5303 N N . GLY A 1 662 ? 23.486 -7.535 -26.024 1.00 81.56 662 GLY A N 1
ATOM 5304 C CA . GLY A 1 662 ? 23.227 -7.531 -24.586 1.00 81.56 662 GLY A CA 1
ATOM 5305 C C . GLY A 1 662 ? 24.435 -7.231 -23.699 1.00 81.56 662 GLY A C 1
ATOM 5306 O O . GLY A 1 662 ? 24.241 -6.802 -22.558 1.00 81.56 662 GLY A O 1
ATOM 5307 N N . ARG A 1 663 ? 25.660 -7.474 -24.168 1.00 82.12 663 ARG A N 1
ATOM 5308 C CA . ARG A 1 663 ? 26.904 -7.381 -23.384 1.00 82.12 663 ARG A CA 1
ATOM 5309 C C . ARG A 1 663 ? 28.008 -6.571 -24.047 1.00 82.12 663 ARG A C 1
ATOM 5311 O O . ARG A 1 663 ? 29.011 -6.362 -23.377 1.00 82.12 663 ARG A O 1
ATOM 5318 N N . MET A 1 664 ? 27.855 -6.127 -25.290 1.00 84.44 664 MET A N 1
ATOM 5319 C CA . MET A 1 664 ? 28.822 -5.242 -25.940 1.00 84.44 664 MET A CA 1
ATOM 5320 C C . MET A 1 664 ? 28.209 -3.893 -26.299 1.00 84.44 664 MET A C 1
ATOM 5322 O O . MET A 1 664 ? 28.782 -2.865 -25.936 1.00 84.44 664 MET A O 1
ATOM 5326 N N . TRP A 1 665 ? 27.074 -3.902 -27.005 1.00 89.00 665 TRP A N 1
ATOM 5327 C CA . TRP A 1 665 ? 26.420 -2.692 -27.499 1.00 89.00 665 TRP A CA 1
ATOM 5328 C C . TRP A 1 665 ? 25.970 -1.757 -26.366 1.00 89.00 665 TRP A C 1
ATOM 5330 O O . TRP A 1 665 ? 25.904 -2.156 -25.200 1.00 89.00 665 TRP A O 1
ATOM 5340 N N . HIS A 1 666 ? 25.714 -0.490 -26.702 1.00 88.12 666 HIS A N 1
ATOM 5341 C CA . HIS A 1 666 ? 25.528 0.570 -25.712 1.00 88.12 666 HIS A CA 1
ATOM 5342 C C . HIS A 1 666 ? 24.332 0.326 -24.778 1.00 88.12 666 HIS A C 1
ATOM 5344 O O . HIS A 1 666 ? 23.259 -0.108 -25.193 1.00 88.12 666 HIS A O 1
ATOM 5350 N N . ASP A 1 667 ? 24.475 0.723 -23.513 1.00 85.69 667 ASP A N 1
ATOM 5351 C CA . ASP A 1 667 ? 23.398 0.621 -22.514 1.00 85.69 667 ASP A CA 1
ATOM 5352 C C . ASP A 1 667 ? 22.509 1.880 -22.422 1.00 85.69 667 ASP A C 1
ATOM 5354 O O . ASP A 1 667 ? 21.623 1.955 -21.576 1.00 85.69 667 ASP A O 1
ATOM 5358 N N . LEU A 1 668 ? 22.737 2.884 -23.282 1.00 84.94 668 LEU A N 1
ATOM 5359 C CA . LEU A 1 668 ? 22.145 4.227 -23.166 1.00 84.94 668 LEU A CA 1
ATOM 5360 C C . LEU A 1 668 ? 20.606 4.236 -23.084 1.00 84.94 668 LEU A C 1
ATOM 5362 O O . LEU A 1 668 ? 20.048 4.834 -22.170 1.00 84.94 668 LEU A O 1
ATOM 5366 N N . CYS A 1 669 ? 19.929 3.559 -24.015 1.00 83.88 669 CYS A N 1
ATOM 5367 C CA . CYS A 1 669 ? 18.462 3.544 -24.118 1.00 83.88 669 CYS A CA 1
ATOM 5368 C C . CYS A 1 669 ? 17.832 2.244 -23.601 1.00 83.88 669 CYS A C 1
ATOM 5370 O O . CYS A 1 669 ? 16.615 2.084 -23.649 1.00 83.88 669 CYS A O 1
ATOM 5372 N N . ARG A 1 670 ? 18.642 1.296 -23.113 1.00 86.00 670 ARG A N 1
ATOM 5373 C CA . ARG A 1 670 ? 18.183 -0.067 -22.817 1.00 86.00 670 ARG A CA 1
ATOM 5374 C C . ARG A 1 670 ? 17.060 -0.094 -21.790 1.00 86.00 670 ARG A C 1
ATOM 5376 O O . ARG A 1 670 ? 16.094 -0.835 -21.942 1.00 86.00 670 ARG A O 1
ATOM 5383 N N . ARG A 1 671 ? 17.211 0.697 -20.733 1.00 85.69 671 ARG A N 1
ATOM 5384 C CA . ARG A 1 671 ? 16.268 0.739 -19.622 1.00 85.69 671 ARG A CA 1
ATOM 5385 C C . ARG A 1 671 ? 14.918 1.363 -20.027 1.00 85.69 671 ARG A C 1
ATOM 5387 O O . ARG A 1 671 ? 13.925 0.659 -19.844 1.00 85.69 671 ARG A O 1
ATOM 5394 N N . PRO A 1 672 ? 14.864 2.565 -20.639 1.00 86.56 672 PRO A N 1
ATOM 5395 C CA . PRO A 1 672 ? 13.616 3.112 -21.175 1.00 86.56 672 PRO A CA 1
ATOM 5396 C C . PRO A 1 672 ? 12.887 2.158 -22.122 1.00 86.56 672 PRO A C 1
ATOM 5398 O O . PRO A 1 672 ? 11.686 1.943 -21.986 1.00 86.56 672 PRO A O 1
ATOM 5401 N N . LEU A 1 673 ? 13.620 1.520 -23.041 1.00 88.75 673 LEU A N 1
ATOM 5402 C CA . LEU A 1 673 ? 13.041 0.565 -23.990 1.00 88.75 673 LEU A CA 1
ATOM 5403 C C . LEU A 1 673 ? 12.437 -0.656 -23.286 1.00 88.75 673 LEU A C 1
ATOM 5405 O O . LEU A 1 673 ? 11.327 -1.074 -23.616 1.00 88.75 673 LEU A O 1
ATOM 5409 N N . LEU A 1 674 ? 13.133 -1.210 -22.289 1.00 88.00 674 LEU A N 1
ATOM 5410 C CA . LEU A 1 674 ? 12.647 -2.356 -21.522 1.00 88.00 674 LEU A CA 1
ATOM 5411 C C . LEU A 1 674 ? 11.417 -1.995 -20.677 1.00 88.00 674 LEU A C 1
ATOM 5413 O O . LEU A 1 674 ? 10.459 -2.763 -20.642 1.00 88.00 674 LEU A O 1
ATOM 5417 N N . ALA A 1 675 ? 11.438 -0.837 -20.011 1.00 85.50 675 ALA A N 1
ATOM 5418 C CA . ALA A 1 675 ? 10.339 -0.357 -19.178 1.00 85.50 675 ALA A CA 1
ATOM 5419 C C . ALA A 1 675 ? 9.053 -0.178 -19.999 1.00 85.50 675 ALA A C 1
ATOM 5421 O O . ALA A 1 675 ? 8.006 -0.712 -19.634 1.00 85.50 675 ALA A O 1
ATOM 5422 N N . THR A 1 676 ? 9.153 0.477 -21.157 1.00 86.81 676 THR A N 1
ATOM 5423 C CA . THR A 1 676 ? 8.023 0.662 -22.078 1.00 86.81 676 THR A CA 1
ATOM 5424 C C . THR A 1 676 ? 7.542 -0.665 -22.666 1.00 86.81 676 THR A C 1
ATOM 5426 O O . THR A 1 676 ? 6.342 -0.898 -22.768 1.00 86.81 676 THR A O 1
ATOM 5429 N N . SER A 1 677 ? 8.451 -1.590 -22.980 1.00 88.62 677 SER A N 1
ATOM 5430 C CA . SER A 1 677 ? 8.072 -2.916 -23.487 1.00 88.62 677 SER A CA 1
ATOM 5431 C C . SER A 1 677 ? 7.326 -3.754 -22.449 1.00 88.62 677 SER A C 1
ATOM 5433 O O . SER A 1 677 ? 6.396 -4.475 -22.792 1.00 88.62 677 SER A O 1
ATOM 5435 N N . LEU A 1 678 ? 7.703 -3.650 -21.173 1.00 86.19 678 LEU A N 1
ATOM 5436 C CA . LEU A 1 678 ? 7.003 -4.325 -20.077 1.00 86.19 678 LEU A CA 1
ATOM 5437 C C . LEU A 1 678 ? 5.597 -3.765 -19.842 1.00 86.19 678 LEU A C 1
ATOM 5439 O O . LEU A 1 678 ? 4.728 -4.527 -19.433 1.00 86.19 678 LEU A O 1
ATOM 5443 N N . LEU A 1 679 ? 5.378 -2.476 -20.118 1.00 84.31 679 LEU A N 1
ATOM 5444 C CA . LEU A 1 679 ? 4.057 -1.847 -20.058 1.00 84.31 679 LEU A CA 1
ATOM 5445 C C . LEU A 1 679 ? 3.142 -2.323 -21.199 1.00 84.31 679 LEU A C 1
ATOM 5447 O O . LEU A 1 679 ? 1.951 -2.520 -20.990 1.00 84.31 679 LEU A O 1
ATOM 5451 N N . LEU A 1 680 ? 3.702 -2.523 -22.396 1.00 84.38 680 LEU A N 1
ATOM 5452 C CA . LEU A 1 680 ? 2.952 -2.950 -23.583 1.00 84.38 680 LEU A CA 1
ATOM 5453 C C . LEU A 1 680 ? 2.608 -4.451 -23.588 1.00 84.38 680 LEU A C 1
ATOM 5455 O O . LEU A 1 680 ? 1.688 -4.862 -24.292 1.00 84.38 680 LEU A O 1
ATOM 5459 N N . VAL A 1 681 ? 3.334 -5.285 -22.832 1.00 87.19 681 VAL A N 1
ATOM 5460 C CA . VAL A 1 681 ? 3.114 -6.742 -22.786 1.00 87.19 681 VAL A CA 1
ATOM 5461 C C . VAL A 1 681 ? 2.174 -7.124 -21.625 1.00 87.19 681 VAL A C 1
ATOM 5463 O O . VAL A 1 681 ? 2.520 -6.880 -20.467 1.00 87.19 681 VAL A O 1
ATOM 5466 N N . PRO A 1 682 ? 1.032 -7.799 -21.882 1.00 81.94 682 PRO A N 1
ATOM 5467 C CA . PRO A 1 682 ? 0.065 -8.172 -20.845 1.00 81.94 682 PRO A CA 1
ATOM 5468 C C . PRO A 1 682 ? 0.633 -9.062 -19.727 1.00 81.94 682 PRO A C 1
ATOM 5470 O O . PRO A 1 682 ? 1.463 -9.948 -19.953 1.00 81.94 682 PRO A O 1
ATOM 5473 N N . GLY A 1 683 ? 0.137 -8.865 -18.501 1.00 77.94 683 GLY A N 1
ATOM 5474 C CA . GLY A 1 683 ? 0.623 -9.554 -17.299 1.00 77.94 683 GLY A CA 1
ATOM 5475 C C . GLY A 1 683 ? 0.287 -11.048 -17.203 1.00 77.94 683 GLY A C 1
ATOM 5476 O O . GLY A 1 683 ? 1.065 -11.787 -16.605 1.00 77.94 683 GLY A O 1
ATOM 5477 N N . GLY A 1 684 ? -0.814 -11.502 -17.813 1.00 79.19 684 GLY A N 1
ATOM 5478 C CA . GLY A 1 684 ? -1.334 -12.877 -17.701 1.00 79.19 684 GLY A CA 1
ATOM 5479 C C . GLY A 1 684 ? -0.604 -13.947 -18.529 1.00 79.19 684 GLY A C 1
ATOM 5480 O O . GLY A 1 684 ? -1.079 -15.074 -18.624 1.00 79.19 684 GLY A O 1
ATOM 5481 N N . ILE A 1 685 ? 0.525 -13.612 -19.158 1.00 82.56 685 ILE A N 1
ATOM 5482 C CA . ILE A 1 685 ? 1.242 -14.488 -20.097 1.00 82.56 685 ILE A CA 1
ATOM 5483 C C . ILE A 1 685 ? 2.334 -15.293 -19.373 1.00 82.56 685 ILE A C 1
ATOM 5485 O O . ILE A 1 685 ? 3.039 -14.774 -18.504 1.00 82.56 685 ILE A O 1
ATOM 5489 N N . SER A 1 686 ? 2.524 -16.556 -19.773 1.00 81.31 686 SER A N 1
ATOM 5490 C CA . SER A 1 686 ? 3.569 -17.437 -19.233 1.00 81.31 686 SER A CA 1
ATOM 5491 C C . SER A 1 686 ? 4.981 -16.832 -19.349 1.00 81.31 686 SER A C 1
ATOM 5493 O O . SER A 1 686 ? 5.308 -16.111 -20.293 1.00 81.31 686 SER A O 1
ATOM 5495 N N . GLY A 1 687 ? 5.866 -17.141 -18.394 1.00 80.62 687 GLY A N 1
ATOM 5496 C CA . GLY A 1 687 ? 7.155 -16.448 -18.246 1.00 80.62 687 GLY A CA 1
ATOM 5497 C C . GLY A 1 687 ? 8.127 -16.567 -19.433 1.00 80.62 687 GLY A C 1
ATOM 5498 O O . GLY A 1 687 ? 8.974 -15.695 -19.626 1.00 80.62 687 GLY A O 1
ATOM 5499 N N . THR A 1 688 ? 8.039 -17.621 -20.246 1.00 82.00 688 THR A N 1
ATOM 5500 C CA . THR A 1 688 ? 8.885 -17.778 -21.448 1.00 82.00 688 THR A CA 1
ATOM 5501 C C . THR A 1 688 ? 8.340 -16.971 -22.621 1.00 82.00 688 THR A C 1
ATOM 5503 O O . THR A 1 688 ? 9.095 -16.231 -23.250 1.00 82.00 688 THR A O 1
ATOM 5506 N N . VAL A 1 689 ? 7.027 -17.027 -22.855 1.00 82.69 689 VAL A N 1
ATOM 5507 C CA . VAL A 1 689 ? 6.363 -16.241 -23.906 1.00 82.69 689 VAL A CA 1
ATOM 5508 C C . VAL A 1 689 ? 6.455 -14.749 -23.588 1.00 82.69 689 VAL A C 1
ATOM 5510 O O . VAL A 1 689 ? 6.789 -13.956 -24.462 1.00 82.69 689 VAL A O 1
ATOM 5513 N N . LYS A 1 690 ? 6.295 -14.361 -22.317 1.00 86.81 690 LYS A N 1
ATOM 5514 C CA . LYS A 1 690 ? 6.497 -12.979 -21.865 1.00 86.81 690 LYS A CA 1
ATOM 5515 C C . LYS A 1 690 ? 7.904 -12.470 -22.186 1.00 86.81 690 LYS A C 1
ATOM 5517 O O . LYS A 1 690 ? 8.045 -11.361 -22.686 1.00 86.81 690 LYS A O 1
ATOM 5522 N N . ARG A 1 691 ? 8.948 -13.274 -21.945 1.00 85.94 691 ARG A N 1
ATOM 5523 C CA . ARG A 1 691 ? 10.340 -12.900 -22.268 1.00 85.94 691 ARG A CA 1
ATOM 5524 C C . ARG A 1 691 ? 10.554 -12.707 -23.771 1.00 85.94 691 ARG A C 1
ATOM 5526 O O . ARG A 1 691 ? 11.224 -11.753 -24.154 1.00 85.94 691 ARG A O 1
ATOM 5533 N N . LEU A 1 692 ? 9.966 -13.572 -24.597 1.00 87.06 692 LEU A N 1
ATOM 5534 C CA . LEU A 1 692 ? 10.011 -13.455 -26.056 1.00 87.06 692 LEU A CA 1
ATOM 5535 C C . LEU A 1 692 ? 9.299 -12.188 -26.548 1.00 87.06 692 LEU A C 1
ATOM 5537 O O . LEU A 1 692 ? 9.868 -11.425 -27.324 1.00 87.06 692 LEU A O 1
ATOM 5541 N N . LEU A 1 693 ? 8.081 -11.937 -26.065 1.00 88.38 693 LEU A N 1
ATOM 5542 C CA . LEU A 1 693 ? 7.306 -10.755 -26.439 1.00 88.38 693 LEU A CA 1
ATOM 5543 C C . LEU A 1 693 ? 8.018 -9.466 -26.027 1.00 88.38 693 LEU A C 1
ATOM 5545 O O . LEU A 1 693 ? 8.146 -8.556 -26.838 1.00 88.38 693 LEU A O 1
ATOM 5549 N N . VAL A 1 694 ? 8.560 -9.406 -24.807 1.00 90.50 694 VAL A N 1
ATOM 5550 C CA . VAL A 1 694 ? 9.335 -8.248 -24.340 1.00 90.50 694 VAL A CA 1
ATOM 5551 C C . VAL A 1 694 ? 10.565 -8.017 -25.219 1.00 90.50 694 VAL A C 1
ATOM 5553 O O . VAL A 1 694 ? 10.865 -6.865 -25.526 1.00 90.50 694 VAL A O 1
ATOM 5556 N N . LEU A 1 695 ? 11.261 -9.074 -25.655 1.00 90.50 695 LEU A N 1
ATOM 5557 C CA . LEU A 1 695 ? 12.387 -8.953 -26.584 1.00 90.50 695 LEU A CA 1
ATOM 5558 C C . LEU A 1 695 ? 11.945 -8.363 -27.934 1.00 90.50 695 LEU A C 1
ATOM 5560 O O . LEU A 1 695 ? 12.539 -7.385 -28.384 1.00 90.50 695 LEU A O 1
ATOM 5564 N N . LEU A 1 696 ? 10.897 -8.917 -28.551 1.00 90.88 696 LEU A N 1
ATOM 5565 C CA . LEU A 1 696 ? 10.381 -8.454 -29.845 1.00 90.88 696 LEU A CA 1
ATOM 5566 C C . LEU A 1 696 ? 9.909 -6.997 -29.779 1.00 90.88 696 LEU A C 1
ATOM 5568 O O . LEU A 1 696 ? 10.303 -6.186 -30.615 1.00 90.88 696 LEU A O 1
ATOM 5572 N N . VAL A 1 697 ? 9.129 -6.647 -28.752 1.00 92.31 697 VAL A N 1
ATOM 5573 C CA . VAL A 1 697 ? 8.637 -5.280 -28.535 1.00 92.31 697 VAL A CA 1
ATOM 5574 C C . VAL A 1 697 ? 9.797 -4.318 -28.266 1.00 92.31 697 VAL A C 1
ATOM 5576 O O . VAL A 1 697 ? 9.818 -3.234 -28.840 1.00 92.31 697 VAL A O 1
ATOM 5579 N N . SER A 1 698 ? 10.813 -4.718 -27.490 1.00 92.50 698 SER A N 1
ATOM 5580 C CA . SER A 1 698 ? 11.977 -3.856 -27.217 1.00 92.50 698 SER A CA 1
ATOM 5581 C C . SER A 1 698 ? 12.735 -3.492 -28.493 1.00 92.50 698 SER A C 1
ATOM 5583 O O . SER A 1 698 ? 13.117 -2.336 -28.674 1.00 92.50 698 SER A O 1
ATOM 5585 N N . PHE A 1 699 ? 12.939 -4.464 -29.386 1.00 93.56 699 PHE A N 1
ATOM 5586 C CA . PHE A 1 699 ? 13.585 -4.225 -30.677 1.00 93.56 699 PHE A CA 1
ATOM 5587 C C . PHE A 1 699 ? 12.687 -3.424 -31.625 1.00 93.56 699 PHE A C 1
ATOM 5589 O O . PHE A 1 699 ? 13.184 -2.507 -32.270 1.00 93.56 699 PHE A O 1
ATOM 5596 N N . ALA A 1 700 ? 11.378 -3.690 -31.666 1.00 93.12 700 ALA A N 1
ATOM 5597 C CA . ALA A 1 700 ? 10.438 -2.920 -32.481 1.00 93.12 700 ALA A CA 1
ATOM 5598 C C . ALA A 1 700 ? 10.400 -1.438 -32.068 1.00 93.12 700 ALA A C 1
ATOM 5600 O O . ALA A 1 700 ? 10.557 -0.560 -32.913 1.00 93.12 700 ALA A O 1
ATOM 5601 N N . VAL A 1 701 ? 10.284 -1.153 -30.764 1.00 92.81 701 VAL A N 1
ATOM 5602 C CA . VAL A 1 701 ? 10.310 0.221 -30.235 1.00 92.81 701 VAL A CA 1
ATOM 5603 C C . VAL A 1 701 ? 11.649 0.891 -30.552 1.00 92.81 701 VAL A C 1
ATOM 5605 O O . VAL A 1 701 ? 11.655 2.028 -31.013 1.00 92.81 701 VAL A O 1
ATOM 5608 N N . SER A 1 702 ? 12.779 0.189 -30.388 1.00 93.25 702 SER A N 1
ATOM 5609 C CA . SER A 1 702 ? 14.098 0.697 -30.802 1.00 93.25 702 SER A CA 1
ATOM 5610 C C . SER A 1 702 ? 14.140 1.022 -32.300 1.00 93.25 702 SER A C 1
ATOM 5612 O O . SER A 1 702 ? 14.653 2.071 -32.691 1.00 93.25 702 SER A O 1
ATOM 5614 N N . GLY A 1 703 ? 13.569 0.151 -33.135 1.00 94.00 703 GLY A N 1
ATOM 5615 C CA . GLY A 1 703 ? 13.454 0.341 -34.576 1.00 94.00 703 GLY A CA 1
ATOM 5616 C C . GLY A 1 703 ? 12.662 1.591 -34.942 1.00 94.00 703 GLY A C 1
ATOM 5617 O O . GLY A 1 703 ? 13.116 2.350 -35.791 1.00 94.00 703 GLY A O 1
ATOM 5618 N N . CYS A 1 704 ? 11.552 1.874 -34.254 1.00 93.06 704 CYS A N 1
ATOM 5619 C CA . CYS A 1 704 ? 10.765 3.092 -34.468 1.00 93.06 704 CYS A CA 1
ATOM 5620 C C . CYS A 1 704 ? 11.567 4.374 -34.187 1.00 93.06 704 CYS A C 1
ATOM 5622 O O . CYS A 1 704 ? 11.469 5.334 -34.950 1.00 93.06 704 CYS A O 1
ATOM 5624 N N . VAL A 1 705 ? 12.396 4.392 -33.135 1.00 93.56 705 VAL A N 1
ATOM 5625 C CA . VAL A 1 705 ? 13.257 5.553 -32.828 1.00 93.56 705 VAL A CA 1
ATOM 5626 C C . VAL A 1 705 ? 14.272 5.789 -33.954 1.00 93.56 705 VAL A C 1
ATOM 5628 O O . VAL A 1 705 ? 14.462 6.919 -34.404 1.00 93.56 705 VAL A O 1
ATOM 5631 N N . HIS A 1 706 ? 14.904 4.722 -34.450 1.00 93.25 706 HIS A N 1
ATOM 5632 C CA . HIS A 1 706 ? 15.859 4.820 -35.555 1.00 93.25 706 HIS A CA 1
ATOM 5633 C C . HIS A 1 706 ? 15.192 5.147 -36.898 1.00 93.25 706 HIS A C 1
ATOM 5635 O O . HIS A 1 706 ? 15.777 5.879 -37.696 1.00 93.25 706 HIS A O 1
ATOM 5641 N N . ALA A 1 707 ? 13.976 4.650 -37.132 1.00 95.06 707 ALA A N 1
ATOM 5642 C CA . ALA A 1 707 ? 13.174 4.947 -38.314 1.00 95.06 707 ALA A CA 1
ATOM 5643 C C . ALA A 1 707 ? 12.778 6.426 -38.375 1.00 95.06 707 ALA A C 1
ATOM 5645 O O . ALA A 1 707 ? 12.882 7.026 -39.439 1.00 95.06 707 ALA A O 1
ATOM 5646 N N . ALA A 1 708 ? 12.414 7.035 -37.242 1.00 94.75 708 ALA A N 1
ATOM 5647 C CA . ALA A 1 708 ? 12.136 8.469 -37.168 1.00 94.75 708 ALA A CA 1
ATOM 5648 C C . ALA A 1 708 ? 13.365 9.310 -37.547 1.00 94.75 708 ALA A C 1
ATOM 5650 O O . ALA A 1 708 ? 13.271 10.213 -38.377 1.00 94.75 708 ALA A O 1
ATOM 5651 N N . GLY A 1 709 ? 14.539 8.963 -37.005 1.00 93.19 709 GLY A N 1
ATOM 5652 C CA . GLY A 1 709 ? 15.802 9.597 -37.390 1.00 93.19 709 GLY A CA 1
ATOM 5653 C C . GLY A 1 709 ? 16.113 9.434 -38.880 1.00 93.19 709 GLY A C 1
ATOM 5654 O O . GLY A 1 709 ? 16.478 10.403 -39.543 1.00 93.19 709 GLY A O 1
ATOM 5655 N N . ALA A 1 710 ? 15.951 8.222 -39.421 1.00 92.75 710 ALA A N 1
ATOM 5656 C CA . ALA A 1 710 ? 16.203 7.938 -40.832 1.00 92.75 710 ALA A CA 1
ATOM 5657 C C . ALA A 1 710 ? 15.257 8.729 -41.747 1.00 92.75 710 ALA A C 1
ATOM 5659 O O . ALA A 1 710 ? 15.729 9.392 -42.668 1.00 92.75 710 ALA A O 1
ATOM 5660 N N . TYR A 1 711 ? 13.956 8.728 -41.441 1.00 95.19 711 TYR A N 1
ATOM 5661 C CA . TYR A 1 711 ? 12.935 9.460 -42.188 1.00 95.19 711 TYR A CA 1
ATOM 5662 C C . TYR A 1 711 ? 13.206 10.966 -42.213 1.00 95.19 711 TYR A C 1
ATOM 5664 O O . TYR A 1 711 ? 13.144 11.582 -43.271 1.00 95.19 711 TYR A O 1
ATOM 5672 N N . ALA A 1 712 ? 13.577 11.557 -41.075 1.00 93.88 712 ALA A N 1
ATOM 5673 C CA . ALA A 1 712 ? 13.888 12.985 -40.993 1.00 93.88 712 ALA A CA 1
ATOM 5674 C C . ALA A 1 712 ? 15.082 13.401 -41.875 1.00 93.88 712 ALA A C 1
ATOM 5676 O O . ALA A 1 712 ? 15.218 14.569 -42.237 1.00 93.88 712 ALA A O 1
ATOM 5677 N N . VAL A 1 713 ? 15.967 12.463 -42.221 1.00 92.56 713 VAL A N 1
ATOM 5678 C CA . VAL A 1 713 ? 17.095 12.720 -43.124 1.00 92.56 713 VAL A CA 1
ATOM 5679 C C . VAL A 1 713 ? 16.736 12.446 -44.577 1.00 92.56 713 VAL A C 1
ATOM 5681 O O . VAL A 1 713 ? 17.072 13.255 -45.438 1.00 92.56 713 VAL A O 1
ATOM 5684 N N . SER A 1 714 ? 16.117 11.299 -44.857 1.00 90.94 714 SER A N 1
ATOM 5685 C CA . SER A 1 714 ? 15.896 10.829 -46.226 1.00 90.94 714 SER A CA 1
ATOM 5686 C C . SER A 1 714 ? 14.599 11.334 -46.853 1.00 90.94 714 SER A C 1
ATOM 5688 O O . SER A 1 714 ? 14.509 11.379 -48.075 1.00 90.94 714 SER A O 1
ATOM 5690 N N . GLY A 1 715 ? 13.584 11.658 -46.045 1.00 90.62 715 GLY A N 1
ATOM 5691 C CA . GLY A 1 715 ? 12.206 11.855 -46.505 1.00 90.62 715 GLY A CA 1
ATOM 5692 C C . GLY A 1 715 ? 11.548 10.579 -47.050 1.00 90.62 715 GLY A C 1
ATOM 5693 O O . GLY A 1 715 ? 10.451 10.642 -47.596 1.00 90.62 715 GLY A O 1
ATOM 5694 N N . ASP A 1 716 ? 12.208 9.424 -46.918 1.00 92.19 716 ASP A N 1
ATOM 5695 C CA . ASP A 1 716 ? 11.771 8.156 -47.497 1.00 92.19 716 ASP A CA 1
ATOM 5696 C C . ASP A 1 716 ? 11.126 7.253 -46.438 1.00 92.19 716 ASP A C 1
ATOM 5698 O O . ASP A 1 716 ? 11.797 6.675 -45.574 1.00 92.19 716 ASP A O 1
ATOM 5702 N N . ALA A 1 717 ? 9.802 7.113 -46.530 1.00 90.50 717 ALA A N 1
ATOM 5703 C CA . ALA A 1 717 ? 9.017 6.245 -45.660 1.00 90.50 717 ALA A CA 1
ATOM 5704 C C . ALA A 1 717 ? 9.363 4.760 -45.846 1.00 90.50 717 ALA A C 1
ATOM 5706 O O . ALA A 1 717 ? 9.309 3.999 -44.877 1.00 90.50 717 ALA A O 1
ATOM 5707 N N . TYR A 1 718 ? 9.753 4.344 -47.056 1.00 92.25 718 TYR A N 1
ATOM 5708 C CA . TYR A 1 718 ? 10.131 2.960 -47.320 1.00 92.25 718 TYR A CA 1
ATOM 5709 C C . TYR A 1 718 ? 11.424 2.608 -46.577 1.00 92.25 718 TYR A C 1
ATOM 5711 O O . TYR A 1 718 ? 11.442 1.659 -45.792 1.00 92.25 718 TYR A O 1
ATOM 5719 N N . GLY A 1 719 ? 12.475 3.421 -46.724 1.00 88.12 719 GLY A N 1
ATOM 5720 C CA . GLY A 1 719 ? 13.728 3.262 -45.986 1.00 88.12 719 GLY A CA 1
ATOM 5721 C C . GLY A 1 719 ? 13.545 3.290 -44.464 1.00 88.12 719 GLY A C 1
ATOM 5722 O O . GLY A 1 719 ? 14.155 2.491 -43.750 1.00 88.12 719 GLY A O 1
ATOM 5723 N N . ALA A 1 720 ? 12.655 4.145 -43.953 1.00 91.12 720 ALA A N 1
ATOM 5724 C CA . ALA A 1 720 ? 12.302 4.164 -42.534 1.00 91.12 720 ALA A CA 1
ATOM 5725 C C . ALA A 1 720 ? 11.589 2.870 -42.087 1.00 91.12 720 ALA A C 1
ATOM 5727 O O . ALA A 1 720 ? 11.919 2.313 -41.039 1.00 91.12 720 ALA A O 1
ATOM 5728 N N . GLY A 1 721 ? 10.665 2.343 -42.895 1.00 90.75 721 GLY A N 1
ATOM 5729 C CA . GLY A 1 721 ? 10.002 1.061 -42.642 1.00 90.75 721 GLY A CA 1
ATOM 5730 C C . GLY A 1 721 ? 10.980 -0.119 -42.621 1.00 90.75 721 GLY A C 1
ATOM 5731 O O . GLY A 1 721 ? 10.922 -0.954 -41.716 1.00 90.75 721 GLY A O 1
ATOM 5732 N N . VAL A 1 722 ? 11.941 -0.146 -43.551 1.00 91.31 722 VAL A N 1
ATOM 5733 C CA . VAL A 1 722 ? 13.008 -1.162 -43.597 1.00 91.31 722 VAL A CA 1
ATOM 5734 C C . VAL A 1 722 ? 13.838 -1.162 -42.309 1.00 91.31 722 VAL A C 1
ATOM 5736 O O . VAL A 1 722 ? 14.199 -2.234 -41.823 1.00 91.31 722 VAL A O 1
ATOM 5739 N N . MET A 1 723 ? 14.084 0.004 -41.697 1.00 89.94 723 MET A N 1
ATOM 5740 C CA . MET A 1 723 ? 14.768 0.075 -40.400 1.00 89.94 723 MET A CA 1
ATOM 5741 C C . MET A 1 723 ? 13.985 -0.641 -39.295 1.00 89.94 723 MET A C 1
ATOM 5743 O O . MET A 1 723 ? 14.571 -1.418 -38.545 1.00 89.94 723 MET A O 1
ATOM 5747 N N . VAL A 1 724 ? 12.666 -0.448 -39.200 1.00 92.50 724 VAL A N 1
ATOM 5748 C CA . VAL A 1 724 ? 11.841 -1.150 -38.196 1.00 92.50 724 VAL A CA 1
ATOM 5749 C C . VAL A 1 724 ? 11.890 -2.662 -38.415 1.00 92.50 724 VAL A C 1
ATOM 5751 O O . VAL A 1 724 ? 12.114 -3.422 -37.469 1.00 92.50 724 VAL A O 1
ATOM 5754 N N . VAL A 1 725 ? 11.747 -3.096 -39.671 1.00 93.50 725 VAL A N 1
ATOM 5755 C CA . VAL A 1 725 ? 11.818 -4.513 -40.051 1.00 93.50 725 VAL A CA 1
ATOM 5756 C C . VAL A 1 725 ? 13.171 -5.110 -39.676 1.00 93.50 725 VAL A C 1
ATOM 5758 O O . VAL A 1 725 ? 13.205 -6.181 -39.073 1.00 93.50 725 VAL A O 1
ATOM 5761 N N . PHE A 1 726 ? 14.277 -4.412 -39.949 1.00 91.62 726 PHE A N 1
ATOM 5762 C CA . PHE A 1 726 ? 15.619 -4.853 -39.569 1.00 91.62 726 PHE A CA 1
ATOM 5763 C C . PHE A 1 726 ? 15.709 -5.178 -38.072 1.00 91.62 726 PHE A C 1
ATOM 5765 O O . PHE A 1 726 ? 16.141 -6.272 -37.708 1.00 91.62 726 PHE A O 1
ATOM 5772 N N . PHE A 1 727 ? 15.248 -4.285 -37.190 1.00 92.94 727 PHE A N 1
ATOM 5773 C CA . PHE A 1 727 ? 15.309 -4.537 -35.747 1.00 92.94 727 PHE A CA 1
ATOM 5774 C C . PHE A 1 727 ? 14.436 -5.727 -35.318 1.00 92.94 727 PHE A C 1
ATOM 5776 O O . PHE A 1 727 ? 14.875 -6.544 -34.506 1.00 92.94 727 PHE A O 1
ATOM 5783 N N . ILE A 1 728 ? 13.232 -5.872 -35.877 1.00 92.00 728 ILE A N 1
ATOM 5784 C CA . ILE A 1 728 ? 12.349 -7.012 -35.578 1.00 92.00 728 ILE A CA 1
ATOM 5785 C C . ILE A 1 728 ? 12.988 -8.330 -36.036 1.00 92.00 728 ILE A C 1
ATOM 5787 O O . ILE A 1 728 ? 13.022 -9.299 -35.273 1.00 92.00 728 ILE A O 1
ATOM 5791 N N . VAL A 1 729 ? 13.550 -8.359 -37.248 1.00 93.81 729 VAL A N 1
ATOM 5792 C CA . VAL A 1 729 ? 14.263 -9.526 -37.785 1.00 93.81 729 VAL A CA 1
ATOM 5793 C C . VAL A 1 729 ? 15.442 -9.890 -36.886 1.00 93.81 729 VAL A C 1
ATOM 5795 O O . VAL A 1 729 ? 15.604 -11.062 -36.557 1.00 93.81 729 VAL A O 1
ATOM 5798 N N . MET A 1 730 ? 16.208 -8.912 -36.392 1.00 91.81 730 MET A N 1
ATOM 5799 C CA . MET A 1 730 ? 17.319 -9.170 -35.469 1.00 91.81 730 MET A CA 1
ATOM 5800 C C . MET A 1 730 ? 16.871 -9.833 -34.161 1.00 91.81 730 MET A C 1
ATOM 5802 O O . MET A 1 730 ? 17.550 -10.744 -33.680 1.00 91.81 730 MET A O 1
ATOM 5806 N N . ALA A 1 731 ? 15.725 -9.440 -33.598 1.00 91.31 731 ALA A N 1
ATOM 5807 C CA . ALA A 1 731 ? 15.153 -10.128 -32.440 1.00 91.31 731 ALA A CA 1
ATOM 5808 C C . ALA A 1 731 ? 14.766 -11.580 -32.772 1.00 91.31 731 ALA A C 1
ATOM 5810 O O . ALA A 1 731 ? 15.068 -12.487 -31.994 1.00 91.31 731 ALA A O 1
ATOM 5811 N N . GLY A 1 732 ? 14.179 -11.816 -33.949 1.00 90.94 732 GLY A N 1
ATOM 5812 C CA . GLY A 1 732 ? 13.902 -13.161 -34.460 1.00 90.94 732 GLY A CA 1
ATOM 5813 C C . GLY A 1 732 ? 15.168 -14.007 -34.628 1.00 90.94 732 GLY A C 1
ATOM 5814 O O . GLY A 1 732 ? 15.206 -15.150 -34.177 1.00 90.94 732 GLY A O 1
ATOM 5815 N N . CYS A 1 733 ? 16.241 -13.439 -35.185 1.00 92.06 733 CYS A N 1
ATOM 5816 C CA . CYS A 1 733 ? 17.532 -14.112 -35.339 1.00 92.06 733 CYS A CA 1
ATOM 5817 C C . CYS A 1 733 ? 18.160 -14.494 -33.993 1.00 92.06 733 CYS A C 1
ATOM 5819 O O . CYS A 1 733 ? 18.746 -15.570 -33.886 1.00 92.06 733 CYS A O 1
ATOM 5821 N N . ILE A 1 734 ? 18.024 -13.659 -32.954 1.00 91.00 734 ILE A N 1
ATOM 5822 C CA . ILE A 1 734 ? 18.475 -14.001 -31.595 1.00 91.00 734 ILE A CA 1
ATOM 5823 C C . ILE A 1 734 ? 17.737 -15.245 -31.089 1.00 91.00 734 ILE A C 1
ATOM 5825 O O . ILE A 1 734 ? 18.372 -16.180 -30.604 1.00 91.00 734 ILE A O 1
ATOM 5829 N N . VAL A 1 735 ? 16.411 -15.274 -31.232 1.00 89.12 735 VAL A N 1
ATOM 5830 C CA . VAL A 1 735 ? 15.575 -16.398 -30.786 1.00 89.12 735 VAL A CA 1
ATOM 5831 C C . VAL A 1 735 ? 15.908 -17.662 -31.572 1.00 89.12 735 VAL A C 1
ATOM 5833 O O . VAL A 1 735 ? 16.108 -18.719 -30.979 1.00 89.12 735 VAL A O 1
ATOM 5836 N N . LEU A 1 736 ? 16.038 -17.549 -32.895 1.00 90.50 736 LEU A N 1
ATOM 5837 C CA . LEU A 1 736 ? 16.422 -18.656 -33.763 1.00 90.50 736 LEU A CA 1
ATOM 5838 C C . LEU A 1 736 ? 17.796 -19.219 -33.374 1.00 90.50 736 LEU A C 1
ATOM 5840 O O . LEU A 1 736 ? 17.935 -20.431 -33.229 1.00 90.50 736 LEU A O 1
ATOM 5844 N N . GLN A 1 737 ? 18.791 -18.357 -33.138 1.00 91.81 737 GLN A N 1
ATOM 5845 C CA . GLN A 1 737 ? 20.124 -18.780 -32.702 1.00 91.81 737 GLN A CA 1
ATOM 5846 C C . GLN A 1 737 ? 20.071 -19.515 -31.352 1.00 91.81 737 GLN A C 1
ATOM 5848 O O . GLN A 1 737 ? 20.778 -20.504 -31.169 1.00 91.81 737 GLN A O 1
ATOM 5853 N N . GLU A 1 738 ? 19.228 -19.077 -30.412 1.00 85.81 738 GLU A N 1
ATOM 5854 C CA . GLU A 1 738 ? 19.046 -19.763 -29.126 1.00 85.81 738 GLU A CA 1
ATOM 5855 C C . GLU A 1 738 ? 18.373 -21.130 -29.269 1.00 85.81 738 GLU A C 1
ATOM 5857 O O . GLU A 1 738 ? 18.825 -22.099 -28.659 1.00 85.81 738 GLU A O 1
ATOM 5862 N N . VAL A 1 739 ? 17.327 -21.232 -30.092 1.00 86.25 739 VAL A N 1
ATOM 5863 C CA . VAL A 1 739 ? 16.628 -22.499 -30.352 1.00 86.25 739 VAL A CA 1
ATOM 5864 C C . VAL A 1 739 ? 17.555 -23.499 -31.040 1.00 86.25 739 VAL A C 1
ATOM 5866 O O . VAL A 1 739 ? 17.626 -24.652 -30.616 1.00 86.25 739 VAL A O 1
ATOM 5869 N N . LEU A 1 740 ? 18.315 -23.059 -32.048 1.00 87.88 740 LEU A N 1
ATOM 5870 C CA . LEU A 1 740 ? 19.303 -23.897 -32.729 1.00 87.88 740 LEU A CA 1
ATOM 5871 C C . LEU A 1 740 ? 20.410 -24.349 -31.770 1.00 87.88 740 LEU A C 1
ATOM 5873 O O . LEU A 1 740 ? 20.751 -25.529 -31.753 1.00 87.88 740 LEU A O 1
ATOM 5877 N N . ALA A 1 741 ? 20.922 -23.452 -30.920 1.00 83.38 741 ALA A N 1
ATOM 5878 C CA . ALA A 1 741 ? 21.925 -23.805 -29.917 1.00 83.38 741 ALA A CA 1
ATOM 5879 C C . ALA A 1 741 ? 21.406 -24.864 -28.927 1.00 83.38 741 ALA A C 1
ATOM 5881 O O . ALA A 1 741 ? 22.119 -25.819 -28.625 1.00 83.38 741 ALA A O 1
ATOM 5882 N N . LEU A 1 742 ? 20.156 -24.741 -28.464 1.00 81.88 742 LEU A N 1
ATOM 5883 C CA . LEU A 1 742 ? 19.509 -25.741 -27.606 1.00 81.88 742 LEU A CA 1
ATOM 5884 C C . LEU A 1 742 ? 19.276 -27.074 -28.335 1.00 81.88 742 LEU A C 1
ATOM 5886 O O . LEU A 1 742 ? 19.438 -28.137 -27.738 1.00 81.88 742 LEU A O 1
ATOM 5890 N N . GLY A 1 743 ? 18.911 -27.031 -29.618 1.00 81.56 743 GLY A N 1
ATOM 5891 C CA . GLY A 1 743 ? 18.742 -28.217 -30.460 1.00 81.56 743 GLY A CA 1
ATOM 5892 C C . GLY A 1 743 ? 20.049 -28.989 -30.641 1.00 81.56 743 GLY A C 1
ATOM 5893 O O . GLY A 1 743 ? 20.088 -30.194 -30.403 1.00 81.56 743 GLY A O 1
ATOM 5894 N N . VAL A 1 744 ? 21.138 -28.284 -30.959 1.00 82.25 744 VAL A N 1
ATOM 5895 C CA . VAL A 1 744 ? 22.489 -28.858 -31.069 1.00 82.25 744 VAL A CA 1
ATOM 5896 C C . VAL A 1 744 ? 22.953 -29.435 -29.728 1.00 82.25 744 VAL A C 1
ATOM 5898 O O . VAL A 1 744 ? 23.484 -30.542 -29.688 1.00 82.25 744 VAL A O 1
ATOM 5901 N N . GLN A 1 745 ? 22.692 -28.747 -28.612 1.00 74.62 745 GLN A N 1
ATOM 5902 C CA . GLN A 1 745 ? 23.012 -29.252 -27.270 1.00 74.62 745 GLN A CA 1
ATOM 5903 C C . GLN A 1 745 ? 22.271 -30.549 -26.924 1.00 74.62 745 GLN A C 1
ATOM 5905 O O . GLN A 1 745 ? 22.857 -31.440 -26.310 1.00 74.62 745 GLN A O 1
ATOM 5910 N N . ARG A 1 746 ? 20.997 -30.671 -27.317 1.00 77.75 746 ARG A N 1
ATOM 5911 C CA . ARG A 1 746 ? 20.211 -31.899 -27.122 1.00 77.75 746 ARG A CA 1
ATOM 5912 C C . ARG A 1 746 ? 20.687 -33.035 -28.026 1.00 77.75 746 ARG A C 1
ATOM 5914 O O . ARG A 1 746 ? 20.739 -34.169 -27.567 1.00 77.75 746 ARG A O 1
ATOM 5921 N N . ALA A 1 747 ? 21.068 -32.731 -29.267 1.00 76.69 747 ALA A N 1
ATOM 5922 C CA . ALA A 1 747 ? 21.568 -33.715 -30.226 1.00 76.69 747 ALA A CA 1
ATOM 5923 C C . ALA A 1 747 ? 22.957 -34.270 -29.857 1.00 76.69 747 ALA A C 1
ATOM 5925 O O . ALA A 1 747 ? 23.227 -35.443 -30.087 1.00 76.69 747 ALA A O 1
ATOM 5926 N N . LEU A 1 748 ? 23.824 -33.452 -29.248 1.00 75.75 748 LEU A N 1
ATOM 5927 C CA . LEU A 1 748 ? 25.182 -33.841 -28.839 1.00 75.75 748 LEU A CA 1
ATOM 5928 C C . LEU A 1 748 ? 25.264 -34.487 -27.441 1.00 75.75 748 LEU A C 1
ATOM 5930 O O . LEU A 1 748 ? 26.368 -34.737 -26.965 1.00 75.75 748 LEU A O 1
ATOM 5934 N N . GLY A 1 749 ? 24.122 -34.718 -26.778 1.00 53.38 749 GLY A N 1
ATOM 5935 C CA . GLY A 1 749 ? 23.972 -35.478 -25.530 1.00 53.38 749 GLY A CA 1
ATOM 5936 C C . GLY A 1 749 ? 25.049 -35.242 -24.466 1.00 53.38 749 GLY A C 1
ATOM 5937 O O . GLY A 1 749 ? 26.011 -35.987 -24.418 1.00 53.38 749 GLY A O 1
ATOM 5938 N N . GLY A 1 750 ? 24.885 -34.260 -23.571 1.00 57.03 750 GLY A N 1
ATOM 5939 C CA . GLY A 1 750 ? 25.679 -34.099 -22.331 1.00 57.03 750 GLY A CA 1
ATOM 5940 C C . GLY A 1 750 ? 27.176 -33.755 -22.479 1.00 57.03 750 GLY A C 1
ATOM 5941 O O . GLY A 1 750 ? 27.697 -32.975 -21.686 1.00 57.03 750 GLY A O 1
ATOM 5942 N N . TRP A 1 751 ? 27.856 -34.237 -23.521 1.00 49.97 751 TRP A N 1
ATOM 5943 C CA . TRP A 1 751 ? 29.268 -33.987 -23.829 1.00 49.97 751 TRP A CA 1
ATOM 5944 C C . TRP A 1 751 ? 29.518 -32.572 -24.381 1.00 49.97 751 TRP A C 1
ATOM 5946 O O . TRP A 1 751 ? 30.642 -32.075 -24.357 1.00 49.97 751 TRP A O 1
ATOM 5956 N N . GLY A 1 752 ? 28.465 -31.866 -24.810 1.00 46.25 752 GLY A N 1
ATOM 5957 C CA . GLY A 1 752 ? 28.538 -30.488 -25.313 1.00 46.25 752 GLY A CA 1
ATOM 5958 C C . GLY A 1 752 ? 28.790 -29.404 -24.253 1.00 46.25 752 GLY A C 1
ATOM 5959 O O . GLY A 1 752 ? 28.958 -28.236 -24.615 1.00 46.25 752 GLY A O 1
ATOM 5960 N N . TYR A 1 753 ? 28.824 -29.749 -22.959 1.00 44.12 753 TYR A N 1
ATOM 5961 C CA . TYR A 1 753 ? 28.991 -28.765 -21.880 1.00 44.12 753 TYR A CA 1
ATOM 5962 C C . TYR A 1 753 ? 30.393 -28.127 -21.871 1.00 44.12 753 TYR A C 1
ATOM 5964 O O . TYR A 1 753 ? 30.520 -26.947 -21.551 1.00 44.12 753 TYR A O 1
ATOM 5972 N N . LEU A 1 754 ? 31.437 -28.857 -22.293 1.00 43.88 754 LEU A N 1
ATOM 5973 C CA . LEU A 1 754 ? 32.806 -28.323 -22.332 1.00 43.88 754 LEU A CA 1
ATOM 5974 C C . LEU A 1 754 ? 33.086 -27.424 -23.547 1.00 43.88 754 LEU A C 1
ATOM 5976 O O . LEU A 1 754 ? 33.837 -26.462 -23.420 1.00 43.88 754 LEU A O 1
ATOM 5980 N N . TYR A 1 755 ? 32.472 -27.684 -24.706 1.00 44.66 755 TYR A N 1
ATOM 5981 C CA . TYR A 1 755 ? 32.822 -26.977 -25.948 1.00 44.66 755 TYR A CA 1
ATOM 5982 C C . TYR A 1 755 ? 32.024 -25.685 -26.191 1.00 44.66 755 TYR A C 1
ATOM 5984 O O . TYR A 1 755 ? 32.512 -24.787 -26.869 1.00 44.66 755 TYR A O 1
ATOM 5992 N N . LEU A 1 756 ? 30.814 -25.557 -25.628 1.00 44.88 756 LEU A N 1
ATOM 5993 C CA . LEU A 1 756 ? 29.963 -24.366 -25.816 1.00 44.88 756 LEU A CA 1
ATOM 5994 C C . LEU A 1 756 ? 29.979 -23.386 -24.628 1.00 44.88 756 LEU A C 1
ATOM 5996 O O . LEU A 1 756 ? 29.560 -22.239 -24.789 1.00 44.88 756 LEU A O 1
ATOM 6000 N N . TYR A 1 757 ? 30.461 -23.808 -23.454 1.00 44.62 757 TYR A N 1
ATOM 6001 C CA . TYR A 1 757 ? 30.534 -22.979 -22.238 1.00 44.62 757 TYR A CA 1
ATOM 6002 C C . TYR A 1 757 ? 31.956 -22.810 -21.670 1.00 44.62 757 TYR A C 1
ATOM 6004 O O . TYR A 1 757 ? 32.145 -22.060 -20.712 1.00 44.62 757 TYR A O 1
ATOM 6012 N N . GLY A 1 758 ? 32.968 -23.444 -22.269 1.00 37.06 758 GLY A N 1
ATOM 6013 C CA . GLY A 1 758 ? 34.367 -23.335 -21.857 1.00 37.06 758 GLY A CA 1
ATOM 6014 C C . GLY A 1 758 ? 35.037 -22.041 -22.316 1.00 37.06 758 GLY A C 1
ATOM 6015 O O . GLY A 1 758 ? 35.872 -22.078 -23.209 1.00 37.06 758 GLY A O 1
ATOM 6016 N N . SER A 1 759 ? 34.670 -20.895 -21.734 1.00 35.09 759 SER A N 1
ATOM 6017 C CA . SER A 1 759 ? 35.479 -19.657 -21.722 1.00 35.09 759 SER A CA 1
ATOM 6018 C C . SER A 1 759 ? 34.947 -18.657 -20.684 1.00 35.09 759 SER A C 1
ATOM 6020 O O . SER A 1 759 ? 34.648 -17.508 -21.000 1.00 35.09 759 SER A O 1
ATOM 6022 N N . THR A 1 760 ? 34.807 -19.094 -19.434 1.00 33.88 760 THR A N 1
ATOM 6023 C CA . THR A 1 760 ? 34.873 -18.204 -18.264 1.00 33.88 760 THR A CA 1
ATOM 6024 C C . THR A 1 760 ? 35.543 -18.957 -17.121 1.00 33.88 760 THR A C 1
ATOM 6026 O O . THR A 1 760 ? 34.865 -19.531 -16.269 1.00 33.88 760 THR A O 1
ATOM 6029 N N . VAL A 1 761 ? 36.875 -18.970 -17.154 1.00 32.38 761 VAL A N 1
ATOM 6030 C CA . VAL A 1 761 ? 37.705 -18.751 -15.964 1.00 32.38 761 VAL A CA 1
ATOM 6031 C C . VAL A 1 761 ? 38.366 -17.397 -16.163 1.00 32.38 761 VAL A C 1
ATOM 6033 O O . VAL A 1 761 ? 38.827 -17.156 -17.304 1.00 32.38 761 VAL A O 1
#

Foldseek 3Di:
DDDVVVVVVVVVVVVVVVCVPPPDLLPDPLVVLLVVLLPDALVVNVVVLVVDVSSVVSCVVCVLNSLLSNCCNHQVLLLLLLLLLLVLLDPVNLQAAEPVVLVVSLVVSLVCNPPGSSVSSVPDDSVSSVVSSCCCVQFLVVVLVVLLVQLVVLLCVVPVDPPPDDSPDADPLLSNLLSSLQSVLSVCLSRLACAQVNHDHPPADPQSLLVSLVSCVVRAALLSLQSNVLVLVVLLVLVLVLLVLCVCVQAQVNVCPDDNDHDPRGFHSDPPDPRVVQQSLNLSSHGRVLSSVLVPDPDSVVNNVSCVVRGDGQDDDNRDHSLSSLAPVSVLVNCVVCVPPPLNVQVVVQPFADDPDSPPDSRHWEPLVCLLSVRGRDNRHRNQDDPSCSSSPSRSHHPPPSSNVSSVVVCVVDNSPVVSVDPDVPPVVVVVVVLVVLVVVLVCCLLPPDPDPLVSSLCSNLLSLLVVLLCCLCPPQDDLQPKWAWDDPDQFDTDTHTQDDPPDPSNVVVVVCSSVQLCQARIPVNVVRHDDHRPDDLDDLVNQLVVLVVLLVVLVVLLVCLCVDVVPPLLVQLVVQQVVCVVVVHHDDSVRSSVCCVPPPNVVSVVSNVVSVVQNVLSVVSNVVSVVVVPDDRDRSCSSSRDGQAADPCLVVLVQLCCCVPGGHGPRSVVSLLSVLLVVQDPPDDPVVSVLSSLLSSLLSVLQSSLSSVCSSPVDNVVSVVSSVVSNVSSVVNVVVVVVVVVVPVVVPPPCCCVNPPDDD

InterPro domains:
  IPR032805 Wax synthase domain [PF13813] (642-727)
  IPR044851 Wax synthase [PTHR31595] (524-742)

Radius of gyration: 38.37 Å; Cα contacts (8 Å, |Δi|>4): 799; chains: 1; bounding box: 97×84×120 Å